Protein AF-0000000070948695 (afdb_homodimer)

pLDDT: mean 96.34, std 3.76, range [70.06, 98.94]

Structure (mmCIF, N/CA/C/O backbone):
data_AF-0000000070948695-model_v1
#
loop_
_entity.id
_entity.type
_entity.pdbx_description
1 polymer 'N-sulfoglucosamine sulfohydrolase'
#
loop_
_atom_site.group_PDB
_atom_site.id
_atom_site.type_symbol
_atom_site.label_atom_id
_atom_site.label_alt_id
_atom_site.label_comp_id
_atom_site.label_asym_id
_atom_site.label_entity_id
_atom_site.label_seq_id
_atom_site.pdbx_PDB_ins_code
_atom_site.Cartn_x
_atom_site.Cartn_y
_atom_site.Cartn_z
_atom_site.occupancy
_atom_site.B_iso_or_equiv
_atom_site.auth_seq_id
_atom_site.auth_comp_id
_atom_site.auth_asym_id
_atom_site.auth_atom_id
_atom_site.pdbx_PDB_model_num
ATOM 1 N N . MET A 1 1 ? -3.969 28.359 19.531 1 86.75 1 MET A N 1
ATOM 2 C CA . MET A 1 1 ? -3.312 29.609 19.875 1 86.75 1 MET A CA 1
ATOM 3 C C . MET A 1 1 ? -4.324 30.75 19.938 1 86.75 1 MET A C 1
ATOM 5 O O . MET A 1 1 ? -5.469 30.594 19.516 1 86.75 1 MET A O 1
ATOM 9 N N . GLY A 1 2 ? -3.822 31.812 20.438 1 82.25 2 GLY A N 1
ATOM 10 C CA . GLY A 1 2 ? -4.691 32.969 20.625 1 82.25 2 GLY A CA 1
ATOM 11 C C . GLY A 1 2 ? -5.262 33.5 19.328 1 82.25 2 GLY A C 1
ATOM 12 O O . GLY A 1 2 ? -6.438 33.875 19.266 1 82.25 2 GLY A O 1
ATOM 13 N N . ALA A 1 3 ? -4.539 33.469 18.328 1 86.62 3 ALA A N 1
ATOM 14 C CA . ALA A 1 3 ? -4.965 33.969 17.031 1 86.62 3 ALA A CA 1
ATOM 15 C C . ALA A 1 3 ? -6.18 33.188 16.516 1 86.62 3 ALA A C 1
ATOM 17 O O . ALA A 1 3 ? -6.938 33.688 15.688 1 86.62 3 ALA A O 1
ATOM 18 N N . TYR A 1 4 ? -6.375 32.031 16.984 1 88.56 4 TYR A N 1
ATOM 19 C CA . TYR A 1 4 ? -7.52 31.203 16.609 1 88.56 4 TYR A CA 1
ATOM 20 C C . TYR A 1 4 ? -8.453 30.984 17.781 1 88.56 4 TYR A C 1
ATOM 22 O O . TYR A 1 4 ? -9.102 29.938 17.906 1 88.56 4 TYR A O 1
ATOM 30 N N . LEU A 1 5 ? -8.352 31.797 18.781 1 81.81 5 LEU A N 1
ATOM 31 C CA . LEU A 1 5 ? -9.336 32 19.844 1 81.81 5 LEU A CA 1
ATOM 32 C C . LEU A 1 5 ? -9.172 30.984 20.953 1 81.81 5 LEU A C 1
ATOM 34 O O . LEU A 1 5 ? -10.109 30.719 21.719 1 81.81 5 LEU A O 1
ATOM 38 N N . ASN A 1 6 ? -8.055 30.328 20.922 1 84.81 6 ASN A N 1
ATOM 39 C CA . ASN A 1 6 ? -7.73 29.562 22.109 1 84.81 6 ASN A CA 1
ATOM 40 C C . ASN A 1 6 ? -7.156 30.453 23.219 1 84.81 6 ASN A C 1
ATOM 42 O O . ASN A 1 6 ? -6.066 31.016 23.062 1 84.81 6 ASN A O 1
ATOM 46 N N . LYS A 1 7 ? -7.801 30.578 24.328 1 86.81 7 LYS A N 1
ATOM 47 C CA . LYS A 1 7 ? -7.426 31.531 25.375 1 86.81 7 LYS A CA 1
ATOM 48 C C . LYS A 1 7 ? -6.625 30.859 26.484 1 86.81 7 LYS A C 1
ATOM 50 O O . LYS A 1 7 ? -6.145 31.531 27.406 1 86.81 7 LYS A O 1
ATOM 55 N N . ILE A 1 8 ? -6.48 29.594 26.312 1 89.75 8 ILE A N 1
ATOM 56 C CA . ILE A 1 8 ? -5.852 28.875 27.406 1 89.75 8 ILE A CA 1
ATOM 57 C C . ILE A 1 8 ? -4.422 28.484 27.031 1 89.75 8 ILE A C 1
ATOM 59 O O . ILE A 1 8 ? -3.479 28.75 27.781 1 89.75 8 ILE A O 1
ATOM 63 N N . CYS A 1 9 ? -4.273 27.906 25.875 1 91.44 9 CYS A N 1
ATOM 64 C CA . CYS A 1 9 ? -2.951 27.484 25.422 1 91.44 9 CYS A CA 1
ATOM 65 C C . CYS A 1 9 ? -2.068 28.703 25.125 1 91.44 9 CYS A C 1
ATOM 67 O O . CYS A 1 9 ? -2.402 29.516 24.281 1 91.44 9 CYS A O 1
ATOM 69 N N . GLN A 1 10 ? -1.029 28.812 25.766 1 92.75 10 GLN A N 1
ATOM 70 C CA . GLN A 1 10 ? -0.133 29.953 25.625 1 92.75 10 GLN A CA 1
ATOM 71 C C . GLN A 1 10 ? 0.842 29.75 24.469 1 92.75 10 GLN A C 1
ATOM 73 O O . GLN A 1 10 ? 1.681 28.844 24.5 1 92.75 10 GLN A O 1
ATOM 78 N N . ALA A 1 11 ? 0.733 30.547 23.5 1 96.12 11 ALA A N 1
ATOM 79 C CA . ALA A 1 11 ? 1.616 30.547 22.344 1 96.12 11 ALA A CA 1
ATOM 80 C C . ALA A 1 11 ? 1.948 31.969 21.906 1 96.12 11 ALA A C 1
ATOM 82 O O . ALA A 1 11 ? 1.645 32.375 20.781 1 96.12 11 ALA A O 1
ATOM 83 N N . PRO A 1 12 ? 2.641 32.719 22.781 1 97.31 12 PRO A N 1
ATOM 84 C CA . PRO A 1 12 ? 2.859 34.125 22.531 1 97.31 12 PRO A CA 1
ATOM 85 C C . PRO A 1 12 ? 3.68 34.406 21.266 1 97.31 12 PRO A C 1
ATOM 87 O O . PRO A 1 12 ? 3.49 35.406 20.594 1 97.31 12 PRO A O 1
ATOM 90 N N . ASN A 1 13 ? 4.625 33.562 20.938 1 98.06 13 ASN A N 1
ATOM 91 C CA . ASN A 1 13 ? 5.449 33.75 19.75 1 98.06 13 ASN A CA 1
ATOM 92 C C . ASN A 1 13 ? 4.645 33.562 18.469 1 98.06 13 ASN A C 1
ATOM 94 O O . ASN A 1 13 ? 4.781 34.344 17.516 1 98.06 13 ASN A O 1
ATOM 98 N N . LEU A 1 14 ? 3.764 32.594 18.438 1 98.06 14 LEU A N 1
ATOM 99 C CA . LEU A 1 14 ? 2.887 32.375 17.297 1 98.06 14 LEU A CA 1
ATOM 100 C C . LEU A 1 14 ? 1.868 33.5 17.172 1 98.06 14 LEU A C 1
ATOM 102 O O . LEU A 1 14 ? 1.521 33.906 16.062 1 98.06 14 LEU A O 1
ATOM 106 N N . ASP A 1 15 ? 1.403 33.938 18.312 1 97.75 15 ASP A N 1
ATOM 107 C CA . ASP A 1 15 ? 0.48 35.062 18.297 1 97.75 15 ASP A CA 1
ATOM 108 C C . ASP A 1 15 ? 1.164 36.344 17.766 1 97.75 15 ASP A C 1
ATOM 110 O O . ASP A 1 15 ? 0.551 37.125 17.047 1 97.75 15 ASP A O 1
ATOM 114 N N . LYS A 1 16 ? 2.381 36.5 18.172 1 97.88 16 LYS A N 1
ATOM 115 C CA . LYS A 1 16 ? 3.162 37.625 17.641 1 97.88 16 LYS A CA 1
ATOM 116 C C . LYS A 1 16 ? 3.359 37.5 16.141 1 97.88 16 LYS A C 1
ATOM 118 O O . LYS A 1 16 ? 3.26 38.469 15.406 1 97.88 16 LYS A O 1
ATOM 123 N N . LEU A 1 17 ? 3.646 36.281 15.688 1 98.31 17 LEU A N 1
ATOM 124 C CA . LEU A 1 17 ? 3.77 36.062 14.258 1 98.31 17 LEU A CA 1
ATOM 125 C C . LEU A 1 17 ? 2.449 36.312 13.539 1 98.31 17 LEU A C 1
ATOM 127 O O . LEU A 1 17 ? 2.438 36.875 12.438 1 98.31 17 LEU A O 1
ATOM 131 N N . ALA A 1 18 ? 1.367 35.906 14.141 1 98.31 18 ALA A N 1
ATOM 132 C CA . ALA A 1 18 ? 0.044 36.125 13.562 1 98.31 18 ALA A CA 1
ATOM 133 C C . ALA A 1 18 ? -0.217 37.594 13.32 1 98.31 18 ALA A C 1
ATOM 135 O O . ALA A 1 18 ? -0.788 37.969 12.297 1 98.31 18 ALA A O 1
ATOM 136 N N . LYS A 1 19 ? 0.255 38.438 14.195 1 97.62 19 LYS A N 1
ATOM 137 C CA . LYS A 1 19 ? 0.06 39.906 14.078 1 97.62 19 LYS A CA 1
ATOM 138 C C . LYS A 1 19 ? 0.799 40.438 12.867 1 97.62 19 LYS A C 1
ATOM 140 O O . LYS A 1 19 ? 0.447 41.5 12.352 1 97.62 19 LYS A O 1
ATOM 145 N N . LYS A 1 20 ? 1.783 39.75 12.414 1 97.94 20 LYS A N 1
ATOM 146 C CA . LYS A 1 20 ? 2.574 40.156 11.266 1 97.94 20 LYS A CA 1
ATOM 147 C C . LYS A 1 20 ? 2.18 39.375 10.016 1 97.94 20 LYS A C 1
ATOM 149 O O . LYS A 1 20 ? 2.898 39.406 9.008 1 97.94 20 LYS A O 1
ATOM 154 N N . SER A 1 21 ? 1.043 38.656 10.102 1 98.69 21 SER A N 1
ATOM 155 C CA . SER A 1 21 ? 0.695 37.75 9.031 1 98.69 21 SER A CA 1
ATOM 156 C C . SER A 1 21 ? -0.713 38 8.508 1 98.69 21 SER A C 1
ATOM 158 O O . SER A 1 21 ? -1.499 38.688 9.156 1 98.69 21 SER A O 1
ATOM 160 N N . LEU A 1 22 ? -0.961 37.562 7.285 1 98.75 22 LEU A N 1
ATOM 161 C CA . LEU A 1 22 ? -2.326 37.219 6.914 1 98.75 22 LEU A CA 1
ATOM 162 C C . LEU A 1 22 ? -2.744 35.906 7.566 1 98.75 22 LEU A C 1
ATOM 164 O O . LEU A 1 22 ? -2.055 34.875 7.43 1 98.75 22 LEU A O 1
ATOM 168 N N . ILE A 1 23 ? -3.822 35.906 8.305 1 98.56 23 ILE A N 1
ATOM 169 C CA . ILE A 1 23 ? -4.301 34.75 9.055 1 98.56 23 ILE A CA 1
ATOM 170 C C . ILE A 1 23 ? -5.387 34.031 8.258 1 98.56 23 ILE A C 1
ATOM 172 O O . ILE A 1 23 ? -6.391 34.656 7.875 1 98.56 23 ILE A O 1
ATOM 176 N N . PHE A 1 24 ? -5.191 32.781 8.031 1 98.31 24 PHE A N 1
ATOM 177 C CA . PHE A 1 24 ? -6.152 32 7.258 1 98.31 24 PHE A CA 1
ATOM 178 C C . PHE A 1 24 ? -7.117 31.266 8.18 1 98.31 24 PHE A C 1
ATOM 180 O O . PHE A 1 24 ? -6.711 30.375 8.922 1 98.31 24 PHE A O 1
ATOM 187 N N . SER A 1 25 ? -8.367 31.531 8.023 1 96.5 25 SER A N 1
ATOM 188 C CA . SER A 1 25 ? -9.383 30.938 8.883 1 96.5 25 SER A CA 1
ATOM 189 C C . SER A 1 25 ? -9.875 29.609 8.305 1 96.5 25 SER A C 1
ATOM 191 O O . SER A 1 25 ? -10.492 28.812 9.008 1 96.5 25 SER A O 1
ATOM 193 N N . ASN A 1 26 ? -9.664 29.453 6.996 1 96.69 26 ASN A N 1
ATOM 194 C CA . ASN A 1 26 ? -10.086 28.25 6.293 1 96.69 26 ASN A CA 1
ATOM 195 C C . ASN A 1 26 ? -8.922 27.594 5.562 1 96.69 26 ASN A C 1
ATOM 197 O O . ASN A 1 26 ? -8.867 27.609 4.332 1 96.69 26 ASN A O 1
ATOM 201 N N . ALA A 1 27 ? -8.031 26.984 6.34 1 98.12 27 ALA A N 1
ATOM 202 C CA . ALA A 1 27 ? -6.922 26.234 5.777 1 98.12 27 ALA A CA 1
ATOM 203 C C . ALA A 1 27 ? -7.031 24.75 6.129 1 98.12 27 ALA A C 1
ATOM 205 O O . ALA A 1 27 ? -7.383 24.406 7.258 1 98.12 27 ALA A O 1
ATOM 206 N N . PHE A 1 28 ? -6.785 23.938 5.086 1 98.56 28 PHE A N 1
ATOM 207 C CA . PHE A 1 28 ? -7.035 22.5 5.273 1 98.56 28 PHE A CA 1
ATOM 208 C C . PHE A 1 28 ? -5.91 21.672 4.664 1 98.56 28 PHE A C 1
ATOM 210 O O . PHE A 1 28 ? -5.383 22.016 3.604 1 98.56 28 PHE A O 1
ATOM 217 N N . THR A 1 29 ? -5.539 20.656 5.375 1 98.56 29 THR A N 1
ATOM 218 C CA . THR A 1 29 ? -4.641 19.672 4.777 1 98.56 29 THR A CA 1
ATOM 219 C C . THR A 1 29 ? -5.383 18.828 3.754 1 98.56 29 THR A C 1
ATOM 221 O O . THR A 1 29 ? -6.59 18.609 3.875 1 98.56 29 THR A O 1
ATOM 224 N N . SER A 1 30 ? -4.664 18.375 2.752 1 98.38 30 SER A N 1
ATOM 225 C CA . SER A 1 30 ? -5.266 17.5 1.75 1 98.38 30 SER A CA 1
ATOM 226 C C . SER A 1 30 ? -5.266 16.047 2.211 1 98.38 30 SER A C 1
ATOM 228 O O . SER A 1 30 ? -5.871 15.18 1.566 1 98.38 30 SER A O 1
ATOM 230 N N . VAL A 1 31 ? -4.598 15.766 3.242 1 98.62 31 VAL A N 1
ATOM 231 C CA . VAL A 1 31 ? -4.551 14.453 3.879 1 98.62 31 VAL A CA 1
ATOM 232 C C . VAL A 1 31 ? -4.039 14.594 5.312 1 98.62 31 VAL A C 1
ATOM 234 O O . VAL A 1 31 ? -3.07 15.305 5.566 1 98.62 31 VAL A O 1
ATOM 237 N N . SER A 1 32 ? -4.711 13.945 6.223 1 97.75 32 SER A N 1
ATOM 238 C CA . SER A 1 32 ? -4.336 14.023 7.633 1 97.75 32 SER A CA 1
ATOM 239 C C . SER A 1 32 ? -3.516 12.805 8.055 1 97.75 32 SER A C 1
ATOM 241 O O . SER A 1 32 ? -3.951 12.023 8.898 1 97.75 32 SER A O 1
ATOM 243 N N . SER A 1 33 ? -2.381 12.703 7.512 1 97.56 33 SER A N 1
ATOM 244 C CA . SER A 1 33 ? -1.414 11.641 7.754 1 97.56 33 SER A CA 1
ATOM 245 C C . SER A 1 33 ? 0.017 12.141 7.586 1 97.56 33 SER A C 1
ATOM 247 O O . SER A 1 33 ? 0.316 12.867 6.637 1 97.56 33 SER A O 1
ATOM 249 N N . CYS A 1 34 ? 0.906 11.766 8.375 1 96.25 34 CYS A N 1
ATOM 250 C CA . CYS A 1 34 ? 2.248 12.32 8.516 1 96.25 34 CYS A CA 1
ATOM 251 C C . CYS A 1 34 ? 2.977 12.328 7.172 1 96.25 34 CYS A C 1
ATOM 253 O O . CYS A 1 34 ? 2.971 13.344 6.469 1 96.25 34 CYS A O 1
ATOM 255 N N . SER A 1 35 ? 3.465 11.141 6.668 1 98.25 35 SER A N 1
ATOM 256 C CA . SER A 1 35 ? 4.238 11.062 5.434 1 98.25 35 SER A CA 1
ATOM 257 C C . SER A 1 35 ? 3.426 11.547 4.238 1 98.25 35 SER A C 1
ATOM 259 O O . SER A 1 35 ? 3.906 12.352 3.439 1 98.25 35 SER A O 1
ATOM 261 N N . PRO A 1 36 ? 2.191 11.18 4.121 1 98.62 36 PRO A N 1
ATOM 262 C CA . PRO A 1 36 ? 1.405 11.648 2.98 1 98.62 36 PRO A CA 1
ATOM 263 C C . PRO A 1 36 ? 1.226 13.164 2.979 1 98.62 36 PRO A C 1
ATOM 265 O O . PRO A 1 36 ? 1.299 13.797 1.921 1 98.62 36 PRO A O 1
ATOM 268 N N . SER A 1 37 ? 0.953 13.727 4.137 1 98.56 37 SER A N 1
ATOM 269 C CA . SER A 1 37 ? 0.758 15.172 4.188 1 98.56 37 SER A CA 1
ATOM 270 C C . SER A 1 37 ? 2.035 15.914 3.811 1 98.56 37 SER A C 1
ATOM 272 O O . SER A 1 37 ? 1.989 16.891 3.064 1 98.56 37 SER A O 1
ATOM 274 N N . ARG A 1 38 ? 3.209 15.508 4.332 1 98.44 38 ARG A N 1
ATOM 275 C CA . ARG A 1 38 ? 4.469 16.172 4.008 1 98.44 38 ARG A CA 1
ATOM 276 C C . ARG A 1 38 ? 4.809 16.016 2.531 1 98.44 38 ARG A C 1
ATOM 278 O O . ARG A 1 38 ? 5.383 16.906 1.921 1 98.44 38 ARG A O 1
ATOM 285 N N . SER A 1 39 ? 4.426 14.82 1.958 1 98.56 39 SER A N 1
ATOM 286 C CA . SER A 1 39 ? 4.598 14.664 0.517 1 98.56 39 SER A CA 1
ATOM 287 C C . SER A 1 39 ? 3.725 15.648 -0.253 1 98.56 39 SER A C 1
ATOM 289 O O . SER A 1 39 ? 4.16 16.219 -1.255 1 98.56 39 SER A O 1
ATOM 291 N N . ALA A 1 40 ? 2.518 15.859 0.203 1 98.38 40 ALA A N 1
ATOM 292 C CA . ALA A 1 40 ? 1.601 16.797 -0.442 1 98.38 40 ALA A CA 1
ATOM 293 C C . ALA A 1 40 ? 2.109 18.234 -0.326 1 98.38 40 ALA A C 1
ATOM 295 O O . ALA A 1 40 ? 2.053 19 -1.292 1 98.38 40 ALA A O 1
ATOM 296 N N . ILE A 1 41 ? 2.633 18.562 0.829 1 98.62 41 ILE A N 1
ATOM 297 C CA . ILE A 1 41 ? 3.148 19.906 1.097 1 98.62 41 ILE A CA 1
ATOM 298 C C . ILE A 1 41 ? 4.344 20.188 0.191 1 98.62 41 ILE A C 1
ATOM 300 O O . ILE A 1 41 ? 4.496 21.297 -0.322 1 98.62 41 ILE A O 1
ATOM 304 N N . LEU A 1 42 ? 5.164 19.188 -0.059 1 98.75 42 LEU A N 1
ATOM 305 C CA . LEU A 1 42 ? 6.441 19.391 -0.737 1 98.75 42 LEU A CA 1
ATOM 306 C C . LEU A 1 42 ? 6.305 19.156 -2.236 1 98.75 42 LEU A C 1
ATOM 308 O O . LEU A 1 42 ? 7.223 19.453 -3.004 1 98.75 42 LEU A O 1
ATOM 312 N N . THR A 1 43 ? 5.145 18.594 -2.664 1 98 43 THR A N 1
ATOM 313 C CA . THR A 1 43 ? 5 18.359 -4.094 1 98 43 THR A CA 1
ATOM 314 C C . THR A 1 43 ? 3.84 19.156 -4.664 1 98 43 THR A C 1
ATOM 316 O O . THR A 1 43 ? 3.744 19.359 -5.879 1 98 43 THR A O 1
ATOM 319 N N . GLY A 1 44 ? 2.883 19.562 -3.764 1 98.06 44 GLY A N 1
ATOM 320 C CA . GLY A 1 44 ? 1.677 20.234 -4.23 1 98.06 44 GLY A CA 1
ATOM 321 C C . GLY A 1 44 ? 0.675 19.281 -4.855 1 98.06 44 GLY A C 1
ATOM 322 O O . GLY A 1 44 ? -0.303 19.719 -5.469 1 98.06 44 GLY A O 1
ATOM 323 N N . LEU A 1 45 ? 0.923 18 -4.766 1 97.94 45 LEU A N 1
ATOM 324 C CA . LEU A 1 45 ? 0.057 16.984 -5.332 1 97.94 45 LEU A CA 1
ATOM 325 C C . LEU A 1 45 ? -0.62 16.172 -4.23 1 97.94 45 LEU A C 1
ATOM 327 O O . LEU A 1 45 ? -0.001 15.867 -3.209 1 97.94 45 LEU A O 1
ATOM 331 N N . PRO A 1 46 ? -1.905 15.844 -4.434 1 97.94 46 PRO A N 1
ATOM 332 C CA . PRO A 1 46 ? -2.535 14.961 -3.447 1 97.94 46 PRO A CA 1
ATOM 333 C C . PRO A 1 46 ? -1.849 13.602 -3.352 1 97.94 46 PRO A C 1
ATOM 335 O O . PRO A 1 46 ? -1.14 13.195 -4.277 1 97.94 46 PRO A O 1
ATOM 338 N N . ALA A 1 47 ? -2.082 12.938 -2.275 1 97.75 47 ALA A N 1
ATOM 339 C CA . ALA A 1 47 ? -1.38 11.695 -1.942 1 97.75 47 ALA A CA 1
ATOM 340 C C . ALA A 1 47 ? -1.547 10.656 -3.045 1 97.75 47 ALA A C 1
ATOM 342 O O . ALA A 1 47 ? -0.583 9.984 -3.426 1 97.75 47 ALA A O 1
ATOM 343 N N . HIS A 1 48 ? -2.732 10.523 -3.621 1 97.88 48 HIS A N 1
ATOM 344 C CA . HIS A 1 48 ? -2.951 9.484 -4.625 1 97.88 48 HIS A CA 1
ATOM 345 C C . HIS A 1 48 ? -2.225 9.812 -5.926 1 97.88 48 HIS A C 1
ATOM 347 O O . HIS A 1 48 ? -1.955 8.922 -6.734 1 97.88 48 HIS A O 1
ATOM 353 N N . GLN A 1 49 ? -1.949 11.07 -6.098 1 97 49 GLN A N 1
ATOM 354 C CA . GLN A 1 49 ? -1.301 11.5 -7.332 1 97 49 GLN A CA 1
ATOM 355 C C . GLN A 1 49 ? 0.218 11.406 -7.219 1 97 49 GLN A C 1
ATOM 357 O O . GLN A 1 49 ? 0.906 11.156 -8.211 1 97 49 GLN A O 1
ATOM 362 N N . ASN A 1 50 ? 0.748 11.625 -6.004 1 97.19 50 ASN A N 1
ATOM 363 C CA . ASN A 1 50 ? 2.201 11.602 -5.887 1 97.19 50 ASN A CA 1
ATOM 364 C C . ASN A 1 50 ? 2.707 10.234 -5.422 1 97.19 50 ASN A C 1
ATOM 366 O O . ASN A 1 50 ? 3.912 9.984 -5.426 1 97.19 50 ASN A O 1
ATOM 370 N N . GLY A 1 51 ? 1.811 9.383 -4.953 1 97.81 51 GLY A N 1
ATOM 371 C CA . GLY A 1 51 ? 2.168 7.996 -4.703 1 97.81 51 GLY A CA 1
ATOM 372 C C . GLY A 1 51 ? 2.414 7.699 -3.236 1 97.81 51 GLY A C 1
ATOM 373 O O . GLY A 1 51 ? 2.594 6.543 -2.854 1 97.81 51 GLY A O 1
ATOM 374 N N . MET A 1 52 ? 2.484 8.703 -2.359 1 98.44 52 MET A N 1
ATOM 375 C CA . MET A 1 52 ? 2.672 8.484 -0.928 1 98.44 52 MET A CA 1
ATOM 376 C C . MET A 1 52 ? 1.37 8.039 -0.27 1 98.44 52 MET A C 1
ATOM 378 O O . MET A 1 52 ? 0.725 8.82 0.43 1 98.44 52 MET A O 1
ATOM 382 N N . TYR A 1 53 ? 1.051 6.801 -0.355 1 98.62 53 TYR A N 1
ATOM 383 C CA . TYR A 1 53 ? -0.26 6.273 0.004 1 98.62 53 TYR A CA 1
ATOM 384 C C . TYR A 1 53 ? -0.377 6.082 1.512 1 98.62 53 TYR A C 1
ATOM 386 O O . TYR A 1 53 ? -1.481 5.941 2.041 1 98.62 53 TYR A O 1
ATOM 394 N N . GLY A 1 54 ? 0.686 6.016 2.232 1 98.25 54 GLY A N 1
ATOM 395 C CA . GLY A 1 54 ? 0.776 5.812 3.67 1 98.25 54 GLY A CA 1
ATOM 396 C C . GLY A 1 54 ? 2.127 6.195 4.242 1 98.25 54 GLY A C 1
ATOM 397 O O . GLY A 1 54 ? 2.877 6.957 3.625 1 98.25 54 GLY A O 1
ATOM 398 N N . LEU A 1 55 ? 2.469 5.719 5.395 1 97.81 55 LEU A N 1
ATOM 399 C CA . LEU A 1 55 ? 3.689 6.094 6.102 1 97.81 55 LEU A CA 1
ATOM 400 C C . LEU A 1 55 ? 4.918 5.527 5.398 1 97.81 55 LEU A C 1
ATOM 402 O O . LEU A 1 55 ? 4.883 4.41 4.879 1 97.81 55 LEU A O 1
ATOM 406 N N . HIS A 1 56 ? 5.977 6.195 5.465 1 95.31 56 HIS A N 1
ATOM 407 C CA . HIS A 1 56 ? 7.215 5.871 4.77 1 95.31 56 HIS A CA 1
ATOM 408 C C . HIS A 1 56 ? 8.078 4.922 5.594 1 95.31 56 HIS A C 1
ATOM 410 O O . HIS A 1 56 ? 8.812 4.102 5.039 1 95.31 56 HIS A O 1
ATOM 416 N N . GLN A 1 57 ? 8.016 4.812 6.816 1 86.5 57 GLN A N 1
ATOM 417 C CA . GLN A 1 57 ? 9.008 4.18 7.672 1 86.5 57 GLN A CA 1
ATOM 418 C C . GLN A 1 57 ? 8.68 2.707 7.906 1 86.5 57 GLN A C 1
ATOM 420 O O . GLN A 1 57 ? 7.516 2.309 7.82 1 86.5 57 GLN A O 1
ATOM 425 N N . GLY A 1 58 ? 9.711 1.984 8.141 1 92.81 58 GLY A N 1
ATOM 426 C CA . GLY A 1 58 ? 9.586 0.629 8.656 1 92.81 58 GLY A CA 1
ATOM 427 C C . GLY A 1 58 ? 8.828 -0.296 7.727 1 92.81 58 GLY A C 1
ATOM 428 O O . GLY A 1 58 ? 9.125 -0.367 6.535 1 92.81 58 GLY A O 1
ATOM 429 N N . VAL A 1 59 ? 7.859 -0.969 8.297 1 95.69 59 VAL A N 1
ATOM 430 C CA . VAL A 1 59 ? 7.156 -2.02 7.57 1 95.69 59 VAL A CA 1
ATOM 431 C C . VAL A 1 59 ? 6.121 -1.396 6.641 1 95.69 59 VAL A C 1
ATOM 433 O O . VAL A 1 59 ? 5.586 -2.07 5.754 1 95.69 59 VAL A O 1
ATOM 436 N N . HIS A 1 60 ? 5.805 -0.147 6.848 1 96.25 60 HIS A N 1
ATOM 437 C CA . HIS A 1 60 ? 4.816 0.48 5.977 1 96.25 60 HIS A CA 1
ATOM 438 C C . HIS A 1 60 ? 5.379 0.703 4.578 1 96.25 60 HIS A C 1
ATOM 440 O O . HIS A 1 60 ? 4.758 0.313 3.586 1 96.25 60 HIS A O 1
ATOM 446 N N . HIS A 1 61 ? 6.57 1.437 4.531 1 96.56 61 HIS A N 1
ATOM 447 C CA . HIS A 1 61 ? 7.477 1.44 3.387 1 96.56 61 HIS A CA 1
ATOM 448 C C . HIS A 1 61 ? 6.809 2.049 2.158 1 96.56 61 HIS A C 1
ATOM 450 O O . HIS A 1 61 ? 7.012 1.573 1.038 1 96.56 61 HIS A O 1
ATOM 456 N N . PHE A 1 62 ? 5.906 2.998 2.307 1 97.62 62 PHE A N 1
ATOM 457 C CA . PHE A 1 62 ? 5.363 3.727 1.165 1 97.62 62 PHE A CA 1
ATOM 458 C C . PHE A 1 62 ? 6.34 4.793 0.689 1 97.62 62 PHE A C 1
ATOM 460 O O . PHE A 1 62 ? 7.078 5.371 1.491 1 97.62 62 PHE A O 1
ATOM 467 N N . ASN A 1 63 ? 6.352 5.105 -0.591 1 97.44 63 ASN A N 1
ATOM 468 C CA . ASN A 1 63 ? 7.137 6.16 -1.229 1 97.44 63 ASN A CA 1
ATOM 469 C C . ASN A 1 63 ? 6.359 6.84 -2.35 1 97.44 63 ASN A C 1
ATOM 471 O O . ASN A 1 63 ? 5.504 6.219 -2.982 1 97.44 63 ASN A O 1
ATOM 475 N N . SER A 1 64 ? 6.672 8.094 -2.508 1 97.94 64 SER A N 1
ATOM 476 C CA . SER A 1 64 ? 6.184 8.75 -3.719 1 97.94 64 SER A CA 1
ATOM 477 C C . SER A 1 64 ? 6.793 8.117 -4.969 1 97.94 64 SER A C 1
ATOM 479 O O . SER A 1 64 ? 7.793 7.406 -4.887 1 97.94 64 SER A O 1
ATOM 481 N N . PHE A 1 65 ? 6.125 8.367 -6.125 1 96.88 65 PHE A N 1
ATOM 482 C CA . PHE A 1 65 ? 6.676 7.898 -7.387 1 96.88 65 PHE A CA 1
ATOM 483 C C . PHE A 1 65 ? 8.039 8.531 -7.648 1 96.88 65 PHE A C 1
ATOM 485 O O . PHE A 1 65 ? 8.297 9.656 -7.234 1 96.88 65 PHE A O 1
ATOM 492 N N . ASP A 1 66 ? 8.836 7.918 -8.414 1 93.81 66 ASP A N 1
ATOM 493 C CA . ASP A 1 66 ? 10.242 8.273 -8.578 1 93.81 66 ASP A CA 1
ATOM 494 C C . ASP A 1 66 ? 10.398 9.523 -9.43 1 93.81 66 ASP A C 1
ATOM 496 O O . ASP A 1 66 ? 11.406 10.227 -9.336 1 93.81 66 ASP A O 1
ATOM 500 N N . LYS A 1 67 ? 9.438 9.867 -10.211 1 91.81 67 LYS A N 1
ATOM 501 C CA . LYS A 1 67 ? 9.602 10.945 -11.18 1 91.81 67 LYS A CA 1
ATOM 502 C C . LYS A 1 67 ? 8.836 12.195 -10.75 1 91.81 67 LYS A C 1
ATOM 504 O O . LYS A 1 67 ? 8.742 13.164 -11.508 1 91.81 67 LYS A O 1
ATOM 509 N N . ILE A 1 68 ? 8.359 12.211 -9.523 1 93.62 68 ILE A N 1
ATOM 510 C CA . ILE A 1 68 ? 7.621 13.359 -9.008 1 93.62 68 ILE A CA 1
ATOM 511 C C . ILE A 1 68 ? 8.57 14.531 -8.805 1 93.62 68 ILE A C 1
ATOM 513 O O . ILE A 1 68 ? 9.703 14.352 -8.344 1 93.62 68 ILE A O 1
ATOM 517 N N . HIS A 1 69 ? 8.102 15.695 -9.211 1 94.31 69 HIS A N 1
ATOM 518 C CA . HIS A 1 69 ? 8.844 16.922 -8.953 1 94.31 69 HIS A CA 1
ATOM 519 C C . HIS A 1 69 ? 8.531 17.469 -7.559 1 94.31 69 HIS A C 1
ATOM 521 O O . HIS A 1 69 ? 7.398 17.859 -7.281 1 94.31 69 HIS A O 1
ATOM 527 N N . SER A 1 70 ? 9.531 17.516 -6.715 1 97.44 70 SER A N 1
ATOM 528 C CA . SER A 1 70 ? 9.336 18.094 -5.383 1 97.44 70 SER A CA 1
ATOM 529 C C . SER A 1 70 ? 9.82 19.531 -5.324 1 97.44 70 SER A C 1
ATOM 531 O O . SER A 1 70 ? 10.641 19.953 -6.141 1 97.44 70 SER A O 1
ATOM 533 N N . LEU A 1 71 ? 9.328 20.266 -4.438 1 98.44 71 LEU A N 1
ATOM 534 C CA . LEU A 1 71 ? 9.617 21.688 -4.289 1 98.44 71 LEU A CA 1
ATOM 535 C C . LEU A 1 71 ? 11.109 21.922 -4.086 1 98.44 71 LEU A C 1
ATOM 537 O O . LEU A 1 71 ? 11.703 22.766 -4.766 1 98.44 71 LEU A O 1
ATOM 541 N N . PRO A 1 72 ? 11.797 21.203 -3.172 1 98.44 72 PRO A N 1
ATOM 542 C CA . PRO A 1 72 ? 13.227 21.469 -2.992 1 98.44 72 PRO A CA 1
ATOM 543 C C . PRO A 1 72 ? 14.039 21.219 -4.258 1 98.44 72 PRO A C 1
ATOM 545 O O . PRO A 1 72 ? 14.953 21.984 -4.578 1 98.44 72 PRO A O 1
ATOM 548 N N . LYS A 1 73 ? 13.68 20.156 -4.988 1 97.25 73 LYS A N 1
ATOM 549 C CA . LYS A 1 73 ? 14.406 19.859 -6.219 1 97.25 73 LYS A CA 1
ATOM 550 C C . LYS A 1 73 ? 14.172 20.938 -7.27 1 97.25 73 LYS A C 1
ATOM 552 O O . LYS A 1 73 ? 15.094 21.312 -8.008 1 97.25 73 LYS A O 1
ATOM 557 N N . LEU A 1 74 ? 12.953 21.375 -7.406 1 97.25 74 LEU A N 1
ATOM 558 C CA . LEU A 1 74 ? 12.617 22.438 -8.344 1 97.25 74 LEU A CA 1
ATOM 559 C C . LEU A 1 74 ? 13.391 23.719 -8.023 1 97.25 74 LEU A C 1
ATOM 561 O O . LEU A 1 74 ? 13.922 24.375 -8.914 1 97.25 74 LEU A O 1
ATOM 565 N N . LEU A 1 75 ? 13.445 24.031 -6.77 1 98.19 75 LEU A N 1
ATOM 566 C CA . LEU A 1 75 ? 14.102 25.266 -6.34 1 98.19 75 LEU A CA 1
ATOM 567 C C . LEU A 1 75 ? 15.617 25.172 -6.527 1 98.19 75 LEU A C 1
ATOM 569 O O . LEU A 1 75 ? 16.25 26.141 -6.938 1 98.19 75 LEU A O 1
ATOM 573 N N . GLN A 1 76 ? 16.172 23.969 -6.254 1 97.12 76 GLN A N 1
ATOM 574 C CA . GLN A 1 76 ? 17.594 23.75 -6.48 1 97.12 76 GLN A CA 1
ATOM 575 C C . GLN A 1 76 ? 17.969 24.016 -7.934 1 97.12 76 GLN A C 1
ATOM 577 O O . GLN A 1 76 ? 19 24.609 -8.219 1 97.12 76 GLN A O 1
ATOM 582 N N . LYS A 1 77 ? 17.156 23.625 -8.805 1 96.31 77 LYS A N 1
ATOM 583 C CA . LYS A 1 77 ? 17.391 23.797 -10.234 1 96.31 77 LYS A CA 1
ATOM 584 C C . LYS A 1 77 ? 17.406 25.281 -10.609 1 96.31 77 LYS A C 1
ATOM 586 O O . LYS A 1 77 ? 17.891 25.641 -11.688 1 96.31 77 LYS A O 1
ATOM 591 N N . HIS A 1 78 ? 16.906 26.141 -9.766 1 96.75 78 HIS A N 1
ATOM 592 C CA . HIS A 1 78 ? 16.844 27.562 -10.039 1 96.75 78 HIS A CA 1
ATOM 593 C C . HIS A 1 78 ? 17.75 28.344 -9.094 1 96.75 78 HIS A C 1
ATOM 595 O O . HIS A 1 78 ? 17.484 29.516 -8.805 1 96.75 78 HIS A O 1
ATOM 601 N N . ASN A 1 79 ? 18.703 27.734 -8.508 1 95.88 79 ASN A N 1
ATOM 602 C CA . ASN A 1 79 ? 19.766 28.328 -7.707 1 95.88 79 ASN A CA 1
ATOM 603 C C . ASN A 1 79 ? 19.234 28.922 -6.41 1 95.88 79 ASN A C 1
ATOM 605 O O . ASN A 1 79 ? 19.703 29.984 -5.973 1 95.88 79 ASN A O 1
ATOM 609 N N . ILE A 1 80 ? 18.219 28.344 -5.918 1 97.56 80 ILE A N 1
ATOM 610 C CA . ILE A 1 80 ? 17.75 28.641 -4.574 1 97.56 80 ILE A CA 1
ATOM 611 C C . ILE A 1 80 ? 18.234 27.562 -3.6 1 97.56 80 ILE A C 1
ATOM 613 O O . ILE A 1 80 ? 17.984 26.375 -3.789 1 97.56 80 ILE A O 1
ATOM 617 N N . ARG A 1 81 ? 18.906 27.953 -2.611 1 97.56 81 ARG A N 1
ATOM 618 C CA . ARG A 1 81 ? 19.438 27 -1.639 1 97.56 81 ARG A CA 1
ATOM 619 C C . ARG A 1 81 ? 18.312 26.438 -0.767 1 97.56 81 ARG A C 1
ATOM 621 O O . ARG A 1 81 ? 17.484 27.188 -0.252 1 97.56 81 ARG A O 1
ATOM 628 N N . THR A 1 82 ? 18.328 25.109 -0.604 1 98.19 82 THR A N 1
ATOM 629 C CA . THR A 1 82 ? 17.234 24.469 0.133 1 98.19 82 THR A CA 1
ATOM 630 C C . THR A 1 82 ? 17.766 23.812 1.403 1 98.19 82 THR A C 1
ATOM 632 O O . THR A 1 82 ? 18.875 23.281 1.418 1 98.19 82 THR A O 1
ATOM 635 N N . GLY A 1 83 ? 17.016 23.922 2.484 1 98.5 83 GLY A N 1
ATOM 636 C CA . GLY A 1 83 ? 17.359 23.266 3.746 1 98.5 83 GLY A CA 1
ATOM 637 C C . GLY A 1 83 ? 16.156 22.672 4.445 1 98.5 83 GLY A C 1
ATOM 638 O O . GLY A 1 83 ? 15.031 23.172 4.301 1 98.5 83 GLY A O 1
ATOM 639 N N . ILE A 1 84 ? 16.422 21.594 5.219 1 98.75 84 ILE A N 1
ATOM 640 C CA . ILE A 1 84 ? 15.406 21 6.078 1 98.75 84 ILE A CA 1
ATOM 641 C C . ILE A 1 84 ? 16 20.688 7.449 1 98.75 84 ILE A C 1
ATOM 643 O O . ILE A 1 84 ? 17.109 20.156 7.543 1 98.75 84 ILE A O 1
ATOM 647 N N . ILE A 1 85 ? 15.344 21.078 8.469 1 98.81 85 ILE A N 1
ATOM 648 C CA . ILE A 1 85 ? 15.688 20.797 9.852 1 98.81 85 ILE A CA 1
ATOM 649 C C . ILE A 1 85 ? 14.492 20.172 10.57 1 98.81 85 ILE A C 1
ATOM 651 O O . ILE A 1 85 ? 13.383 20.703 10.5 1 98.81 85 ILE A O 1
ATOM 655 N N . GLY A 1 86 ? 14.719 19.078 11.227 1 98.31 86 GLY A N 1
ATOM 656 C CA . GLY A 1 86 ? 13.648 18.453 11.984 1 98.31 86 GLY A CA 1
ATOM 657 C C . GLY A 1 86 ? 13.07 17.234 11.297 1 98.31 86 GLY A C 1
ATOM 658 O O . GLY A 1 86 ? 13.812 16.391 10.781 1 98.31 86 GLY A O 1
ATOM 659 N N . LYS A 1 87 ? 11.758 17.078 11.344 1 97.25 87 LYS A N 1
ATOM 660 C CA . LYS A 1 87 ? 11.102 15.875 10.859 1 97.25 87 LYS A CA 1
ATOM 661 C C . LYS A 1 87 ? 10.977 15.891 9.336 1 97.25 87 LYS A C 1
ATOM 663 O O . LYS A 1 87 ? 10.422 16.828 8.766 1 97.25 87 LYS A O 1
ATOM 668 N N . LYS A 1 88 ? 11.555 14.992 8.602 1 96.88 88 LYS A N 1
ATOM 669 C CA . LYS A 1 88 ? 11.438 14.797 7.164 1 96.88 88 LYS A CA 1
ATOM 670 C C . LYS A 1 88 ? 10.367 13.758 6.836 1 96.88 88 LYS A C 1
ATOM 672 O O . LYS A 1 88 ? 9.305 14.094 6.316 1 96.88 88 LYS A O 1
ATOM 677 N N . HIS A 1 89 ? 10.539 12.391 7.242 1 96.88 89 HIS A N 1
ATOM 678 C CA . HIS A 1 89 ? 9.594 11.281 7.23 1 96.88 89 HIS A CA 1
ATOM 679 C C . HIS A 1 89 ? 8.844 11.211 5.902 1 96.88 89 HIS A C 1
ATOM 681 O O . HIS A 1 89 ? 7.613 11.109 5.883 1 96.88 89 HIS A O 1
ATOM 687 N N . VAL A 1 90 ? 9.469 11.422 4.812 1 97.5 90 VAL A N 1
ATOM 688 C CA . VAL A 1 90 ? 8.945 11.312 3.457 1 97.5 90 VAL A CA 1
ATOM 689 C C . VAL A 1 90 ? 10.008 10.727 2.535 1 97.5 90 VAL A C 1
ATOM 691 O O . VAL A 1 90 ? 11.203 10.812 2.82 1 97.5 90 VAL A O 1
ATOM 694 N N . GLY A 1 91 ? 9.617 10.047 1.501 1 96.44 91 GLY A N 1
ATOM 695 C CA . GLY A 1 91 ? 10.531 9.445 0.543 1 96.44 91 GLY A CA 1
ATOM 696 C C . GLY A 1 91 ? 9.906 9.242 -0.827 1 96.44 91 GLY A C 1
ATOM 697 O O . GLY A 1 91 ? 8.719 9.5 -1.021 1 96.44 91 GLY A O 1
ATOM 698 N N . PRO A 1 92 ? 10.766 8.781 -1.777 1 95.88 92 PRO A N 1
ATOM 699 C CA . PRO A 1 92 ? 12.148 8.328 -1.598 1 95.88 92 PRO A CA 1
ATOM 700 C C . PRO A 1 92 ? 13.141 9.484 -1.505 1 95.88 92 PRO A C 1
ATOM 702 O O . PRO A 1 92 ? 12.82 10.617 -1.882 1 95.88 92 PRO A O 1
ATOM 705 N N . LYS A 1 93 ? 14.312 9.188 -1.062 1 94.94 93 LYS A N 1
ATOM 706 C CA . LYS A 1 93 ? 15.336 10.195 -0.799 1 94.94 93 LYS A CA 1
ATOM 707 C C . LYS A 1 93 ? 15.656 10.992 -2.059 1 94.94 93 LYS A C 1
ATOM 709 O O . LYS A 1 93 ? 15.836 12.211 -1.998 1 94.94 93 LYS A O 1
ATOM 714 N N . GLN A 1 94 ? 15.68 10.375 -3.195 1 95.31 94 GLN A N 1
ATOM 715 C CA . GLN A 1 94 ? 16.078 11.031 -4.434 1 95.31 94 GLN A CA 1
ATOM 716 C C . GLN A 1 94 ? 15.062 12.094 -4.848 1 95.31 94 GLN A C 1
ATOM 718 O O . GLN A 1 94 ? 15.414 13.07 -5.516 1 95.31 94 GLN A O 1
ATOM 723 N N . VAL A 1 95 ? 13.836 11.938 -4.422 1 97.19 95 VAL A N 1
ATOM 724 C CA . VAL A 1 95 ? 12.773 12.875 -4.77 1 97.19 95 VAL A CA 1
ATOM 725 C C . VAL A 1 95 ? 12.766 14.039 -3.783 1 97.19 95 VAL A C 1
ATOM 727 O O . VAL A 1 95 ? 12.469 15.18 -4.16 1 97.19 95 VAL A O 1
ATOM 730 N N . TYR A 1 96 ? 13.141 13.773 -2.541 1 98.31 96 TYR A N 1
ATOM 731 C CA . TYR A 1 96 ? 13 14.773 -1.493 1 98.31 96 TYR A CA 1
ATOM 732 C C . TYR A 1 96 ? 14.359 15.156 -0.916 1 98.31 96 TYR A C 1
ATOM 734 O O . TYR A 1 96 ? 14.531 15.219 0.304 1 98.31 96 TYR A O 1
ATOM 742 N N . SER A 1 97 ? 15.25 15.5 -1.793 1 97.62 97 SER A N 1
ATOM 743 C CA . SER A 1 97 ? 16.594 15.883 -1.372 1 97.62 97 SER A CA 1
ATOM 744 C C . SER A 1 97 ? 16.719 17.391 -1.193 1 97.62 97 SER A C 1
ATOM 746 O O . SER A 1 97 ? 16.156 18.156 -1.986 1 97.62 97 SER A O 1
ATOM 748 N N . PHE A 1 98 ? 17.422 17.812 -0.155 1 98.25 98 PHE A N 1
ATOM 749 C CA . PHE A 1 98 ? 17.734 19.219 0.144 1 98.25 98 PHE A CA 1
ATOM 750 C C . PHE A 1 98 ? 19.25 19.438 0.158 1 98.25 98 PHE A C 1
ATOM 752 O O . PHE A 1 98 ? 20.016 18.5 0.337 1 98.25 98 PHE A O 1
ATOM 759 N N . ASP A 1 99 ? 19.688 20.672 -0.032 1 97.44 99 ASP A N 1
ATOM 760 C CA . ASP A 1 99 ? 21.109 21.016 0.009 1 97.44 99 ASP A CA 1
ATOM 761 C C . ASP A 1 99 ? 21.672 20.844 1.419 1 97.44 99 ASP A C 1
ATOM 763 O O . ASP A 1 99 ? 22.859 20.516 1.587 1 97.44 99 ASP A O 1
ATOM 767 N N . PHE A 1 100 ? 20.891 21.172 2.395 1 98.06 100 PHE A N 1
ATOM 768 C CA . PHE A 1 100 ? 21.219 21.062 3.814 1 98.06 100 PHE A CA 1
ATOM 769 C C . PHE A 1 100 ? 20.156 20.25 4.539 1 98.06 100 PHE A C 1
ATOM 771 O O . PHE A 1 100 ? 18.984 20.609 4.551 1 98.06 100 PHE A O 1
ATOM 778 N N . GLU A 1 101 ? 20.594 19.094 5.102 1 98.5 101 GLU A N 1
ATOM 779 C CA . GLU A 1 101 ? 19.625 18.219 5.766 1 98.5 101 GLU A CA 1
ATOM 780 C C . GLU A 1 101 ? 20.078 17.859 7.18 1 98.5 101 GLU A C 1
ATOM 782 O O . GLU A 1 101 ? 21.141 17.25 7.363 1 98.5 101 GLU A O 1
ATOM 787 N N . GLU A 1 102 ? 19.344 18.219 8.148 1 98.75 102 GLU A N 1
ATOM 788 C CA . GLU A 1 102 ? 19.422 17.766 9.531 1 98.75 102 GLU A CA 1
ATOM 789 C C . GLU A 1 102 ? 18.078 17.25 10.031 1 98.75 102 GLU A C 1
ATOM 791 O O . GLU A 1 102 ? 17.266 18.031 10.539 1 98.75 102 GLU A O 1
ATOM 796 N N . THR A 1 103 ? 17.875 15.977 9.906 1 98.38 103 THR A N 1
ATOM 797 C CA . THR A 1 103 ? 16.578 15.352 10.133 1 98.38 103 THR A CA 1
ATOM 798 C C . THR A 1 103 ? 16.719 14.094 10.984 1 98.38 103 THR A C 1
ATOM 800 O O . THR A 1 103 ? 17.797 13.828 11.531 1 98.38 103 THR A O 1
ATOM 803 N N . GLU A 1 104 ? 15.633 13.312 11.133 1 96.94 104 GLU A N 1
ATOM 804 C CA . GLU A 1 104 ? 15.664 12.07 11.891 1 96.94 104 GLU A CA 1
ATOM 805 C C . GLU A 1 104 ? 16.531 11.023 11.203 1 96.94 104 GLU A C 1
ATOM 807 O O . GLU A 1 104 ? 16.875 10 11.797 1 96.94 104 GLU A O 1
ATOM 812 N N . GLU A 1 105 ? 16.953 11.305 9.945 1 95.94 105 GLU A N 1
ATOM 813 C CA . GLU A 1 105 ? 17.797 10.367 9.195 1 95.94 105 GLU A CA 1
ATOM 814 C C . GLU A 1 105 ? 19.219 10.375 9.727 1 95.94 105 GLU A C 1
ATOM 816 O O . GLU A 1 105 ? 19.953 9.391 9.57 1 95.94 105 GLU A O 1
ATOM 821 N N . ASN A 1 106 ? 19.625 11.484 10.328 1 97.5 106 ASN A N 1
ATOM 822 C CA . ASN A 1 106 ? 21 11.57 10.812 1 97.5 106 ASN A CA 1
ATOM 823 C C . ASN A 1 106 ? 21.047 12.094 12.242 1 97.5 106 ASN A C 1
ATOM 825 O O . ASN A 1 106 ? 22.125 12.391 12.758 1 97.5 106 ASN A O 1
ATOM 829 N N . ASN A 1 107 ? 19.859 12.266 12.867 1 97.12 107 ASN A N 1
ATOM 830 C CA . ASN A 1 107 ? 19.734 12.695 14.258 1 97.12 107 ASN A CA 1
ATOM 831 C C . ASN A 1 107 ? 18.656 11.906 14.992 1 97.12 107 ASN A C 1
ATOM 833 O O . ASN A 1 107 ? 17.812 11.258 14.359 1 97.12 107 ASN A O 1
ATOM 837 N N . SER A 1 108 ? 18.734 11.977 16.312 1 95.75 108 SER A N 1
ATOM 838 C CA . SER A 1 108 ? 17.562 11.555 17.078 1 95.75 108 SER A CA 1
ATOM 839 C C . SER A 1 108 ? 16.359 12.461 16.797 1 95.75 108 SER A C 1
ATOM 841 O O . SER A 1 108 ? 16.5 13.688 16.812 1 95.75 108 SER A O 1
ATOM 843 N N . ILE A 1 109 ? 15.203 11.852 16.594 1 93.25 109 ILE A N 1
ATOM 844 C CA . ILE A 1 109 ? 14.008 12.633 16.297 1 93.25 109 ILE A CA 1
ATOM 845 C C . ILE A 1 109 ? 13.641 13.484 17.516 1 93.25 109 ILE A C 1
ATOM 847 O O . ILE A 1 109 ? 13.109 14.586 17.375 1 93.25 109 ILE A O 1
ATOM 851 N N . LEU A 1 110 ? 13.938 13.016 18.75 1 95.81 110 LEU A N 1
ATOM 852 C CA . LEU A 1 110 ? 13.68 13.805 19.953 1 95.81 110 LEU A CA 1
ATOM 853 C C . LEU A 1 110 ? 14.531 15.07 19.969 1 95.81 110 LEU A C 1
ATOM 855 O O . LEU A 1 110 ? 14.07 16.141 20.375 1 95.81 110 LEU A O 1
ATOM 859 N N . GLN A 1 111 ? 15.711 14.961 19.484 1 96.75 111 GLN A N 1
ATOM 860 C CA . GLN A 1 111 ? 16.625 16.094 19.5 1 96.75 111 GLN A CA 1
ATOM 861 C C . GLN A 1 111 ? 16.312 17.062 18.359 1 96.75 111 GLN A C 1
ATOM 863 O O . GLN A 1 111 ? 15.953 18.219 18.609 1 96.75 111 GLN A O 1
ATOM 868 N N . VAL A 1 112 ? 16.281 16.594 17.141 1 97.81 112 VAL A N 1
ATOM 869 C CA . VAL A 1 112 ? 16.203 17.484 15.992 1 97.81 112 VAL A CA 1
ATOM 870 C C . VAL A 1 112 ? 14.758 17.938 15.789 1 97.81 112 VAL A C 1
ATOM 872 O O . VAL A 1 112 ? 14.508 18.969 15.164 1 97.81 112 VAL A O 1
ATOM 875 N N . GLY A 1 113 ? 13.812 17.203 16.469 1 96.38 113 GLY A N 1
ATOM 876 C CA . GLY A 1 113 ? 12.406 17.516 16.25 1 96.38 113 GLY A CA 1
ATOM 877 C C . GLY A 1 113 ? 11.766 18.203 17.453 1 96.38 113 GLY A C 1
ATOM 878 O O . GLY A 1 113 ? 10.695 18.812 17.328 1 96.38 113 GLY A O 1
ATOM 879 N N . ARG A 1 114 ? 12.445 18.125 18.688 1 98.06 114 ARG A N 1
ATOM 880 C CA . ARG A 1 114 ? 11.789 18.641 19.891 1 98.06 114 ARG A CA 1
ATOM 881 C C . ARG A 1 114 ? 12.711 19.578 20.656 1 98.06 114 ARG A C 1
ATOM 883 O O . ARG A 1 114 ? 12.242 20.469 21.359 1 98.06 114 ARG A O 1
ATOM 890 N N . ASN A 1 115 ? 13.984 19.391 20.578 1 98.69 115 ASN A N 1
ATOM 891 C CA . ASN A 1 115 ? 14.945 20.25 21.266 1 98.69 115 ASN A CA 1
ATOM 892 C C . ASN A 1 115 ? 15.117 21.578 20.531 1 98.69 115 ASN A C 1
ATOM 894 O O . ASN A 1 115 ? 15.945 21.703 19.641 1 98.69 115 ASN A O 1
ATOM 898 N N . ILE A 1 116 ? 14.461 22.594 21.062 1 98.75 116 ILE A N 1
ATOM 899 C CA . ILE A 1 116 ? 14.359 23.859 20.359 1 98.75 116 ILE A CA 1
ATOM 900 C C . ILE A 1 116 ? 15.703 24.578 20.391 1 98.75 116 ILE A C 1
ATOM 902 O O . ILE A 1 116 ? 15.977 25.438 19.547 1 98.75 116 ILE A O 1
ATOM 906 N N . THR A 1 117 ? 16.594 24.266 21.375 1 98.81 117 THR A N 1
ATOM 907 C CA . THR A 1 117 ? 17.953 24.781 21.344 1 98.81 117 THR A CA 1
ATOM 908 C C . THR A 1 117 ? 18.719 24.234 20.141 1 98.81 117 THR A C 1
ATOM 910 O O . THR A 1 117 ? 19.406 24.984 19.438 1 98.81 117 THR A O 1
ATOM 913 N N . LYS A 1 118 ? 18.594 22.938 19.969 1 98.75 118 LYS A N 1
ATOM 914 C CA . LYS A 1 118 ? 19.266 22.328 18.828 1 98.75 118 LYS A CA 1
ATOM 915 C C . LYS A 1 118 ? 18.734 22.875 17.516 1 98.75 118 LYS A C 1
ATOM 917 O O . LYS A 1 118 ? 19.5 23.188 16.594 1 98.75 118 LYS A O 1
ATOM 922 N N . ILE A 1 119 ? 17.453 23.031 17.391 1 98.81 119 ILE A N 1
ATOM 923 C CA . ILE A 1 119 ? 16.828 23.562 16.188 1 98.81 119 ILE A CA 1
ATOM 924 C C . ILE A 1 119 ? 17.359 24.969 15.906 1 98.81 119 ILE A C 1
ATOM 926 O O . ILE A 1 119 ? 17.75 25.281 14.781 1 98.81 119 ILE A O 1
ATOM 930 N N . LYS A 1 120 ? 17.391 25.797 16.938 1 98.69 120 LYS A N 1
ATOM 931 C CA . LYS A 1 120 ? 17.922 27.156 16.828 1 98.69 120 LYS A CA 1
ATOM 932 C C . LYS A 1 120 ? 19.344 27.156 16.297 1 98.69 120 LYS A C 1
ATOM 934 O O . LYS A 1 120 ? 19.672 27.938 15.398 1 98.69 120 LYS A O 1
ATOM 939 N N . LEU A 1 121 ? 20.156 26.297 16.812 1 98.75 121 LEU A N 1
ATOM 940 C CA . LEU A 1 121 ? 21.547 26.25 16.422 1 98.75 121 LEU A CA 1
ATOM 941 C C . LEU A 1 121 ? 21.703 25.766 14.984 1 98.75 121 LEU A C 1
ATOM 943 O O . LEU A 1 121 ? 22.578 26.234 14.258 1 98.75 121 LEU A O 1
ATOM 947 N N . LEU A 1 122 ? 20.891 24.844 14.578 1 98.75 122 LEU A N 1
ATOM 948 C CA . LEU A 1 122 ? 20.922 24.328 13.203 1 98.75 122 LEU A CA 1
ATOM 949 C C . LEU A 1 122 ? 20.438 25.391 12.219 1 98.75 122 LEU A C 1
ATOM 951 O O . LEU A 1 122 ? 20.969 25.5 11.109 1 98.75 122 LEU A O 1
ATOM 955 N N . VAL A 1 123 ? 19.406 26.141 12.602 1 98.62 123 VAL A N 1
ATOM 956 C CA . VAL A 1 123 ? 18.953 27.234 11.766 1 98.62 123 VAL A CA 1
ATOM 957 C C . VAL A 1 123 ? 20.062 28.266 11.602 1 98.62 123 VAL A C 1
ATOM 959 O O . VAL A 1 123 ? 20.328 28.75 10.492 1 98.62 123 VAL A O 1
ATOM 962 N N . ARG A 1 124 ? 20.766 28.625 12.68 1 98.19 124 ARG A N 1
ATOM 963 C CA . ARG A 1 124 ? 21.906 29.547 12.633 1 98.19 124 ARG A CA 1
ATOM 964 C C . ARG A 1 124 ? 22.984 29.031 11.68 1 98.19 124 ARG A C 1
ATOM 966 O O . ARG A 1 124 ? 23.5 29.797 10.859 1 98.19 124 ARG A O 1
ATOM 973 N N . LYS A 1 125 ? 23.25 27.75 11.844 1 98.12 125 LYS A N 1
ATOM 974 C CA . LYS A 1 125 ? 24.266 27.141 10.984 1 98.12 125 LYS A CA 1
ATOM 975 C C . LYS A 1 125 ? 23.875 27.266 9.508 1 98.12 125 LYS A C 1
ATOM 977 O O . LYS A 1 125 ? 24.703 27.609 8.664 1 98.12 125 LYS A O 1
ATOM 982 N N . PHE A 1 126 ? 22.672 27.016 9.141 1 98.06 126 PHE A N 1
ATOM 983 C CA . PHE A 1 126 ? 22.172 27.109 7.773 1 98.06 126 PHE A CA 1
ATOM 984 C C . PHE A 1 126 ? 22.312 28.531 7.238 1 98.06 126 PHE A C 1
ATOM 986 O O . PHE A 1 126 ? 22.797 28.734 6.117 1 98.06 126 PHE A O 1
ATOM 993 N N . LEU A 1 127 ? 21.906 29.5 8.062 1 96.81 127 LEU A N 1
ATOM 994 C CA . LEU A 1 127 ? 21.891 30.906 7.637 1 96.81 127 LEU A CA 1
ATOM 995 C C . LEU A 1 127 ? 23.312 31.438 7.496 1 96.81 127 LEU A C 1
ATOM 997 O O . LEU A 1 127 ? 23.547 32.375 6.707 1 96.81 127 LEU A O 1
ATOM 1001 N N . GLN A 1 128 ? 24.297 30.859 8.164 1 95.19 128 GLN A N 1
ATOM 1002 C CA . GLN A 1 128 ? 25.688 31.312 8.141 1 95.19 128 GLN A CA 1
ATOM 1003 C C . GLN A 1 128 ? 26.438 30.75 6.938 1 95.19 128 GLN A C 1
ATOM 1005 O O . GLN A 1 128 ? 27.438 31.328 6.5 1 95.19 128 GLN A O 1
ATOM 1010 N N . GLN A 1 129 ? 26 29.719 6.438 1 90.25 129 GLN A N 1
ATOM 1011 C CA . GLN A 1 129 ? 26.719 29.031 5.371 1 90.25 129 GLN A CA 1
ATOM 1012 C C . GLN A 1 129 ? 26.656 29.812 4.07 1 90.25 129 GLN A C 1
ATOM 1014 O O . GLN A 1 129 ? 27.562 29.734 3.242 1 90.25 129 GLN A O 1
ATOM 1019 N N . ASN A 1 130 ? 25.625 30.453 3.812 1 74.56 130 ASN A N 1
ATOM 1020 C CA . ASN A 1 130 ? 25.484 31.219 2.582 1 74.56 130 ASN A CA 1
ATOM 1021 C C . ASN A 1 130 ? 24.641 32.469 2.799 1 74.56 130 ASN A C 1
ATOM 1023 O O . ASN A 1 130 ? 23.469 32.375 3.123 1 74.56 130 ASN A O 1
ATOM 1027 N N . GLN A 1 131 ? 25.297 33.531 2.463 1 74 131 GLN A N 1
ATOM 1028 C CA . GLN A 1 131 ? 24.609 34.781 2.779 1 74 131 GLN A CA 1
ATOM 1029 C C . GLN A 1 131 ? 24.156 35.469 1.509 1 74 131 GLN A C 1
ATOM 1031 O O . GLN A 1 131 ? 23.406 36.469 1.573 1 74 131 GLN A O 1
ATOM 1036 N N . SER A 1 132 ? 24.375 34.906 0.479 1 77.5 132 SER A N 1
ATOM 1037 C CA . SER A 1 132 ? 24.094 35.656 -0.74 1 77.5 132 SER A CA 1
ATOM 1038 C C . SER A 1 132 ? 22.938 35.031 -1.52 1 77.5 132 SER A C 1
ATOM 1040 O O . SER A 1 132 ? 22.156 35.75 -2.137 1 77.5 132 SER A O 1
ATOM 1042 N N . GLN A 1 133 ? 22.719 33.875 -1.394 1 86.62 133 GLN A N 1
ATOM 1043 C CA . GLN A 1 133 ? 21.688 33.188 -2.186 1 86.62 133 GLN A CA 1
ATOM 1044 C C . GLN A 1 133 ? 20.344 33.219 -1.473 1 86.62 133 GLN A C 1
ATOM 1046 O O . GLN A 1 133 ? 20.281 33.125 -0.245 1 86.62 133 GLN A O 1
ATOM 1051 N N . PRO A 1 134 ? 19.25 33.406 -2.336 1 95.94 134 PRO A N 1
ATOM 1052 C CA . PRO A 1 134 ? 17.938 33.125 -1.738 1 95.94 134 PRO A CA 1
ATOM 1053 C C . PRO A 1 134 ? 17.812 31.703 -1.218 1 95.94 134 PRO A C 1
ATOM 1055 O O . PRO A 1 134 ? 18.562 30.812 -1.639 1 95.94 134 PRO A O 1
ATOM 1058 N N . PHE A 1 135 ? 16.891 31.484 -0.239 1 98 135 PHE A N 1
ATOM 1059 C CA . PHE A 1 135 ? 16.828 30.141 0.334 1 98 135 PHE A CA 1
ATOM 1060 C C . PHE A 1 135 ? 15.383 29.734 0.592 1 98 135 PHE A C 1
ATOM 1062 O O . PHE A 1 135 ? 14.492 30.578 0.622 1 98 135 PHE A O 1
ATOM 1069 N N . PHE A 1 136 ? 15.164 28.5 0.642 1 98.5 136 PHE A N 1
ATOM 1070 C CA . PHE A 1 136 ? 13.977 27.828 1.164 1 98.5 136 PHE A CA 1
ATOM 1071 C C . PHE A 1 136 ? 14.336 26.938 2.346 1 98.5 136 PHE A C 1
ATOM 1073 O O . PHE A 1 136 ? 15.062 25.953 2.188 1 98.5 136 PHE A O 1
ATOM 1080 N N . LEU A 1 137 ? 13.859 27.281 3.504 1 98.62 137 LEU A N 1
ATOM 1081 C CA . LEU A 1 137 ? 14.141 26.516 4.715 1 98.62 137 LEU A CA 1
ATOM 1082 C C . LEU A 1 137 ? 12.859 25.938 5.297 1 98.62 137 LEU A C 1
ATOM 1084 O O . LEU A 1 137 ? 11.914 26.672 5.598 1 98.62 137 LEU A O 1
ATOM 1088 N N . TYR A 1 138 ? 12.836 24.625 5.352 1 98.69 138 TYR A N 1
ATOM 1089 C CA . TYR A 1 138 ? 11.734 23.859 5.934 1 98.69 138 TYR A CA 1
ATOM 1090 C C . TYR A 1 138 ? 12.094 23.375 7.332 1 98.69 138 TYR A C 1
ATOM 1092 O O . TYR A 1 138 ? 13.031 22.578 7.5 1 98.69 138 TYR A O 1
ATOM 1100 N N . VAL A 1 139 ? 11.422 23.875 8.352 1 98.75 139 VAL A N 1
ATOM 1101 C CA . VAL A 1 139 ? 11.625 23.422 9.727 1 98.75 139 VAL A CA 1
ATOM 1102 C C . VAL A 1 139 ? 10.422 22.609 10.188 1 98.75 139 VAL A C 1
ATOM 1104 O O . VAL A 1 139 ? 9.32 23.141 10.344 1 98.75 139 VAL A O 1
ATOM 1107 N N . GLY A 1 140 ? 10.625 21.344 10.383 1 98.12 140 GLY A N 1
ATOM 1108 C CA . GLY A 1 140 ? 9.562 20.438 10.805 1 98.12 140 GLY A CA 1
ATOM 1109 C C . GLY A 1 140 ? 9.648 20.062 12.273 1 98.12 140 GLY A C 1
ATOM 1110 O O . GLY A 1 140 ? 10.375 19.125 12.633 1 98.12 140 GLY A O 1
ATOM 1111 N N . PHE A 1 141 ? 8.891 20.703 13.094 1 98.12 141 PHE A N 1
ATOM 1112 C CA . PHE A 1 141 ? 8.828 20.344 14.5 1 98.12 141 PHE A CA 1
ATOM 1113 C C . PHE A 1 141 ? 8.117 19.016 14.688 1 98.12 141 PHE A C 1
ATOM 1115 O O . PHE A 1 141 ? 7.141 18.719 13.992 1 98.12 141 PHE A O 1
ATOM 1122 N N . HIS A 1 142 ? 8.578 18.219 15.594 1 96.81 142 HIS A N 1
ATOM 1123 C CA . HIS A 1 142 ? 7.914 16.969 15.938 1 96.81 142 HIS A CA 1
ATOM 1124 C C . HIS A 1 142 ? 6.793 17.203 16.938 1 96.81 142 HIS A C 1
ATOM 1126 O O . HIS A 1 142 ? 5.828 16.438 17 1 96.81 142 HIS A O 1
ATOM 1132 N N . ASP A 1 143 ? 6.98 18.203 17.859 1 96.44 143 ASP A N 1
ATOM 1133 C CA . ASP A 1 143 ? 5.879 18.594 18.734 1 96.44 143 ASP A CA 1
ATOM 1134 C C . ASP A 1 143 ? 4.695 19.125 17.922 1 96.44 143 ASP A C 1
ATOM 1136 O O . ASP A 1 143 ? 4.883 19.781 16.906 1 96.44 143 ASP A O 1
ATOM 1140 N N . PRO A 1 144 ? 3.455 18.781 18.219 1 95.94 144 PRO A N 1
ATOM 1141 C CA . PRO A 1 144 ? 3.053 18.078 19.438 1 95.94 144 PRO A CA 1
ATOM 1142 C C . PRO A 1 144 ? 2.662 16.625 19.172 1 95.94 144 PRO A C 1
ATOM 1144 O O . PRO A 1 144 ? 1.668 16.141 19.719 1 95.94 144 PRO A O 1
ATOM 1147 N N . HIS A 1 145 ? 3.377 15.969 18.359 1 94.06 145 HIS A N 1
ATOM 1148 C CA . HIS A 1 145 ? 3.111 14.562 18.062 1 94.06 145 HIS A CA 1
ATOM 1149 C C . HIS A 1 145 ? 3.152 13.719 19.328 1 94.06 145 HIS A C 1
ATOM 1151 O O . HIS A 1 145 ? 3.955 13.977 20.234 1 94.06 145 HIS A O 1
ATOM 1157 N N . ARG A 1 146 ? 2.398 12.688 19.344 1 94.75 146 ARG A N 1
ATOM 1158 C CA . ARG A 1 146 ? 2.375 11.758 20.484 1 94.75 146 ARG A CA 1
ATOM 1159 C C . ARG A 1 146 ? 3.699 11.016 20.594 1 94.75 146 ARG A C 1
ATOM 1161 O O . ARG A 1 146 ? 4.422 10.859 19.609 1 94.75 146 ARG A O 1
ATOM 1168 N N . CYS A 1 147 ? 3.949 10.492 21.781 1 90.56 147 CYS A N 1
ATOM 1169 C CA . CYS A 1 147 ? 5.25 9.922 22.109 1 90.56 147 CYS A CA 1
ATOM 1170 C C . CYS A 1 147 ? 5.098 8.609 22.875 1 90.56 147 CYS A C 1
ATOM 1172 O O . CYS A 1 147 ? 6.047 7.828 22.969 1 90.56 147 CYS A O 1
ATOM 1174 N N . GLY A 1 148 ? 4.074 8.281 23.359 1 84.25 148 GLY A N 1
ATOM 1175 C CA . GLY A 1 148 ? 3.85 7.195 24.297 1 84.25 148 GLY A CA 1
ATOM 1176 C C . GLY A 1 148 ? 4.176 5.832 23.719 1 84.25 148 GLY A C 1
ATOM 1177 O O . GLY A 1 148 ? 4.578 4.922 24.453 1 84.25 148 GLY A O 1
ATOM 1178 N N . HIS A 1 149 ? 4.098 5.727 22.484 1 86.56 149 HIS A N 1
ATOM 1179 C CA . HIS A 1 149 ? 4.301 4.453 21.797 1 86.56 149 HIS A CA 1
ATOM 1180 C C . HIS A 1 149 ? 5.781 4.082 21.766 1 86.56 149 HIS A C 1
ATOM 1182 O O . HIS A 1 149 ? 6.141 2.914 21.922 1 86.56 149 HIS A O 1
ATOM 1188 N N . THR A 1 150 ? 6.594 5.035 21.672 1 87.88 150 THR A N 1
ATOM 1189 C CA . THR A 1 150 ? 8.016 4.77 21.469 1 87.88 150 THR A CA 1
ATOM 1190 C C . THR A 1 150 ? 8.812 5.133 22.719 1 87.88 150 THR A C 1
ATOM 1192 O O . THR A 1 150 ? 9.758 4.43 23.078 1 87.88 150 THR A O 1
ATOM 1195 N N . HIS A 1 151 ? 8.391 6.246 23.344 1 92.38 151 HIS A N 1
ATOM 1196 C CA . HIS A 1 151 ? 9.117 6.762 24.5 1 92.38 151 HIS A CA 1
ATOM 1197 C C . HIS A 1 151 ? 8.172 7.082 25.656 1 92.38 151 HIS A C 1
ATOM 1199 O O . HIS A 1 151 ? 8.062 8.242 26.062 1 92.38 151 HIS A O 1
ATOM 1205 N N . PRO A 1 152 ? 7.594 6.066 26.188 1 91.94 152 PRO A N 1
ATOM 1206 C CA . PRO A 1 152 ? 6.602 6.297 27.25 1 91.94 152 PRO A CA 1
ATOM 1207 C C . PRO A 1 152 ? 7.195 6.996 28.469 1 91.94 152 PRO A C 1
ATOM 1209 O O . PRO A 1 152 ? 6.477 7.656 29.219 1 91.94 152 PRO A O 1
ATOM 1212 N N . GLU A 1 153 ? 8.461 6.934 28.656 1 94.5 153 GLU A N 1
ATOM 1213 C CA . GLU A 1 153 ? 9.109 7.523 29.828 1 94.5 153 GLU A CA 1
ATOM 1214 C C . GLU A 1 153 ? 8.977 9.047 29.812 1 94.5 153 GLU A C 1
ATOM 1216 O O . GLU A 1 153 ? 9.055 9.688 30.859 1 94.5 153 GLU A O 1
ATOM 1221 N N . TYR A 1 154 ? 8.727 9.656 28.688 1 96.56 154 TYR A N 1
ATOM 1222 C CA . TYR A 1 154 ? 8.664 11.109 28.594 1 96.56 154 TYR A CA 1
ATOM 1223 C C . TYR A 1 154 ? 7.223 11.602 28.578 1 96.56 154 TYR A C 1
ATOM 1225 O O . TYR A 1 154 ? 6.961 12.789 28.375 1 96.56 154 TYR A O 1
ATOM 1233 N N . GLY A 1 155 ? 6.305 10.703 28.766 1 94.62 155 GLY A N 1
ATOM 1234 C CA . GLY A 1 155 ? 4.891 11.055 28.75 1 94.62 155 GLY A CA 1
ATOM 1235 C C . GLY A 1 155 ? 4.234 10.82 27.406 1 94.62 155 GLY A C 1
ATOM 1236 O O . GLY A 1 155 ? 4.91 10.484 26.438 1 94.62 155 GLY A O 1
ATOM 1237 N N . ASN A 1 156 ? 2.947 11.062 27.297 1 93.62 156 ASN A N 1
ATOM 1238 C CA . ASN A 1 156 ? 2.139 10.734 26.125 1 93.62 156 ASN A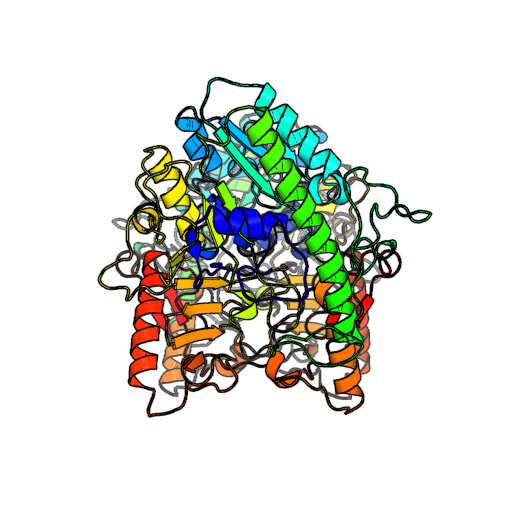 CA 1
ATOM 1239 C C . ASN A 1 156 ? 2.482 11.633 24.938 1 93.62 156 ASN A C 1
ATOM 1241 O O . ASN A 1 156 ? 2.297 11.242 23.797 1 93.62 156 ASN A O 1
ATOM 1245 N N . PHE A 1 157 ? 2.982 12.859 25.234 1 96.5 157 PHE A N 1
ATOM 1246 C CA . PHE A 1 157 ? 3.346 13.797 24.172 1 96.5 157 PHE A CA 1
ATOM 1247 C C . PHE A 1 157 ? 4.805 14.219 24.297 1 96.5 157 PHE A C 1
ATOM 1249 O O . PHE A 1 157 ? 5.207 15.258 23.766 1 96.5 157 PHE A O 1
ATOM 1256 N N . CYS A 1 158 ? 5.586 13.469 25.141 1 96.88 158 CYS A N 1
ATOM 1257 C CA . CYS A 1 158 ? 6.969 13.812 25.438 1 96.88 158 CYS A CA 1
ATOM 1258 C C . CYS A 1 158 ? 7.059 15.18 26.109 1 96.88 158 CYS A C 1
ATOM 1260 O O . CYS A 1 158 ? 7.996 15.938 25.859 1 96.88 158 CYS A O 1
ATOM 1262 N N . GLU A 1 159 ? 6.059 15.43 26.906 1 97.25 159 GLU A N 1
ATOM 1263 C CA . GLU A 1 159 ? 5.996 16.734 27.562 1 97.25 159 GLU A CA 1
ATOM 1264 C C . GLU A 1 159 ? 7.066 16.859 28.641 1 97.25 159 GLU A C 1
ATOM 1266 O O . GLU A 1 159 ? 7.398 17.969 29.062 1 97.25 159 GLU A O 1
ATOM 1271 N N . LYS A 1 160 ? 7.691 15.719 29.031 1 97.62 160 LYS A N 1
ATOM 1272 C CA . LYS A 1 160 ? 8.703 15.75 30.078 1 97.62 160 LYS A CA 1
ATOM 1273 C C . LYS A 1 160 ? 10.109 15.82 29.484 1 97.62 160 LYS A C 1
ATOM 1275 O O . LYS A 1 160 ? 11.07 16.109 30.203 1 97.62 160 LYS A O 1
ATOM 1280 N N . PHE A 1 161 ? 10.234 15.617 28.203 1 98.06 161 PHE A N 1
ATOM 1281 C CA . PHE A 1 161 ? 11.539 15.586 27.562 1 98.06 161 PHE A CA 1
ATOM 1282 C C . PHE A 1 161 ? 12.203 16.953 27.625 1 98.06 161 PHE A C 1
ATOM 1284 O O . PHE A 1 161 ? 11.719 17.922 27.016 1 98.06 161 PHE A O 1
ATOM 1291 N N . GLY A 1 162 ? 13.273 17.047 28.422 1 97.81 162 GLY A N 1
ATOM 1292 C CA . GLY A 1 162 ? 14.07 18.266 28.469 1 97.81 162 GLY A CA 1
ATOM 1293 C C . GLY A 1 162 ? 13.523 19.297 29.438 1 97.81 162 GLY A C 1
ATOM 1294 O O . GLY A 1 162 ? 13.898 20.469 29.375 1 97.81 162 GLY A O 1
ATOM 1295 N N . ASN A 1 163 ? 12.594 18.922 30.328 1 97.19 163 ASN A N 1
ATOM 1296 C CA . ASN A 1 163 ? 11.961 19.891 31.219 1 97.19 163 ASN A CA 1
ATOM 1297 C C . ASN A 1 163 ? 12.812 20.172 32.438 1 97.19 163 ASN A C 1
ATOM 1299 O O . ASN A 1 163 ? 12.438 20.969 33.312 1 97.19 163 ASN A O 1
ATOM 1303 N N . GLY A 1 164 ? 13.922 19.469 32.625 1 96.12 164 GLY A N 1
ATOM 1304 C CA . GLY A 1 164 ? 14.852 19.734 33.719 1 96.12 164 GLY A CA 1
ATOM 1305 C C . GLY A 1 164 ? 14.656 18.812 34.906 1 96.12 164 GLY A C 1
ATOM 1306 O O . GLY A 1 164 ? 15.5 18.766 35.781 1 96.12 164 GLY A O 1
ATOM 1307 N N . GLU A 1 165 ? 13.57 18.078 34.875 1 96.25 165 GLU A N 1
ATOM 1308 C CA . GLU A 1 165 ? 13.383 17.094 35.938 1 96.25 165 GLU A CA 1
ATOM 1309 C C . GLU A 1 165 ? 14.406 15.969 35.844 1 96.25 165 GLU A C 1
ATOM 1311 O O . GLU A 1 165 ? 15.031 15.781 34.812 1 96.25 165 GLU A O 1
ATOM 1316 N N . PRO A 1 166 ? 14.586 15.211 36.969 1 96.5 166 PRO A N 1
ATOM 1317 C CA . PRO A 1 166 ? 15.57 14.125 36.938 1 96.5 166 PRO A CA 1
ATOM 1318 C C . PRO A 1 166 ? 15.273 13.086 35.875 1 96.5 166 PRO A C 1
ATOM 1320 O O . PRO A 1 166 ? 14.156 12.555 35.812 1 96.5 166 PRO A O 1
ATOM 1323 N N . GLY A 1 167 ? 16.25 12.898 35.125 1 95.69 167 GLY A N 1
ATOM 1324 C CA . GLY A 1 167 ? 16.141 11.844 34.125 1 95.69 167 GLY A CA 1
ATOM 1325 C C . GLY A 1 167 ? 15.5 12.305 32.844 1 95.69 167 GLY A C 1
ATOM 1326 O O . GLY A 1 167 ? 15.461 11.562 31.859 1 95.69 167 GLY A O 1
ATOM 1327 N N . MET A 1 168 ? 15.086 13.539 32.719 1 97.44 168 MET A N 1
ATOM 1328 C CA . MET A 1 168 ? 14.328 14 31.547 1 97.44 168 MET A CA 1
ATOM 1329 C C . MET A 1 168 ? 15.195 14.883 30.656 1 97.44 168 MET A C 1
ATOM 1331 O O . MET A 1 168 ? 14.789 15.242 29.547 1 97.44 168 MET A O 1
ATOM 1335 N N . GLY A 1 169 ? 16.375 15.172 31.109 1 96.94 169 GLY A N 1
ATOM 1336 C CA . GLY A 1 169 ? 17.25 16.078 30.391 1 96.94 169 GLY A CA 1
ATOM 1337 C C . GLY A 1 169 ? 16.844 17.531 30.547 1 96.94 169 GLY A C 1
ATOM 1338 O O . GLY A 1 169 ? 15.953 17.859 31.328 1 96.94 169 GLY A O 1
ATOM 1339 N N . LEU A 1 170 ? 17.625 18.422 29.812 1 97.88 170 LEU A N 1
ATOM 1340 C CA . LEU A 1 170 ? 17.375 19.859 29.875 1 97.88 170 LEU A CA 1
ATOM 1341 C C . LEU A 1 170 ? 17.531 20.5 28.5 1 97.88 170 LEU A C 1
ATOM 1343 O O . LEU A 1 170 ? 18.531 20.297 27.812 1 97.88 170 LEU A O 1
ATOM 1347 N N . ILE A 1 171 ? 16.516 21.141 28.094 1 98.44 171 ILE A N 1
ATOM 1348 C CA . ILE A 1 171 ? 16.578 22.016 26.938 1 98.44 171 ILE A CA 1
ATOM 1349 C C . ILE A 1 171 ? 16.766 23.469 27.406 1 98.44 171 ILE A C 1
ATOM 1351 O O . ILE A 1 171 ? 15.836 24.078 27.938 1 98.44 171 ILE A O 1
ATOM 1355 N N . PRO A 1 172 ? 17.859 24.031 27.203 1 98.12 172 PRO A N 1
ATOM 1356 C CA . PRO A 1 172 ? 18.203 25.312 27.812 1 98.12 172 PRO A CA 1
ATOM 1357 C C . PRO A 1 172 ? 17.25 26.438 27.438 1 98.12 172 PRO A C 1
ATOM 1359 O O . PRO A 1 172 ? 16.953 27.312 28.266 1 98.12 172 PRO A O 1
ATOM 1362 N N . ASP A 1 173 ? 16.734 26.422 26.266 1 98.44 173 ASP A N 1
ATOM 1363 C CA . ASP A 1 173 ? 15.953 27.547 25.766 1 98.44 173 ASP A CA 1
ATOM 1364 C C . ASP A 1 173 ? 14.461 27.328 26.031 1 98.44 173 ASP A C 1
ATOM 1366 O O . ASP A 1 173 ? 13.625 28.094 25.562 1 98.44 173 ASP A O 1
ATOM 1370 N N . TRP A 1 174 ? 14.109 26.281 26.797 1 98.06 174 TRP A N 1
ATOM 1371 C CA . TRP A 1 174 ? 12.703 25.984 27.016 1 98.06 174 TRP A CA 1
ATOM 1372 C C . TRP A 1 174 ? 12.312 26.25 28.469 1 98.06 174 TRP A C 1
ATOM 1374 O O . TRP A 1 174 ? 12.961 25.766 29.391 1 98.06 174 TRP A O 1
ATOM 1384 N N . GLU A 1 175 ? 11.352 27.047 28.641 1 97.62 175 GLU A N 1
ATOM 1385 C CA . GLU A 1 175 ? 10.688 27.234 29.922 1 97.62 175 GLU A CA 1
ATOM 1386 C C . GLU A 1 175 ? 9.305 26.578 29.922 1 97.62 175 GLU A C 1
ATOM 1388 O O . GLU A 1 175 ? 8.344 27.156 29.422 1 97.62 175 GLU A O 1
ATOM 1393 N N . PRO A 1 176 ? 9.18 25.469 30.594 1 96.62 176 PRO A N 1
ATOM 1394 C CA . PRO A 1 176 ? 7.918 24.734 30.547 1 96.62 176 PRO A CA 1
ATOM 1395 C C . PRO A 1 176 ? 6.75 25.516 31.141 1 96.62 176 PRO A C 1
ATOM 1397 O O . PRO A 1 176 ? 6.918 26.219 32.156 1 96.62 176 PRO A O 1
ATOM 1400 N N . ILE A 1 177 ? 5.656 25.438 30.469 1 95.44 177 ILE A N 1
ATOM 1401 C CA . ILE A 1 177 ? 4.371 25.922 30.969 1 95.44 177 ILE A CA 1
ATOM 1402 C C . ILE A 1 177 ? 3.451 24.734 31.25 1 95.44 177 ILE A C 1
ATOM 1404 O O . ILE A 1 177 ? 3.234 23.891 30.375 1 95.44 177 ILE A O 1
ATOM 1408 N N . TYR A 1 178 ? 2.947 24.656 32.406 1 93.69 178 TYR A N 1
ATOM 1409 C CA . TYR A 1 178 ? 2.088 23.547 32.781 1 93.69 178 TYR A CA 1
ATOM 1410 C C . TYR A 1 178 ? 0.634 24 32.875 1 93.69 178 TYR A C 1
ATOM 1412 O O . TYR A 1 178 ? 0.35 25.109 33.312 1 93.69 178 TYR A O 1
ATOM 1420 N N . TYR A 1 179 ? -0.227 23.156 32.5 1 95.81 179 TYR A N 1
ATOM 1421 C CA . TYR A 1 179 ? -1.657 23.453 32.469 1 95.81 179 TYR A CA 1
ATOM 1422 C C . TYR A 1 179 ? -2.424 22.531 33.406 1 95.81 179 TYR A C 1
ATOM 1424 O O . TYR A 1 179 ? -2.133 21.328 33.469 1 95.81 179 TYR A O 1
ATOM 1432 N N . GLN A 1 180 ? -3.383 23.094 34.094 1 95.38 180 GLN A N 1
ATOM 1433 C CA . GLN A 1 180 ? -4.246 22.312 34.969 1 95.38 180 GLN A CA 1
ATOM 1434 C C . GLN A 1 180 ? -5.383 21.672 34.156 1 95.38 180 GLN A C 1
ATOM 1436 O O . GLN A 1 180 ? -6.25 22.359 33.625 1 95.38 180 GLN A O 1
ATOM 1441 N N . PRO A 1 181 ? -5.391 20.359 34.219 1 95.44 181 PRO A N 1
ATOM 1442 C CA . PRO A 1 181 ? -6.371 19.672 33.375 1 95.44 181 PRO A CA 1
ATOM 1443 C C . PRO A 1 181 ? -7.801 20.141 33.656 1 95.44 181 PRO A C 1
ATOM 1445 O O . PRO A 1 181 ? -8.594 20.266 32.719 1 95.44 181 PRO A O 1
ATOM 1448 N N . ASP A 1 182 ? -8.148 20.438 34.844 1 93.31 182 ASP A N 1
ATOM 1449 C CA . ASP A 1 182 ? -9.523 20.734 35.219 1 93.31 182 ASP A CA 1
ATOM 1450 C C . ASP A 1 182 ? -9.93 22.125 34.75 1 93.31 182 ASP A C 1
ATOM 1452 O O . ASP A 1 182 ? -11.117 22.469 34.781 1 93.31 182 ASP A O 1
ATOM 1456 N N . GLN A 1 183 ? -9.023 22.891 34.281 1 92.62 183 GLN A N 1
ATOM 1457 C CA . GLN A 1 183 ? -9.305 24.25 33.844 1 92.62 183 GLN A CA 1
ATOM 1458 C C . GLN A 1 183 ? -9.375 24.328 32.312 1 92.62 183 GLN A C 1
ATOM 1460 O O . GLN A 1 183 ? -9.656 25.391 31.766 1 92.62 183 GLN A O 1
ATOM 1465 N N . LEU A 1 184 ? -9.148 23.219 31.766 1 92.94 184 LEU A N 1
ATOM 1466 C CA . LEU A 1 184 ? -9.109 23.219 30.297 1 92.94 184 LEU A CA 1
ATOM 1467 C C . LEU A 1 184 ? -10.508 23.016 29.719 1 92.94 184 LEU A C 1
ATOM 1469 O O . LEU A 1 184 ? -11.391 22.453 30.391 1 92.94 184 LEU A O 1
ATOM 1473 N N . LYS A 1 185 ? -10.688 23.547 28.594 1 89.75 185 LYS A N 1
ATOM 1474 C CA . LYS A 1 185 ? -11.883 23.281 27.797 1 89.75 185 LYS A CA 1
ATOM 1475 C C . LYS A 1 185 ? -11.602 22.25 26.719 1 89.75 185 LYS A C 1
ATOM 1477 O O . LYS A 1 185 ? -10.609 22.359 25.984 1 89.75 185 LYS A O 1
ATOM 1482 N N . VAL A 1 186 ? -12.43 21.266 26.641 1 92.12 186 VAL A N 1
ATOM 1483 C CA . VAL A 1 186 ? -12.242 20.219 25.641 1 92.12 186 VAL A CA 1
ATOM 1484 C C . VAL A 1 186 ? -13 20.594 24.359 1 92.12 186 VAL A C 1
ATOM 1486 O O . VAL A 1 186 ? -14.125 21.109 24.438 1 92.12 186 VAL A O 1
ATOM 1489 N N . PRO A 1 187 ? -12.391 20.484 23.219 1 93.94 187 PRO A N 1
ATOM 1490 C CA . PRO A 1 187 ? -13.141 20.703 21.984 1 93.94 187 PRO A CA 1
ATOM 1491 C C . PRO A 1 187 ? -14.289 19.719 21.797 1 93.94 187 PRO A C 1
ATOM 1493 O O . PRO A 1 187 ? -14.305 18.656 22.422 1 93.94 187 PRO A O 1
ATOM 1496 N N . TYR A 1 188 ? -15.25 20 20.906 1 94 188 TYR A N 1
ATOM 1497 C CA . TYR A 1 188 ? -16.5 19.266 20.781 1 94 188 TYR A CA 1
ATOM 1498 C C . TYR A 1 188 ? -16.25 17.812 20.391 1 94 188 TYR A C 1
ATOM 1500 O O . TYR A 1 188 ? -17.047 16.922 20.703 1 94 188 TYR A O 1
ATOM 1508 N N . PHE A 1 189 ? -15.125 17.531 19.719 1 96.38 189 PHE A N 1
ATOM 1509 C CA . PHE A 1 189 ? -14.898 16.219 19.141 1 96.38 189 PHE A CA 1
ATOM 1510 C C . PHE A 1 189 ? -14.102 15.328 20.078 1 96.38 189 PHE A C 1
ATOM 1512 O O . PHE A 1 189 ? -13.797 14.18 19.766 1 96.38 189 PHE A O 1
ATOM 1519 N N . VAL A 1 190 ? -13.719 15.852 21.234 1 97.25 190 VAL A N 1
ATOM 1520 C CA . VAL A 1 190 ? -13.047 15.102 22.297 1 97.25 190 VAL A CA 1
ATOM 1521 C C . VAL A 1 190 ? -13.984 14.938 23.484 1 97.25 190 VAL A C 1
ATOM 1523 O O . VAL A 1 190 ? -14.734 15.852 23.828 1 97.25 190 VAL A O 1
ATOM 1526 N N . GLN A 1 191 ? -13.938 13.773 24.078 1 97.88 191 GLN A N 1
ATOM 1527 C CA . GLN A 1 191 ? -14.82 13.508 25.219 1 97.88 191 GLN A CA 1
ATOM 1528 C C . GLN A 1 191 ? -14.453 14.383 26.406 1 97.88 191 GLN A C 1
ATOM 1530 O O . GLN A 1 191 ? -13.273 14.641 26.656 1 97.88 191 GLN A O 1
ATOM 1535 N N . ASP A 1 192 ? -15.461 14.773 27.156 1 97.75 192 ASP A N 1
ATOM 1536 C CA . ASP A 1 192 ? -15.273 15.609 28.328 1 97.75 192 ASP A CA 1
ATOM 1537 C C . ASP A 1 192 ? -15.055 14.758 29.578 1 97.75 192 ASP A C 1
ATOM 1539 O O . ASP A 1 192 ? -15.953 14.625 30.406 1 97.75 192 ASP A O 1
ATOM 1543 N N . THR A 1 193 ? -13.922 14.195 29.719 1 97.69 193 THR A N 1
ATOM 1544 C CA . THR A 1 193 ? -13.539 13.328 30.828 1 97.69 193 THR A CA 1
ATOM 1545 C C . THR A 1 193 ? -12.164 13.727 31.375 1 97.69 193 THR A C 1
ATOM 1547 O O . THR A 1 193 ? -11.422 14.461 30.719 1 97.69 193 THR A O 1
ATOM 1550 N N . VAL A 1 194 ? -11.836 13.266 32.562 1 97.25 194 VAL A N 1
ATOM 1551 C CA . VAL A 1 194 ? -10.562 13.555 33.188 1 97.25 194 VAL A CA 1
ATOM 1552 C C . VAL A 1 194 ? -9.414 13.07 32.312 1 97.25 194 VAL A C 1
ATOM 1554 O O . VAL A 1 194 ? -8.422 13.773 32.156 1 97.25 194 VAL A O 1
ATOM 1557 N N . ALA A 1 195 ? -9.578 11.914 31.75 1 97 195 ALA A N 1
ATOM 1558 C CA . ALA A 1 195 ? -8.539 11.336 30.891 1 97 195 ALA A CA 1
ATOM 1559 C C . ALA A 1 195 ? -8.234 12.25 29.703 1 97 195 ALA A C 1
ATOM 1561 O O . ALA A 1 195 ? -7.066 12.453 29.359 1 97 195 ALA A O 1
ATOM 1562 N N . ALA A 1 196 ? -9.227 12.758 29.094 1 97.25 196 ALA A N 1
ATOM 1563 C CA . ALA A 1 196 ? -9.07 13.641 27.938 1 97.25 196 ALA A CA 1
ATOM 1564 C C . ALA A 1 196 ? -8.438 14.961 28.344 1 97.25 196 ALA A C 1
ATOM 1566 O O . ALA A 1 196 ? -7.59 15.508 27.625 1 97.25 196 ALA A O 1
ATOM 1567 N N . HIS A 1 197 ? -8.867 15.484 29.484 1 97.44 197 HIS A N 1
ATOM 1568 C CA . HIS A 1 197 ? -8.297 16.734 29.984 1 97.44 197 HIS A CA 1
ATOM 1569 C C . HIS A 1 197 ? -6.797 16.594 30.219 1 97.44 197 HIS A C 1
ATOM 1571 O O . HIS A 1 197 ? -6.027 17.484 29.859 1 97.44 197 HIS A O 1
ATOM 1577 N N . GLU A 1 198 ? -6.465 15.508 30.797 1 97 198 GLU A N 1
ATOM 1578 C CA . GLU A 1 198 ? -5.051 15.258 31.062 1 97 198 GLU A CA 1
ATOM 1579 C C . GLU A 1 198 ? -4.266 15.141 29.766 1 97 198 GLU A C 1
ATOM 1581 O O . GLU A 1 198 ? -3.141 15.641 29.656 1 97 198 GLU A O 1
ATOM 1586 N N . ASP A 1 199 ? -4.844 14.492 28.844 1 96.12 199 ASP A N 1
ATOM 1587 C CA . ASP A 1 199 ? -4.23 14.328 27.531 1 96.12 199 ASP A CA 1
ATOM 1588 C C . ASP A 1 199 ? -4.016 15.68 26.859 1 96.12 199 ASP A C 1
ATOM 1590 O O . ASP A 1 199 ? -2.947 15.93 26.297 1 96.12 199 ASP A O 1
ATOM 1594 N N . ILE A 1 200 ? -4.969 16.531 26.891 1 96.75 200 ILE A N 1
ATOM 1595 C CA . ILE A 1 200 ? -4.902 17.859 26.281 1 96.75 200 ILE A CA 1
ATOM 1596 C C . ILE A 1 200 ? -3.861 18.703 27 1 96.75 200 ILE A C 1
ATOM 1598 O O . ILE A 1 200 ? -3.092 19.438 26.375 1 96.75 200 ILE A O 1
ATOM 1602 N N . ALA A 1 201 ? -3.836 18.609 28.312 1 97.19 201 ALA A N 1
ATOM 1603 C CA . ALA A 1 201 ? -2.854 19.359 29.094 1 97.19 201 ALA A CA 1
ATOM 1604 C C . ALA A 1 201 ? -1.431 19 28.672 1 97.19 201 ALA A C 1
ATOM 1606 O O . ALA A 1 201 ? -0.574 19.875 28.547 1 97.19 201 ALA A O 1
ATOM 1607 N N . ALA A 1 202 ? -1.219 17.719 28.5 1 96.44 202 ALA A N 1
ATOM 1608 C CA . ALA A 1 202 ? 0.098 17.266 28.047 1 96.44 202 ALA A CA 1
ATOM 1609 C C . ALA A 1 202 ? 0.439 17.844 26.688 1 96.44 202 ALA A C 1
ATOM 1611 O O . ALA A 1 202 ? 1.569 18.266 26.453 1 96.44 202 ALA A O 1
ATOM 1612 N N . GLN A 1 203 ? -0.51 17.828 25.766 1 96.69 203 GLN A N 1
ATOM 1613 C CA . GLN A 1 203 ? -0.287 18.375 24.438 1 96.69 203 GLN A CA 1
ATOM 1614 C C . GLN A 1 203 ? 0.028 19.875 24.516 1 96.69 203 GLN A C 1
ATOM 1616 O O . GLN A 1 203 ? 0.922 20.359 23.812 1 96.69 203 GLN A O 1
ATOM 1621 N N . TYR A 1 204 ? -0.734 20.641 25.328 1 97 204 TYR A N 1
ATOM 1622 C CA . TYR A 1 204 ? -0.529 22.078 25.453 1 97 204 TYR A CA 1
ATOM 1623 C C . TYR A 1 204 ? 0.89 22.375 25.922 1 97 204 TYR A C 1
ATOM 1625 O O . TYR A 1 204 ? 1.5 23.359 25.469 1 97 204 TYR A O 1
ATOM 1633 N N . THR A 1 205 ? 1.363 21.547 26.797 1 97.31 205 THR A N 1
ATOM 1634 C CA . THR A 1 205 ? 2.73 21.734 27.281 1 97.31 205 THR A CA 1
ATOM 1635 C C . THR A 1 205 ? 3.719 21.672 26.109 1 97.31 205 THR A C 1
ATOM 1637 O O . THR A 1 205 ? 4.629 22.5 26.016 1 97.31 205 THR A O 1
ATOM 1640 N N . THR A 1 206 ? 3.539 20.734 25.234 1 97.44 206 THR A N 1
ATOM 1641 C CA . THR A 1 206 ? 4.469 20.578 24.125 1 97.44 206 THR A CA 1
ATOM 1642 C C . THR A 1 206 ? 4.242 21.656 23.062 1 97.44 206 THR A C 1
ATOM 1644 O O . THR A 1 206 ? 5.176 22.047 22.359 1 97.44 206 THR A O 1
ATOM 1647 N N . ILE A 1 207 ? 3.004 22.172 22.953 1 97 207 ILE A N 1
ATOM 1648 C CA . ILE A 1 207 ? 2.73 23.281 22.047 1 97 207 ILE A CA 1
ATOM 1649 C C . ILE A 1 207 ? 3.475 24.516 22.516 1 97 207 ILE A C 1
ATOM 1651 O O . ILE A 1 207 ? 3.973 25.297 21.703 1 97 207 ILE A O 1
ATOM 1655 N N . SER A 1 208 ? 3.564 24.719 23.812 1 96.06 208 SER A N 1
ATOM 1656 C CA . SER A 1 208 ? 4.32 25.844 24.359 1 96.06 208 SER A CA 1
ATOM 1657 C C . SER A 1 208 ? 5.805 25.719 24.016 1 96.06 208 SER A C 1
ATOM 1659 O O . SER A 1 208 ? 6.469 26.734 23.75 1 96.06 208 SER A O 1
ATOM 1661 N N . ARG A 1 209 ? 6.316 24.484 24.078 1 98.06 209 ARG A N 1
ATOM 1662 C CA . ARG A 1 209 ? 7.699 24.25 23.672 1 98.06 209 ARG A CA 1
ATOM 1663 C C . ARG A 1 209 ? 7.898 24.578 22.203 1 98.06 209 ARG A C 1
ATOM 1665 O O . ARG A 1 209 ? 8.859 25.25 21.828 1 98.06 209 ARG A O 1
ATOM 1672 N N . LEU A 1 210 ? 6.984 24.078 21.406 1 98.25 210 LEU A N 1
ATOM 1673 C CA . LEU A 1 210 ? 6.992 24.391 19.984 1 98.25 210 LEU A CA 1
ATOM 1674 C C . LEU A 1 210 ? 6.949 25.891 19.734 1 98.25 210 LEU A C 1
ATOM 1676 O O . LEU A 1 210 ? 7.707 26.406 18.922 1 98.25 210 LEU A O 1
ATOM 1680 N N . ASP A 1 211 ? 6.07 26.594 20.453 1 98.38 211 ASP A N 1
ATOM 1681 C CA . ASP A 1 211 ? 5.918 28.047 20.312 1 98.38 211 ASP A CA 1
ATOM 1682 C C . ASP A 1 211 ? 7.238 28.766 20.594 1 98.38 211 ASP A C 1
ATOM 1684 O O . ASP A 1 211 ? 7.629 29.672 19.859 1 98.38 211 ASP A O 1
ATOM 1688 N N . GLN A 1 212 ? 7.879 28.391 21.703 1 98.69 212 GLN A N 1
ATOM 1689 C CA . GLN A 1 212 ? 9.164 28.984 22.047 1 98.69 212 GLN A CA 1
ATOM 1690 C C . GLN A 1 212 ? 10.211 28.688 20.969 1 98.69 212 GLN A C 1
ATOM 1692 O O . GLN A 1 212 ? 11.062 29.531 20.672 1 98.69 212 GLN A O 1
ATOM 1697 N N . GLY A 1 213 ? 10.125 27.484 20.391 1 98.81 213 GLY A N 1
ATOM 1698 C CA . GLY A 1 213 ? 10.992 27.156 19.281 1 98.81 213 GLY A CA 1
ATOM 1699 C C . GLY A 1 213 ? 10.789 28.047 18.078 1 98.81 213 GLY A C 1
ATOM 1700 O O . GLY A 1 213 ? 11.758 28.484 17.438 1 98.81 213 GLY A O 1
ATOM 1701 N N . VAL A 1 214 ? 9.531 28.328 17.734 1 98.69 214 VAL A N 1
ATOM 1702 C CA . VAL A 1 214 ? 9.211 29.234 16.625 1 98.69 214 VAL A CA 1
ATOM 1703 C C . VAL A 1 214 ? 9.812 30.609 16.906 1 98.69 214 VAL A C 1
ATOM 1705 O O . VAL A 1 214 ? 10.391 31.234 16 1 98.69 214 VAL A O 1
ATOM 1708 N N . GLY A 1 215 ? 9.68 31.078 18.109 1 98.75 215 GLY A N 1
ATOM 1709 C CA . GLY A 1 215 ? 10.297 32.344 18.484 1 98.75 215 GLY A CA 1
ATOM 1710 C C . GLY A 1 215 ? 11.797 32.375 18.25 1 98.75 215 GLY A C 1
ATOM 1711 O O . GLY A 1 215 ? 12.328 33.344 17.734 1 98.75 215 GLY A O 1
ATOM 1712 N N . LEU A 1 216 ? 12.445 31.281 18.625 1 98.81 216 LEU A N 1
ATOM 1713 C CA . LEU A 1 216 ? 13.891 31.188 18.469 1 98.81 216 LEU A CA 1
ATOM 1714 C C . LEU A 1 216 ? 14.281 31.188 16.984 1 98.81 216 LEU A C 1
ATOM 1716 O O . LEU A 1 216 ? 15.258 31.828 16.609 1 98.81 216 LEU A O 1
ATOM 1720 N N . VAL A 1 217 ? 13.539 30.469 16.156 1 98.75 217 VAL A N 1
ATOM 1721 C CA . VAL A 1 217 ? 13.812 30.422 14.719 1 98.75 217 VAL A CA 1
ATOM 1722 C C . VAL A 1 217 ? 13.68 31.812 14.117 1 98.75 217 VAL A C 1
ATOM 1724 O O . VAL A 1 217 ? 14.539 32.25 13.352 1 98.75 217 VAL A O 1
ATOM 1727 N N . LEU A 1 218 ? 12.609 32.562 14.453 1 98.62 218 LEU A N 1
ATOM 1728 C CA . LEU A 1 218 ? 12.383 33.906 13.945 1 98.62 218 LEU A CA 1
ATOM 1729 C C . LEU A 1 218 ? 13.484 34.844 14.406 1 98.62 218 LEU A C 1
ATOM 1731 O O . LEU A 1 218 ? 13.922 35.719 13.648 1 98.62 218 LEU A O 1
ATOM 1735 N N . LYS A 1 219 ? 13.945 34.656 15.633 1 98.56 219 LYS A N 1
ATOM 1736 C CA . LYS A 1 219 ? 15.031 35.5 16.156 1 98.56 219 LYS A CA 1
ATOM 1737 C C . LYS A 1 219 ? 16.328 35.25 15.383 1 98.56 219 LYS A C 1
ATOM 1739 O O . LYS A 1 219 ? 17.094 36.156 15.133 1 98.56 219 LYS A O 1
ATOM 1744 N N . GLU A 1 220 ? 16.562 33.969 15.031 1 98.19 220 GLU A N 1
ATOM 1745 C CA . GLU A 1 220 ? 17.75 33.656 14.234 1 98.19 220 GLU A CA 1
ATOM 1746 C C . GLU A 1 220 ? 17.688 34.344 12.867 1 98.19 220 GLU A C 1
ATOM 1748 O O . GLU A 1 220 ? 18.703 34.781 12.328 1 98.19 220 GLU A O 1
ATOM 1753 N N . LEU A 1 221 ? 16.5 34.406 12.234 1 97.38 221 LEU A N 1
ATOM 1754 C CA . LEU A 1 221 ? 16.344 35.125 10.977 1 97.38 221 LEU A CA 1
ATOM 1755 C C . LEU A 1 221 ? 16.641 36.594 11.156 1 97.38 221 LEU A C 1
ATOM 1757 O O . LEU A 1 221 ? 17.297 37.219 10.297 1 97.38 221 LEU A O 1
ATOM 1761 N N . GLU A 1 222 ? 16.156 37.156 12.258 1 97.56 222 GLU A N 1
ATOM 1762 C CA . GLU A 1 222 ? 16.406 38.562 12.57 1 97.56 222 GLU A CA 1
ATOM 1763 C C . GLU A 1 222 ? 17.906 38.812 12.766 1 97.56 222 GLU A C 1
ATOM 1765 O O . GLU A 1 222 ? 18.453 39.75 12.203 1 97.56 222 GLU A O 1
ATOM 1770 N N . ASN A 1 223 ? 18.516 37.938 13.539 1 97.25 223 ASN A N 1
ATOM 1771 C CA . ASN A 1 223 ? 19.938 38.062 13.828 1 97.25 223 ASN A CA 1
ATOM 1772 C C . ASN A 1 223 ? 20.781 37.969 12.555 1 97.25 223 ASN A C 1
ATOM 1774 O O . ASN A 1 223 ? 21.812 38.625 12.453 1 97.25 223 ASN A O 1
ATOM 1778 N N . ALA A 1 224 ? 20.297 37.219 11.664 1 95.81 224 ALA A N 1
ATOM 1779 C CA . ALA A 1 224 ? 21.016 37.062 10.406 1 95.81 224 ALA A CA 1
ATOM 1780 C C . ALA A 1 224 ? 20.703 38.188 9.43 1 95.81 224 ALA A C 1
ATOM 1782 O O . ALA A 1 224 ? 21.312 38.281 8.359 1 95.81 224 ALA A O 1
ATOM 1783 N N . GLY A 1 225 ? 19.766 39.031 9.711 1 95.12 225 GLY A N 1
ATOM 1784 C CA . GLY A 1 225 ? 19.422 40.188 8.898 1 95.12 225 GLY A CA 1
ATOM 1785 C C . GLY A 1 225 ? 18.578 39.844 7.691 1 95.12 225 GLY A C 1
ATOM 1786 O O . GLY A 1 225 ? 18.562 40.562 6.703 1 95.12 225 GLY A O 1
ATOM 1787 N N . VAL A 1 226 ? 17.875 38.719 7.746 1 95.94 226 VAL A N 1
ATOM 1788 C CA . VAL A 1 226 ? 17.172 38.281 6.543 1 95.94 226 VAL A CA 1
ATOM 1789 C C . VAL A 1 226 ? 15.672 38.281 6.793 1 95.94 226 VAL A C 1
ATOM 1791 O O . VAL A 1 226 ? 14.883 38.062 5.871 1 95.94 226 VAL A O 1
ATOM 1794 N N . LEU A 1 227 ? 15.219 38.531 7.984 1 95.88 227 LEU A N 1
ATOM 1795 C CA . LEU A 1 227 ? 13.805 38.438 8.32 1 95.88 227 LEU A CA 1
ATOM 1796 C C . LEU A 1 227 ? 12.984 39.375 7.438 1 95.88 227 LEU A C 1
ATOM 1798 O O . LEU A 1 227 ? 11.898 39 6.98 1 95.88 227 LEU A O 1
ATOM 1802 N N . GLU A 1 228 ? 13.523 40.562 7.059 1 94.75 228 GLU A N 1
ATOM 1803 C CA . GLU A 1 228 ? 12.789 41.594 6.312 1 94.75 228 GLU A CA 1
ATOM 1804 C C . GLU A 1 228 ? 12.789 41.281 4.816 1 94.75 228 GLU A C 1
ATOM 1806 O O . GLU A 1 228 ? 12.211 42.031 4.027 1 94.75 228 GLU A O 1
ATOM 1811 N N . ASN A 1 229 ? 13.359 40.25 4.512 1 94.81 229 ASN A N 1
ATOM 1812 C CA . ASN A 1 229 ? 13.367 39.781 3.119 1 94.81 229 ASN A CA 1
ATOM 1813 C C . ASN A 1 229 ? 12.891 38.344 2.986 1 94.81 229 ASN A C 1
ATOM 1815 O O . ASN A 1 229 ? 13.211 37.688 2.01 1 94.81 229 ASN A O 1
ATOM 1819 N N . THR A 1 230 ? 12.25 37.844 3.992 1 97.38 230 THR A N 1
ATOM 1820 C CA . THR A 1 230 ? 11.852 36.438 4.008 1 97.38 230 THR A CA 1
ATOM 1821 C C . THR A 1 230 ? 10.336 36.312 4.133 1 97.38 230 THR A C 1
ATOM 1823 O O . THR A 1 230 ? 9.719 36.969 4.973 1 97.38 230 THR A O 1
ATOM 1826 N N . LEU A 1 231 ? 9.688 35.531 3.213 1 98.56 231 LEU A N 1
ATOM 1827 C CA . LEU A 1 231 ? 8.305 35.094 3.385 1 98.56 231 LEU A CA 1
ATOM 1828 C C . LEU A 1 231 ? 8.227 33.938 4.395 1 98.56 231 LEU A C 1
ATOM 1830 O O . LEU A 1 231 ? 8.82 32.875 4.188 1 98.56 231 LEU A O 1
ATOM 1834 N N . VAL A 1 232 ? 7.523 34.156 5.492 1 98.75 232 VAL A N 1
ATOM 1835 C CA . VAL A 1 232 ? 7.41 33.125 6.527 1 98.75 232 VAL A CA 1
ATOM 1836 C C . VAL A 1 232 ? 6.023 32.5 6.477 1 98.75 232 VAL A C 1
ATOM 1838 O O . VAL A 1 232 ? 5.012 33.219 6.457 1 98.75 232 VAL A O 1
ATOM 1841 N N . MET A 1 233 ? 5.988 31.203 6.441 1 98.56 233 MET A N 1
ATOM 1842 C CA . MET A 1 233 ? 4.75 30.438 6.5 1 98.56 233 MET A CA 1
ATOM 1843 C C . MET A 1 233 ? 4.746 29.5 7.707 1 98.56 233 MET A C 1
ATOM 1845 O O . MET A 1 233 ? 5.758 28.859 8.008 1 98.56 233 MET A O 1
ATOM 1849 N N . TYR A 1 234 ? 3.619 29.453 8.406 1 98.5 234 TYR A N 1
ATOM 1850 C CA . TYR A 1 234 ? 3.443 28.516 9.5 1 98.5 234 TYR A CA 1
ATOM 1851 C C . TYR A 1 234 ? 2.18 27.688 9.312 1 98.5 234 TYR A C 1
ATOM 1853 O O . TYR A 1 234 ? 1.12 28.219 8.977 1 98.5 234 TYR A O 1
ATOM 1861 N N . THR A 1 235 ? 2.27 26.391 9.5 1 98.38 235 THR A N 1
ATOM 1862 C CA . THR A 1 235 ? 1.117 25.5 9.445 1 98.38 235 THR A CA 1
ATOM 1863 C C . THR A 1 235 ? 1.409 24.188 10.188 1 98.38 235 THR A C 1
ATOM 1865 O O . THR A 1 235 ? 2.391 24.094 10.93 1 98.38 235 THR A O 1
ATOM 1868 N N . SER A 1 236 ? 0.459 23.297 10.172 1 97.19 236 SER A N 1
ATOM 1869 C CA . SER A 1 236 ? 0.6 21.922 10.633 1 97.19 236 SER A CA 1
ATOM 1870 C C . SER A 1 236 ? 0.324 20.938 9.516 1 97.19 236 SER A C 1
ATOM 1872 O O . SER A 1 236 ? -0.464 21.203 8.609 1 97.19 236 SER A O 1
ATOM 1874 N N . ASP A 1 237 ? 0.977 19.844 9.539 1 95.56 237 ASP A N 1
ATOM 1875 C CA . ASP A 1 237 ? 0.81 18.891 8.445 1 95.56 237 ASP A CA 1
ATOM 1876 C C . ASP A 1 237 ? -0.498 18.125 8.586 1 95.56 237 ASP A C 1
ATOM 1878 O O . ASP A 1 237 ? -1.069 17.672 7.59 1 95.56 237 ASP A O 1
ATOM 1882 N N . ASN A 1 238 ? -0.924 17.891 9.773 1 92.81 238 ASN A N 1
ATOM 1883 C CA . ASN A 1 238 ? -2.197 17.188 9.938 1 92.81 238 ASN A CA 1
ATOM 1884 C C . ASN A 1 238 ? -2.869 17.562 11.258 1 92.81 238 ASN A C 1
ATOM 1886 O O . ASN A 1 238 ? -2.324 18.359 12.031 1 92.81 238 ASN A O 1
ATOM 1890 N N . GLY A 1 239 ? -4.059 17.094 11.438 1 94.19 239 GLY A N 1
ATOM 1891 C CA . GLY A 1 239 ? -4.879 17.406 12.602 1 94.19 239 GLY A CA 1
ATOM 1892 C C . GLY A 1 239 ? -4.344 16.812 13.891 1 94.19 239 GLY A C 1
ATOM 1893 O O . GLY A 1 239 ? -3.367 16.062 13.875 1 94.19 239 GLY A O 1
ATOM 1894 N N . ILE A 1 240 ? -4.938 17.156 14.969 1 94.12 240 ILE A N 1
ATOM 1895 C CA . ILE A 1 240 ? -4.457 16.75 16.297 1 94.12 240 ILE A CA 1
ATOM 1896 C C . ILE A 1 240 ? -4.766 15.281 16.531 1 94.12 240 ILE A C 1
ATOM 1898 O O . ILE A 1 240 ? -5.777 14.766 16.047 1 94.12 240 ILE A O 1
ATOM 1902 N N . PRO A 1 241 ? -3.932 14.57 17.234 1 95.12 241 PRO A N 1
ATOM 1903 C CA . PRO A 1 241 ? -4.098 13.125 17.422 1 95.12 241 PRO A CA 1
ATOM 1904 C C . PRO A 1 241 ? -5.086 12.781 18.531 1 95.12 241 PRO A C 1
ATOM 1906 O O . PRO A 1 241 ? -4.719 12.109 19.5 1 95.12 241 PRO A O 1
ATOM 1909 N N . PHE A 1 242 ? -6.285 13.18 18.406 1 96.88 242 PHE A N 1
ATOM 1910 C CA . PHE A 1 242 ? -7.434 12.914 19.266 1 96.88 242 PHE A CA 1
ATOM 1911 C C . PHE A 1 242 ? -8.578 12.312 18.453 1 96.88 242 PHE A C 1
ATOM 1913 O O . PHE A 1 242 ? -8.492 12.188 17.234 1 96.88 242 PHE A O 1
ATOM 1920 N N . PRO A 1 243 ? -9.625 11.852 19.125 1 95.06 243 PRO A N 1
ATOM 1921 C CA . PRO A 1 243 ? -10.742 11.281 18.359 1 95.06 243 PRO A CA 1
ATOM 1922 C C . PRO A 1 243 ? -11.258 12.219 17.281 1 95.06 243 PRO A C 1
ATOM 1924 O O . PRO A 1 243 ? -11.484 13.406 17.531 1 95.06 243 PRO A O 1
ATOM 1927 N N . SER A 1 244 ? -11.367 11.75 16.031 1 95.38 244 SER A N 1
ATOM 1928 C CA . SER A 1 244 ? -11.891 12.461 14.867 1 95.38 244 SER A CA 1
ATOM 1929 C C . SER A 1 244 ? -10.852 13.422 14.297 1 95.38 244 SER A C 1
ATOM 1931 O O . SER A 1 244 ? -11.141 14.148 13.344 1 95.38 244 SER A O 1
ATOM 1933 N N . GLY A 1 245 ? -9.656 13.422 14.875 1 96.44 245 GLY A N 1
ATOM 1934 C CA . GLY A 1 245 ? -8.57 14.25 14.391 1 96.44 245 GLY A CA 1
ATOM 1935 C C . GLY A 1 245 ? -7.719 13.57 13.336 1 96.44 245 GLY A C 1
ATOM 1936 O O . GLY A 1 245 ? -8.242 13.078 12.336 1 96.44 245 GLY A O 1
ATOM 1937 N N . ARG A 1 246 ? -6.492 13.352 13.617 1 96.12 246 ARG A N 1
ATOM 1938 C CA . ARG A 1 246 ? -5.527 12.766 12.695 1 96.12 246 ARG A CA 1
ATOM 1939 C C . ARG A 1 246 ? -6.078 11.484 12.062 1 96.12 246 ARG A C 1
ATOM 1941 O O . ARG A 1 246 ? -6.734 10.688 12.742 1 96.12 246 ARG A O 1
ATOM 1948 N N . THR A 1 247 ? -5.883 11.281 10.734 1 97.25 247 THR A N 1
ATOM 1949 C CA . THR A 1 247 ? -6.27 10.18 9.859 1 97.25 247 THR A CA 1
ATOM 1950 C C . THR A 1 247 ? -7.711 10.344 9.391 1 97.25 247 THR A C 1
ATOM 1952 O O . THR A 1 247 ? -8.203 9.547 8.602 1 97.25 247 THR A O 1
ATOM 1955 N N . ASN A 1 248 ? -8.422 11.438 9.883 1 97.81 248 ASN A N 1
ATOM 1956 C CA . ASN A 1 248 ? -9.82 11.656 9.516 1 97.81 248 ASN A CA 1
ATOM 1957 C C . ASN A 1 248 ? -9.961 12.859 8.578 1 97.81 248 ASN A C 1
ATOM 1959 O O . ASN A 1 248 ? -9.086 13.719 8.523 1 97.81 248 ASN A O 1
ATOM 1963 N N . PHE A 1 249 ? -11.141 12.906 7.879 1 98.06 249 PHE A N 1
ATOM 1964 C CA . PHE A 1 249 ? -11.461 14.055 7.039 1 98.06 249 PHE A CA 1
ATOM 1965 C C . PHE A 1 249 ? -12.586 14.883 7.652 1 98.06 249 PHE A C 1
ATOM 1967 O O . PHE A 1 249 ? -13.211 15.688 6.969 1 98.06 249 PHE A O 1
ATOM 1974 N N . TYR A 1 250 ? -12.914 14.633 8.93 1 98.25 250 TYR A N 1
ATOM 1975 C CA . TYR A 1 250 ? -13.68 15.648 9.648 1 98.25 250 TYR A CA 1
ATOM 1976 C C . TYR A 1 250 ? -12.844 16.906 9.867 1 98.25 250 TYR A C 1
ATOM 1978 O O . TYR A 1 250 ? -11.617 16.875 9.719 1 98.25 250 TYR A O 1
ATOM 1986 N N . ASP A 1 251 ? -13.43 17.938 10.164 1 97.38 251 ASP A N 1
ATOM 1987 C CA . ASP A 1 251 ? -12.695 19.203 10.266 1 97.38 251 ASP A CA 1
ATOM 1988 C C . ASP A 1 251 ? -11.57 19.094 11.289 1 97.38 251 ASP A C 1
ATOM 1990 O O . ASP A 1 251 ? -10.477 19.625 11.07 1 97.38 251 ASP A O 1
ATOM 1994 N N . PRO A 1 252 ? -11.758 18.406 12.398 1 96.81 252 PRO A N 1
ATOM 1995 C CA . PRO A 1 252 ? -10.633 18.312 13.328 1 96.81 252 PRO A CA 1
ATOM 1996 C C . PRO A 1 252 ? -9.414 17.625 12.719 1 96.81 252 PRO A C 1
ATOM 1998 O O . PRO A 1 252 ? -8.289 17.812 13.18 1 96.81 252 PRO A O 1
ATOM 2001 N N . GLY A 1 253 ? -9.672 16.812 11.703 1 97.44 253 GLY A N 1
ATOM 2002 C CA . GLY A 1 253 ? -8.57 16.156 11.016 1 97.44 253 GLY A CA 1
ATOM 2003 C C . GLY A 1 253 ? -8.023 16.969 9.859 1 97.44 253 GLY A C 1
ATOM 2004 O O . GLY A 1 253 ? -6.848 16.844 9.508 1 97.44 253 GLY A O 1
ATOM 2005 N N . MET A 1 254 ? -8.758 17.875 9.367 1 97.06 254 MET A N 1
ATOM 2006 C CA . MET A 1 254 ? -8.375 18.547 8.125 1 97.06 254 MET A CA 1
ATOM 2007 C C . MET A 1 254 ? -7.93 19.984 8.391 1 97.06 254 MET A C 1
ATOM 2009 O O . MET A 1 254 ? -7.039 20.5 7.707 1 97.06 254 MET A O 1
ATOM 2013 N N . ALA A 1 255 ? -8.578 20.656 9.297 1 97.12 255 ALA A N 1
ATOM 2014 C CA . ALA A 1 255 ? -8.344 22.078 9.508 1 97.12 255 ALA A CA 1
ATOM 2015 C C . ALA A 1 255 ? -6.961 22.328 10.117 1 97.12 255 ALA A C 1
ATOM 2017 O O . ALA A 1 255 ? -6.543 21.609 11.023 1 97.12 255 ALA A O 1
ATOM 2018 N N . GLU A 1 256 ? -6.309 23.281 9.547 1 97.75 256 GLU A N 1
ATOM 2019 C CA . GLU A 1 256 ? -4.957 23.594 9.992 1 97.75 256 GLU A CA 1
ATOM 2020 C C . GLU A 1 256 ? -4.762 25.094 10.195 1 97.75 256 GLU A C 1
ATOM 2022 O O . GLU A 1 256 ? -5.41 25.891 9.523 1 97.75 256 GLU A O 1
ATOM 2027 N N . PRO A 1 257 ? -3.918 25.484 11.211 1 97.56 257 PRO A N 1
ATOM 2028 C CA . PRO A 1 257 ? -3.482 26.891 11.211 1 97.56 257 PRO A CA 1
ATOM 2029 C C . PRO A 1 257 ? -2.658 27.25 9.969 1 97.56 257 PRO A C 1
ATOM 2031 O O . PRO A 1 257 ? -1.977 26.391 9.406 1 97.56 257 PRO A O 1
ATOM 2034 N N . PHE A 1 258 ? -2.799 28.422 9.586 1 98.69 258 PHE A N 1
ATOM 2035 C CA . PHE A 1 258 ? -1.994 28.875 8.461 1 98.69 258 PHE A CA 1
ATOM 2036 C C . PHE A 1 258 ? -1.735 30.375 8.555 1 98.69 258 PHE A C 1
ATOM 2038 O O . PHE A 1 258 ? -2.676 31.172 8.57 1 98.69 258 PHE A O 1
ATOM 2045 N N . LEU A 1 259 ? -0.529 30.75 8.75 1 98.81 259 LEU A N 1
ATOM 2046 C CA . LEU A 1 259 ? -0.065 32.125 8.781 1 98.81 259 LEU A CA 1
ATOM 2047 C C . LEU A 1 259 ? 0.88 32.438 7.621 1 98.81 259 LEU A C 1
ATOM 2049 O O . LEU A 1 259 ? 1.776 31.625 7.336 1 98.81 259 LEU A O 1
ATOM 2053 N N . LEU A 1 260 ? 0.648 33.438 6.918 1 98.81 260 LEU A N 1
ATOM 2054 C CA . LEU A 1 260 ? 1.515 33.906 5.844 1 98.81 260 LEU A CA 1
ATOM 2055 C C . LEU A 1 260 ? 2.021 35.312 6.137 1 98.81 260 LEU A C 1
ATOM 2057 O O . LEU A 1 260 ? 1.268 36.281 6.031 1 98.81 260 LEU A O 1
ATOM 2061 N N . SER A 1 261 ? 3.295 35.406 6.469 1 98.75 261 SER A N 1
ATOM 2062 C CA . SER A 1 261 ? 3.9 36.688 6.859 1 98.75 261 SER A CA 1
ATOM 2063 C C . SER A 1 261 ? 4.809 37.219 5.758 1 98.75 261 SER A C 1
ATOM 2065 O O . SER A 1 261 ? 5.926 36.75 5.574 1 98.75 261 SER A O 1
ATOM 2067 N N . SER A 1 262 ? 4.359 38.25 5.094 1 98.25 262 SER A N 1
ATOM 2068 C CA . SER A 1 262 ? 5.125 38.906 4.039 1 98.25 262 SER A CA 1
ATOM 2069 C C . SER A 1 262 ? 6.039 40 4.609 1 98.25 262 SER A C 1
ATOM 2071 O O . SER A 1 262 ? 5.645 40.75 5.512 1 98.25 262 SER A O 1
ATOM 2073 N N . PRO A 1 263 ? 7.242 40.125 4.09 1 97.44 263 PRO A N 1
ATOM 2074 C CA . PRO A 1 263 ? 8.125 41.219 4.52 1 97.44 263 PRO A CA 1
ATOM 2075 C C . PRO A 1 263 ? 7.773 42.531 3.879 1 97.44 263 PRO A C 1
ATOM 2077 O O . PRO A 1 263 ? 8.305 43.594 4.281 1 97.44 263 PRO A O 1
ATOM 2080 N N . ARG A 1 264 ? 6.914 42.562 2.975 1 97.19 264 ARG A N 1
ATOM 2081 C CA . ARG A 1 264 ? 6.543 43.781 2.27 1 97.19 264 ARG A CA 1
ATOM 2082 C C . ARG A 1 264 ? 5.539 44.594 3.08 1 97.19 264 ARG A C 1
ATOM 2084 O O . ARG A 1 264 ? 4.473 44.094 3.441 1 97.19 264 ARG A O 1
ATOM 2091 N N . LYS A 1 265 ? 5.867 45.781 3.195 1 95.44 265 LYS A N 1
ATOM 2092 C CA . LYS A 1 265 ? 5.109 46.656 4.09 1 95.44 265 LYS A CA 1
ATOM 2093 C C . LYS A 1 265 ? 3.695 46.875 3.559 1 95.44 265 LYS A C 1
ATOM 2095 O O . LYS A 1 265 ? 2.756 47.062 4.336 1 95.44 265 LYS A O 1
ATOM 2100 N N . ASP A 1 266 ? 3.586 46.812 2.246 1 96.81 266 ASP A N 1
ATOM 2101 C CA . ASP A 1 266 ? 2.299 47.156 1.639 1 96.81 266 ASP A CA 1
ATOM 2102 C C . ASP A 1 266 ? 1.377 45.938 1.615 1 96.81 266 ASP A C 1
ATOM 2104 O O . ASP A 1 266 ? 0.196 46.062 1.279 1 96.81 266 ASP A O 1
ATOM 2108 N N . ASP A 1 267 ? 1.813 44.781 2.021 1 98.12 267 ASP A N 1
ATOM 2109 C CA . ASP A 1 267 ? 0.994 43.562 2.082 1 98.12 267 ASP A CA 1
ATOM 2110 C C . ASP A 1 267 ? 0.103 43.562 3.322 1 98.12 267 ASP A C 1
ATOM 2112 O O . ASP A 1 267 ? 0.335 44.344 4.258 1 98.12 267 ASP A O 1
ATOM 2116 N N . ARG A 1 268 ? -0.943 42.75 3.264 1 98 268 ARG A N 1
ATOM 2117 C CA . ARG A 1 268 ? -1.863 42.625 4.391 1 98 268 ARG A CA 1
ATOM 2118 C C . ARG A 1 268 ? -1.194 41.938 5.574 1 98 268 ARG A C 1
ATOM 2120 O O . ARG A 1 268 ? -0.566 40.875 5.41 1 98 268 ARG A O 1
ATOM 2127 N N . HIS A 1 269 ? -1.333 42.594 6.758 1 97.75 269 HIS A N 1
ATOM 2128 C CA . HIS A 1 269 ? -0.865 42.062 8.039 1 97.75 269 HIS A CA 1
ATOM 2129 C C . HIS A 1 269 ? -1.945 42.188 9.109 1 97.75 269 HIS A C 1
ATOM 2131 O O . HIS A 1 269 ? -2.723 43.125 9.109 1 97.75 269 HIS A O 1
ATOM 2137 N N . ASN A 1 270 ? -1.943 41.219 9.961 1 97.44 270 ASN A N 1
ATOM 2138 C CA . ASN A 1 270 ? -2.893 41.219 11.07 1 97.44 270 ASN A CA 1
ATOM 2139 C C . ASN A 1 270 ? -4.336 41.281 10.57 1 97.44 270 ASN A C 1
ATOM 2141 O O . ASN A 1 270 ? -5.16 42 11.125 1 97.44 270 ASN A O 1
ATOM 2145 N N . GLU A 1 271 ? -4.531 40.656 9.484 1 97.88 271 GLU A N 1
ATOM 2146 C CA . GLU A 1 271 ? -5.855 40.531 8.891 1 97.88 271 GLU A CA 1
ATOM 2147 C C . GLU A 1 271 ? -6.199 39.062 8.664 1 97.88 271 GLU A C 1
ATOM 2149 O O . GLU A 1 271 ? -5.309 38.188 8.648 1 97.88 271 GLU A O 1
ATOM 2154 N N . VAL A 1 272 ? -7.48 38.812 8.57 1 97.12 272 VAL A N 1
ATOM 2155 C CA . VAL A 1 272 ? -7.961 37.438 8.406 1 97.12 272 VAL A CA 1
ATOM 2156 C C . VAL A 1 272 ? -8.539 37.25 7.004 1 97.12 272 VAL A C 1
ATOM 2158 O O . VAL A 1 272 ? -9.195 38.156 6.477 1 97.12 272 VAL A O 1
ATOM 2161 N N . THR A 1 273 ? -8.18 36.25 6.391 1 97.31 273 THR A N 1
ATOM 2162 C CA . THR A 1 273 ? -8.844 35.844 5.156 1 97.31 273 THR A CA 1
ATOM 2163 C C . THR A 1 273 ? -9.727 34.625 5.387 1 97.31 273 THR A C 1
ATOM 2165 O O . THR A 1 273 ? -9.367 33.75 6.164 1 97.31 273 THR A O 1
ATOM 2168 N N . TYR A 1 274 ? -10.812 34.531 4.613 1 94.94 274 TYR A N 1
ATOM 2169 C CA . TYR A 1 274 ? -11.734 33.406 4.699 1 94.94 274 TYR A CA 1
ATOM 2170 C C . TYR A 1 274 ? -11.695 32.562 3.432 1 94.94 274 TYR A C 1
ATOM 2172 O O . TYR A 1 274 ? -12.531 31.688 3.232 1 94.94 274 TYR A O 1
ATOM 2180 N N . SER A 1 275 ? -10.719 32.875 2.674 1 96.75 275 SER A N 1
ATOM 2181 C CA . SER A 1 275 ? -10.555 32.125 1.449 1 96.75 275 SER A CA 1
ATOM 2182 C C . SER A 1 275 ? -10.234 30.656 1.757 1 96.75 275 SER A C 1
ATOM 2184 O O . SER A 1 275 ? -9.438 30.359 2.648 1 96.75 275 SER A O 1
ATOM 2186 N N . MET A 1 276 ? -10.977 29.734 0.996 1 97.25 276 MET A N 1
ATOM 2187 C CA . MET A 1 276 ? -10.672 28.312 1.14 1 97.25 276 MET A CA 1
ATOM 2188 C C . MET A 1 276 ? -9.25 28.016 0.667 1 97.25 276 MET A C 1
ATOM 2190 O O . MET A 1 276 ? -8.898 28.297 -0.477 1 97.25 276 MET A O 1
ATOM 2194 N N . THR A 1 277 ? -8.508 27.438 1.543 1 97.88 277 THR A N 1
ATOM 2195 C CA . THR A 1 277 ? -7.09 27.219 1.281 1 97.88 277 THR A CA 1
ATOM 2196 C C . THR A 1 277 ? -6.699 25.781 1.579 1 97.88 277 THR A C 1
ATOM 2198 O O . THR A 1 277 ? -7.156 25.188 2.566 1 97.88 277 THR A O 1
ATOM 2201 N N . SER A 1 278 ? -5.945 25.188 0.664 1 98.5 278 SER A N 1
ATOM 2202 C CA . SER A 1 278 ? -5.387 23.844 0.835 1 98.5 278 SER A CA 1
ATOM 2203 C C . SER A 1 278 ? -3.877 23.891 1.042 1 98.5 278 SER A C 1
ATOM 2205 O O . SER A 1 278 ? -3.197 24.766 0.485 1 98.5 278 SER A O 1
ATOM 2207 N N . LEU A 1 279 ? -3.381 22.984 1.792 1 98.62 279 LEU A N 1
ATOM 2208 C CA . LEU A 1 279 ? -1.93 22.906 1.917 1 98.62 279 LEU A CA 1
ATOM 2209 C C . LEU A 1 279 ? -1.284 22.578 0.576 1 98.62 279 LEU A C 1
ATOM 2211 O O . LEU A 1 279 ? -0.075 22.75 0.405 1 98.62 279 LEU A O 1
ATOM 2215 N N . LEU A 1 280 ? -2.068 22.156 -0.417 1 98.5 280 LEU A N 1
ATOM 2216 C CA . LEU A 1 280 ? -1.576 22 -1.781 1 98.5 280 LEU A CA 1
ATOM 2217 C C . LEU A 1 280 ? -1.214 23.344 -2.396 1 98.5 280 LEU A C 1
ATOM 2219 O O . LEU A 1 280 ? -0.543 23.391 -3.43 1 98.5 280 LEU A O 1
ATOM 2223 N N . ASP A 1 281 ? -1.615 24.406 -1.833 1 98.75 281 ASP A N 1
ATOM 2224 C CA . ASP A 1 281 ? -1.368 25.75 -2.35 1 98.75 281 ASP A CA 1
ATOM 2225 C C . ASP A 1 281 ? 0.043 26.219 -2.004 1 98.75 281 ASP A C 1
ATOM 2227 O O . ASP A 1 281 ? 0.522 27.219 -2.551 1 98.75 281 ASP A O 1
ATOM 2231 N N . ILE A 1 282 ? 0.748 25.516 -1.14 1 98.81 282 ILE A N 1
ATOM 2232 C CA . ILE A 1 282 ? 2.061 25.938 -0.665 1 98.81 282 ILE A CA 1
ATOM 2233 C C . ILE A 1 282 ? 3.055 25.938 -1.822 1 98.81 282 ILE A C 1
ATOM 2235 O O . ILE A 1 282 ? 3.773 26.906 -2.037 1 98.81 282 ILE A O 1
ATOM 2239 N N . VAL A 1 283 ? 3.053 24.891 -2.625 1 98.69 283 VAL A N 1
ATOM 2240 C CA . VAL A 1 283 ? 4.039 24.75 -3.691 1 98.69 283 VAL A CA 1
ATOM 2241 C C . VAL A 1 283 ? 3.846 25.859 -4.719 1 98.69 283 VAL A C 1
ATOM 2243 O O . VAL A 1 283 ? 4.785 26.609 -5.02 1 98.69 283 VAL A O 1
ATOM 2246 N N . PRO A 1 284 ? 2.637 26.031 -5.246 1 98.31 284 PRO A N 1
ATOM 2247 C CA . PRO A 1 284 ? 2.512 27.125 -6.207 1 98.31 284 PRO A CA 1
ATOM 2248 C C . PRO A 1 284 ? 2.777 28.5 -5.582 1 98.31 284 PRO A C 1
ATOM 2250 O O . PRO A 1 284 ? 3.234 29.422 -6.266 1 98.31 284 PRO A O 1
ATOM 2253 N N . THR A 1 285 ? 2.533 28.703 -4.297 1 98.81 285 THR A N 1
ATOM 2254 C CA . THR A 1 285 ? 2.822 29.953 -3.615 1 98.81 285 THR A CA 1
ATOM 2255 C C . THR A 1 285 ? 4.324 30.219 -3.561 1 98.81 285 THR A C 1
ATOM 2257 O O . THR A 1 285 ? 4.789 31.312 -3.891 1 98.81 285 THR A O 1
ATOM 2260 N N . VAL A 1 286 ? 5.098 29.188 -3.152 1 98.81 286 VAL A N 1
ATOM 2261 C CA . VAL A 1 286 ? 6.547 29.328 -3.035 1 98.81 286 VAL A CA 1
ATOM 2262 C C . VAL A 1 286 ? 7.16 29.531 -4.418 1 98.81 286 VAL A C 1
ATOM 2264 O O . VAL A 1 286 ? 8.055 30.359 -4.586 1 98.81 286 VAL A O 1
ATOM 2267 N N . LEU A 1 287 ? 6.684 28.766 -5.387 1 98.31 287 LEU A N 1
ATOM 2268 C CA . LEU A 1 287 ? 7.184 28.953 -6.746 1 98.31 287 LEU A CA 1
ATOM 2269 C C . LEU A 1 287 ? 6.906 30.359 -7.246 1 98.31 287 LEU A C 1
ATOM 2271 O O . LEU A 1 287 ? 7.781 31 -7.832 1 98.31 287 LEU A O 1
ATOM 2275 N N . ASP A 1 288 ? 5.703 30.828 -7.008 1 98.38 288 ASP A N 1
ATOM 2276 C CA . ASP A 1 288 ? 5.328 32.188 -7.383 1 98.38 288 ASP A CA 1
ATOM 2277 C C . ASP A 1 288 ? 6.227 33.219 -6.699 1 98.38 288 ASP A C 1
ATOM 2279 O O . ASP A 1 288 ? 6.676 34.188 -7.332 1 98.38 288 ASP A O 1
ATOM 2283 N N . TRP A 1 289 ? 6.523 33.062 -5.465 1 98.44 289 TRP A N 1
ATOM 2284 C CA . TRP A 1 289 ? 7.367 33.938 -4.684 1 98.44 289 TRP A CA 1
ATOM 2285 C C . TRP A 1 289 ? 8.75 34.094 -5.316 1 98.44 289 TRP A C 1
ATOM 2287 O O . TRP A 1 289 ? 9.328 35.156 -5.344 1 98.44 289 TRP A O 1
ATOM 2297 N N . PHE A 1 290 ? 9.289 32.969 -5.848 1 98.12 290 PHE A N 1
ATOM 2298 C CA . PHE A 1 290 ? 10.633 32.938 -6.418 1 98.12 290 PHE A CA 1
ATOM 2299 C C . PHE A 1 290 ? 10.578 33.156 -7.926 1 98.12 290 PHE A C 1
ATOM 2301 O O . PHE A 1 290 ? 11.617 33.125 -8.602 1 98.12 290 PHE A O 1
ATOM 2308 N N . ASN A 1 291 ? 9.391 33.344 -8.469 1 97.56 291 ASN A N 1
ATOM 2309 C CA . ASN A 1 291 ? 9.203 33.5 -9.906 1 97.56 291 ASN A CA 1
ATOM 2310 C C . ASN A 1 291 ? 9.727 32.312 -10.68 1 97.56 291 ASN A C 1
ATOM 2312 O O . ASN A 1 291 ? 10.484 32.469 -11.641 1 97.56 291 ASN A O 1
ATOM 2316 N N . VAL A 1 292 ? 9.367 31.125 -10.141 1 96.5 292 VAL A N 1
ATOM 2317 C CA . VAL A 1 292 ? 9.719 29.859 -10.781 1 96.5 292 VAL A CA 1
ATOM 2318 C C . VAL A 1 292 ? 8.469 29.219 -11.359 1 96.5 292 VAL A C 1
ATOM 2320 O O . VAL A 1 292 ? 7.426 29.172 -10.703 1 96.5 292 VAL A O 1
ATOM 2323 N N . SER A 1 293 ? 8.523 28.688 -12.57 1 94.44 293 SER A N 1
ATOM 2324 C CA . SER A 1 293 ? 7.398 28 -13.203 1 94.44 293 SER A CA 1
ATOM 2325 C C . SER A 1 293 ? 7.418 26.516 -12.898 1 94.44 293 SER A C 1
ATOM 2327 O O . SER A 1 293 ? 8.484 25.891 -12.844 1 94.44 293 SER A O 1
ATOM 2329 N N . TYR A 1 294 ? 6.281 26.031 -12.68 1 93.69 294 TYR A N 1
ATOM 2330 C CA . TYR A 1 294 ? 6.16 24.594 -12.523 1 93.69 294 TYR A CA 1
ATOM 2331 C C . TYR A 1 294 ? 6.355 23.891 -13.859 1 93.69 294 TYR A C 1
ATOM 2333 O O . TYR A 1 294 ? 5.883 24.359 -14.898 1 93.69 294 TYR A O 1
ATOM 2341 N N . PRO A 1 295 ? 7.016 22.766 -13.859 1 90.56 295 PRO A N 1
ATOM 2342 C CA . PRO A 1 295 ? 7.285 22.062 -15.117 1 90.56 295 PRO A CA 1
ATOM 2343 C C . PRO A 1 295 ? 6.012 21.578 -15.812 1 90.56 295 PRO A C 1
ATOM 2345 O O . PRO A 1 295 ? 4.992 21.359 -15.156 1 90.56 295 PRO A O 1
ATOM 2348 N N . GLU A 1 296 ? 6.121 21.391 -17.125 1 82.75 296 GLU A N 1
ATOM 2349 C CA . GLU A 1 296 ? 5.008 20.891 -17.938 1 82.75 296 GLU A CA 1
ATOM 2350 C C . GLU A 1 296 ? 4.73 19.422 -17.625 1 82.75 296 GLU A C 1
ATOM 2352 O O . GLU A 1 296 ? 5.625 18.688 -17.203 1 82.75 296 GLU A O 1
ATOM 2357 N N . GLY A 1 297 ? 3.477 18.891 -17.766 1 70.06 297 GLY A N 1
ATOM 2358 C CA . GLY A 1 297 ? 3.115 17.484 -17.609 1 70.06 297 GLY A CA 1
ATOM 2359 C C . GLY A 1 297 ? 2.244 17.219 -16.406 1 70.06 297 GLY A C 1
ATOM 2360 O O . GLY A 1 297 ? 1.358 16.375 -16.438 1 70.06 297 GLY A O 1
ATOM 2361 N N . SER A 1 298 ? 2.729 17.781 -15.289 1 72.81 298 SER A N 1
ATOM 2362 C CA . SER A 1 298 ? 1.84 17.641 -14.141 1 72.81 298 SER A CA 1
ATOM 2363 C C . SER A 1 298 ? 1.07 18.922 -13.875 1 72.81 298 SER A C 1
ATOM 2365 O O . SER A 1 298 ? 1.538 20.016 -14.211 1 72.81 298 SER A O 1
ATOM 2367 N N . GLU A 1 299 ? -0.141 18.656 -13.414 1 84.75 299 GLU A N 1
ATOM 2368 C CA . GLU A 1 299 ? -0.973 19.828 -13.117 1 84.75 299 GLU A CA 1
ATOM 2369 C C . GLU A 1 299 ? -1.207 19.969 -11.617 1 84.75 299 GLU A C 1
ATOM 2371 O O . GLU A 1 299 ? -1.646 19.016 -10.961 1 84.75 299 GLU A O 1
ATOM 2376 N N . LEU A 1 300 ? -0.749 21.094 -11.141 1 94.69 300 LEU A N 1
ATOM 2377 C CA . LEU A 1 300 ? -1.089 21.438 -9.766 1 94.69 300 LEU A CA 1
ATOM 2378 C C . LEU A 1 300 ? -2.553 21.844 -9.656 1 94.69 300 LEU A C 1
ATOM 2380 O O . LEU A 1 300 ? -3.076 22.547 -10.523 1 94.69 300 LEU A O 1
ATOM 2384 N N . THR A 1 301 ? -3.178 21.297 -8.68 1 95.5 301 THR A N 1
ATOM 2385 C CA . THR A 1 301 ? -4.547 21.734 -8.438 1 95.5 301 THR A CA 1
ATOM 2386 C C . THR A 1 301 ? -4.578 22.891 -7.434 1 95.5 301 THR A C 1
ATOM 2388 O O . THR A 1 301 ? -5.598 23.578 -7.297 1 95.5 301 THR A O 1
ATOM 2391 N N . GLY A 1 302 ? -3.484 23.141 -6.641 1 97.12 302 GLY A N 1
ATOM 2392 C CA . GLY A 1 302 ? -3.363 24.297 -5.77 1 97.12 302 GLY A CA 1
ATOM 2393 C C . GLY A 1 302 ? -3.107 25.594 -6.523 1 97.12 302 GLY A C 1
ATOM 2394 O O . GLY A 1 302 ? -2.812 25.562 -7.719 1 97.12 302 GLY A O 1
ATOM 2395 N N . ILE A 1 303 ? -3.242 26.703 -5.883 1 96.5 303 ILE A N 1
ATOM 2396 C CA . ILE A 1 303 ? -3.008 28.016 -6.473 1 96.5 303 ILE A CA 1
ATOM 2397 C C . ILE A 1 303 ? -2.098 28.844 -5.559 1 96.5 303 ILE A C 1
ATOM 2399 O O . ILE A 1 303 ? -1.96 28.531 -4.375 1 96.5 303 ILE A O 1
ATOM 2403 N N . SER A 1 304 ? -1.501 29.859 -6.148 1 98.25 304 SER A N 1
ATOM 2404 C CA . SER A 1 304 ? -0.693 30.766 -5.336 1 98.25 304 SER A CA 1
ATOM 2405 C C . SER A 1 304 ? -1.564 31.594 -4.398 1 98.25 304 SER A C 1
ATOM 2407 O O . SER A 1 304 ? -2.607 32.125 -4.801 1 98.25 304 SER A O 1
ATOM 2409 N N . LEU A 1 305 ? -1.092 31.75 -3.141 1 98.56 305 LEU A N 1
ATOM 2410 C CA . LEU A 1 305 ? -1.815 32.5 -2.119 1 98.56 305 LEU A CA 1
ATOM 2411 C C . LEU A 1 305 ? -1.339 33.938 -2.07 1 98.56 305 LEU A C 1
ATOM 2413 O O . LEU A 1 305 ? -1.893 34.75 -1.328 1 98.56 305 LEU A O 1
ATOM 2417 N N . LEU A 1 306 ? -0.332 34.312 -2.855 1 98.56 306 LEU A N 1
ATOM 2418 C CA . LEU A 1 306 ? 0.29 35.625 -2.785 1 98.56 306 LEU A CA 1
ATOM 2419 C C . LEU A 1 306 ? -0.719 36.719 -3.115 1 98.56 306 LEU A C 1
ATOM 2421 O O . LEU A 1 306 ? -0.702 37.812 -2.504 1 98.56 306 LEU A O 1
ATOM 2425 N N . PRO A 1 307 ? -1.653 36.5 -4.059 1 98.06 307 PRO A N 1
ATOM 2426 C CA . PRO A 1 307 ? -2.637 37.562 -4.34 1 98.06 307 PRO A CA 1
ATOM 2427 C C . PRO A 1 307 ? -3.48 37.906 -3.119 1 98.06 307 PRO A C 1
ATOM 2429 O O . PRO A 1 307 ? -3.93 39.062 -2.99 1 98.06 307 PRO A O 1
ATOM 2432 N N . LEU A 1 308 ? -3.68 36.969 -2.176 1 98.31 308 LEU A N 1
ATOM 2433 C CA . LEU A 1 308 ? -4.488 37.219 -0.985 1 98.31 308 LEU A CA 1
ATOM 2434 C C . LEU A 1 308 ? -3.793 38.188 -0.051 1 98.31 308 LEU A C 1
ATOM 2436 O O . LEU A 1 308 ? -4.43 38.781 0.838 1 98.31 308 LEU A O 1
ATOM 2440 N N . LEU A 1 309 ? -2.467 38.375 -0.19 1 98.5 309 LEU A N 1
ATOM 2441 C CA . LEU A 1 309 ? -1.722 39.344 0.602 1 98.5 309 LEU A CA 1
ATOM 2442 C C . LEU A 1 309 ? -2.084 40.781 0.196 1 98.5 309 LEU A C 1
ATOM 2444 O O . LEU A 1 309 ? -1.823 41.719 0.941 1 98.5 309 LEU A O 1
ATOM 2448 N N . LYS A 1 310 ? -2.627 40.875 -0.963 1 97.75 310 LYS A N 1
ATOM 2449 C CA . LYS A 1 310 ? -2.998 42.188 -1.468 1 97.75 310 LYS A CA 1
ATOM 2450 C C . LYS A 1 310 ? -4.477 42.469 -1.22 1 97.75 310 LYS A C 1
ATOM 2452 O O . LYS A 1 310 ? -4.832 43.562 -0.746 1 97.75 310 LYS A O 1
ATOM 2457 N N . GLN A 1 311 ? -5.359 41.531 -1.576 1 96.19 311 GLN A N 1
ATOM 2458 C CA . GLN A 1 311 ? -6.797 41.719 -1.407 1 96.19 311 GLN A CA 1
ATOM 2459 C C . GLN A 1 311 ? -7.535 40.375 -1.446 1 96.19 311 GLN A C 1
ATOM 2461 O O . GLN A 1 311 ? -7.016 39.406 -1.975 1 96.19 311 GLN A O 1
ATOM 2466 N N . GLU A 1 312 ? -8.719 40.406 -0.869 1 94.69 312 GLU A N 1
ATOM 2467 C CA . GLU A 1 312 ? -9.594 39.25 -0.957 1 94.69 312 GLU A CA 1
ATOM 2468 C C . GLU A 1 312 ? -10.117 39.031 -2.377 1 94.69 312 GLU A C 1
ATOM 2470 O O . GLU A 1 312 ? -10.312 40.031 -3.107 1 94.69 312 GLU A O 1
ATOM 2475 N N . PRO A 1 313 ? -10.352 37.812 -2.684 1 91.94 313 PRO A N 1
ATOM 2476 C CA . PRO A 1 313 ? -10.992 37.625 -3.988 1 91.94 313 PRO A CA 1
ATOM 2477 C C . PRO A 1 313 ? -12.438 38.094 -4.016 1 91.94 313 PRO A C 1
ATOM 2479 O O . PRO A 1 313 ? -13.141 38.031 -3.004 1 91.94 313 PRO A O 1
ATOM 2482 N N . LYS A 1 314 ? -12.867 38.594 -5.145 1 86.06 314 LYS A N 1
ATOM 2483 C CA . LYS A 1 314 ? -14.234 39.094 -5.297 1 86.06 314 LYS A CA 1
ATOM 2484 C C . LYS A 1 314 ? -15.258 37.969 -5.109 1 86.06 314 LYS A C 1
ATOM 2486 O O . LYS A 1 314 ? -16.266 38.156 -4.434 1 86.06 314 LYS A O 1
ATOM 2491 N N . GLU A 1 315 ? -15.086 36.969 -5.68 1 82.69 315 GLU A N 1
ATOM 2492 C CA . GLU A 1 315 ? -15.898 35.75 -5.52 1 82.69 315 GLU A CA 1
ATOM 2493 C C . GLU A 1 315 ? -15.031 34.562 -5.188 1 82.69 315 GLU A C 1
ATOM 2495 O O . GLU A 1 315 ? -13.984 34.344 -5.809 1 82.69 315 GLU A O 1
ATOM 2500 N N . ASP A 1 316 ? -15.445 33.938 -3.994 1 81.5 316 ASP A N 1
ATOM 2501 C CA . ASP A 1 316 ? -14.695 32.75 -3.607 1 81.5 316 ASP A CA 1
ATOM 2502 C C . ASP A 1 316 ? -15.602 31.516 -3.539 1 81.5 316 ASP A C 1
ATOM 2504 O O . ASP A 1 316 ? -16.281 31.312 -2.539 1 81.5 316 ASP A O 1
ATOM 2508 N N . LYS A 1 317 ? -15.727 30.766 -4.617 1 88 317 LYS A N 1
ATOM 2509 C CA . LYS A 1 317 ? -16.5 29.531 -4.691 1 88 317 LYS A CA 1
ATOM 2510 C C . LYS A 1 317 ? -15.594 28.297 -4.68 1 88 317 LYS A C 1
ATOM 2512 O O . LYS A 1 317 ? -16 27.219 -5.09 1 88 317 LYS A O 1
ATOM 2517 N N . ARG A 1 318 ? -14.398 28.562 -4.148 1 94.69 318 ARG A N 1
ATOM 2518 C CA . ARG A 1 318 ? -13.391 27.516 -4.215 1 94.69 318 ARG A CA 1
ATOM 2519 C C . ARG A 1 318 ? -13.68 26.422 -3.205 1 94.69 318 ARG A C 1
ATOM 2521 O O . ARG A 1 318 ? -14.078 26.688 -2.072 1 94.69 318 ARG A O 1
ATOM 2528 N N . ALA A 1 319 ? -13.523 25.219 -3.676 1 97.75 319 ALA A N 1
ATOM 2529 C CA . ALA A 1 319 ? -13.57 24.047 -2.799 1 97.75 319 ALA A CA 1
ATOM 2530 C C . ALA A 1 319 ? -12.18 23.484 -2.557 1 97.75 319 ALA A C 1
ATOM 2532 O O . ALA A 1 319 ? -11.266 23.703 -3.359 1 97.75 319 ALA A O 1
ATOM 2533 N N . VAL A 1 320 ? -12 22.844 -1.427 1 98.06 320 VAL A N 1
ATOM 2534 C CA . VAL A 1 320 ? -10.766 22.094 -1.173 1 98.06 320 VAL A CA 1
ATOM 2535 C C . VAL A 1 320 ? -11.062 20.594 -1.19 1 98.06 320 VAL A C 1
ATOM 2537 O O . VAL A 1 320 ? -12.172 20.172 -0.877 1 98.06 320 VAL A O 1
ATOM 2540 N N . PHE A 1 321 ? -10.078 19.859 -1.609 1 98.75 321 PHE A N 1
ATOM 2541 C CA . PHE A 1 321 ? -10.219 18.422 -1.762 1 98.75 321 PHE A CA 1
ATOM 2542 C C . PHE A 1 321 ? -9.18 17.688 -0.921 1 98.75 321 PHE A C 1
ATOM 2544 O O . PHE A 1 321 ? -8.164 18.266 -0.531 1 98.75 321 PHE A O 1
ATOM 2551 N N . GLY A 1 322 ? -9.484 16.453 -0.568 1 98.5 322 GLY A N 1
ATOM 2552 C CA . GLY A 1 322 ? -8.555 15.617 0.172 1 98.5 322 GLY A CA 1
ATOM 2553 C C . GLY A 1 322 ? -8.578 14.164 -0.269 1 98.5 322 GLY A C 1
ATOM 2554 O O . GLY A 1 322 ? -9.562 13.703 -0.843 1 98.5 322 GLY A O 1
ATOM 2555 N N . SER A 1 323 ? -7.492 13.562 -0.023 1 98.12 323 SER A N 1
ATOM 2556 C CA . SER A 1 323 ? -7.285 12.172 -0.401 1 98.12 323 SER A CA 1
ATOM 2557 C C . SER A 1 323 ? -6.523 11.414 0.682 1 98.12 323 SER A C 1
ATOM 2559 O O . SER A 1 323 ? -5.398 11.781 1.031 1 98.12 323 SER A O 1
ATOM 2561 N N . HIS A 1 324 ? -7.121 10.43 1.26 1 98.5 324 HIS A N 1
ATOM 2562 C CA . HIS A 1 324 ? -6.535 9.508 2.229 1 98.5 324 HIS A CA 1
ATOM 2563 C C . HIS A 1 324 ? -6.625 8.062 1.745 1 98.5 324 HIS A C 1
ATOM 2565 O O . HIS A 1 324 ? -7.645 7.656 1.183 1 98.5 324 HIS A O 1
ATOM 2571 N N . ASN A 1 325 ? -5.504 7.262 1.865 1 98.5 325 ASN A N 1
ATOM 2572 C CA . ASN A 1 325 ? -5.523 5.855 1.471 1 98.5 325 ASN A CA 1
ATOM 2573 C C . ASN A 1 325 ? -5.184 4.941 2.643 1 98.5 325 ASN A C 1
ATOM 2575 O O . ASN A 1 325 ? -5.996 4.109 3.045 1 98.5 325 ASN A O 1
ATOM 2579 N N . HIS A 1 326 ? -3.99 5.16 3.141 1 98.06 326 HIS A N 1
ATOM 2580 C CA . HIS A 1 326 ? -3.5 4.465 4.324 1 98.06 326 HIS A CA 1
ATOM 2581 C C . HIS A 1 326 ? -2.926 5.449 5.34 1 98.06 326 HIS A C 1
ATOM 2583 O O . HIS A 1 326 ? -2.744 6.629 5.035 1 98.06 326 HIS A O 1
ATOM 2589 N N . HIS A 1 327 ? -2.615 5.168 6.352 1 97.38 327 HIS A N 1
ATOM 2590 C CA . HIS A 1 327 ? -1.663 5.645 7.348 1 97.38 327 HIS A CA 1
ATOM 2591 C C . HIS A 1 327 ? -0.591 4.598 7.633 1 97.38 327 HIS A C 1
ATOM 2593 O O . HIS A 1 327 ? 0.309 4.387 6.816 1 97.38 327 HIS A O 1
ATOM 2599 N N . GLU A 1 328 ? -0.871 3.645 8.445 1 97.06 328 GLU A N 1
ATOM 2600 C CA . GLU A 1 328 ? -0.089 2.414 8.508 1 97.06 328 GLU A CA 1
ATOM 2601 C C . GLU A 1 328 ? -0.489 1.451 7.395 1 97.06 328 GLU A C 1
ATOM 2603 O O . GLU A 1 328 ? -1.613 1.506 6.891 1 97.06 328 GLU A O 1
ATOM 2608 N N . VAL A 1 329 ? 0.377 0.531 7.004 1 97.81 329 VAL A N 1
ATOM 2609 C CA . VAL A 1 329 ? 0.134 -0.365 5.879 1 97.81 329 VAL A CA 1
ATOM 2610 C C . VAL A 1 329 ? -1.079 -1.245 6.172 1 97.81 329 VAL A C 1
ATOM 2612 O O . VAL A 1 329 ? -1.784 -1.667 5.25 1 97.81 329 VAL A O 1
ATOM 2615 N N . THR A 1 330 ? -1.451 -1.475 7.441 1 97.94 330 THR A N 1
ATOM 2616 C CA . THR A 1 330 ? -2.568 -2.32 7.852 1 97.94 330 THR A CA 1
ATOM 2617 C C . THR A 1 330 ? -3.85 -1.501 7.973 1 97.94 330 THR A C 1
ATOM 2619 O O . THR A 1 330 ? -4.902 -2.035 8.328 1 97.94 330 THR A O 1
ATOM 2622 N N . MET A 1 331 ? -3.762 -0.172 7.73 1 98.06 331 MET A N 1
ATOM 2623 C CA . MET A 1 331 ? -4.895 0.733 7.914 1 98.06 331 MET A CA 1
ATOM 2624 C C . MET A 1 331 ? -5.434 1.21 6.57 1 98.06 331 MET A C 1
ATOM 2626 O O . MET A 1 331 ? -5.422 2.408 6.281 1 98.06 331 MET A O 1
ATOM 2630 N N . TYR A 1 332 ? -5.957 0.287 5.793 1 98.44 332 TYR A N 1
ATOM 2631 C CA . TYR A 1 332 ? -6.559 0.648 4.512 1 98.44 332 TYR A CA 1
ATOM 2632 C C . TYR A 1 332 ? -7.945 1.245 4.711 1 98.44 332 TYR A C 1
ATOM 2634 O O . TYR A 1 332 ? -8.875 0.548 5.129 1 98.44 332 TYR A O 1
ATOM 2642 N N . TYR A 1 333 ? -8.133 2.441 4.406 1 98.69 333 TYR A N 1
ATOM 2643 C CA . TYR A 1 333 ? -9.414 3.129 4.488 1 98.69 333 TYR A CA 1
ATOM 2644 C C . TYR A 1 333 ? -9.445 4.344 3.572 1 98.69 333 TYR A C 1
ATOM 2646 O O . TYR A 1 333 ? -9.516 5.484 4.043 1 98.69 333 TYR A O 1
ATOM 2654 N N . PRO A 1 334 ? -9.445 4.141 2.254 1 98.75 334 PRO A N 1
ATOM 2655 C CA . PRO A 1 334 ? -9.445 5.27 1.322 1 98.75 334 PRO A CA 1
ATOM 2656 C C . PRO A 1 334 ? -10.68 6.164 1.479 1 98.75 334 PRO A C 1
ATOM 2658 O O . PRO A 1 334 ? -11.797 5.664 1.568 1 98.75 334 PRO A O 1
ATOM 2661 N N . MET A 1 335 ? -10.43 7.426 1.574 1 98.88 335 MET A N 1
ATOM 2662 C CA . MET A 1 335 ? -11.453 8.469 1.633 1 98.88 335 MET A CA 1
ATOM 2663 C C . MET A 1 335 ? -11.148 9.578 0.63 1 98.88 335 MET A C 1
ATOM 2665 O O . MET A 1 335 ? -9.984 9.867 0.345 1 98.88 335 MET A O 1
ATOM 2669 N N . ARG A 1 336 ? -12.188 10.133 0.077 1 98.94 336 ARG A N 1
ATOM 2670 C CA . ARG A 1 336 ? -12.133 11.359 -0.703 1 98.94 336 ARG A CA 1
ATOM 2671 C C . ARG A 1 336 ? -13.109 12.398 -0.159 1 98.94 336 ARG A C 1
ATOM 2673 O O . ARG A 1 336 ? -14.211 12.055 0.282 1 98.94 336 ARG A O 1
ATOM 2680 N N . VAL A 1 337 ? -12.656 13.656 -0.2 1 98.88 337 VAL A N 1
ATOM 2681 C CA . VAL A 1 337 ? -13.508 14.68 0.389 1 98.88 337 VAL A CA 1
ATOM 2682 C C . VAL A 1 337 ? -13.5 15.93 -0.495 1 98.88 337 VAL A C 1
ATOM 2684 O O . VAL A 1 337 ? -12.484 16.25 -1.117 1 98.88 337 VAL A O 1
ATOM 2687 N N . ILE A 1 338 ? -14.586 16.547 -0.58 1 98.88 338 ILE A N 1
ATOM 2688 C CA . ILE A 1 338 ? -14.719 17.922 -1.029 1 98.88 338 ILE A CA 1
ATOM 2689 C C . ILE A 1 338 ? -15.328 18.781 0.084 1 98.88 338 ILE A C 1
ATOM 2691 O O . ILE A 1 338 ? -16.312 18.375 0.708 1 98.88 338 ILE A O 1
ATOM 2695 N N . ARG A 1 339 ? -14.711 19.828 0.401 1 98.44 339 ARG A N 1
ATOM 2696 C CA . ARG A 1 339 ? -15.172 20.766 1.428 1 98.44 339 ARG A CA 1
ATOM 2697 C C . ARG A 1 339 ? -15.305 22.172 0.865 1 98.44 339 ARG A C 1
ATOM 2699 O O . ARG A 1 339 ? -14.328 22.766 0.392 1 98.44 339 ARG A O 1
ATOM 2706 N N . THR A 1 340 ? -16.5 22.719 0.891 1 97.75 340 THR A N 1
ATOM 2707 C CA . THR A 1 340 ? -16.766 24.125 0.577 1 97.75 340 THR A CA 1
ATOM 2708 C C . THR A 1 340 ? -16.922 24.938 1.854 1 97.75 340 THR A C 1
ATOM 2710 O O . THR A 1 340 ? -16.688 24.438 2.955 1 97.75 340 THR A O 1
ATOM 2713 N N . LYS A 1 341 ? -17.234 26.172 1.661 1 96.31 341 LYS A N 1
ATOM 2714 C CA . LYS A 1 341 ? -17.469 27.016 2.84 1 96.31 341 LYS A CA 1
ATOM 2715 C C . LYS A 1 341 ? -18.656 26.5 3.646 1 96.31 341 LYS A C 1
ATOM 2717 O O . LYS A 1 341 ? -18.641 26.547 4.879 1 96.31 341 LYS A O 1
ATOM 2722 N N . ARG A 1 342 ? -19.578 25.922 2.955 1 97.19 342 ARG A N 1
ATOM 2723 C CA . ARG A 1 342 ? -20.797 25.531 3.652 1 97.19 342 ARG A CA 1
ATOM 2724 C C . ARG A 1 342 ? -20.922 24.016 3.76 1 97.19 342 ARG A C 1
ATOM 2726 O O . ARG A 1 342 ? -21.391 23.5 4.773 1 97.19 342 ARG A O 1
ATOM 2733 N N . TYR A 1 343 ? -20.547 23.281 2.715 1 98.56 343 TYR A N 1
ATOM 2734 C CA . TYR A 1 343 ? -20.844 21.859 2.678 1 98.56 343 TYR A CA 1
ATOM 2735 C C . TYR A 1 343 ? -19.562 21.031 2.648 1 98.56 343 TYR A C 1
ATOM 2737 O O . TYR A 1 343 ? -18.516 21.5 2.174 1 98.56 343 TYR A O 1
ATOM 2745 N N . LYS A 1 344 ? -19.688 19.812 3.127 1 98.69 344 LYS A N 1
ATOM 2746 C CA . LYS A 1 344 ? -18.625 18.828 3.037 1 98.69 344 LYS A CA 1
ATOM 2747 C C . LYS A 1 344 ? -19.172 17.453 2.65 1 98.69 344 LYS A C 1
ATOM 2749 O O . LYS A 1 344 ? -20.188 17.016 3.191 1 98.69 344 LYS A O 1
ATOM 2754 N N . LEU A 1 345 ? -18.562 16.859 1.721 1 98.94 345 LEU A N 1
ATOM 2755 C CA . LEU A 1 345 ? -18.891 15.508 1.305 1 98.94 345 LEU A CA 1
ATOM 2756 C C . LEU A 1 345 ? -17.688 14.586 1.47 1 98.94 345 LEU A C 1
ATOM 2758 O O . LEU A 1 345 ? -16.594 14.891 0.987 1 98.94 345 LEU A O 1
ATOM 2762 N N . ILE A 1 346 ? -17.891 13.508 2.219 1 98.88 346 ILE A N 1
ATOM 2763 C CA . ILE A 1 346 ? -16.859 12.5 2.416 1 98.88 346 ILE A CA 1
ATOM 2764 C C . ILE A 1 346 ? -17.297 11.18 1.783 1 98.88 346 ILE A C 1
ATOM 2766 O O . ILE A 1 346 ? -18.422 10.727 2.002 1 98.88 346 ILE A O 1
ATOM 2770 N N . HIS A 1 347 ? -16.453 10.633 0.964 1 98.94 347 HIS A N 1
ATOM 2771 C CA . HIS A 1 347 ? -16.625 9.305 0.395 1 98.94 347 HIS A CA 1
ATOM 2772 C C . HIS A 1 347 ? -15.758 8.273 1.103 1 98.94 347 HIS A C 1
ATOM 2774 O O . HIS A 1 347 ? -14.531 8.297 0.961 1 98.94 347 HIS A O 1
ATOM 2780 N N . ASN A 1 348 ? -16.328 7.391 1.91 1 98.81 348 ASN A N 1
ATOM 2781 C CA . ASN A 1 348 ? -15.648 6.277 2.555 1 98.81 348 ASN A CA 1
ATOM 2782 C C . ASN A 1 348 ? -15.695 5.016 1.699 1 98.81 348 ASN A C 1
ATOM 2784 O O . ASN A 1 348 ? -16.75 4.387 1.579 1 98.81 348 ASN A O 1
ATOM 2788 N N . MET A 1 349 ? -14.516 4.547 1.281 1 98.62 349 MET A N 1
ATOM 2789 C CA . MET A 1 349 ? -14.531 3.527 0.237 1 98.62 349 MET A CA 1
ATOM 2790 C C . MET A 1 349 ? -14.375 2.135 0.837 1 98.62 349 MET A C 1
ATOM 2792 O O . MET A 1 349 ? -14.57 1.132 0.148 1 98.62 349 MET A O 1
ATOM 2796 N N . ASN A 1 350 ? -14.016 1.965 2.039 1 98.69 350 ASN A N 1
ATOM 2797 C CA . ASN A 1 350 ? -13.938 0.7 2.76 1 98.69 350 ASN A CA 1
ATOM 2798 C C . ASN A 1 350 ? -14.891 0.668 3.951 1 98.69 350 ASN A C 1
ATOM 2800 O O . ASN A 1 350 ? -14.547 0.148 5.016 1 98.69 350 ASN A O 1
ATOM 2804 N N . TYR A 1 351 ? -16.062 1.162 3.797 1 98.38 351 TYR A N 1
ATOM 2805 C CA . TYR A 1 351 ? -16.969 1.584 4.859 1 98.38 351 TYR A CA 1
ATOM 2806 C C . TYR A 1 351 ? -17.594 0.38 5.562 1 98.38 351 TYR A C 1
ATOM 2808 O O . TYR A 1 351 ? -18.109 0.501 6.672 1 98.38 351 TYR A O 1
ATOM 2816 N N . LYS A 1 352 ? -17.578 -0.808 4.934 1 98.19 352 LYS A N 1
ATOM 2817 C CA . LYS A 1 352 ? -18.172 -1.962 5.605 1 98.19 352 LYS A CA 1
ATOM 2818 C C . LYS A 1 352 ? -17.234 -2.508 6.68 1 98.19 352 LYS A C 1
ATOM 2820 O O . LYS A 1 352 ? -17.656 -3.273 7.551 1 98.19 352 LYS A O 1
ATOM 2825 N N . MET A 1 353 ? -16.016 -2.207 6.609 1 98.56 353 MET A N 1
ATOM 2826 C CA . MET A 1 353 ? -15.055 -2.57 7.648 1 98.56 353 MET A CA 1
ATOM 2827 C C . MET A 1 353 ? -14.906 -1.444 8.664 1 98.56 353 MET A C 1
ATOM 2829 O O . MET A 1 353 ? -15.141 -0.278 8.344 1 98.56 353 MET A O 1
ATOM 2833 N N . PRO A 1 354 ? -14.523 -1.734 9.914 1 98.25 354 PRO A N 1
ATOM 2834 C CA . PRO A 1 354 ? -14.344 -0.678 10.906 1 98.25 354 PRO A CA 1
ATOM 2835 C C . PRO A 1 354 ? -13.18 0.256 10.578 1 98.25 354 PRO A C 1
ATOM 2837 O O . PRO A 1 354 ? -12.141 -0.193 10.078 1 98.25 354 PRO A O 1
ATOM 2840 N N . PHE A 1 355 ? -13.398 1.52 10.812 1 98.25 355 PHE A N 1
ATOM 2841 C CA . PHE A 1 355 ? -12.32 2.494 10.695 1 98.25 355 PHE A CA 1
ATOM 2842 C C . PHE A 1 355 ? -11.125 2.092 11.547 1 98.25 355 PHE A C 1
ATOM 2844 O O . PHE A 1 355 ? -11.281 1.747 12.719 1 98.25 355 PHE A O 1
ATOM 2851 N N . PRO A 1 356 ? -9.938 2.115 11 1 97.5 356 PRO A N 1
ATOM 2852 C CA . PRO A 1 356 ? -8.758 1.616 11.719 1 97.5 356 PRO A CA 1
ATOM 2853 C C . PRO A 1 356 ? -8.203 2.631 12.711 1 97.5 356 PRO A C 1
ATOM 2855 O O . PRO A 1 356 ? -8.422 3.834 12.562 1 97.5 356 PRO A O 1
ATOM 2858 N N . ILE A 1 357 ? -7.492 2.154 13.742 1 97.5 357 ILE A N 1
ATOM 2859 C CA . ILE A 1 357 ? -6.883 2.967 14.789 1 97.5 357 ILE A CA 1
ATOM 2860 C C . ILE A 1 357 ? -5.367 2.764 14.781 1 97.5 357 ILE A C 1
ATOM 2862 O O . ILE A 1 357 ? -4.887 1.629 14.805 1 97.5 357 ILE A O 1
ATOM 2866 N N . ASP A 1 358 ? -4.625 3.803 14.672 1 93.94 358 ASP A N 1
ATOM 2867 C CA . ASP A 1 358 ? -3.172 3.666 14.633 1 93.94 358 ASP A CA 1
ATOM 2868 C C . ASP A 1 358 ? -2.613 3.396 16.031 1 93.94 358 ASP A C 1
ATOM 2870 O O . ASP A 1 358 ? -3.268 3.689 17.031 1 93.94 358 ASP A O 1
ATOM 2874 N N . GLN A 1 359 ? -1.425 2.936 16.125 1 92.38 359 GLN A N 1
ATOM 2875 C CA . GLN A 1 359 ? -0.799 2.416 17.328 1 92.38 359 GLN A CA 1
ATOM 2876 C C . GLN A 1 359 ? -0.671 3.506 18.391 1 92.38 359 GLN A C 1
ATOM 2878 O O . GLN A 1 359 ? -0.968 3.271 19.562 1 92.38 359 GLN A O 1
ATOM 2883 N N . ASP A 1 360 ? -0.262 4.633 18 1 90.06 360 ASP A N 1
ATOM 2884 C CA . ASP A 1 360 ? -0.005 5.695 18.969 1 90.06 360 ASP A CA 1
ATOM 2885 C C . ASP A 1 360 ? -1.31 6.227 19.547 1 90.06 360 ASP A C 1
ATOM 2887 O O . ASP A 1 360 ? -1.385 6.512 20.75 1 90.06 360 ASP A O 1
ATOM 2891 N N . PHE A 1 361 ? -2.291 6.426 18.719 1 94.38 361 PHE A N 1
ATOM 2892 C CA . PHE A 1 361 ? -3.588 6.891 19.203 1 94.38 361 PHE A CA 1
ATOM 2893 C C . PHE A 1 361 ? -4.246 5.844 20.094 1 94.38 361 PHE A C 1
ATOM 2895 O O . PHE A 1 361 ? -4.906 6.188 21.078 1 94.38 361 PHE A O 1
ATOM 2902 N N . TYR A 1 362 ? -4.059 4.594 19.75 1 96.62 362 TYR A N 1
ATOM 2903 C CA . TYR A 1 362 ? -4.66 3.508 20.516 1 96.62 362 TYR A CA 1
ATOM 2904 C C . TYR A 1 362 ? -4.258 3.59 21.984 1 96.62 362 TYR A C 1
ATOM 2906 O O . TYR A 1 362 ? -5.086 3.373 22.875 1 96.62 362 TYR A O 1
ATOM 2914 N N . LEU A 1 363 ? -3.02 3.914 22.234 1 95.44 363 LEU A N 1
ATOM 2915 C CA . LEU A 1 363 ? -2.486 3.875 23.594 1 95.44 363 LEU A CA 1
ATOM 2916 C C . LEU A 1 363 ? -2.799 5.172 24.344 1 95.44 363 LEU A C 1
ATOM 2918 O O . LEU A 1 363 ? -2.549 5.277 25.547 1 95.44 363 LEU A O 1
ATOM 2922 N N . SER A 1 364 ? -3.326 6.168 23.672 1 96 364 SER A N 1
ATOM 2923 C CA . SER A 1 364 ? -3.605 7.453 24.297 1 96 364 SER A CA 1
ATOM 2924 C C . SER A 1 364 ? -4.617 7.301 25.438 1 96 364 SER A C 1
ATOM 2926 O O . SER A 1 364 ? -5.492 6.434 25.375 1 96 364 SER A O 1
ATOM 2928 N N . GLN A 1 365 ? -4.539 8.203 26.391 1 95.44 365 GLN A N 1
ATOM 2929 C CA . GLN A 1 365 ? -5.492 8.195 27.5 1 95.44 365 GLN A CA 1
ATOM 2930 C C . GLN A 1 365 ? -6.914 8.43 27 1 95.44 365 GLN A C 1
ATOM 2932 O O . GLN A 1 365 ? -7.863 7.828 27.5 1 95.44 365 GLN A O 1
ATOM 2937 N N . SER A 1 366 ? -7.016 9.281 26.078 1 96.62 366 SER A N 1
ATOM 2938 C CA . SER A 1 366 ? -8.336 9.625 25.547 1 96.62 366 SER A CA 1
ATOM 2939 C C . SER A 1 366 ? -9 8.43 24.875 1 96.62 366 SER A C 1
ATOM 2941 O O . SER A 1 366 ? -10.156 8.117 25.156 1 96.62 366 SER A O 1
ATOM 2943 N N . PHE A 1 367 ? -8.273 7.719 24.016 1 97.38 367 PHE A N 1
ATOM 2944 C CA . PHE A 1 367 ? -8.898 6.598 23.328 1 97.38 367 PHE A CA 1
ATOM 2945 C C . PHE A 1 367 ? -9.133 5.43 24.266 1 97.38 367 PHE A C 1
ATOM 2947 O O . PHE A 1 367 ? -10.172 4.777 24.219 1 97.38 367 PHE A O 1
ATOM 2954 N N . GLN A 1 368 ? -8.102 5.137 25.109 1 97.25 368 GLN A N 1
ATOM 2955 C CA . GLN A 1 368 ? -8.266 4.078 26.094 1 97.25 368 GLN A CA 1
ATOM 2956 C C . GLN A 1 368 ? -9.484 4.328 26.969 1 97.25 368 GLN A C 1
ATOM 2958 O O . GLN A 1 368 ? -10.203 3.393 27.328 1 97.25 368 GLN A O 1
ATOM 2963 N N . ASP A 1 369 ? -9.688 5.566 27.312 1 98.25 369 ASP A N 1
ATOM 2964 C CA . ASP A 1 369 ? -10.852 5.934 28.125 1 98.25 369 ASP A CA 1
ATOM 2965 C C . ASP A 1 369 ? -12.148 5.621 27.375 1 98.25 369 ASP A C 1
ATOM 2967 O O . ASP A 1 369 ? -13.094 5.082 27.969 1 98.25 369 ASP A O 1
ATOM 2971 N N . LEU A 1 370 ? -12.227 5.945 26.109 1 98.06 370 LEU A N 1
ATOM 2972 C CA . LEU A 1 370 ? -13.406 5.652 25.312 1 98.06 370 LEU A CA 1
ATOM 2973 C C . LEU A 1 370 ? -13.641 4.148 25.219 1 98.06 370 LEU A C 1
ATOM 2975 O O . LEU A 1 370 ? -14.781 3.686 25.297 1 98.06 370 LEU A O 1
ATOM 2979 N N . LEU A 1 371 ? -12.578 3.391 25.031 1 97.94 371 LEU A N 1
ATOM 2980 C CA . LEU A 1 371 ? -12.664 1.936 24.969 1 97.94 371 LEU A CA 1
ATOM 2981 C C . LEU A 1 371 ? -13.211 1.369 26.281 1 97.94 371 LEU A C 1
ATOM 2983 O O . LEU A 1 371 ? -14.141 0.562 26.266 1 97.94 371 LEU A O 1
ATOM 2987 N N . ASN A 1 372 ? -12.594 1.812 27.359 1 97.94 372 ASN A N 1
ATOM 2988 C CA . ASN A 1 372 ? -12.969 1.299 28.672 1 97.94 372 ASN A CA 1
ATOM 2989 C C . ASN A 1 372 ? -14.406 1.661 29.031 1 97.94 372 ASN A C 1
ATOM 2991 O O . ASN A 1 372 ? -15.148 0.826 29.547 1 97.94 372 ASN A O 1
ATOM 2995 N N . ARG A 1 373 ? -14.742 2.906 28.766 1 97.94 373 ARG A N 1
ATOM 2996 C CA . ARG A 1 373 ? -16.109 3.35 29.062 1 97.94 373 ARG A CA 1
ATOM 2997 C C . ARG A 1 373 ? -17.125 2.594 28.219 1 97.94 373 ARG A C 1
ATOM 2999 O O . ARG A 1 373 ? -18.203 2.26 28.703 1 97.94 373 ARG A O 1
ATOM 3006 N N . THR A 1 374 ? -16.781 2.352 26.984 1 97.5 374 THR A N 1
ATOM 3007 C CA . THR A 1 374 ? -17.656 1.585 26.125 1 97.5 374 THR A CA 1
ATOM 3008 C C . THR A 1 374 ? -17.844 0.167 26.656 1 97.5 374 THR A C 1
ATOM 3010 O O . THR A 1 374 ? -18.969 -0.321 26.766 1 97.5 374 THR A O 1
ATOM 3013 N N . GLN A 1 375 ? -16.828 -0.468 27.031 1 96.88 375 GLN A N 1
ATOM 3014 C CA . GLN A 1 375 ? -16.859 -1.838 27.547 1 96.88 375 GLN A CA 1
ATOM 3015 C C . GLN A 1 375 ? -17.656 -1.923 28.844 1 96.88 375 GLN A C 1
ATOM 3017 O O . GLN A 1 375 ? -18.375 -2.902 29.078 1 96.88 375 GLN A O 1
ATOM 3022 N N . SER A 1 376 ? -17.516 -0.916 29.609 1 97.62 376 SER A N 1
ATOM 3023 C CA . SER A 1 376 ? -18.172 -0.923 30.906 1 97.62 376 SER A CA 1
ATOM 3024 C C . SER A 1 376 ? -19.547 -0.277 30.828 1 97.62 376 SER A C 1
ATOM 3026 O O . SER A 1 376 ? -20.203 -0.077 31.859 1 97.62 376 SER A O 1
ATOM 3028 N N . LYS A 1 377 ? -20 0.198 29.734 1 96.94 377 LYS A N 1
ATOM 3029 C CA . LYS A 1 377 ? -21.312 0.782 29.5 1 96.94 377 LYS A CA 1
ATOM 3030 C C . LYS A 1 377 ? -21.5 2.068 30.297 1 96.94 377 LYS A C 1
ATOM 3032 O O . LYS A 1 377 ? -22.547 2.283 30.906 1 96.94 377 LYS A O 1
ATOM 3037 N N . GLN A 1 378 ? -20.438 2.803 30.375 1 97.94 378 GLN A N 1
ATOM 3038 C CA . GLN A 1 378 ? -20.484 4.117 31 1 97.94 378 GLN A CA 1
ATOM 3039 C C . GLN A 1 378 ? -20.703 5.215 29.969 1 97.94 378 GLN A C 1
ATOM 3041 O O . GLN A 1 378 ? -20.422 5.035 28.781 1 97.94 378 GLN A O 1
ATOM 3046 N N . PRO A 1 379 ? -21.25 6.332 30.422 1 97.75 379 PRO A N 1
ATOM 3047 C CA . PRO A 1 379 ? -21.391 7.457 29.484 1 97.75 379 PRO A CA 1
ATOM 3048 C C . PRO A 1 379 ? -20.047 7.91 28.922 1 97.75 379 PRO A C 1
ATOM 3050 O O . PRO A 1 379 ? -19.062 8 29.656 1 97.75 379 PRO A O 1
ATOM 3053 N N . LEU A 1 380 ? -20.016 8.203 27.688 1 97.56 380 LEU A N 1
ATOM 3054 C CA . LEU A 1 380 ? -18.75 8.547 27.016 1 97.56 380 LEU A CA 1
ATOM 3055 C C . LEU A 1 380 ? -18.469 10.039 27.141 1 97.56 380 LEU A C 1
ATOM 3057 O O . LEU A 1 380 ? -17.312 10.453 27.047 1 97.56 380 LEU A O 1
ATOM 3061 N N . PHE A 1 381 ? -19.594 10.914 27.297 1 97.62 381 PHE A N 1
ATOM 3062 C CA . PHE A 1 381 ? -19.453 12.367 27.266 1 97.62 381 PHE A CA 1
ATOM 3063 C C . PHE A 1 381 ? -18.75 12.812 25.984 1 97.62 381 PHE A C 1
ATOM 3065 O O . PHE A 1 381 ? -17.828 13.633 26.031 1 97.62 381 PHE A O 1
ATOM 3072 N N . TRP A 1 382 ? -19.031 12.117 24.875 1 96.88 382 TRP A N 1
ATOM 3073 C CA . TRP A 1 382 ? -18.516 12.312 23.531 1 96.88 382 TRP A CA 1
ATOM 3074 C C . TRP A 1 382 ? -19.641 12.516 22.531 1 96.88 382 TRP A C 1
ATOM 3076 O O . TRP A 1 382 ? -20.781 12.141 22.797 1 96.88 382 TRP A O 1
ATOM 3086 N N . TYR A 1 383 ? -19.391 13.164 21.422 1 95.75 383 TYR A N 1
ATOM 3087 C CA . TYR A 1 383 ? -20.469 13.523 20.5 1 95.75 383 TYR A CA 1
ATOM 3088 C C . TYR A 1 383 ? -20.828 12.336 19.609 1 95.75 383 TYR A C 1
ATOM 3090 O O . TYR A 1 383 ? -21.812 12.391 18.875 1 95.75 383 TYR A O 1
ATOM 3098 N N . LYS A 1 384 ? -20 11.234 19.688 1 94.94 384 LYS A N 1
ATOM 3099 C CA . LYS A 1 384 ? -20.266 9.992 18.969 1 94.94 384 LYS A CA 1
ATOM 3100 C C . LYS A 1 384 ? -20.156 8.781 19.891 1 94.94 384 LYS A C 1
ATOM 3102 O O . LYS A 1 384 ? -19.891 8.922 21.078 1 94.94 384 LYS A O 1
ATOM 3107 N N . THR A 1 385 ? -20.531 7.613 19.344 1 96.19 385 THR A N 1
ATOM 3108 C CA . THR A 1 385 ? -20.203 6.344 19.984 1 96.19 385 THR A CA 1
ATOM 3109 C C . THR A 1 385 ? -19.016 5.672 19.281 1 96.19 385 THR A C 1
ATOM 3111 O O . THR A 1 385 ? -18.672 6.035 18.156 1 96.19 385 THR A O 1
ATOM 3114 N N . LEU A 1 386 ? -18.422 4.766 19.984 1 96.25 386 LEU A N 1
ATOM 3115 C CA . LEU A 1 386 ? -17.328 4.023 19.359 1 96.25 386 LEU A CA 1
ATOM 3116 C C . LEU A 1 386 ? -17.812 3.26 18.141 1 96.25 386 LEU A C 1
ATOM 3118 O O . LEU A 1 386 ? -17.094 3.152 17.141 1 96.25 386 LEU A O 1
ATOM 3122 N N . GLN A 1 387 ? -18.984 2.725 18.172 1 96.44 387 GLN A N 1
ATOM 3123 C CA . GLN A 1 387 ? -19.578 2.023 17.047 1 96.44 387 GLN A CA 1
ATOM 3124 C C . GLN A 1 387 ? -19.719 2.945 15.836 1 96.44 387 GLN A C 1
ATOM 3126 O O . GLN A 1 387 ? -19.359 2.568 14.719 1 96.44 387 GLN A O 1
ATOM 3131 N N . ASP A 1 388 ? -20.203 4.168 16.109 1 96 388 ASP A N 1
ATOM 3132 C CA . ASP A 1 388 ? -20.375 5.133 15.031 1 96 388 ASP A CA 1
ATOM 3133 C C . ASP A 1 388 ? -19.016 5.598 14.492 1 96 388 ASP A C 1
ATOM 3135 O O . ASP A 1 388 ? -18.906 5.996 13.328 1 96 388 ASP A O 1
ATOM 3139 N N . TYR A 1 389 ? -18.062 5.574 15.391 1 96.94 389 TYR A N 1
ATOM 3140 C CA . TYR A 1 389 ? -16.719 5.945 14.977 1 96.94 389 TYR A CA 1
ATOM 3141 C C . TYR A 1 389 ? -16.125 4.887 14.055 1 96.94 389 TYR A C 1
ATOM 3143 O O . TYR A 1 389 ? -15.469 5.219 13.062 1 96.94 389 TYR A O 1
ATOM 3151 N N . TYR A 1 390 ? -16.406 3.604 14.312 1 97.69 390 TYR A N 1
ATOM 3152 C CA . TYR A 1 390 ? -15.859 2.482 13.547 1 97.69 390 TYR A CA 1
ATOM 3153 C C . TYR A 1 390 ? -16.594 2.312 12.227 1 97.69 390 TYR A C 1
ATOM 3155 O O . TYR A 1 390 ? -15.977 2.086 11.188 1 97.69 390 TYR A O 1
ATOM 3163 N N . TYR A 1 391 ? -17.875 2.328 12.289 1 98 391 TYR A N 1
ATOM 3164 C CA . TYR A 1 391 ? -18.703 1.991 11.141 1 98 391 TYR A CA 1
ATOM 3165 C C . TYR A 1 391 ? -19.375 3.234 10.57 1 98 391 TYR A C 1
ATOM 3167 O O . TYR A 1 391 ? -20.297 3.785 11.172 1 98 391 TYR A O 1
ATOM 3175 N N . ARG A 1 392 ? -18.938 3.574 9.414 1 98.12 392 ARG A N 1
ATOM 3176 C CA . ARG A 1 392 ? -19.328 4.824 8.766 1 98.12 392 ARG A CA 1
ATOM 3177 C C . ARG A 1 392 ? -20.109 4.555 7.488 1 98.12 392 ARG A C 1
ATOM 3179 O O . ARG A 1 392 ? -20.016 3.473 6.906 1 98.12 392 ARG A O 1
ATOM 3186 N N . SER A 1 393 ? -20.969 5.543 7.113 1 98.38 393 SER A N 1
ATOM 3187 C CA . SER A 1 393 ? -21.641 5.461 5.828 1 98.38 393 SER A CA 1
ATOM 3188 C C . SER A 1 393 ? -20.672 5.645 4.668 1 98.38 393 SER A C 1
ATOM 3190 O O . SER A 1 393 ? -19.641 6.316 4.812 1 98.38 393 SER A O 1
ATOM 3192 N N . GLU A 1 394 ? -21 5.051 3.59 1 98.62 394 GLU A N 1
ATOM 3193 C CA . GLU A 1 394 ? -20.172 5.258 2.406 1 98.62 394 GLU A CA 1
ATOM 3194 C C . GLU A 1 394 ? -20.016 6.742 2.088 1 98.62 394 GLU A C 1
ATOM 3196 O O . GLU A 1 394 ? -18.922 7.219 1.82 1 98.62 394 GLU A O 1
ATOM 3201 N N . TRP A 1 395 ? -21.25 7.438 2.133 1 98.88 395 TRP A N 1
ATOM 3202 C CA . TRP A 1 395 ? -21.281 8.875 1.871 1 98.88 395 TRP A CA 1
ATOM 3203 C C . TRP A 1 395 ? -21.734 9.648 3.107 1 98.88 395 TRP A C 1
ATOM 3205 O O . TRP A 1 395 ? -22.75 9.312 3.721 1 98.88 395 TRP A O 1
ATOM 3215 N N . GLU A 1 396 ? -20.953 10.633 3.5 1 98.88 396 GLU A N 1
ATOM 3216 C CA . GLU A 1 396 ? -21.312 11.562 4.566 1 98.88 396 GLU A CA 1
ATOM 3217 C C . GLU A 1 396 ? -21.391 13 4.043 1 98.88 396 GLU A C 1
ATOM 3219 O O . GLU A 1 396 ? -20.422 13.523 3.5 1 98.88 396 GLU A O 1
ATOM 3224 N N . LEU A 1 397 ? -22.578 13.586 4.133 1 98.94 397 LEU A N 1
ATOM 3225 C CA . LEU A 1 397 ? -22.812 14.969 3.74 1 98.94 397 LEU A CA 1
ATOM 3226 C C . LEU A 1 397 ? -23.141 15.828 4.957 1 98.94 397 LEU A C 1
ATOM 3228 O O . LEU A 1 397 ? -24.031 15.492 5.738 1 98.94 397 LEU A O 1
ATOM 3232 N N . TYR A 1 398 ? -22.422 16.922 5.117 1 98.81 398 TYR A N 1
ATOM 3233 C CA . TYR A 1 398 ? -22.656 17.828 6.246 1 98.81 398 TYR A CA 1
ATOM 3234 C C . TYR A 1 398 ? -22.938 19.234 5.766 1 98.81 398 TYR A C 1
ATOM 3236 O O . TYR A 1 398 ? -22.297 19.719 4.832 1 98.81 398 TYR A O 1
ATOM 3244 N N . ASP A 1 399 ? -23.922 19.875 6.297 1 98.75 399 ASP A N 1
ATOM 3245 C CA . ASP A 1 399 ? -24.172 21.312 6.191 1 98.75 399 ASP A CA 1
ATOM 3246 C C . ASP A 1 399 ? -23.531 22.062 7.359 1 98.75 399 ASP A C 1
ATOM 3248 O O . ASP A 1 399 ? -24.141 22.172 8.43 1 98.75 399 ASP A O 1
ATOM 3252 N N . LEU A 1 400 ? -22.453 22.625 7.133 1 97.88 400 LEU A N 1
ATOM 3253 C CA . LEU A 1 400 ? -21.594 23.141 8.195 1 97.88 400 LEU A CA 1
ATOM 3254 C C . LEU A 1 400 ? -22.125 24.469 8.719 1 97.88 400 LEU A C 1
ATOM 3256 O O . LEU A 1 400 ? -21.734 24.922 9.797 1 97.88 400 LEU A O 1
ATOM 3260 N N . LYS A 1 401 ? -22.953 25.109 7.965 1 97.38 401 LYS A N 1
ATOM 3261 C CA . LYS A 1 401 ? -23.625 26.297 8.469 1 97.38 401 LYS A CA 1
ATOM 3262 C C . LYS A 1 401 ? -24.516 25.969 9.664 1 97.38 401 LYS A C 1
ATOM 3264 O O . LYS A 1 401 ? -24.531 26.719 10.648 1 97.38 401 LYS A O 1
ATOM 3269 N N . TYR A 1 402 ? -25.203 24.891 9.602 1 97.56 402 TYR A N 1
ATOM 3270 C CA . TYR A 1 402 ? -26.156 24.516 10.633 1 97.56 402 TYR A CA 1
ATOM 3271 C C . TYR A 1 402 ? -25.578 23.5 11.586 1 97.56 402 TYR A C 1
ATOM 3273 O O . TYR A 1 402 ? -26.047 23.344 12.711 1 97.56 402 TYR A O 1
ATOM 3281 N N . ASP A 1 403 ? -24.609 22.766 11.172 1 97.56 403 ASP A N 1
ATOM 3282 C CA . ASP A 1 403 ? -23.969 21.719 11.953 1 97.56 403 ASP A CA 1
ATOM 3283 C C . ASP A 1 403 ? -22.453 21.75 11.805 1 97.56 403 ASP A C 1
ATOM 3285 O O . ASP A 1 403 ? -21.859 20.844 11.227 1 97.56 403 ASP A O 1
ATOM 3289 N N . PRO A 1 404 ? -21.828 22.75 12.422 1 96.38 404 PRO A N 1
ATOM 3290 C CA . PRO A 1 404 ? -20.375 22.875 12.297 1 96.38 404 PRO A CA 1
ATOM 3291 C C . PRO A 1 404 ? -19.625 21.719 12.938 1 96.38 404 PRO A C 1
ATOM 3293 O O . PRO A 1 404 ? -18.422 21.531 12.688 1 96.38 404 PRO A O 1
ATOM 3296 N N . ASN A 1 405 ? -20.344 20.891 13.75 1 96.56 405 ASN A N 1
ATOM 3297 C CA . ASN A 1 405 ? -19.688 19.781 14.445 1 96.56 405 ASN A CA 1
ATOM 3298 C C . ASN A 1 405 ? -19.766 18.484 13.633 1 96.56 405 ASN A C 1
ATOM 3300 O O . ASN A 1 405 ? -19.25 17.453 14.055 1 96.56 405 ASN A O 1
ATOM 3304 N N . GLU A 1 406 ? -20.359 18.5 12.508 1 97.31 406 GLU A N 1
ATOM 3305 C CA . GLU A 1 406 ? -20.484 17.344 11.625 1 97.31 406 GLU A CA 1
ATOM 3306 C C . GLU A 1 406 ? -21.109 16.156 12.352 1 97.31 406 GLU A C 1
ATOM 3308 O O . GLU A 1 406 ? -20.562 15.039 12.305 1 97.31 406 GLU A O 1
ATOM 3313 N N . SER A 1 407 ? -22.219 16.422 12.977 1 96 407 SER A N 1
ATOM 3314 C CA . SER A 1 407 ? -22.859 15.414 13.82 1 96 407 SER A CA 1
ATOM 3315 C C . SER A 1 407 ? -24.016 14.727 13.094 1 96 407 SER A C 1
ATOM 3317 O O . SER A 1 407 ? -24.469 13.664 13.516 1 96 407 SER A O 1
ATOM 3319 N N . ARG A 1 408 ? -24.594 15.328 12.062 1 96.06 408 ARG A N 1
ATOM 3320 C CA . ARG A 1 408 ? -25.75 14.781 11.352 1 96.06 408 ARG A CA 1
ATOM 3321 C C . ARG A 1 408 ? -25.422 14.555 9.875 1 96.06 408 ARG A C 1
ATOM 3323 O O . ARG A 1 408 ? -25.281 15.516 9.117 1 96.06 408 ARG A O 1
ATOM 3330 N N . ASN A 1 409 ? -25.344 13.352 9.453 1 98.5 409 ASN A N 1
ATOM 3331 C CA . ASN A 1 409 ? -25.156 13 8.047 1 98.5 409 ASN A CA 1
ATOM 3332 C C . ASN A 1 409 ? -26.422 13.234 7.238 1 98.5 409 ASN A C 1
ATOM 3334 O O . ASN A 1 409 ? -27.469 12.641 7.523 1 98.5 409 ASN A O 1
ATOM 3338 N N . LEU A 1 410 ? -26.328 14.016 6.199 1 98.75 410 LEU A N 1
ATOM 3339 C CA . LEU A 1 410 ? -27.5 14.438 5.441 1 98.75 410 LEU A CA 1
ATOM 3340 C C . LEU A 1 410 ? -27.547 13.758 4.078 1 98.75 410 LEU A C 1
ATOM 3342 O O . LEU A 1 410 ? -28.375 14.102 3.236 1 98.75 410 LEU A O 1
ATOM 3346 N N . ALA A 1 411 ? -26.703 12.789 3.814 1 98.69 411 ALA A N 1
ATOM 3347 C CA . ALA A 1 411 ? -26.531 12.211 2.486 1 98.69 411 ALA A CA 1
ATOM 3348 C C . ALA A 1 411 ? -27.828 11.562 2.006 1 98.69 411 ALA A C 1
ATOM 3350 O O . ALA A 1 411 ? -28.109 11.531 0.805 1 98.69 411 ALA A O 1
ATOM 3351 N N . GLU A 1 412 ? -28.625 11.109 2.92 1 98.06 412 GLU A N 1
ATOM 3352 C CA . GLU A 1 412 ? -29.828 10.391 2.533 1 98.06 412 GLU A CA 1
ATOM 3353 C C . GLU A 1 412 ? -31.062 11.289 2.611 1 98.06 412 GLU A C 1
ATOM 3355 O O . GLU A 1 412 ? -32.188 10.836 2.352 1 98.06 412 GLU A O 1
ATOM 3360 N N . LYS A 1 413 ? -30.859 12.492 2.98 1 98.12 413 LYS A N 1
ATOM 3361 C CA . LYS A 1 413 ? -31.984 13.422 3.068 1 98.12 413 LYS A CA 1
ATOM 3362 C C . LYS A 1 413 ? -32.375 13.953 1.69 1 98.12 413 LYS A C 1
ATOM 3364 O O . LYS A 1 413 ? -31.531 14.539 0.991 1 98.12 413 LYS A O 1
ATOM 3369 N N . SER A 1 414 ? -33.625 13.891 1.346 1 98 414 SER A N 1
ATOM 3370 C CA . SER A 1 414 ? -34.125 14.25 0.022 1 98 414 SER A CA 1
ATOM 3371 C C . SER A 1 414 ? -33.875 15.727 -0.272 1 98 414 SER A C 1
ATOM 3373 O O . SER A 1 414 ? -33.625 16.109 -1.417 1 98 414 SER A O 1
ATOM 3375 N N . SER A 1 415 ? -33.969 16.531 0.739 1 98.12 415 SER A N 1
ATOM 3376 C CA . SER A 1 415 ? -33.844 17.969 0.559 1 98.12 415 SER A CA 1
ATOM 3377 C C . SER A 1 415 ? -32.406 18.344 0.163 1 98.12 415 SER A C 1
ATOM 3379 O O . SER A 1 415 ? -32.156 19.453 -0.306 1 98.12 415 SER A O 1
ATOM 3381 N N . TYR A 1 416 ? -31.469 17.406 0.312 1 98.44 416 TYR A N 1
ATOM 3382 C CA . TYR A 1 416 ? -30.062 17.703 0.007 1 98.44 416 TYR A CA 1
ATOM 3383 C C . TYR A 1 416 ? -29.609 16.938 -1.229 1 98.44 416 TYR A C 1
ATOM 3385 O O . TYR A 1 416 ? -28.422 16.891 -1.532 1 98.44 416 TYR A O 1
ATOM 3393 N N . LYS A 1 417 ? -30.5 16.391 -1.972 1 98.31 417 LYS A N 1
ATOM 3394 C CA . LYS A 1 417 ? -30.156 15.555 -3.121 1 98.31 417 LYS A CA 1
ATOM 3395 C C . LYS A 1 417 ? -29.391 16.344 -4.172 1 98.31 417 LYS A C 1
ATOM 3397 O O . LYS A 1 417 ? -28.422 15.852 -4.746 1 98.31 417 LYS A O 1
ATOM 3402 N N . ALA A 1 418 ? -29.844 17.531 -4.434 1 98.5 418 ALA A N 1
ATOM 3403 C CA . ALA A 1 418 ? -29.188 18.359 -5.441 1 98.5 418 ALA A CA 1
ATOM 3404 C C . ALA A 1 418 ? -27.766 18.719 -5.016 1 98.5 418 ALA A C 1
ATOM 3406 O O . ALA A 1 418 ? -26.844 18.703 -5.832 1 98.5 418 ALA A O 1
ATOM 3407 N N . VAL A 1 419 ? -27.578 19.094 -3.748 1 98.62 419 VAL A N 1
ATOM 3408 C CA . VAL A 1 419 ? -26.266 19.422 -3.199 1 98.62 419 VAL A CA 1
ATOM 3409 C C . VAL A 1 419 ? -25.344 18.219 -3.291 1 98.62 419 VAL A C 1
ATOM 3411 O O . VAL A 1 419 ? -24.188 18.328 -3.715 1 98.62 419 VAL A O 1
ATOM 3414 N N . LEU A 1 420 ? -25.859 17.062 -2.928 1 98.81 420 LEU A N 1
ATOM 3415 C CA . LEU A 1 420 ? -25.094 15.82 -2.975 1 98.81 420 LEU A CA 1
ATOM 3416 C C . LEU A 1 420 ? -24.609 15.531 -4.395 1 98.81 420 LEU A C 1
ATOM 3418 O O . LEU A 1 420 ? -23.438 15.219 -4.602 1 98.81 420 LEU A O 1
ATOM 3422 N N . THR A 1 421 ? -25.484 15.656 -5.32 1 98.69 421 THR A N 1
ATOM 3423 C CA . THR A 1 421 ? -25.172 15.375 -6.715 1 98.69 421 THR A CA 1
ATOM 3424 C C . THR A 1 421 ? -24.094 16.328 -7.227 1 98.69 421 THR A C 1
ATOM 3426 O O . THR A 1 421 ? -23.141 15.914 -7.895 1 98.69 421 THR A O 1
ATOM 3429 N N . ASP A 1 422 ? -24.281 17.562 -6.91 1 98.69 422 ASP A N 1
ATOM 3430 C CA . ASP A 1 422 ? -23.328 18.578 -7.344 1 98.69 422 ASP A CA 1
ATOM 3431 C C . ASP A 1 422 ? -21.953 18.312 -6.758 1 98.69 422 ASP A C 1
ATOM 3433 O O . ASP A 1 422 ? -20.938 18.375 -7.473 1 98.69 422 ASP A O 1
ATOM 3437 N N . LEU A 1 423 ? -21.844 18.031 -5.469 1 98.88 423 LEU A N 1
ATOM 3438 C CA . LEU A 1 423 ? -20.562 17.797 -4.809 1 98.88 423 LEU A CA 1
ATOM 3439 C C . LEU A 1 423 ? -19.906 16.516 -5.324 1 98.88 423 LEU A C 1
ATOM 3441 O O . LEU A 1 423 ? -18.688 16.453 -5.5 1 98.88 423 LEU A O 1
ATOM 3445 N N . LYS A 1 424 ? -20.734 15.508 -5.586 1 98.81 424 LYS A N 1
ATOM 3446 C CA . LYS A 1 424 ? -20.203 14.273 -6.172 1 98.81 424 LYS A CA 1
ATOM 3447 C C . LYS A 1 424 ? -19.562 14.547 -7.531 1 98.81 424 LYS A C 1
ATOM 3449 O O . LYS A 1 424 ? -18.5 14.008 -7.84 1 98.81 424 LYS A O 1
ATOM 3454 N N . GLN A 1 425 ? -20.234 15.289 -8.312 1 98.69 425 GLN A N 1
ATOM 3455 C CA . GLN A 1 425 ? -19.734 15.617 -9.641 1 98.69 425 GLN A CA 1
ATOM 3456 C C . GLN A 1 425 ? -18.406 16.359 -9.555 1 98.69 425 GLN A C 1
ATOM 3458 O O . GLN A 1 425 ? -17.453 16.047 -10.281 1 98.69 425 GLN A O 1
ATOM 3463 N N . GLN A 1 426 ? -18.312 17.344 -8.664 1 98.62 426 GLN A N 1
ATOM 3464 C CA . GLN A 1 426 ? -17.094 18.109 -8.484 1 98.62 426 GLN A CA 1
ATOM 3465 C C . GLN A 1 426 ? -15.961 17.219 -7.98 1 98.62 426 GLN A C 1
ATOM 3467 O O . GLN A 1 426 ? -14.82 17.328 -8.438 1 98.62 426 GLN A O 1
ATOM 3472 N N . LEU A 1 427 ? -16.281 16.391 -7.062 1 98.81 427 LEU A N 1
ATOM 3473 C CA . LEU A 1 427 ? -15.289 15.469 -6.527 1 98.81 427 LEU A CA 1
ATOM 3474 C C . LEU A 1 427 ? -14.766 14.539 -7.617 1 98.81 427 LEU A C 1
ATOM 3476 O O . LEU A 1 427 ? -13.555 14.312 -7.719 1 98.81 427 LEU A O 1
ATOM 3480 N N . THR A 1 428 ? -15.648 14.008 -8.438 1 98.31 428 THR A N 1
ATOM 3481 C CA . THR A 1 428 ? -15.273 13.125 -9.531 1 98.31 428 THR A CA 1
ATOM 3482 C C . THR A 1 428 ? -14.383 13.852 -10.539 1 98.31 428 THR A C 1
ATOM 3484 O O . THR A 1 428 ? -13.406 13.289 -11.031 1 98.31 428 THR A O 1
ATOM 3487 N N . GLN A 1 429 ? -14.727 15.039 -10.852 1 98 429 GLN A N 1
ATOM 3488 C CA . GLN A 1 429 ? -13.914 15.836 -11.766 1 98 429 GLN A CA 1
ATOM 3489 C C . GLN A 1 429 ? -12.492 16.016 -11.234 1 98 429 GLN A C 1
ATOM 3491 O O . GLN A 1 429 ? -11.523 15.93 -11.992 1 98 429 GLN A O 1
ATOM 3496 N N . TRP A 1 430 ? -12.391 16.281 -9.93 1 98.19 430 TRP A N 1
ATOM 3497 C CA . TRP A 1 430 ? -11.078 16.406 -9.305 1 98.19 430 TRP A CA 1
ATOM 3498 C C . TRP A 1 430 ? -10.312 15.094 -9.367 1 98.19 430 TRP A C 1
ATOM 3500 O O . TRP A 1 430 ? -9.102 15.086 -9.633 1 98.19 430 TRP A O 1
ATOM 3510 N N . GLN A 1 431 ? -10.984 14.016 -9.148 1 98.06 431 GLN A N 1
ATOM 3511 C CA . GLN A 1 431 ? -10.359 12.703 -9.211 1 98.06 431 GLN A CA 1
ATOM 3512 C C . GLN A 1 431 ? -9.852 12.406 -10.617 1 98.06 431 GLN A C 1
ATOM 3514 O O . GLN A 1 431 ? -8.781 11.812 -10.781 1 98.06 431 GLN A O 1
ATOM 3519 N N . VAL A 1 432 ? -10.609 12.758 -11.602 1 96.62 432 VAL A N 1
ATOM 3520 C CA . VAL A 1 432 ? -10.188 12.578 -12.992 1 96.62 432 VAL A CA 1
ATOM 3521 C C . VAL A 1 432 ? -8.945 13.414 -13.266 1 96.62 432 VAL A C 1
ATOM 3523 O O . VAL A 1 432 ? -7.957 12.914 -13.805 1 96.62 432 VAL A O 1
ATOM 3526 N N . LYS A 1 433 ? -9 14.664 -12.844 1 95.62 433 LYS A N 1
ATOM 3527 C CA . LYS A 1 433 ? -7.914 15.609 -13.094 1 95.62 433 LYS A CA 1
ATOM 3528 C C . LYS A 1 433 ? -6.621 15.141 -12.43 1 95.62 433 LYS A C 1
ATOM 3530 O O . LYS A 1 433 ? -5.531 15.359 -12.961 1 95.62 433 LYS A O 1
ATOM 3535 N N . THR A 1 434 ? -6.758 14.508 -11.289 1 96.88 434 THR A N 1
ATOM 3536 C CA . THR A 1 434 ? -5.586 14.133 -10.508 1 96.88 434 THR A CA 1
ATOM 3537 C C . THR A 1 434 ? -5.25 12.656 -10.727 1 96.88 434 THR A C 1
ATOM 3539 O O . THR A 1 434 ? -4.43 12.086 -10 1 96.88 434 THR A O 1
ATOM 3542 N N . LEU A 1 435 ? -5.949 11.969 -11.664 1 94.69 435 LEU A N 1
ATOM 3543 C CA . LEU A 1 435 ? -5.672 10.594 -12.07 1 94.69 435 LEU A CA 1
ATOM 3544 C C . LEU A 1 435 ? -5.758 9.648 -10.875 1 94.69 435 LEU A C 1
ATOM 3546 O O . LEU A 1 435 ? -4.828 8.883 -10.617 1 94.69 435 LEU A O 1
ATOM 3550 N N . ASP A 1 436 ? -6.832 9.68 -10.211 1 97.69 436 ASP A N 1
ATOM 3551 C CA . ASP A 1 436 ? -7.07 8.898 -9 1 97.69 436 ASP A CA 1
ATOM 3552 C C . ASP A 1 436 ? -7.293 7.422 -9.336 1 97.69 436 ASP A C 1
ATOM 3554 O O . ASP A 1 436 ? -8.297 7.07 -9.953 1 97.69 436 ASP A O 1
ATOM 3558 N N . PRO A 1 437 ? -6.469 6.531 -8.82 1 97.75 437 PRO A N 1
ATOM 3559 C CA . PRO A 1 437 ? -6.656 5.109 -9.125 1 97.75 437 PRO A CA 1
ATOM 3560 C C . PRO A 1 437 ? -7.91 4.527 -8.477 1 97.75 437 PRO A C 1
ATOM 3562 O O . PRO A 1 437 ? -8.375 3.459 -8.883 1 97.75 437 PRO A O 1
ATOM 3565 N N . TRP A 1 438 ? -8.484 5.152 -7.477 1 98.56 438 TRP A N 1
ATOM 3566 C CA . TRP A 1 438 ? -9.633 4.633 -6.738 1 98.56 438 TRP A CA 1
ATOM 3567 C C . TRP A 1 438 ? -10.938 5.195 -7.289 1 98.56 438 TRP A C 1
ATOM 3569 O O . TRP A 1 438 ? -12 5.004 -6.699 1 98.56 438 TRP A O 1
ATOM 3579 N N . ILE A 1 439 ? -10.922 5.848 -8.391 1 98.25 439 ILE A N 1
ATOM 3580 C CA . ILE A 1 439 ? -12.055 6.629 -8.883 1 98.25 439 ILE A CA 1
ATOM 3581 C C . ILE A 1 439 ? -13.273 5.727 -9.031 1 98.25 439 ILE A C 1
ATOM 3583 O O . ILE A 1 439 ? -14.414 6.18 -8.891 1 98.25 439 ILE A O 1
ATOM 3587 N N . CYS A 1 440 ? -13.094 4.398 -9.281 1 98.38 440 CYS A N 1
ATOM 3588 C CA . CYS A 1 440 ? -14.211 3.5 -9.539 1 98.38 440 CYS A CA 1
ATOM 3589 C C . CYS A 1 440 ? -14.555 2.689 -8.289 1 98.38 440 CYS A C 1
ATOM 3591 O O . CYS A 1 440 ? -15.484 1.882 -8.305 1 98.38 440 CYS A O 1
ATOM 3593 N N . SER A 1 441 ? -13.758 2.748 -7.195 1 97.56 441 SER A N 1
ATOM 3594 C CA . SER A 1 441 ? -13.977 2.016 -5.953 1 97.56 441 SER A CA 1
ATOM 3595 C C . SER A 1 441 ? -15.188 2.562 -5.195 1 97.56 441 SER A C 1
ATOM 3597 O O . SER A 1 441 ? -15.445 3.768 -5.219 1 97.56 441 SER A O 1
ATOM 3599 N N . PRO A 1 442 ? -15.93 1.826 -4.555 1 97.62 442 PRO A N 1
ATOM 3600 C CA . PRO A 1 442 ? -15.758 0.372 -4.488 1 97.62 442 PRO A CA 1
ATOM 3601 C C . PRO A 1 442 ? -16.688 -0.373 -5.449 1 97.62 442 PRO A C 1
ATOM 3603 O O . PRO A 1 442 ? -16.828 -1.596 -5.355 1 97.62 442 PRO A O 1
ATOM 3606 N N . HIS A 1 443 ? -17.312 0.291 -6.406 1 97.88 443 HIS A N 1
ATOM 3607 C CA . HIS A 1 443 ? -18.453 -0.265 -7.141 1 97.88 443 HIS A CA 1
ATOM 3608 C C . HIS A 1 443 ? -18.016 -0.816 -8.492 1 97.88 443 HIS A C 1
ATOM 3610 O O . HIS A 1 443 ? -18.766 -1.53 -9.148 1 97.88 443 HIS A O 1
ATOM 3616 N N . GLY A 1 444 ? -16.797 -0.506 -8.875 1 97.81 444 GLY A N 1
ATOM 3617 C CA . GLY A 1 444 ? -16.406 -0.879 -10.219 1 97.81 444 GLY A CA 1
ATOM 3618 C C . GLY A 1 444 ? -14.898 -1.015 -10.375 1 97.81 444 GLY A C 1
ATOM 3619 O O . GLY A 1 444 ? -14.148 -0.894 -9.398 1 97.81 444 GLY A O 1
ATOM 3620 N N . VAL A 1 445 ? -14.461 -1.322 -11.594 1 97.56 445 VAL A N 1
ATOM 3621 C CA . VAL A 1 445 ? -13.07 -1.467 -11.984 1 97.56 445 VAL A CA 1
ATOM 3622 C C . VAL A 1 445 ? -12.711 -0.414 -13.031 1 97.56 445 VAL A C 1
ATOM 3624 O O . VAL A 1 445 ? -13.438 -0.239 -14.016 1 97.56 445 VAL A O 1
ATOM 3627 N N . LEU A 1 446 ? -11.656 0.31 -12.789 1 97 446 LEU A N 1
ATOM 3628 C CA . LEU A 1 446 ? -11.18 1.297 -13.75 1 97 446 LEU A CA 1
ATOM 3629 C C . LEU A 1 446 ? -10.453 0.622 -14.906 1 97 446 LEU A C 1
ATOM 3631 O O . LEU A 1 446 ? -9.438 -0.045 -14.703 1 97 446 LEU A O 1
ATOM 3635 N N . GLU A 1 447 ? -10.961 0.677 -16.109 1 95.38 447 GLU A N 1
ATOM 3636 C CA . GLU A 1 447 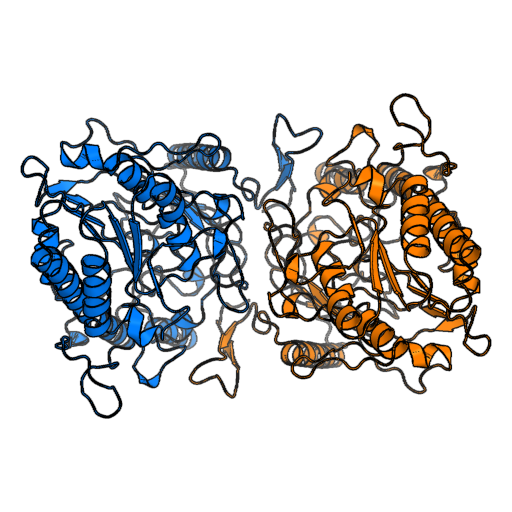? -10.266 0.273 -17.328 1 95.38 447 GLU A CA 1
ATOM 3637 C C . GLU A 1 447 ? -9.758 1.487 -18.109 1 95.38 447 GLU A C 1
ATOM 3639 O O . GLU A 1 447 ? -10.547 2.363 -18.484 1 95.38 447 GLU A O 1
ATOM 3644 N N . ASN A 1 448 ? -8.484 1.58 -18.234 1 94.12 448 ASN A N 1
ATOM 3645 C CA . ASN A 1 448 ? -7.898 2.783 -18.812 1 94.12 448 ASN A CA 1
ATOM 3646 C C . ASN A 1 448 ? -6.773 2.443 -19.781 1 94.12 448 ASN A C 1
ATOM 3648 O O . ASN A 1 448 ? -5.914 3.283 -20.062 1 94.12 448 ASN A O 1
ATOM 3652 N N . GLN A 1 449 ? -6.676 1.262 -20.281 1 91.75 449 GLN A N 1
ATOM 3653 C CA . GLN A 1 449 ? -5.684 0.819 -21.25 1 91.75 449 GLN A CA 1
ATOM 3654 C C . GLN A 1 449 ? -6.344 0.082 -22.422 1 91.75 449 GLN A C 1
ATOM 3656 O O . GLN A 1 449 ? -7.523 -0.267 -22.344 1 91.75 449 GLN A O 1
ATOM 3661 N N . GLY A 1 450 ? -5.562 -0.19 -23.422 1 90.62 450 GLY A N 1
ATOM 3662 C CA . GLY A 1 450 ? -6.105 -0.905 -24.562 1 90.62 450 GLY A CA 1
ATOM 3663 C C . GLY A 1 450 ? -7.305 -0.213 -25.188 1 90.62 450 GLY A C 1
ATOM 3664 O O . GLY A 1 450 ? -7.234 0.967 -25.531 1 90.62 450 GLY A O 1
ATOM 3665 N N . LEU A 1 451 ? -8.414 -0.955 -25.109 1 90.88 451 LEU A N 1
ATOM 3666 C CA . LEU A 1 451 ? -9.641 -0.448 -25.719 1 90.88 451 LEU A CA 1
ATOM 3667 C C . LEU A 1 451 ? -10.148 0.783 -24.984 1 90.88 451 LEU A C 1
ATOM 3669 O O . LEU A 1 451 ? -10.953 1.55 -25.516 1 90.88 451 LEU A O 1
ATOM 3673 N N . PHE A 1 452 ? -9.625 0.98 -23.766 1 93.69 452 PHE A N 1
ATOM 3674 C CA . PHE A 1 452 ? -10.156 2.035 -22.906 1 93.69 452 PHE A CA 1
ATOM 3675 C C . PHE A 1 452 ? -9.148 3.162 -22.75 1 93.69 452 PHE A C 1
ATOM 3677 O O . PHE A 1 452 ? -9.336 4.055 -21.922 1 93.69 452 PHE A O 1
ATOM 3684 N N . LYS A 1 453 ? -8.07 3.148 -23.5 1 90.44 453 LYS A N 1
ATOM 3685 C CA . LYS A 1 453 ? -6.973 4.102 -23.359 1 90.44 453 LYS A CA 1
ATOM 3686 C C . LYS A 1 453 ? -7.461 5.535 -23.562 1 90.44 453 LYS A C 1
ATOM 3688 O O . LYS A 1 453 ? -7.074 6.441 -22.828 1 90.44 453 LYS A O 1
ATOM 3693 N N . ASP A 1 454 ? -8.344 5.711 -24.562 1 92.62 454 ASP A N 1
ATOM 3694 C CA . ASP A 1 454 ? -8.773 7.055 -24.922 1 92.62 454 ASP A CA 1
ATOM 3695 C C . ASP A 1 454 ? -9.969 7.496 -24.078 1 92.62 454 ASP A C 1
ATOM 3697 O O . ASP A 1 454 ? -10.227 8.695 -23.938 1 92.62 454 ASP A O 1
ATOM 3701 N N . HIS A 1 455 ? -10.68 6.504 -23.578 1 93.94 455 HIS A N 1
ATOM 3702 C CA . HIS A 1 455 ? -11.852 6.793 -22.766 1 93.94 455 HIS A CA 1
ATOM 3703 C C . HIS A 1 455 ? -11.898 5.895 -21.531 1 93.94 455 HIS A C 1
ATOM 3705 O O . HIS A 1 455 ? -12.742 4.992 -21.453 1 93.94 455 HIS A O 1
ATOM 3711 N N . PRO A 1 456 ? -11.086 6.258 -20.578 1 95.5 456 PRO A N 1
ATOM 3712 C CA . PRO A 1 456 ? -11.133 5.453 -19.359 1 95.5 456 PRO A CA 1
ATOM 3713 C C . PRO A 1 456 ? -12.539 5.344 -18.766 1 95.5 456 PRO A C 1
ATOM 3715 O O . PRO A 1 456 ? -13.305 6.316 -18.797 1 95.5 456 PRO A O 1
ATOM 3718 N N . SER A 1 457 ? -12.859 4.137 -18.297 1 96.44 457 SER A N 1
ATOM 3719 C CA . SER A 1 457 ? -14.227 3.879 -17.859 1 96.44 457 SER A CA 1
ATOM 3720 C C . SER A 1 457 ? -14.25 3.059 -16.578 1 96.44 457 SER A C 1
ATOM 3722 O O . SER A 1 457 ? -13.375 2.221 -16.344 1 96.44 457 SER A O 1
ATOM 3724 N N . CYS A 1 458 ? -15.203 3.426 -15.766 1 97.56 458 CYS A N 1
ATOM 3725 C CA . CYS A 1 458 ? -15.508 2.578 -14.617 1 97.56 458 CYS A CA 1
ATOM 3726 C C . CYS A 1 458 ? -16.531 1.509 -14.992 1 97.56 458 CYS A C 1
ATOM 3728 O O . CYS A 1 458 ? -17.703 1.81 -15.188 1 97.56 458 CYS A O 1
ATOM 3730 N N . LEU A 1 459 ? -16.078 0.273 -15.07 1 97.44 459 LEU A N 1
ATOM 3731 C CA . LEU A 1 459 ? -16.969 -0.832 -15.391 1 97.44 459 LEU A CA 1
ATOM 3732 C C . LEU A 1 459 ? -17.547 -1.453 -14.117 1 97.44 459 LEU A C 1
ATOM 3734 O O . LEU A 1 459 ? -16.812 -1.743 -13.172 1 97.44 459 LEU A O 1
ATOM 3738 N N . PRO A 1 460 ? -18.859 -1.712 -14.062 1 97.19 460 PRO A N 1
ATOM 3739 C CA . PRO A 1 460 ? -19.516 -2.07 -12.805 1 97.19 460 PRO A CA 1
ATOM 3740 C C . PRO A 1 460 ? -19.25 -3.514 -12.391 1 97.19 460 PRO A C 1
ATOM 3742 O O . PRO A 1 460 ? -19.188 -4.406 -13.234 1 97.19 460 PRO A O 1
ATOM 3745 N N . LEU A 1 461 ? -19.125 -3.723 -11.094 1 97.56 461 LEU A N 1
ATOM 3746 C CA . LEU A 1 461 ? -18.938 -5.047 -10.516 1 97.56 461 LEU A CA 1
ATOM 3747 C C . LEU A 1 461 ? -20.281 -5.691 -10.18 1 97.56 461 LEU A C 1
ATOM 3749 O O . LEU A 1 461 ? -20.359 -6.898 -9.953 1 97.56 461 LEU A O 1
ATOM 3753 N N . HIS A 1 462 ? -21.328 -4.871 -10.086 1 96.06 462 HIS A N 1
ATOM 3754 C CA . HIS A 1 462 ? -22.625 -5.328 -9.633 1 96.06 462 HIS A CA 1
ATOM 3755 C C . HIS A 1 462 ? -22.531 -6.07 -8.305 1 96.06 462 HIS A C 1
ATOM 3757 O O . HIS A 1 462 ? -23.094 -7.156 -8.148 1 96.06 462 HIS A O 1
ATOM 3763 N N . ASN A 1 463 ? -21.703 -5.559 -7.375 1 95.38 463 ASN A N 1
ATOM 3764 C CA . ASN A 1 463 ? -21.453 -6.215 -6.098 1 95.38 463 ASN A CA 1
ATOM 3765 C C . ASN A 1 463 ? -22.484 -5.824 -5.047 1 95.38 463 ASN A C 1
ATOM 3767 O O . ASN A 1 463 ? -22.344 -6.18 -3.873 1 95.38 463 ASN A O 1
ATOM 3771 N N . GLU A 1 464 ? -23.484 -5.078 -5.363 1 91.12 464 GLU A N 1
ATOM 3772 C CA . GLU A 1 464 ? -24.656 -4.762 -4.566 1 91.12 464 GLU A CA 1
ATOM 3773 C C . GLU A 1 464 ? -24.281 -3.975 -3.312 1 91.12 464 GLU A C 1
ATOM 3775 O O . GLU A 1 464 ? -24.953 -4.086 -2.283 1 91.12 464 GLU A O 1
ATOM 3780 N N . LEU A 1 465 ? -23.172 -3.352 -3.426 1 91.31 465 LEU A N 1
ATOM 3781 C CA . LEU A 1 465 ? -22.875 -2.41 -2.352 1 91.31 465 LEU A CA 1
ATOM 3782 C C . LEU A 1 465 ? -23.844 -1.229 -2.385 1 91.31 465 LEU A C 1
ATOM 3784 O O . LEU A 1 465 ? -24.344 -0.861 -3.451 1 91.31 465 LEU A O 1
ATOM 3788 N N . MET B 1 1 ? -0.623 -29.984 -18.047 1 87.44 1 MET B N 1
ATOM 3789 C CA . MET B 1 1 ? 0.237 -30.859 -18.844 1 87.44 1 MET B CA 1
ATOM 3790 C C . MET B 1 1 ? -0.048 -32.312 -18.531 1 87.44 1 MET B C 1
ATOM 3792 O O . MET B 1 1 ? -0.742 -32.625 -17.547 1 87.44 1 MET B O 1
ATOM 3796 N N . GLY B 1 2 ? 0.531 -33.125 -19.344 1 82.19 2 GLY B N 1
ATOM 3797 C CA . GLY B 1 2 ? 0.293 -34.531 -19.203 1 82.19 2 GLY B CA 1
ATOM 3798 C C . GLY B 1 2 ? 0.786 -35.094 -17.875 1 82.19 2 GLY B C 1
ATOM 3799 O O . GLY B 1 2 ? 0.114 -35.938 -17.25 1 82.19 2 GLY B O 1
ATOM 3800 N N . ALA B 1 3 ? 1.812 -34.594 -17.406 1 86.88 3 ALA B N 1
ATOM 3801 C CA . ALA B 1 3 ? 2.395 -35.062 -16.141 1 86.88 3 ALA B CA 1
ATOM 3802 C C . ALA B 1 3 ? 1.434 -34.844 -14.977 1 86.88 3 ALA B C 1
ATOM 3804 O O . ALA B 1 3 ? 1.529 -35.5 -13.945 1 86.88 3 ALA B O 1
ATOM 3805 N N . TYR B 1 4 ? 0.531 -33.938 -15.117 1 89.19 4 TYR B N 1
ATOM 3806 C CA . TYR B 1 4 ? -0.472 -33.656 -14.094 1 89.19 4 TYR B CA 1
ATOM 3807 C C . TYR B 1 4 ? -1.867 -34.031 -14.586 1 89.19 4 TYR B C 1
ATOM 3809 O O . TYR B 1 4 ? -2.852 -33.375 -14.211 1 89.19 4 TYR B O 1
ATOM 3817 N N . LEU B 1 5 ? -1.959 -34.844 -15.586 1 82.06 5 LEU B N 1
ATOM 3818 C CA . LEU B 1 5 ? -3.141 -35.594 -15.992 1 82.06 5 LEU B CA 1
ATOM 3819 C C . LEU B 1 5 ? -4.047 -34.75 -16.875 1 82.06 5 LEU B C 1
ATOM 3821 O O . LEU B 1 5 ? -5.242 -35.031 -17 1 82.06 5 LEU B O 1
ATOM 3825 N N . ASN B 1 6 ? -3.488 -33.688 -17.359 1 85.38 6 ASN B N 1
ATOM 3826 C CA . ASN B 1 6 ? -4.211 -33.031 -18.438 1 85.38 6 ASN B CA 1
ATOM 3827 C C . ASN B 1 6 ? -3.973 -33.719 -19.781 1 85.38 6 ASN B C 1
ATOM 3829 O O . ASN B 1 6 ? -2.85 -33.75 -20.281 1 85.38 6 ASN B O 1
ATOM 3833 N N . LYS B 1 7 ? -4.98 -34.25 -20.406 1 87 7 LYS B N 1
ATOM 3834 C CA . LYS B 1 7 ? -4.828 -35.062 -21.594 1 87 7 LYS B CA 1
ATOM 3835 C C . LYS B 1 7 ? -5.109 -34.281 -22.859 1 87 7 LYS B C 1
ATOM 3837 O O . LYS B 1 7 ? -4.961 -34.781 -23.969 1 87 7 LYS B O 1
ATOM 3842 N N . ILE B 1 8 ? -5.449 -33.062 -22.641 1 90 8 ILE B N 1
ATOM 3843 C CA . ILE B 1 8 ? -5.871 -32.281 -23.797 1 90 8 ILE B CA 1
ATOM 3844 C C . ILE B 1 8 ? -4.785 -31.266 -24.172 1 90 8 ILE B C 1
ATOM 3846 O O . ILE B 1 8 ? -4.363 -31.203 -25.328 1 90 8 ILE B O 1
ATOM 3850 N N . CYS B 1 9 ? -4.32 -30.531 -23.203 1 91.56 9 CYS B N 1
ATOM 3851 C CA . CYS B 1 9 ? -3.299 -29.531 -23.453 1 91.56 9 CYS B CA 1
ATOM 3852 C C . CYS B 1 9 ? -1.973 -30.188 -23.828 1 91.56 9 CYS B C 1
ATOM 3854 O O . CYS B 1 9 ? -1.417 -30.953 -23.047 1 91.56 9 CYS B O 1
ATOM 3856 N N . GLN B 1 10 ? -1.485 -29.922 -24.906 1 93 10 GLN B N 1
ATOM 3857 C CA . GLN B 1 10 ? -0.255 -30.531 -25.406 1 93 10 GLN B CA 1
ATOM 3858 C C . GLN B 1 10 ? 0.972 -29.766 -24.906 1 93 10 GLN B C 1
ATOM 3860 O O . GLN B 1 10 ? 1.174 -28.609 -25.25 1 93 10 GLN B O 1
ATOM 3865 N N . ALA B 1 11 ? 1.731 -30.391 -24.141 1 96.19 11 ALA B N 1
ATOM 3866 C CA . ALA B 1 11 ? 2.986 -29.859 -23.609 1 96.19 11 ALA B CA 1
ATOM 3867 C C . ALA B 1 11 ? 4.074 -30.922 -23.609 1 96.19 11 ALA B C 1
ATOM 3869 O O . ALA B 1 11 ? 4.609 -31.266 -22.547 1 96.19 11 ALA B O 1
ATOM 3870 N N . PRO B 1 12 ? 4.453 -31.406 -24.797 1 97.31 12 PRO B N 1
ATOM 3871 C CA . PRO B 1 12 ? 5.367 -32.531 -24.875 1 97.31 12 PRO B CA 1
ATOM 3872 C C . PRO B 1 12 ? 6.734 -32.25 -24.266 1 97.31 12 PRO B C 1
ATOM 3874 O O . PRO B 1 12 ? 7.387 -33.156 -23.734 1 97.31 12 PRO B O 1
ATOM 3877 N N . ASN B 1 13 ? 7.238 -31.047 -24.375 1 98.06 13 ASN B N 1
ATOM 3878 C CA . ASN B 1 13 ? 8.547 -30.719 -23.828 1 98.06 13 ASN B CA 1
ATOM 3879 C C . ASN B 1 13 ? 8.539 -30.734 -22.312 1 98.06 13 ASN B C 1
ATOM 3881 O O . ASN B 1 13 ? 9.469 -31.25 -21.672 1 98.06 13 ASN B O 1
ATOM 3885 N N . LEU B 1 14 ? 7.48 -30.219 -21.703 1 98.06 14 LEU B N 1
ATOM 3886 C CA . LEU B 1 14 ? 7.34 -30.266 -20.25 1 98.06 14 LEU B CA 1
ATOM 3887 C C . LEU B 1 14 ? 7.145 -31.703 -19.766 1 98.06 14 LEU B C 1
ATOM 3889 O O . LEU B 1 14 ? 7.648 -32.062 -18.703 1 98.06 14 LEU B O 1
ATOM 3893 N N . ASP B 1 15 ? 6.398 -32.438 -20.531 1 97.75 15 ASP B N 1
ATOM 3894 C CA . ASP B 1 15 ? 6.223 -33.844 -20.188 1 97.75 15 ASP B CA 1
ATOM 3895 C C . ASP B 1 15 ? 7.547 -34.625 -20.266 1 97.75 15 ASP B C 1
ATOM 3897 O O . ASP B 1 15 ? 7.816 -35.5 -19.438 1 97.75 15 ASP B O 1
ATOM 3901 N N . LYS B 1 16 ? 8.305 -34.312 -21.266 1 97.94 16 LYS B N 1
ATOM 3902 C CA . LYS B 1 16 ? 9.641 -34.875 -21.375 1 97.94 16 LYS B CA 1
ATOM 3903 C C . LYS B 1 16 ? 10.516 -34.469 -20.188 1 97.94 16 LYS B C 1
ATOM 3905 O O . LYS B 1 16 ? 11.25 -35.312 -19.641 1 97.94 16 LYS B O 1
ATOM 3910 N N . LEU B 1 17 ? 10.438 -33.219 -19.797 1 98.38 17 LEU B N 1
ATOM 3911 C CA . LEU B 1 17 ? 11.172 -32.781 -18.625 1 98.38 17 LEU B CA 1
ATOM 3912 C C . LEU B 1 17 ? 10.695 -33.5 -17.375 1 98.38 17 LEU B C 1
ATOM 3914 O O . LEU B 1 17 ? 11.5 -33.875 -16.516 1 98.38 17 LEU B O 1
ATOM 3918 N N . ALA B 1 18 ? 9.398 -33.656 -17.25 1 98.31 18 ALA B N 1
ATOM 3919 C CA . ALA B 1 18 ? 8.82 -34.344 -16.109 1 98.31 18 ALA B CA 1
ATOM 3920 C C . ALA B 1 18 ? 9.398 -35.75 -15.961 1 98.31 18 ALA B C 1
ATOM 3922 O O . ALA B 1 18 ? 9.672 -36.219 -14.844 1 98.31 18 ALA B O 1
ATOM 3923 N N . LYS B 1 19 ? 9.672 -36.438 -17.047 1 97.69 19 LYS B N 1
ATOM 3924 C CA . LYS B 1 19 ? 10.219 -37.781 -17.031 1 97.69 19 LYS B CA 1
ATOM 3925 C C . LYS B 1 19 ? 11.633 -37.812 -16.469 1 97.69 19 LYS B C 1
ATOM 3927 O O . LYS B 1 19 ? 12.102 -38.844 -15.992 1 97.69 19 LYS B O 1
ATOM 3932 N N . LYS B 1 20 ? 12.266 -36.688 -16.516 1 97.94 20 LYS B N 1
ATOM 3933 C CA . LYS B 1 20 ? 13.633 -36.562 -16 1 97.94 20 LYS B CA 1
ATOM 3934 C C . LYS B 1 20 ? 13.648 -35.875 -14.641 1 97.94 20 LYS B C 1
ATOM 3936 O O . LYS B 1 20 ? 14.703 -35.438 -14.18 1 97.94 20 LYS B O 1
ATOM 3941 N N . SER B 1 21 ? 12.461 -35.75 -14.031 1 98.69 21 SER B N 1
ATOM 3942 C CA . SER B 1 21 ? 12.359 -34.938 -12.82 1 98.69 21 SER B CA 1
ATOM 3943 C C . SER B 1 21 ? 11.703 -35.719 -11.68 1 98.69 21 SER B C 1
ATOM 3945 O O . SER B 1 21 ? 11.094 -36.75 -11.914 1 98.69 21 SER B O 1
ATOM 3947 N N . LEU B 1 22 ? 11.969 -35.281 -10.461 1 98.75 22 LEU B N 1
ATOM 3948 C CA . LEU B 1 22 ? 11 -35.5 -9.391 1 98.75 22 LEU B CA 1
ATOM 3949 C C . LEU B 1 22 ? 9.789 -34.594 -9.555 1 98.75 22 LEU B C 1
ATOM 3951 O O . LEU B 1 22 ? 9.93 -33.375 -9.656 1 98.75 22 LEU B O 1
ATOM 3955 N N . ILE B 1 23 ? 8.617 -35.188 -9.625 1 98.56 23 ILE B N 1
ATOM 3956 C CA . ILE B 1 23 ? 7.379 -34.438 -9.859 1 98.56 23 ILE B CA 1
ATOM 3957 C C . ILE B 1 23 ? 6.684 -34.188 -8.523 1 98.56 23 ILE B C 1
ATOM 3959 O O . ILE B 1 23 ? 6.414 -35.125 -7.758 1 98.56 23 ILE B O 1
ATOM 3963 N N . PHE B 1 24 ? 6.402 -32.969 -8.266 1 98.31 24 PHE B N 1
ATOM 3964 C CA . PHE B 1 24 ? 5.758 -32.594 -7.016 1 98.31 24 PHE B CA 1
ATOM 3965 C C . PHE B 1 24 ? 4.25 -32.469 -7.195 1 98.31 24 PHE B C 1
ATOM 3967 O O . PHE B 1 24 ? 3.773 -31.594 -7.922 1 98.31 24 PHE B O 1
ATOM 3974 N N . SER B 1 25 ? 3.527 -33.219 -6.449 1 96.5 25 SER B N 1
ATOM 3975 C CA . SER B 1 25 ? 2.072 -33.219 -6.566 1 96.5 25 SER B CA 1
ATOM 3976 C C . SER B 1 25 ? 1.435 -32.188 -5.652 1 96.5 25 SER B C 1
ATOM 3978 O O . SER B 1 25 ? 0.266 -31.828 -5.824 1 96.5 25 SER B O 1
ATOM 3980 N N . ASN B 1 26 ? 2.203 -31.781 -4.641 1 96.75 26 ASN B N 1
ATOM 3981 C CA . ASN B 1 26 ? 1.729 -30.797 -3.67 1 96.75 26 ASN B CA 1
ATOM 3982 C C . ASN B 1 26 ? 2.678 -29.609 -3.57 1 96.75 26 ASN B C 1
ATOM 3984 O O . ASN B 1 26 ? 3.355 -29.438 -2.557 1 96.75 26 ASN B O 1
ATOM 3988 N N . ALA B 1 27 ? 2.676 -28.797 -4.621 1 98.12 27 ALA B N 1
ATOM 3989 C CA . ALA B 1 27 ? 3.455 -27.562 -4.621 1 98.12 27 ALA B CA 1
ATOM 3990 C C . ALA B 1 27 ? 2.545 -26.344 -4.672 1 98.12 27 ALA B C 1
ATOM 3992 O O . ALA B 1 27 ? 1.545 -26.328 -5.391 1 98.12 27 ALA B O 1
ATOM 3993 N N . PHE B 1 28 ? 2.908 -25.359 -3.811 1 98.56 28 PHE B N 1
ATOM 3994 C CA . PHE B 1 28 ? 2.008 -24.234 -3.652 1 98.56 28 PHE B CA 1
ATOM 3995 C C . PHE B 1 28 ? 2.787 -22.922 -3.615 1 98.56 28 PHE B C 1
ATOM 3997 O O . PHE B 1 28 ? 3.871 -22.859 -3.033 1 98.56 28 PHE B O 1
ATOM 4004 N N . THR B 1 29 ? 2.25 -21.953 -4.277 1 98.56 29 THR B N 1
ATOM 4005 C CA . THR B 1 29 ? 2.793 -20.609 -4.113 1 98.56 29 THR B CA 1
ATOM 4006 C C . THR B 1 29 ? 2.408 -20.031 -2.752 1 98.56 29 THR B C 1
ATOM 4008 O O . THR B 1 29 ? 1.36 -20.375 -2.201 1 98.56 29 THR B O 1
ATOM 4011 N N . SER B 1 30 ? 3.256 -19.188 -2.215 1 98.38 30 SER B N 1
ATOM 4012 C CA . SER B 1 30 ? 2.955 -18.531 -0.941 1 98.38 30 SER B CA 1
ATOM 4013 C C . SER B 1 30 ? 2.086 -17.297 -1.14 1 98.38 30 SER B C 1
ATOM 4015 O O . SER B 1 30 ? 1.606 -16.719 -0.169 1 98.38 30 SER B O 1
ATOM 4017 N N . VAL B 1 31 ? 1.928 -16.891 -2.326 1 98.62 31 VAL B N 1
ATOM 4018 C CA . VAL B 1 31 ? 1.059 -15.789 -2.719 1 98.62 31 VAL B CA 1
ATOM 4019 C C . VAL B 1 31 ? 0.753 -15.883 -4.211 1 98.62 31 VAL B C 1
ATOM 4021 O O . VAL B 1 31 ? 1.65 -16.125 -5.023 1 98.62 31 VAL B O 1
ATOM 4024 N N . SER B 1 32 ? -0.491 -15.719 -4.555 1 97.75 32 SER B N 1
ATOM 4025 C CA . SER B 1 32 ? -0.908 -15.812 -5.949 1 97.75 32 SER B CA 1
ATOM 4026 C C . SER B 1 32 ? -1.06 -14.43 -6.574 1 97.75 32 SER B C 1
ATOM 4028 O O . SER B 1 32 ? -2.162 -14.031 -6.957 1 97.75 32 SER B O 1
ATOM 4030 N N . SER B 1 33 ? 0.01 -13.758 -6.691 1 97.5 33 SER B N 1
ATOM 4031 C CA . SER B 1 33 ? 0.127 -12.422 -7.262 1 97.5 33 SER B CA 1
ATOM 4032 C C . SER B 1 33 ? 1.485 -12.227 -7.926 1 97.5 33 SER B C 1
ATOM 4034 O O . SER B 1 33 ? 2.516 -12.609 -7.371 1 97.5 33 SER B O 1
ATOM 4036 N N . CYS B 1 34 ? 1.561 -11.617 -8.992 1 96.19 34 CYS B N 1
ATOM 4037 C CA . CYS B 1 34 ? 2.717 -11.547 -9.883 1 96.19 34 CYS B CA 1
ATOM 4038 C C . CYS B 1 34 ? 3.951 -11.062 -9.133 1 96.19 34 CYS B C 1
ATOM 4040 O O . CYS B 1 34 ? 4.754 -11.875 -8.664 1 96.19 34 CYS B O 1
ATOM 4042 N N . SER B 1 35 ? 4.059 -9.719 -8.812 1 98.25 35 SER B N 1
ATOM 4043 C CA . SER B 1 35 ? 5.234 -9.156 -8.156 1 98.25 35 SER B CA 1
ATOM 4044 C C . SER B 1 35 ? 5.469 -9.789 -6.793 1 98.25 35 SER B C 1
ATOM 4046 O O . SER B 1 35 ? 6.586 -10.195 -6.473 1 98.25 35 SER B O 1
ATOM 4048 N N . PRO B 1 36 ? 4.457 -9.977 -6.008 1 98.62 36 PRO B N 1
ATOM 4049 C CA . PRO B 1 36 ? 4.676 -10.594 -4.695 1 98.62 36 PRO B CA 1
ATOM 4050 C C . PRO B 1 36 ? 5.207 -12.023 -4.801 1 98.62 36 PRO B C 1
ATOM 4052 O O . PRO B 1 36 ? 6.082 -12.414 -4.027 1 98.62 36 PRO B O 1
ATOM 4055 N N . SER B 1 37 ? 4.645 -12.797 -5.707 1 98.56 37 SER B N 1
ATOM 4056 C CA . SER B 1 37 ? 5.105 -14.172 -5.836 1 98.56 37 SER B CA 1
ATOM 4057 C C . SER B 1 37 ? 6.562 -14.234 -6.273 1 98.56 37 SER B C 1
ATOM 4059 O O . SER B 1 37 ? 7.344 -15.031 -5.746 1 98.56 37 SER B O 1
ATOM 4061 N N . ARG B 1 38 ? 6.98 -13.422 -7.266 1 98.44 38 ARG B N 1
ATOM 4062 C CA . ARG B 1 38 ? 8.367 -13.422 -7.734 1 98.44 38 ARG B CA 1
ATOM 4063 C C . ARG B 1 38 ? 9.312 -12.938 -6.641 1 98.44 38 ARG B C 1
ATOM 4065 O O . ARG B 1 38 ? 10.445 -13.406 -6.539 1 98.44 38 ARG B O 1
ATOM 4072 N N . SER B 1 39 ? 8.805 -11.977 -5.809 1 98.56 39 SER B N 1
ATOM 4073 C CA . SER B 1 39 ? 9.609 -11.57 -4.66 1 98.56 39 SER B CA 1
ATOM 4074 C C . SER B 1 39 ? 9.797 -12.727 -3.682 1 98.56 39 SER B C 1
ATOM 4076 O O . SER B 1 39 ? 10.883 -12.922 -3.135 1 98.56 39 SER B O 1
ATOM 4078 N N . ALA B 1 40 ? 8.766 -13.5 -3.471 1 98.44 40 ALA B N 1
ATOM 4079 C CA . ALA B 1 40 ? 8.828 -14.648 -2.568 1 98.44 40 ALA B CA 1
ATOM 4080 C C . ALA B 1 40 ? 9.773 -15.719 -3.117 1 98.44 40 ALA B C 1
ATOM 4082 O O . ALA B 1 40 ? 10.562 -16.297 -2.371 1 98.44 40 ALA B O 1
ATOM 4083 N N . ILE B 1 41 ? 9.703 -15.945 -4.41 1 98.62 41 ILE B N 1
ATOM 4084 C CA . ILE B 1 41 ? 10.523 -16.953 -5.078 1 98.62 41 ILE B CA 1
ATOM 4085 C C . ILE B 1 41 ? 12 -16.562 -4.973 1 98.62 41 ILE B C 1
ATOM 4087 O O . ILE B 1 41 ? 12.852 -17.422 -4.754 1 98.62 41 ILE B O 1
ATOM 4091 N N . LEU B 1 42 ? 12.289 -15.273 -5.051 1 98.75 42 LEU B N 1
ATOM 4092 C CA . LEU B 1 42 ? 13.672 -14.82 -5.168 1 98.75 42 LEU B CA 1
ATOM 4093 C C . LEU B 1 42 ? 14.25 -14.477 -3.799 1 98.75 42 LEU B C 1
ATOM 4095 O O . LEU B 1 42 ? 15.453 -14.242 -3.668 1 98.75 42 LEU B O 1
ATOM 4099 N N . THR B 1 43 ? 13.383 -14.422 -2.762 1 98.06 43 THR B N 1
ATOM 4100 C CA . THR B 1 43 ? 13.906 -14.086 -1.444 1 98.06 43 THR B CA 1
ATOM 4101 C C . THR B 1 43 ? 13.703 -15.242 -0.467 1 98.06 43 THR B C 1
ATOM 4103 O O . THR B 1 43 ? 14.352 -15.297 0.583 1 98.06 43 THR B O 1
ATOM 4106 N N . GLY B 1 44 ? 12.711 -16.141 -0.79 1 98.12 44 GLY B N 1
ATOM 4107 C CA . GLY B 1 44 ? 12.352 -17.188 0.144 1 98.12 44 GLY B CA 1
ATOM 4108 C C . GLY B 1 44 ? 11.523 -16.703 1.316 1 98.12 44 GLY B C 1
ATOM 4109 O O . GLY B 1 44 ? 11.312 -17.438 2.285 1 98.12 44 GLY B O 1
ATOM 4110 N N . LEU B 1 45 ? 11.109 -15.469 1.278 1 97.94 45 LEU B N 1
ATOM 4111 C CA . LEU B 1 45 ? 10.32 -14.859 2.34 1 97.94 45 LEU B CA 1
ATOM 4112 C C . LEU B 1 45 ? 8.898 -14.57 1.864 1 97.94 45 LEU B C 1
ATOM 4114 O O . LEU B 1 45 ? 8.688 -14.164 0.72 1 97.94 45 LEU B O 1
ATOM 4118 N N . PRO B 1 46 ? 7.914 -14.82 2.742 1 98 46 PRO B N 1
ATOM 4119 C CA . PRO B 1 46 ? 6.555 -14.438 2.352 1 98 46 PRO B CA 1
ATOM 4120 C C . PRO B 1 46 ? 6.418 -12.938 2.096 1 98 46 PRO B C 1
ATOM 4122 O O . PRO B 1 46 ? 7.246 -12.148 2.559 1 98 46 PRO B O 1
ATOM 4125 N N . ALA B 1 47 ? 5.398 -12.57 1.397 1 97.75 47 ALA B N 1
ATOM 4126 C CA . ALA B 1 47 ? 5.207 -11.211 0.913 1 97.75 47 ALA B CA 1
ATOM 4127 C C . ALA B 1 47 ? 5.203 -10.211 2.068 1 97.75 47 ALA B C 1
ATOM 4129 O O . ALA B 1 47 ? 5.824 -9.148 1.979 1 97.75 47 ALA B O 1
ATOM 4130 N N . HIS B 1 48 ? 4.566 -10.531 3.188 1 97.94 48 HIS B N 1
ATOM 4131 C CA . HIS B 1 48 ? 4.477 -9.57 4.285 1 97.94 48 HIS B CA 1
ATOM 4132 C C . HIS B 1 48 ? 5.828 -9.383 4.961 1 97.94 48 HIS B C 1
ATOM 4134 O O . HIS B 1 48 ? 6.062 -8.359 5.617 1 97.94 48 HIS B O 1
ATOM 4140 N N . GLN B 1 49 ? 6.672 -10.359 4.801 1 97.06 49 GLN B N 1
ATOM 4141 C CA . GLN B 1 49 ? 7.98 -10.305 5.449 1 97.06 49 GLN B CA 1
ATOM 4142 C C . GLN B 1 49 ? 8.992 -9.57 4.574 1 97.06 49 GLN B C 1
ATOM 4144 O O . GLN B 1 49 ? 9.906 -8.922 5.09 1 97.06 49 GLN B O 1
ATOM 4149 N N . ASN B 1 50 ? 8.844 -9.695 3.254 1 97.25 50 ASN B N 1
ATOM 4150 C CA . ASN B 1 50 ? 9.844 -9.062 2.404 1 97.25 50 ASN B CA 1
ATOM 4151 C C . ASN B 1 50 ? 9.383 -7.688 1.928 1 97.25 50 ASN B C 1
ATOM 4153 O O . ASN B 1 50 ? 10.164 -6.934 1.342 1 97.25 50 ASN B O 1
ATOM 4157 N N . GLY B 1 51 ? 8.109 -7.379 2.1 1 97.88 51 GLY B N 1
ATOM 4158 C CA . GLY B 1 51 ? 7.641 -6.02 1.886 1 97.88 51 GLY B CA 1
ATOM 4159 C C . GLY B 1 51 ? 6.934 -5.836 0.557 1 97.88 51 GLY B C 1
ATOM 4160 O O . GLY B 1 51 ? 6.367 -4.773 0.291 1 97.88 51 GLY B O 1
ATOM 4161 N N . MET B 1 52 ? 6.965 -6.812 -0.355 1 98.44 52 MET B N 1
ATOM 4162 C CA . MET B 1 52 ? 6.266 -6.715 -1.634 1 98.44 52 MET B CA 1
ATOM 4163 C C . MET B 1 52 ? 4.773 -6.969 -1.458 1 98.44 52 MET B C 1
ATOM 4165 O O . MET B 1 52 ? 4.273 -8.031 -1.817 1 98.44 52 MET B O 1
ATOM 4169 N N . TYR B 1 53 ? 4.047 -5.988 -1.051 1 98.62 53 TYR B N 1
ATOM 4170 C CA . TYR B 1 53 ? 2.666 -6.133 -0.603 1 98.62 53 TYR B CA 1
ATOM 4171 C C . TYR B 1 53 ? 1.713 -6.207 -1.79 1 98.62 53 TYR B C 1
ATOM 4173 O O . TYR B 1 53 ? 0.56 -6.617 -1.644 1 98.62 53 TYR B O 1
ATOM 4181 N N . GLY B 1 54 ? 2.092 -5.777 -2.945 1 98.25 54 GLY B N 1
ATOM 4182 C CA . GLY B 1 54 ? 1.321 -5.746 -4.18 1 98.25 54 GLY B CA 1
ATOM 4183 C C . GLY B 1 54 ? 2.184 -5.578 -5.418 1 98.25 54 GLY B C 1
ATOM 4184 O O . GLY B 1 54 ? 3.387 -5.84 -5.383 1 98.25 54 GLY B O 1
ATOM 4185 N N . LEU B 1 55 ? 1.634 -5.164 -6.512 1 97.75 55 LEU B N 1
ATOM 4186 C CA . LEU B 1 55 ? 2.326 -5.059 -7.789 1 97.75 55 LEU B CA 1
ATOM 4187 C C . LEU B 1 55 ? 3.346 -3.926 -7.766 1 97.75 55 LEU B C 1
ATOM 4189 O O . LEU B 1 55 ? 3.1 -2.877 -7.164 1 97.75 55 LEU B O 1
ATOM 4193 N N . HIS B 1 56 ? 4.383 -4.059 -8.453 1 95.19 56 HIS B N 1
ATOM 4194 C CA . HIS B 1 56 ? 5.508 -3.133 -8.469 1 95.19 56 HIS B CA 1
ATOM 4195 C C . HIS B 1 56 ? 5.297 -2.031 -9.5 1 95.19 56 HIS B C 1
ATOM 4197 O O . HIS B 1 56 ? 5.773 -0.907 -9.32 1 95.19 56 HIS B O 1
ATOM 4203 N N . GLN B 1 57 ? 4.555 -2.107 -10.469 1 86.56 57 GLN B N 1
ATOM 4204 C CA . GLN B 1 57 ? 4.559 -1.228 -11.633 1 86.56 57 GLN B CA 1
ATOM 4205 C C . GLN B 1 57 ? 3.553 -0.091 -11.469 1 86.56 57 GLN B C 1
ATOM 4207 O O . GLN B 1 57 ? 2.586 -0.216 -10.711 1 86.56 57 GLN B O 1
ATOM 4212 N N . GLY B 1 58 ? 3.871 0.966 -12.125 1 92.69 58 GLY B N 1
ATOM 4213 C CA . GLY B 1 58 ? 2.924 2.053 -12.312 1 92.69 58 GLY B CA 1
ATOM 4214 C C . GLY B 1 58 ? 2.453 2.67 -11.008 1 92.69 58 GLY B C 1
ATOM 4215 O O . GLY B 1 58 ? 3.268 3.018 -10.148 1 92.69 58 GLY B O 1
ATOM 4216 N N . VAL B 1 59 ? 1.16 2.771 -10.891 1 95.56 59 VAL B N 1
ATOM 4217 C CA . VAL B 1 59 ? 0.571 3.498 -9.773 1 95.56 59 VAL B CA 1
ATOM 4218 C C . VAL B 1 59 ? 0.569 2.615 -8.531 1 95.56 59 VAL B C 1
ATOM 4220 O O . VAL B 1 59 ? 0.348 3.1 -7.418 1 95.56 59 VAL B O 1
ATOM 4223 N N . HIS B 1 60 ? 0.769 1.344 -8.695 1 96.12 60 HIS B N 1
ATOM 4224 C CA . HIS B 1 60 ? 0.773 0.469 -7.527 1 96.12 60 HIS B CA 1
ATOM 4225 C C . HIS B 1 60 ? 2.018 0.695 -6.676 1 96.12 60 HIS B C 1
ATOM 4227 O O . HIS B 1 60 ? 1.916 0.893 -5.461 1 96.12 60 HIS B O 1
ATOM 4233 N N . HIS B 1 61 ? 3.234 0.562 -7.359 1 96.5 61 HIS B N 1
ATOM 4234 C CA . HIS B 1 61 ? 4.496 1.1 -6.867 1 96.5 61 HIS B CA 1
ATOM 4235 C C . HIS B 1 61 ? 4.914 0.425 -5.566 1 96.5 61 HIS B C 1
ATOM 4237 O O . HIS B 1 61 ? 5.453 1.077 -4.668 1 96.5 61 HIS B O 1
ATOM 4243 N N . PHE B 1 62 ? 4.57 -0.837 -5.344 1 97.56 62 PHE B N 1
ATOM 4244 C CA . PHE B 1 62 ? 5.078 -1.573 -4.191 1 97.56 62 PHE B CA 1
ATOM 4245 C C . PHE B 1 62 ? 6.508 -2.039 -4.434 1 97.56 62 PHE B C 1
ATOM 4247 O O . PHE B 1 62 ? 6.887 -2.332 -5.57 1 97.56 62 PHE B O 1
ATOM 4254 N N . ASN B 1 63 ? 7.312 -2.158 -3.395 1 97.5 63 ASN B N 1
ATOM 4255 C CA . ASN B 1 63 ? 8.68 -2.676 -3.398 1 97.5 63 ASN B CA 1
ATOM 4256 C C . ASN B 1 63 ? 8.977 -3.479 -2.137 1 97.5 63 ASN B C 1
ATOM 4258 O O . ASN B 1 63 ? 8.398 -3.219 -1.079 1 97.5 63 ASN B O 1
ATOM 4262 N N . SER B 1 64 ? 9.844 -4.441 -2.328 1 98 64 SER B N 1
ATOM 4263 C CA . SER B 1 64 ? 10.391 -5.074 -1.135 1 98 64 SER B CA 1
ATOM 4264 C C . SER B 1 64 ? 11.219 -4.086 -0.315 1 98 64 SER B C 1
ATOM 4266 O O . SER B 1 64 ? 11.594 -3.021 -0.811 1 98 64 SER B O 1
ATOM 4268 N N . PHE B 1 65 ? 11.438 -4.445 0.976 1 96.94 65 PHE B N 1
ATOM 4269 C CA . PHE B 1 65 ? 12.289 -3.615 1.815 1 96.94 65 PHE B CA 1
ATOM 4270 C C . PHE B 1 65 ? 13.703 -3.547 1.245 1 96.94 65 PHE B C 1
ATOM 4272 O O . PHE B 1 65 ? 14.172 -4.492 0.609 1 96.94 65 PHE B O 1
ATOM 4279 N N . ASP B 1 66 ? 14.43 -2.555 1.553 1 94 66 ASP B N 1
ATOM 4280 C CA . ASP B 1 66 ? 15.695 -2.236 0.91 1 94 66 ASP B CA 1
ATOM 4281 C C . ASP B 1 66 ? 16.797 -3.176 1.383 1 94 66 ASP B C 1
ATOM 4283 O O . ASP B 1 66 ? 17.797 -3.371 0.685 1 94 66 ASP B O 1
ATOM 4287 N N . LYS B 1 67 ? 16.641 -3.791 2.504 1 92 67 LYS B N 1
ATOM 4288 C CA . LYS B 1 67 ? 17.75 -4.555 3.094 1 92 67 LYS B CA 1
ATOM 4289 C C . LYS B 1 67 ? 17.5 -6.055 2.967 1 92 67 LYS B C 1
ATOM 4291 O O . LYS B 1 67 ? 18.234 -6.859 3.537 1 92 67 LYS B O 1
ATOM 4296 N N . ILE B 1 68 ? 16.531 -6.449 2.182 1 93.81 68 ILE B N 1
ATOM 4297 C CA . ILE B 1 68 ? 16.219 -7.859 1.983 1 93.81 68 ILE B CA 1
ATOM 4298 C C . ILE B 1 68 ? 17.312 -8.523 1.166 1 93.81 68 ILE B C 1
ATOM 4300 O O . ILE B 1 68 ? 17.828 -7.938 0.213 1 93.81 68 ILE B O 1
ATOM 4304 N N . HIS B 1 69 ? 17.688 -9.703 1.609 1 94.38 69 HIS B N 1
ATOM 4305 C CA . HIS B 1 69 ? 18.625 -10.516 0.846 1 94.38 69 HIS B CA 1
ATOM 4306 C C . HIS B 1 69 ? 17.922 -11.312 -0.239 1 94.38 69 HIS B C 1
ATOM 4308 O O . HIS B 1 69 ? 17.109 -12.195 0.064 1 94.38 69 HIS B O 1
ATOM 4314 N N . SER B 1 70 ? 18.234 -11.039 -1.479 1 97.44 70 SER B N 1
ATOM 4315 C CA . SER B 1 70 ? 17.656 -11.805 -2.578 1 97.44 70 SER B CA 1
ATOM 4316 C C . SER B 1 70 ? 18.609 -12.891 -3.064 1 97.44 70 SER B C 1
ATOM 4318 O O . SER B 1 70 ? 19.812 -12.805 -2.855 1 97.44 70 SER B O 1
ATOM 4320 N N . LEU B 1 71 ? 18.109 -13.859 -3.662 1 98.44 71 LEU B N 1
ATOM 4321 C CA . LEU B 1 71 ? 18.859 -15.023 -4.121 1 98.44 71 LEU B CA 1
ATOM 4322 C C . LEU B 1 71 ? 19.953 -14.609 -5.098 1 98.44 71 LEU B C 1
ATOM 4324 O O . LEU B 1 71 ? 21.109 -15.008 -4.941 1 98.44 71 LEU B O 1
ATOM 4328 N N . PRO B 1 72 ? 19.672 -13.781 -6.129 1 98.44 72 PRO B N 1
ATOM 4329 C CA . PRO B 1 72 ? 20.734 -13.422 -7.055 1 98.44 72 PRO B CA 1
ATOM 4330 C C . PRO B 1 72 ? 21.875 -12.672 -6.375 1 98.44 72 PRO B C 1
ATOM 4332 O O . PRO B 1 72 ? 23.047 -12.914 -6.676 1 98.44 72 PRO B O 1
ATOM 4335 N N . LYS B 1 73 ? 21.531 -11.797 -5.434 1 97.25 73 LYS B N 1
ATOM 4336 C CA . LYS B 1 73 ? 22.578 -11.055 -4.73 1 97.25 73 LYS B CA 1
ATOM 4337 C C . LYS B 1 73 ? 23.422 -11.984 -3.863 1 97.25 73 LYS B C 1
ATOM 4339 O O . LYS B 1 73 ? 24.641 -11.82 -3.771 1 97.25 73 LYS B O 1
ATOM 4344 N N . LEU B 1 74 ? 22.781 -12.891 -3.172 1 97.25 74 LEU B N 1
ATOM 4345 C CA . LEU B 1 74 ? 23.484 -13.859 -2.344 1 97.25 74 LEU B CA 1
ATOM 4346 C C . LEU B 1 74 ? 24.438 -14.703 -3.188 1 97.25 74 LEU B C 1
ATOM 4348 O O . LEU B 1 74 ? 25.594 -14.938 -2.789 1 97.25 74 LEU B O 1
ATOM 4352 N N . LEU B 1 75 ? 23.969 -15.125 -4.316 1 98.12 75 LEU B N 1
ATOM 4353 C CA . LEU B 1 75 ? 24.766 -15.984 -5.18 1 98.12 75 LEU B CA 1
ATOM 4354 C C . LEU B 1 75 ? 25.938 -15.219 -5.789 1 98.12 75 LEU B C 1
ATOM 4356 O O . LEU B 1 75 ? 27.047 -15.742 -5.898 1 98.12 75 LEU B O 1
ATOM 4360 N N . GLN B 1 76 ? 25.688 -13.953 -6.152 1 97.06 76 GLN B N 1
ATOM 4361 C CA . GLN B 1 76 ? 26.75 -13.102 -6.668 1 97.06 76 GLN B CA 1
ATOM 4362 C C . GLN B 1 76 ? 27.891 -12.984 -5.664 1 97.06 76 GLN B C 1
ATOM 4364 O O . GLN B 1 76 ? 29.062 -13.031 -6.047 1 97.06 76 GLN B O 1
ATOM 4369 N N . LYS B 1 77 ? 27.578 -12.883 -4.461 1 96.31 77 LYS B N 1
ATOM 4370 C CA . LYS B 1 77 ? 28.562 -12.742 -3.4 1 96.31 77 LYS B CA 1
ATOM 4371 C C . LYS B 1 77 ? 29.422 -14.008 -3.279 1 96.31 77 LYS B C 1
ATOM 4373 O O . LYS B 1 77 ? 30.484 -13.977 -2.672 1 96.31 77 LYS B O 1
ATOM 4378 N N . HIS B 1 78 ? 28.984 -15.094 -3.857 1 96.75 78 HIS B N 1
ATOM 4379 C CA . HIS B 1 78 ? 29.703 -16.359 -3.775 1 96.75 78 HIS B CA 1
ATOM 4380 C C . HIS B 1 78 ? 30.219 -16.797 -5.145 1 96.75 78 HIS B C 1
ATOM 4382 O O . HIS B 1 78 ? 30.375 -17.984 -5.406 1 96.75 78 HIS B O 1
ATOM 4388 N N . ASN B 1 79 ? 30.344 -15.914 -6.047 1 95.88 79 ASN B N 1
ATOM 4389 C CA . ASN B 1 79 ? 30.984 -16.062 -7.352 1 95.88 79 ASN B CA 1
ATOM 4390 C C . ASN B 1 79 ? 30.172 -17 -8.258 1 95.88 79 ASN B C 1
ATOM 4392 O O . ASN B 1 79 ? 30.75 -17.797 -9 1 95.88 79 ASN B O 1
ATOM 4396 N N . ILE B 1 80 ? 28.922 -16.984 -8.078 1 97.56 80 ILE B N 1
ATOM 4397 C CA . ILE B 1 80 ? 28 -17.641 -9.008 1 97.56 80 ILE B CA 1
ATOM 4398 C C . ILE B 1 80 ? 27.391 -16.594 -9.945 1 97.56 80 ILE B C 1
ATOM 4400 O O . ILE B 1 80 ? 26.781 -15.625 -9.492 1 97.56 80 ILE B O 1
ATOM 4404 N N . ARG B 1 81 ? 27.547 -16.766 -11.18 1 97.62 81 ARG B N 1
ATOM 4405 C CA . ARG B 1 81 ? 27.016 -15.82 -12.148 1 97.62 81 ARG B CA 1
ATOM 4406 C C . ARG B 1 81 ? 25.5 -15.914 -12.234 1 97.62 81 ARG B C 1
ATOM 4408 O O . ARG B 1 81 ? 24.938 -17.016 -12.328 1 97.62 81 ARG B O 1
ATOM 4415 N N . THR B 1 82 ? 24.844 -14.75 -12.195 1 98.19 82 THR B N 1
ATOM 4416 C CA . THR B 1 82 ? 23.375 -14.75 -12.172 1 98.19 82 THR B CA 1
ATOM 4417 C C . THR B 1 82 ? 22.828 -14.102 -13.43 1 98.19 82 THR B C 1
ATOM 4419 O O . THR B 1 82 ? 23.406 -13.141 -13.953 1 98.19 82 THR B O 1
ATOM 4422 N N . GLY B 1 83 ? 21.766 -14.664 -13.969 1 98.5 83 GLY B N 1
ATOM 4423 C CA . GLY B 1 83 ? 21.078 -14.109 -15.125 1 98.5 83 GLY B CA 1
ATOM 4424 C C . GLY B 1 83 ? 19.562 -14.188 -15.016 1 98.5 83 GLY B C 1
ATOM 4425 O O . GLY B 1 83 ? 19.031 -15.094 -14.375 1 98.5 83 GLY B O 1
ATOM 4426 N N . ILE B 1 84 ? 18.906 -13.211 -15.672 1 98.75 84 ILE B N 1
ATOM 4427 C CA . ILE B 1 84 ? 17.453 -13.234 -15.789 1 98.75 84 ILE B CA 1
ATOM 4428 C C . ILE B 1 84 ? 17.047 -12.875 -17.219 1 98.75 84 ILE B C 1
ATOM 4430 O O . ILE B 1 84 ? 17.578 -11.93 -17.797 1 98.75 84 ILE B O 1
ATOM 4434 N N . ILE B 1 85 ? 16.188 -13.633 -17.781 1 98.81 85 ILE B N 1
ATOM 4435 C CA . ILE B 1 85 ? 15.594 -13.406 -19.094 1 98.81 85 ILE B CA 1
ATOM 4436 C C . ILE B 1 85 ? 14.07 -13.469 -19 1 98.81 85 ILE B C 1
ATOM 4438 O O . ILE B 1 85 ? 13.516 -14.414 -18.422 1 98.81 85 ILE B O 1
ATOM 4442 N N . GLY B 1 86 ? 13.422 -12.477 -19.516 1 98.31 86 GLY B N 1
ATOM 4443 C CA . GLY B 1 86 ? 11.969 -12.484 -19.531 1 98.31 86 GLY B CA 1
ATOM 4444 C C . GLY B 1 86 ? 11.367 -11.555 -18.484 1 98.31 86 GLY B C 1
ATOM 4445 O O . GLY B 1 86 ? 11.812 -10.414 -18.328 1 98.31 86 GLY B O 1
ATOM 4446 N N . LYS B 1 87 ? 10.32 -12.008 -17.828 1 97.19 87 LYS B N 1
ATOM 4447 C CA . LYS B 1 87 ? 9.555 -11.156 -16.922 1 97.19 87 LYS B CA 1
ATOM 4448 C C . LYS B 1 87 ? 10.258 -11.031 -15.57 1 97.19 87 LYS B C 1
ATOM 4450 O O . LYS B 1 87 ? 10.547 -12.039 -14.914 1 97.19 87 LYS B O 1
ATOM 4455 N N . LYS B 1 88 ? 10.672 -9.883 -15.133 1 96.75 88 LYS B N 1
ATOM 4456 C CA . LYS B 1 88 ? 11.25 -9.57 -13.82 1 96.75 88 LYS B CA 1
ATOM 4457 C C . LYS B 1 88 ? 10.18 -9.062 -12.859 1 96.75 88 LYS B C 1
ATOM 4459 O O . LYS B 1 88 ? 9.805 -9.758 -11.914 1 96.75 88 LYS B O 1
ATOM 4464 N N . HIS B 1 89 ? 9.5 -7.824 -13.125 1 96.75 89 HIS B N 1
ATOM 4465 C CA . HIS B 1 89 ? 8.336 -7.242 -12.477 1 96.75 89 HIS B CA 1
ATOM 4466 C C . HIS B 1 89 ? 8.438 -7.34 -10.961 1 96.75 89 HIS B C 1
ATOM 4468 O O . HIS B 1 89 ? 7.5 -7.785 -10.297 1 96.75 89 HIS B O 1
ATOM 4474 N N . VAL B 1 90 ? 9.555 -7.125 -10.391 1 97.5 90 VAL B N 1
ATOM 4475 C CA . VAL B 1 90 ? 9.82 -7.086 -8.953 1 97.5 90 VAL B CA 1
ATOM 4476 C C . VAL B 1 90 ? 10.828 -5.977 -8.648 1 97.5 90 VAL B C 1
ATOM 4478 O O . VAL B 1 90 ? 11.602 -5.57 -9.516 1 97.5 90 VAL B O 1
ATOM 4481 N N . GLY B 1 91 ? 10.773 -5.402 -7.484 1 96.44 91 GLY B N 1
ATOM 4482 C CA . GLY B 1 91 ? 11.68 -4.348 -7.066 1 96.44 91 GLY B CA 1
ATOM 4483 C C . GLY B 1 91 ? 11.852 -4.266 -5.562 1 96.44 91 GLY B C 1
ATOM 4484 O O . GLY B 1 91 ? 11.195 -4.996 -4.816 1 96.44 91 GLY B O 1
ATOM 4485 N N . PRO B 1 92 ? 12.781 -3.357 -5.152 1 95.88 92 PRO B N 1
ATOM 4486 C CA . PRO B 1 92 ? 13.5 -2.375 -5.961 1 95.88 92 PRO B CA 1
ATOM 4487 C C . PRO B 1 92 ? 14.688 -2.982 -6.707 1 95.88 92 PRO B C 1
ATOM 4489 O O . PRO B 1 92 ? 15.141 -4.078 -6.363 1 95.88 92 PRO B O 1
ATOM 4492 N N . LYS B 1 93 ? 15.18 -2.27 -7.648 1 94.88 93 LYS B N 1
ATOM 4493 C CA . LYS B 1 93 ? 16.234 -2.756 -8.531 1 94.88 93 LYS B CA 1
ATOM 4494 C C . LYS B 1 93 ? 17.484 -3.162 -7.738 1 94.88 93 LYS B C 1
ATOM 4496 O O . LYS B 1 93 ? 18.109 -4.176 -8.039 1 94.88 93 LYS B O 1
ATOM 4501 N N . GLN B 1 94 ? 17.812 -2.443 -6.703 1 95.31 94 GLN B N 1
ATOM 4502 C CA . GLN B 1 94 ? 19.031 -2.693 -5.953 1 95.31 94 GLN B CA 1
ATOM 4503 C C . GLN B 1 94 ? 18.969 -4.027 -5.215 1 95.31 94 GLN B C 1
ATOM 4505 O O . GLN B 1 94 ? 20 -4.656 -4.961 1 95.31 94 GLN B O 1
ATOM 4510 N N . VAL B 1 95 ? 17.781 -4.492 -4.926 1 97.19 95 VAL B N 1
ATOM 4511 C CA . VAL B 1 95 ? 17.578 -5.742 -4.203 1 97.19 95 VAL B CA 1
ATOM 4512 C C . VAL B 1 95 ? 17.578 -6.91 -5.188 1 97.19 95 VAL B C 1
ATOM 4514 O O . VAL B 1 95 ? 18.047 -8.008 -4.867 1 97.19 95 VAL B O 1
ATOM 4517 N N . TYR B 1 96 ? 17.094 -6.66 -6.395 1 98.31 96 TYR B N 1
ATOM 4518 C CA . TYR B 1 96 ? 16.891 -7.75 -7.34 1 98.31 96 TYR B CA 1
ATOM 4519 C C . TYR B 1 96 ? 17.75 -7.57 -8.586 1 98.31 96 TYR B C 1
ATOM 4521 O O . TYR B 1 96 ? 17.266 -7.715 -9.711 1 98.31 96 TYR B O 1
ATOM 4529 N N . SER B 1 97 ? 19.016 -7.375 -8.352 1 97.62 97 SER B N 1
ATOM 4530 C CA . SER B 1 97 ? 19.938 -7.188 -9.453 1 97.62 97 SER B CA 1
ATOM 4531 C C . SER B 1 97 ? 20.594 -8.508 -9.867 1 97.62 97 SER B C 1
ATOM 4533 O O . SER B 1 97 ? 20.938 -9.328 -9.008 1 97.62 97 SER B O 1
ATOM 4535 N N . PHE B 1 98 ? 20.766 -8.703 -11.172 1 98.25 98 PHE B N 1
ATOM 4536 C CA . PHE B 1 98 ? 21.453 -9.852 -11.766 1 98.25 98 PHE B CA 1
ATOM 4537 C C . PHE B 1 98 ? 22.641 -9.398 -12.594 1 98.25 98 PHE B C 1
ATOM 4539 O O . PHE B 1 98 ? 22.703 -8.242 -13.031 1 98.25 98 PHE B O 1
ATOM 4546 N N . ASP B 1 99 ? 23.625 -10.273 -12.812 1 97.44 99 ASP B N 1
ATOM 4547 C CA . ASP B 1 99 ? 24.781 -9.961 -13.633 1 97.44 99 ASP B CA 1
ATOM 4548 C C . ASP B 1 99 ? 24.391 -9.758 -15.094 1 97.44 99 ASP B C 1
ATOM 4550 O O . ASP B 1 99 ? 25.031 -8.977 -15.805 1 97.44 99 ASP B O 1
ATOM 4554 N N . PHE B 1 100 ? 23.469 -10.523 -15.562 1 98.06 100 PHE B N 1
ATOM 4555 C CA . PHE B 1 100 ? 22.906 -10.477 -16.906 1 98.06 100 PHE B CA 1
ATOM 4556 C C . PHE B 1 100 ? 21.391 -10.297 -16.859 1 98.06 100 PHE B C 1
ATOM 4558 O O . PHE B 1 100 ? 20.688 -11.125 -16.312 1 98.06 100 PHE B O 1
ATOM 4565 N N . GLU B 1 101 ? 20.922 -9.148 -17.406 1 98.5 101 GLU B N 1
ATOM 4566 C CA . GLU B 1 101 ? 19.484 -8.875 -17.359 1 98.5 101 GLU B CA 1
ATOM 4567 C C . GLU B 1 101 ? 18.938 -8.555 -18.75 1 98.5 101 GLU B C 1
ATOM 4569 O O . GLU B 1 101 ? 19.359 -7.574 -19.375 1 98.5 101 GLU B O 1
ATOM 4574 N N . GLU B 1 102 ? 18.047 -9.312 -19.219 1 98.75 102 GLU B N 1
ATOM 4575 C CA . GLU B 1 102 ? 17.203 -9.055 -20.375 1 98.75 102 GLU B CA 1
ATOM 4576 C C . GLU B 1 102 ? 15.727 -9.25 -20.031 1 98.75 102 GLU B C 1
ATOM 4578 O O . GLU B 1 102 ? 15.203 -10.359 -20.141 1 98.75 102 GLU B O 1
ATOM 4583 N N . THR B 1 103 ? 15.078 -8.172 -19.656 1 98.38 103 THR B N 1
ATOM 4584 C CA . THR B 1 103 ? 13.734 -8.211 -19.094 1 98.38 103 THR B CA 1
ATOM 4585 C C . THR B 1 103 ? 12.852 -7.141 -19.734 1 98.38 103 THR B C 1
ATOM 4587 O O . THR B 1 103 ? 13.242 -6.508 -20.703 1 98.38 103 THR B O 1
ATOM 4590 N N . GLU B 1 104 ? 11.641 -6.93 -19.188 1 96.88 104 GLU B N 1
ATOM 4591 C CA . GLU B 1 104 ? 10.727 -5.91 -19.688 1 96.88 104 GLU B CA 1
ATOM 4592 C C . GLU B 1 104 ? 11.258 -4.508 -19.406 1 96.88 104 GLU B C 1
ATOM 4594 O O . GLU B 1 104 ? 10.758 -3.525 -19.953 1 96.88 104 GLU B O 1
ATOM 4599 N N . GLU B 1 105 ? 12.359 -4.414 -18.594 1 95.88 105 GLU B N 1
ATOM 4600 C CA . GLU B 1 105 ? 12.953 -3.121 -18.281 1 95.88 105 GLU B CA 1
ATOM 4601 C C . GLU B 1 105 ? 13.734 -2.57 -19.484 1 95.88 105 GLU B C 1
ATOM 4603 O O . GLU B 1 105 ? 13.93 -1.358 -19.594 1 95.88 105 GLU B O 1
ATOM 4608 N N . ASN B 1 106 ? 14.195 -3.467 -20.328 1 97.5 106 ASN B N 1
ATOM 4609 C CA . ASN B 1 106 ? 14.992 -3.008 -21.469 1 97.5 106 ASN B CA 1
ATOM 4610 C C . ASN B 1 106 ? 14.516 -3.639 -22.781 1 97.5 106 ASN B C 1
ATOM 4612 O O . ASN B 1 106 ? 15.18 -3.506 -23.812 1 97.5 106 ASN B O 1
ATOM 4616 N N . ASN B 1 107 ? 13.391 -4.387 -22.703 1 97.12 107 ASN B N 1
ATOM 4617 C CA . ASN B 1 107 ? 12.766 -5.008 -23.859 1 97.12 107 ASN B CA 1
ATOM 4618 C C . ASN B 1 107 ? 11.25 -4.875 -23.828 1 97.12 107 ASN B C 1
ATOM 4620 O O . ASN B 1 107 ? 10.672 -4.566 -22.781 1 97.12 107 ASN B O 1
ATOM 4624 N N . SER B 1 108 ? 10.641 -5.078 -24.984 1 95.69 108 SER B N 1
ATOM 4625 C CA . SER B 1 108 ? 9.203 -5.316 -24.969 1 95.69 108 SER B CA 1
ATOM 4626 C C . SER B 1 108 ? 8.859 -6.605 -24.234 1 95.69 108 SER B C 1
ATOM 4628 O O . SER B 1 108 ? 9.484 -7.645 -24.453 1 95.69 108 SER B O 1
ATOM 4630 N N . ILE B 1 109 ? 7.844 -6.531 -23.391 1 93.31 109 ILE B N 1
ATOM 4631 C CA . ILE B 1 109 ? 7.457 -7.711 -22.609 1 93.31 109 ILE B CA 1
ATOM 4632 C C . ILE B 1 109 ? 6.926 -8.789 -23.562 1 93.31 109 ILE B C 1
ATOM 4634 O O . ILE B 1 109 ? 7.09 -9.984 -23.297 1 93.31 109 ILE B O 1
ATOM 4638 N N . LEU B 1 110 ? 6.309 -8.414 -24.688 1 95.75 110 LEU B N 1
ATOM 4639 C CA . LEU B 1 110 ? 5.836 -9.383 -25.672 1 95.75 110 LEU B CA 1
ATOM 4640 C C . LEU B 1 110 ? 7.004 -10.141 -26.297 1 95.75 110 LEU B C 1
ATOM 4642 O O . LEU B 1 110 ? 6.914 -11.344 -26.531 1 95.75 110 LEU B O 1
ATOM 4646 N N . GLN B 1 111 ? 8.07 -9.461 -26.484 1 96.75 111 GLN B N 1
ATOM 4647 C CA . GLN B 1 111 ? 9.227 -10.07 -27.109 1 96.75 111 GLN B CA 1
ATOM 4648 C C . GLN B 1 111 ? 10.016 -10.922 -26.125 1 96.75 111 GLN B C 1
ATOM 4650 O O . GLN B 1 111 ? 10.094 -12.148 -26.266 1 96.75 111 GLN B O 1
ATOM 4655 N N . VAL B 1 112 ? 10.43 -10.367 -25.016 1 97.75 112 VAL B N 1
ATOM 4656 C CA . VAL B 1 112 ? 11.352 -11.039 -24.109 1 97.75 112 VAL B CA 1
ATOM 4657 C C . VAL B 1 112 ? 10.594 -12.047 -23.25 1 97.75 112 VAL B C 1
ATOM 4659 O O . VAL B 1 112 ? 11.18 -12.992 -22.719 1 97.75 112 VAL B O 1
ATOM 4662 N N . GLY B 1 113 ? 9.219 -11.891 -23.234 1 96.38 113 GLY B N 1
ATOM 4663 C CA . GLY B 1 113 ? 8.43 -12.758 -22.375 1 96.38 113 GLY B CA 1
ATOM 4664 C C . GLY B 1 113 ? 7.629 -13.789 -23.141 1 96.38 113 GLY B C 1
ATOM 4665 O O . GLY B 1 113 ? 7.172 -14.781 -22.562 1 96.38 113 GLY B O 1
ATOM 4666 N N . ARG B 1 114 ? 7.457 -13.594 -24.516 1 98.06 114 ARG B N 1
ATOM 4667 C CA . ARG B 1 114 ? 6.574 -14.492 -25.266 1 98.06 114 ARG B CA 1
ATOM 4668 C C . ARG B 1 114 ? 7.262 -15.031 -26.5 1 98.06 114 ARG B C 1
ATOM 4670 O O . ARG B 1 114 ? 6.938 -16.125 -26.969 1 98.06 114 ARG B O 1
ATOM 4677 N N . ASN B 1 115 ? 8.156 -14.297 -27.094 1 98.69 115 ASN B N 1
ATOM 4678 C CA . ASN B 1 115 ? 8.883 -14.727 -28.281 1 98.69 115 ASN B CA 1
ATOM 4679 C C . ASN B 1 115 ? 9.961 -15.75 -27.938 1 98.69 115 ASN B C 1
ATOM 4681 O O . ASN B 1 115 ? 11.094 -15.375 -27.609 1 98.69 115 ASN B O 1
ATOM 4685 N N . ILE B 1 116 ? 9.648 -17 -28.172 1 98.75 116 ILE B N 1
ATOM 4686 C CA . ILE B 1 116 ? 10.492 -18.094 -27.688 1 98.75 116 ILE B CA 1
ATOM 4687 C C . ILE B 1 116 ? 11.781 -18.141 -28.5 1 98.75 116 ILE B C 1
ATOM 4689 O O . ILE B 1 116 ? 12.789 -18.688 -28.047 1 98.75 116 ILE B O 1
ATOM 4693 N N . THR B 1 117 ? 11.789 -17.609 -29.75 1 98.81 117 THR B N 1
ATOM 4694 C CA . THR B 1 117 ? 13.031 -17.484 -30.5 1 98.81 117 THR B CA 1
ATOM 4695 C C . THR B 1 117 ? 13.984 -16.5 -29.812 1 98.81 117 THR B C 1
ATOM 4697 O O . THR B 1 117 ? 15.172 -16.781 -29.672 1 98.81 117 THR B O 1
ATOM 4700 N N . LYS B 1 118 ? 13.406 -15.367 -29.438 1 98.75 118 LYS B N 1
ATOM 4701 C CA . LYS B 1 118 ? 14.227 -14.383 -28.75 1 98.75 118 LYS B CA 1
ATOM 4702 C C . LYS B 1 118 ? 14.75 -14.938 -27.422 1 98.75 118 LYS B C 1
ATOM 4704 O O . LYS B 1 118 ? 15.922 -14.758 -27.094 1 98.75 118 LYS B O 1
ATOM 4709 N N . ILE B 1 119 ? 13.953 -15.609 -26.672 1 98.81 119 ILE B N 1
ATO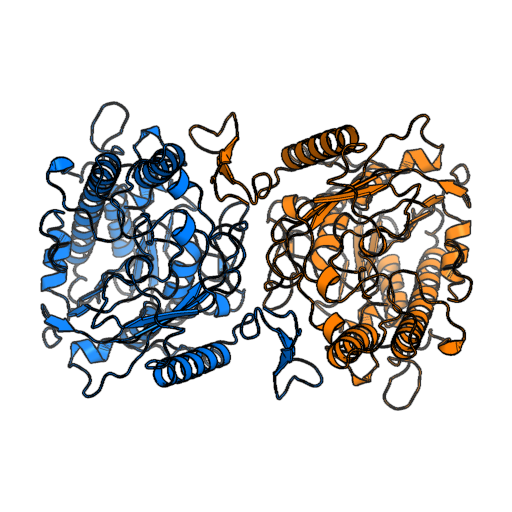M 4710 C CA . ILE B 1 119 ? 14.344 -16.203 -25.406 1 98.81 119 ILE B CA 1
ATOM 4711 C C . ILE B 1 119 ? 15.492 -17.188 -25.625 1 98.81 119 ILE B C 1
ATOM 4713 O O . ILE B 1 119 ? 16.5 -17.141 -24.922 1 98.81 119 ILE B O 1
ATOM 4717 N N . LYS B 1 120 ? 15.336 -18.047 -26.625 1 98.69 120 LYS B N 1
ATOM 4718 C CA . LYS B 1 120 ? 16.359 -19.016 -26.984 1 98.69 120 LYS B CA 1
ATOM 4719 C C . LYS B 1 120 ? 17.688 -18.328 -27.266 1 98.69 120 LYS B C 1
ATOM 4721 O O . LYS B 1 120 ? 18.734 -18.766 -26.781 1 98.69 120 LYS B O 1
ATOM 4726 N N . LEU B 1 121 ? 17.641 -17.281 -28.016 1 98.75 121 LEU B N 1
ATOM 4727 C CA . LEU B 1 121 ? 18.859 -16.578 -28.406 1 98.75 121 LEU B CA 1
ATOM 4728 C C . LEU B 1 121 ? 19.5 -15.898 -27.219 1 98.75 121 LEU B C 1
ATOM 4730 O O . LEU B 1 121 ? 20.734 -15.836 -27.109 1 98.75 121 LEU B O 1
ATOM 4734 N N . LEU B 1 122 ? 18.719 -15.375 -26.312 1 98.75 122 LEU B N 1
ATOM 4735 C CA . LEU B 1 122 ? 19.234 -14.727 -25.109 1 98.75 122 LEU B CA 1
ATOM 4736 C C . LEU B 1 122 ? 19.859 -15.758 -24.172 1 98.75 122 LEU B C 1
ATOM 4738 O O . LEU B 1 122 ? 20.875 -15.477 -23.531 1 98.75 122 LEU B O 1
ATOM 4742 N N . VAL B 1 123 ? 19.234 -16.906 -24.047 1 98.62 123 VAL B N 1
ATOM 4743 C CA . VAL B 1 123 ? 19.797 -17.984 -23.25 1 98.62 123 VAL B CA 1
ATOM 4744 C C . VAL B 1 123 ? 21.156 -18.391 -23.828 1 98.62 123 VAL B C 1
ATOM 4746 O O . VAL B 1 123 ? 22.125 -18.562 -23.094 1 98.62 123 VAL B O 1
ATOM 4749 N N . ARG B 1 124 ? 21.266 -18.547 -25.156 1 98.19 124 ARG B N 1
ATOM 4750 C CA . ARG B 1 124 ? 22.531 -18.859 -25.828 1 98.19 124 ARG B CA 1
ATOM 4751 C C . ARG B 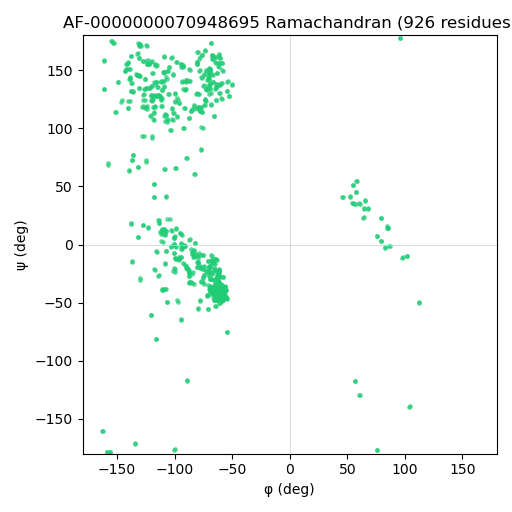1 124 ? 23.594 -17.828 -25.516 1 98.19 124 ARG B C 1
ATOM 4753 O O . ARG B 1 124 ? 24.734 -18.172 -25.188 1 98.19 124 ARG B O 1
ATOM 4760 N N . LYS B 1 125 ? 23.156 -16.578 -25.625 1 98.12 125 LYS B N 1
ATOM 4761 C CA . LYS B 1 125 ? 24.078 -15.492 -25.344 1 98.12 125 LYS B CA 1
ATOM 4762 C C . LYS B 1 125 ? 24.609 -15.57 -23.906 1 98.12 125 LYS B C 1
ATOM 4764 O O . LYS B 1 125 ? 25.812 -15.406 -23.688 1 98.12 125 LYS B O 1
ATOM 4769 N N . PHE B 1 126 ? 23.797 -15.836 -22.938 1 98.06 126 PHE B N 1
ATOM 4770 C CA . PHE B 1 126 ? 24.188 -15.953 -21.531 1 98.06 126 PHE B CA 1
ATOM 4771 C C . PHE B 1 126 ? 25.188 -17.078 -21.344 1 98.06 126 PHE B C 1
ATOM 4773 O O . PHE B 1 126 ? 26.219 -16.906 -20.688 1 98.06 126 PHE B O 1
ATOM 4780 N N . LEU B 1 127 ? 24.891 -18.234 -21.953 1 96.81 127 LEU B N 1
ATOM 4781 C CA . LEU B 1 127 ? 25.703 -19.438 -21.781 1 96.81 127 LEU B CA 1
ATOM 4782 C C . LEU B 1 127 ? 27.047 -19.281 -22.469 1 96.81 127 LEU B C 1
ATOM 4784 O O . LEU B 1 127 ? 28.047 -19.875 -22.047 1 96.81 127 LEU B O 1
ATOM 4788 N N . GLN B 1 128 ? 27.188 -18.406 -23.469 1 95.19 128 GLN B N 1
ATOM 4789 C CA . GLN B 1 128 ? 28.406 -18.203 -24.234 1 95.19 128 GLN B CA 1
ATOM 4790 C C . GLN B 1 128 ? 29.344 -17.234 -23.531 1 95.19 128 GLN B C 1
ATOM 4792 O O . GLN B 1 128 ? 30.547 -17.234 -23.766 1 95.19 128 GLN B O 1
ATOM 4797 N N . GLN B 1 129 ? 28.828 -16.422 -22.75 1 90.25 129 GLN B N 1
ATOM 4798 C CA . GLN B 1 129 ? 29.609 -15.367 -22.125 1 90.25 129 GLN B CA 1
ATOM 4799 C C . GLN B 1 129 ? 30.594 -15.93 -21.109 1 90.25 129 GLN B C 1
ATOM 4801 O O . GLN B 1 129 ? 31.641 -15.344 -20.859 1 90.25 129 GLN B O 1
ATOM 4806 N N . ASN B 1 130 ? 30.219 -16.906 -20.453 1 74.81 130 ASN B N 1
ATOM 4807 C CA . ASN B 1 130 ? 31.094 -17.5 -19.438 1 74.81 130 ASN B CA 1
ATOM 4808 C C . ASN B 1 130 ? 30.906 -19.016 -19.359 1 74.81 130 ASN B C 1
ATOM 4810 O O . ASN B 1 130 ? 29.828 -19.5 -19.031 1 74.81 130 ASN B O 1
ATOM 4814 N N . GLN B 1 131 ? 32.031 -19.609 -19.531 1 73.94 131 GLN B N 1
ATOM 4815 C CA . GLN B 1 131 ? 31.906 -21.062 -19.625 1 73.94 131 GLN B CA 1
ATOM 4816 C C . GLN B 1 131 ? 32.531 -21.734 -18.406 1 73.94 131 GLN B C 1
ATOM 4818 O O . GLN B 1 131 ? 32.406 -22.953 -18.234 1 73.94 131 GLN B O 1
ATOM 4823 N N . SER B 1 132 ? 32.969 -21 -17.562 1 77.5 132 SER B N 1
ATOM 4824 C CA . SER B 1 132 ? 33.719 -21.641 -16.5 1 77.5 132 SER B CA 1
ATOM 4825 C C . SER B 1 132 ? 33 -21.5 -15.148 1 77.5 132 SER B C 1
ATOM 4827 O O . SER B 1 132 ? 33.031 -22.406 -14.32 1 77.5 132 SER B O 1
ATOM 4829 N N . GLN B 1 133 ? 32.281 -20.562 -14.984 1 86.44 133 GLN B N 1
ATOM 4830 C CA . GLN B 1 133 ? 31.641 -20.297 -13.688 1 86.44 133 GLN B CA 1
ATOM 4831 C C . GLN B 1 133 ? 30.297 -21 -13.586 1 86.44 133 GLN B C 1
ATOM 4833 O O . GLN B 1 133 ? 29.562 -21.094 -14.578 1 86.44 133 GLN B O 1
ATOM 4838 N N . PRO B 1 134 ? 30.031 -21.531 -12.312 1 95.94 134 PRO B N 1
ATOM 4839 C CA . PRO B 1 134 ? 28.641 -21.922 -12.102 1 95.94 134 PRO B CA 1
ATOM 4840 C C . PRO B 1 134 ? 27.656 -20.766 -12.281 1 95.94 134 PRO B C 1
ATOM 4842 O O . PRO B 1 134 ? 28.047 -19.609 -12.203 1 95.94 134 PRO B O 1
ATOM 4845 N N . PHE B 1 135 ? 26.375 -21.094 -12.602 1 97.94 135 PHE B N 1
ATOM 4846 C CA . PHE B 1 135 ? 25.453 -20.016 -12.875 1 97.94 135 PHE B CA 1
ATOM 4847 C C . PHE B 1 135 ? 24.062 -20.312 -12.289 1 97.94 135 PHE B C 1
ATOM 4849 O O . PHE B 1 135 ? 23.766 -21.469 -11.969 1 97.94 135 PHE B O 1
ATOM 4856 N N . PHE B 1 136 ? 23.344 -19.312 -12.047 1 98.5 136 PHE B N 1
ATOM 4857 C CA . PHE B 1 136 ? 21.906 -19.297 -11.789 1 98.5 136 PHE B CA 1
ATOM 4858 C C . PHE B 1 136 ? 21.172 -18.5 -12.852 1 98.5 136 PHE B C 1
ATOM 4860 O O . PHE B 1 136 ? 21.359 -17.297 -12.969 1 98.5 136 PHE B O 1
ATOM 4867 N N . LEU B 1 137 ? 20.375 -19.172 -13.633 1 98.56 137 LEU B N 1
ATOM 4868 C CA . LEU B 1 137 ? 19.625 -18.516 -14.703 1 98.56 137 LEU B CA 1
ATOM 4869 C C . LEU B 1 137 ? 18.125 -18.641 -14.453 1 98.56 137 LEU B C 1
ATOM 4871 O O . LEU B 1 137 ? 17.594 -19.75 -14.312 1 98.56 137 LEU B O 1
ATOM 4875 N N . TYR B 1 138 ? 17.5 -17.5 -14.312 1 98.62 138 TYR B N 1
ATOM 4876 C CA . TYR B 1 138 ? 16.062 -17.359 -14.141 1 98.62 138 TYR B CA 1
ATOM 4877 C C . TYR B 1 138 ? 15.383 -16.953 -15.445 1 98.62 138 TYR B C 1
ATOM 4879 O O . TYR B 1 138 ? 15.641 -15.867 -15.961 1 98.62 138 TYR B O 1
ATOM 4887 N N . VAL B 1 139 ? 14.57 -17.812 -16.016 1 98.75 139 VAL B N 1
ATOM 4888 C CA . VAL B 1 139 ? 13.812 -17.5 -17.234 1 98.75 139 VAL B CA 1
ATOM 4889 C C . VAL B 1 139 ? 12.336 -17.359 -16.891 1 98.75 139 VAL B C 1
ATOM 4891 O O . VAL B 1 139 ? 11.672 -18.344 -16.531 1 98.75 139 VAL B O 1
ATOM 4894 N N . GLY B 1 140 ? 11.828 -16.172 -16.969 1 98.12 140 GLY B N 1
ATOM 4895 C CA . GLY B 1 140 ? 10.438 -15.883 -16.656 1 98.12 140 GLY B CA 1
ATOM 4896 C C . GLY B 1 140 ? 9.578 -15.695 -17.891 1 98.12 140 GLY B C 1
ATOM 4897 O O . GLY B 1 140 ? 9.508 -14.602 -18.453 1 98.12 140 GLY B O 1
ATOM 4898 N N . PHE B 1 141 ? 8.875 -16.719 -18.281 1 98.06 141 PHE B N 1
ATOM 4899 C CA . PHE B 1 141 ? 7.938 -16.594 -19.406 1 98.06 141 PHE B CA 1
ATOM 4900 C C . PHE B 1 141 ? 6.738 -15.742 -19.016 1 98.06 141 PHE B C 1
ATOM 4902 O O . PHE B 1 141 ? 6.254 -15.82 -17.875 1 98.06 141 PHE B O 1
ATOM 4909 N N . HIS B 1 142 ? 6.266 -14.953 -19.922 1 96.75 142 HIS B N 1
ATOM 4910 C CA . HIS B 1 142 ? 5.051 -14.18 -19.688 1 96.75 142 HIS B CA 1
ATOM 4911 C C . HIS B 1 142 ? 3.805 -15 -20 1 96.75 142 HIS B C 1
ATOM 4913 O O . HIS B 1 142 ? 2.734 -14.742 -19.453 1 96.75 142 HIS B O 1
ATOM 4919 N N . ASP B 1 143 ? 3.91 -15.922 -21.016 1 96.38 143 ASP B N 1
ATOM 4920 C CA . ASP B 1 143 ? 2.82 -16.875 -21.234 1 96.38 143 ASP B CA 1
ATOM 4921 C C . ASP B 1 143 ? 2.605 -17.75 -20 1 96.38 143 ASP B C 1
ATOM 4923 O O . ASP B 1 143 ? 3.564 -18.125 -19.328 1 96.38 143 ASP B O 1
ATOM 4927 N N . PRO B 1 144 ? 1.382 -18.031 -19.562 1 95.88 144 PRO B N 1
ATOM 4928 C CA . PRO B 1 144 ? 0.14 -17.734 -20.281 1 95.88 144 PRO B CA 1
ATOM 4929 C C . PRO B 1 144 ? -0.639 -16.578 -19.656 1 95.88 144 PRO B C 1
ATOM 4931 O O . PRO B 1 144 ? -1.865 -16.641 -19.531 1 95.88 144 PRO B O 1
ATOM 4934 N N . HIS B 1 145 ? 0.024 -15.57 -19.266 1 94 145 HIS B N 1
ATOM 4935 C CA . HIS B 1 145 ? -0.63 -14.398 -18.688 1 94 145 HIS B CA 1
ATOM 4936 C C . HIS B 1 145 ? -1.627 -13.789 -19.672 1 94 145 HIS B C 1
ATOM 4938 O O . HIS B 1 145 ? -1.39 -13.781 -20.875 1 94 145 HIS B O 1
ATOM 4944 N N . ARG B 1 146 ? -2.641 -13.195 -19.156 1 94.69 146 ARG B N 1
ATOM 4945 C CA . ARG B 1 146 ? -3.645 -12.531 -19.969 1 94.69 146 ARG B CA 1
ATOM 4946 C C . ARG B 1 146 ? -3.061 -11.305 -20.672 1 94.69 146 ARG B C 1
ATOM 4948 O O . ARG B 1 146 ? -2.084 -10.719 -20.188 1 94.69 146 ARG B O 1
ATOM 4955 N N . CYS B 1 147 ? -3.709 -10.883 -21.719 1 90.44 147 CYS B N 1
ATOM 4956 C CA . CYS B 1 147 ? -3.174 -9.852 -22.609 1 90.44 147 CYS B CA 1
ATOM 4957 C C . CYS B 1 147 ? -4.254 -8.852 -23 1 90.44 147 CYS B C 1
ATOM 4959 O O . CYS B 1 147 ? -3.947 -7.754 -23.469 1 90.44 147 CYS B O 1
ATOM 4961 N N . GLY B 1 148 ? -5.402 -9.07 -22.828 1 83.94 148 GLY B N 1
ATOM 4962 C CA . GLY B 1 148 ? -6.531 -8.32 -23.359 1 83.94 148 GLY B CA 1
ATOM 4963 C C . GLY B 1 148 ? -6.582 -6.887 -22.875 1 83.94 148 GLY B C 1
ATOM 4964 O O . GLY B 1 148 ? -7.062 -6 -23.578 1 83.94 148 GLY B O 1
ATOM 4965 N N . HIS B 1 149 ? -6.043 -6.66 -21.766 1 86.38 149 HIS B N 1
ATOM 4966 C CA . HIS B 1 149 ? -6.098 -5.344 -21.141 1 86.38 149 HIS B CA 1
ATOM 4967 C C . HIS B 1 149 ? -5.145 -4.371 -21.828 1 86.38 149 HIS B C 1
ATOM 4969 O O . HIS B 1 149 ? -5.473 -3.193 -22.016 1 86.38 149 HIS B O 1
ATOM 4975 N N . THR B 1 150 ? -4.094 -4.859 -22.297 1 87.75 150 THR B N 1
ATOM 4976 C CA . THR B 1 150 ? -3.057 -3.982 -22.844 1 87.75 150 THR B CA 1
ATOM 4977 C C . THR B 1 150 ? -2.957 -4.125 -24.359 1 87.75 150 THR B C 1
ATOM 4979 O O . THR B 1 150 ? -2.766 -3.133 -25.062 1 87.75 150 THR B O 1
ATOM 4982 N N . HIS B 1 151 ? -3.109 -5.391 -24.797 1 92.19 151 HIS B N 1
ATOM 4983 C CA . HIS B 1 151 ? -2.949 -5.684 -26.219 1 92.19 151 HIS B CA 1
ATOM 4984 C C . HIS B 1 151 ? -4.102 -6.531 -26.75 1 92.19 151 HIS B C 1
ATOM 4986 O O . HIS B 1 151 ? -3.896 -7.664 -27.188 1 92.19 151 HIS B O 1
ATOM 4992 N N . PRO B 1 152 ? -5.258 -5.945 -26.766 1 91.81 152 PRO B N 1
ATOM 4993 C CA . PRO B 1 152 ? -6.434 -6.723 -27.172 1 91.81 152 PRO B CA 1
ATOM 4994 C C . PRO B 1 152 ? -6.324 -7.246 -28.609 1 91.81 152 PRO B C 1
ATOM 4996 O O . PRO B 1 152 ? -6.957 -8.25 -28.953 1 91.81 152 PRO B O 1
ATOM 4999 N N . GLU B 1 153 ? -5.516 -6.656 -29.422 1 94.31 153 GLU B N 1
ATOM 5000 C CA . GLU B 1 153 ? -5.387 -7.055 -30.812 1 94.31 153 GLU B CA 1
ATOM 5001 C C . GLU B 1 153 ? -4.824 -8.469 -30.938 1 94.31 153 GLU B C 1
ATOM 5003 O O . GLU B 1 153 ? -5.035 -9.141 -31.938 1 94.31 153 GLU B O 1
ATOM 5008 N N . TYR B 1 154 ? -4.152 -8.977 -29.938 1 96.44 154 TYR B N 1
ATOM 5009 C CA . TYR B 1 154 ? -3.518 -10.289 -30.016 1 96.44 154 TYR B CA 1
ATOM 5010 C C . TYR B 1 154 ? -4.367 -11.344 -29.312 1 96.44 154 TYR B C 1
ATOM 5012 O O . TYR B 1 154 ? -3.938 -12.492 -29.172 1 96.44 154 TYR B O 1
ATOM 5020 N N . GLY B 1 155 ? -5.527 -10.969 -28.875 1 94.5 155 GLY B N 1
ATOM 5021 C CA . GLY B 1 155 ? -6.406 -11.891 -28.172 1 94.5 155 GLY B CA 1
ATOM 5022 C C . GLY B 1 155 ? -6.285 -11.789 -26.672 1 94.5 155 GLY B C 1
ATOM 5023 O O . GLY B 1 155 ? -5.426 -11.078 -26.156 1 94.5 155 GLY B O 1
ATOM 5024 N N . ASN B 1 156 ? -7.07 -12.555 -25.938 1 93.44 156 ASN B N 1
ATOM 5025 C CA . ASN B 1 156 ? -7.195 -12.461 -24.484 1 93.44 156 ASN B CA 1
ATOM 5026 C C . ASN B 1 156 ? -5.938 -12.953 -23.766 1 93.44 156 ASN B C 1
ATOM 5028 O O . ASN B 1 156 ? -5.648 -12.539 -22.656 1 93.44 156 ASN B O 1
ATOM 5032 N N . PHE B 1 157 ? -5.188 -13.883 -24.438 1 96.38 157 PHE B N 1
ATOM 5033 C CA . PHE B 1 157 ? -3.963 -14.414 -23.859 1 96.38 157 PHE B CA 1
ATOM 5034 C C . PHE B 1 157 ? -2.773 -14.18 -24.781 1 96.38 157 PHE B C 1
ATOM 5036 O O . PHE B 1 157 ? -1.753 -14.859 -24.672 1 96.38 157 PHE B O 1
ATOM 5043 N N . CYS B 1 158 ? -2.965 -13.273 -25.797 1 96.75 158 CYS B N 1
ATOM 5044 C CA . CYS B 1 158 ? -1.954 -13.016 -26.828 1 96.75 158 CYS B CA 1
ATOM 5045 C C . CYS B 1 158 ? -1.648 -14.281 -27.609 1 96.75 158 CYS B C 1
ATOM 5047 O O . CYS B 1 158 ? -0.5 -14.523 -28 1 96.75 158 CYS B O 1
ATOM 5049 N N . GLU B 1 159 ? -2.689 -15.047 -27.797 1 97.19 159 GLU B N 1
ATOM 5050 C CA . GLU B 1 159 ? -2.512 -16.328 -28.484 1 97.19 159 GLU B CA 1
ATOM 5051 C C . GLU B 1 159 ? -2.225 -16.109 -29.969 1 97.19 159 GLU B C 1
ATOM 5053 O O . GLU B 1 159 ? -1.714 -17.016 -30.641 1 97.19 159 GLU B O 1
ATOM 5058 N N . LYS B 1 160 ? -2.473 -14.867 -30.484 1 97.56 160 LYS B N 1
ATOM 5059 C CA . LYS B 1 160 ? -2.258 -14.594 -31.891 1 97.56 160 LYS B CA 1
ATOM 5060 C C . LYS B 1 160 ? -0.886 -13.969 -32.125 1 97.56 160 LYS B C 1
ATOM 5062 O O . LYS B 1 160 ? -0.417 -13.898 -33.281 1 97.56 160 LYS B O 1
ATOM 5067 N N . PHE B 1 161 ? -0.213 -13.57 -31.094 1 98 161 PHE B N 1
ATOM 5068 C CA . PHE B 1 161 ? 1.069 -12.891 -31.219 1 98 161 PHE B CA 1
ATOM 5069 C C . PHE B 1 161 ? 2.125 -13.828 -31.797 1 98 161 PHE B C 1
ATOM 5071 O O . PHE B 1 161 ? 2.488 -14.82 -31.156 1 98 161 PHE B O 1
ATOM 5078 N N . GLY B 1 162 ? 2.541 -13.539 -33.031 1 97.81 162 GLY B N 1
ATOM 5079 C CA . GLY B 1 162 ? 3.633 -14.289 -33.656 1 97.81 162 GLY B CA 1
ATOM 5080 C C . GLY B 1 162 ? 3.176 -15.57 -34.312 1 97.81 162 GLY B C 1
ATOM 5081 O O . GLY B 1 162 ? 3.992 -16.438 -34.625 1 97.81 162 GLY B O 1
ATOM 5082 N N . ASN B 1 163 ? 1.865 -15.758 -34.531 1 97.12 163 ASN B N 1
ATOM 5083 C CA . ASN B 1 163 ? 1.363 -17.016 -35.094 1 97.12 163 ASN B CA 1
ATOM 5084 C C . ASN B 1 163 ? 1.461 -17.031 -36.625 1 97.12 163 ASN B C 1
ATOM 5086 O O . ASN B 1 163 ? 1.085 -18.031 -37.25 1 97.12 163 ASN B O 1
ATOM 5090 N N . GLY B 1 164 ? 1.881 -15.93 -37.25 1 96.06 164 GLY B N 1
ATOM 5091 C CA . GLY B 1 164 ? 2.115 -15.898 -38.688 1 96.06 164 GLY B CA 1
ATOM 5092 C C . GLY B 1 164 ? 0.953 -15.32 -39.469 1 96.06 164 GLY B C 1
ATOM 5093 O O . GLY B 1 164 ? 1.085 -15.023 -40.656 1 96.06 164 GLY B O 1
ATOM 5094 N N . GLU B 1 165 ? -0.162 -15.156 -38.781 1 96.19 165 GLU B N 1
ATOM 5095 C CA . GLU B 1 165 ? -1.279 -14.492 -39.469 1 96.19 165 GLU B CA 1
ATOM 5096 C C . GLU B 1 165 ? -0.958 -13.039 -39.781 1 96.19 165 GLU B C 1
ATOM 5098 O O . GLU B 1 165 ? -0.039 -12.461 -39.188 1 96.19 165 GLU B O 1
ATOM 5103 N N . PRO B 1 166 ? -1.733 -12.43 -40.719 1 96.5 166 PRO B N 1
ATOM 5104 C CA . PRO B 1 166 ? -1.478 -11.031 -41.062 1 96.5 166 PRO B CA 1
ATOM 5105 C C . PRO B 1 166 ? -1.588 -10.094 -39.875 1 96.5 166 PRO B C 1
ATOM 5107 O O . PRO B 1 166 ? -2.6 -10.102 -39.156 1 96.5 166 PRO B O 1
ATOM 5110 N N . GLY B 1 167 ? -0.566 -9.414 -39.719 1 95.62 167 GLY B N 1
ATOM 5111 C CA . GLY B 1 167 ? -0.585 -8.391 -38.688 1 95.62 167 GLY B CA 1
ATOM 5112 C C . GLY B 1 167 ? -0.184 -8.914 -37.312 1 95.62 167 GLY B C 1
ATOM 5113 O O . GLY B 1 167 ? -0.03 -8.133 -36.375 1 95.62 167 GLY B O 1
ATOM 5114 N N . MET B 1 168 ? 0.111 -10.164 -37.125 1 97.44 168 MET B N 1
ATOM 5115 C CA . MET B 1 168 ? 0.359 -10.758 -35.812 1 97.44 168 MET B CA 1
ATOM 5116 C C . MET B 1 168 ? 1.842 -11.055 -35.625 1 97.44 168 MET B C 1
ATOM 5118 O O . MET B 1 168 ? 2.271 -11.414 -34.531 1 97.44 168 MET B O 1
ATOM 5122 N N . GLY B 1 169 ? 2.602 -10.852 -36.656 1 96.88 169 GLY B N 1
ATOM 5123 C CA . GLY B 1 169 ? 4.016 -11.188 -36.625 1 96.88 169 GLY B CA 1
ATOM 5124 C C . GLY B 1 169 ? 4.273 -12.68 -36.75 1 96.88 169 GLY B C 1
ATOM 5125 O O . GLY B 1 169 ? 3.348 -13.461 -36.969 1 96.88 169 GLY B O 1
ATOM 5126 N N . LEU B 1 170 ? 5.609 -13.047 -36.656 1 97.88 170 LEU B N 1
ATOM 5127 C CA . LEU B 1 170 ? 6.02 -14.438 -36.781 1 97.88 170 LEU B CA 1
ATOM 5128 C C . LEU B 1 170 ? 7.117 -14.766 -35.75 1 97.88 170 LEU B C 1
ATOM 5130 O O . LEU B 1 170 ? 8.133 -14.07 -35.688 1 97.88 170 LEU B O 1
ATOM 5134 N N . ILE B 1 171 ? 6.855 -15.734 -34.969 1 98.44 171 ILE B N 1
ATOM 5135 C CA . ILE B 1 171 ? 7.891 -16.344 -34.156 1 98.44 171 ILE B CA 1
ATOM 5136 C C . ILE B 1 171 ? 8.414 -17.609 -34.844 1 98.44 171 ILE B C 1
ATOM 5138 O O . ILE B 1 171 ? 7.719 -18.625 -34.875 1 98.44 171 ILE B O 1
ATOM 5142 N N . PRO B 1 172 ? 9.578 -17.609 -35.312 1 98.12 172 PRO B N 1
ATOM 5143 C CA . PRO B 1 172 ? 10.07 -18.672 -36.188 1 98.12 172 PRO B CA 1
ATOM 5144 C C . PRO B 1 172 ? 10.062 -20.047 -35.5 1 98.12 172 PRO B C 1
ATOM 5146 O O . PRO B 1 172 ? 9.789 -21.062 -36.156 1 98.12 172 PRO B O 1
ATOM 5149 N N . ASP B 1 173 ? 10.281 -20.094 -34.25 1 98.44 173 ASP B N 1
ATOM 5150 C CA . ASP B 1 173 ? 10.453 -21.375 -33.562 1 98.44 173 ASP B CA 1
ATOM 5151 C C . ASP B 1 173 ? 9.125 -21.859 -32.969 1 98.44 173 ASP B C 1
ATOM 5153 O O . ASP B 1 173 ? 9.094 -22.844 -32.25 1 98.44 173 ASP B O 1
ATOM 5157 N N . TRP B 1 174 ? 8.023 -21.188 -33.312 1 98.06 174 TRP B N 1
ATOM 5158 C CA . TRP B 1 174 ? 6.734 -21.562 -32.719 1 98.06 174 TRP B CA 1
ATOM 5159 C C . TRP B 1 174 ? 5.812 -22.172 -33.781 1 98.06 174 TRP B C 1
ATOM 5161 O O . TRP B 1 174 ? 5.594 -21.562 -34.844 1 98.06 174 TRP B O 1
ATOM 5171 N N . GLU B 1 175 ? 5.355 -23.297 -33.531 1 97.56 175 GLU B N 1
ATOM 5172 C CA . GLU B 1 175 ? 4.277 -23.922 -34.312 1 97.56 175 GLU B CA 1
ATOM 5173 C C . GLU B 1 175 ? 2.98 -23.953 -33.5 1 97.56 175 GLU B C 1
ATOM 5175 O O . GLU B 1 175 ? 2.791 -24.812 -32.656 1 97.56 175 GLU B O 1
ATOM 5180 N N . PRO B 1 176 ? 2.047 -23.109 -33.844 1 96.56 176 PRO B N 1
ATOM 5181 C CA . PRO B 1 176 ? 0.823 -23 -33.062 1 96.56 176 PRO B CA 1
ATOM 5182 C C . PRO B 1 176 ? 0.003 -24.281 -33.062 1 96.56 176 PRO B C 1
ATOM 5184 O O . PRO B 1 176 ? -0.091 -24.969 -34.094 1 96.56 176 PRO B O 1
ATOM 5187 N N . ILE B 1 177 ? -0.491 -24.594 -31.906 1 95.31 177 ILE B N 1
ATOM 5188 C CA . ILE B 1 177 ? -1.486 -25.656 -31.734 1 95.31 177 ILE B CA 1
ATOM 5189 C C . ILE B 1 177 ? -2.824 -25.031 -31.328 1 95.31 177 ILE B C 1
ATOM 5191 O O . ILE B 1 177 ? -2.896 -24.25 -30.375 1 95.31 177 ILE B O 1
ATOM 5195 N N . TYR B 1 178 ? -3.82 -25.328 -32.031 1 93.62 178 TYR B N 1
ATOM 5196 C CA . TYR B 1 178 ? -5.137 -24.766 -31.766 1 93.62 178 TYR B CA 1
ATOM 5197 C C . TYR B 1 178 ? -6.062 -25.812 -31.156 1 93.62 178 TYR B C 1
ATOM 5199 O O . TYR B 1 178 ? -6.008 -27 -31.516 1 93.62 178 TYR B O 1
ATOM 5207 N N . TYR B 1 179 ? -6.852 -25.406 -30.266 1 95.81 179 TYR B N 1
ATOM 5208 C CA . TYR B 1 179 ? -7.754 -26.266 -29.531 1 95.81 179 TYR B CA 1
ATOM 5209 C C . TYR B 1 179 ? -9.211 -25.906 -29.797 1 95.81 179 TYR B C 1
ATOM 5211 O O . TYR B 1 179 ? -9.562 -24.734 -29.859 1 95.81 179 TYR B O 1
ATOM 5219 N N . GLN B 1 180 ? -10.023 -26.922 -29.953 1 95.31 180 GLN B N 1
ATOM 5220 C CA . GLN B 1 180 ? -11.453 -26.719 -30.141 1 95.31 180 GLN B CA 1
ATOM 5221 C C . GLN B 1 180 ? -12.156 -26.531 -28.812 1 95.31 180 GLN B C 1
ATOM 5223 O O . GLN B 1 180 ? -12.219 -27.469 -28 1 95.31 180 GLN B O 1
ATOM 5228 N N . PRO B 1 181 ? -12.766 -25.391 -28.672 1 95.31 181 PRO B N 1
ATOM 5229 C CA . PRO B 1 181 ? -13.352 -25.094 -27.359 1 95.31 181 PRO B CA 1
ATOM 5230 C C . PRO B 1 181 ? -14.344 -26.172 -26.906 1 95.31 181 PRO B C 1
ATOM 5232 O O . PRO B 1 181 ? -14.391 -26.5 -25.719 1 95.31 181 PRO B O 1
ATOM 5235 N N . ASP B 1 182 ? -15.086 -26.734 -27.781 1 93.25 182 ASP B N 1
ATOM 5236 C CA . ASP B 1 182 ? -16.156 -27.641 -27.422 1 93.25 182 ASP B CA 1
ATOM 5237 C C . ASP B 1 182 ? -15.609 -29 -27 1 93.25 182 ASP B C 1
ATOM 5239 O O . ASP B 1 182 ? -16.344 -29.828 -26.438 1 93.25 182 ASP B O 1
ATOM 5243 N N . GLN B 1 183 ? -14.367 -29.219 -27.172 1 92.56 183 GLN B N 1
ATOM 5244 C CA . GLN B 1 183 ? -13.758 -30.5 -26.828 1 92.56 183 GLN B CA 1
ATOM 5245 C C . GLN B 1 183 ? -12.992 -30.406 -25.516 1 92.56 183 GLN B C 1
ATOM 5247 O O . GLN B 1 183 ? -12.445 -31.406 -25.031 1 92.56 183 GLN B O 1
ATOM 5252 N N . LEU B 1 184 ? -13.008 -29.25 -25.016 1 92.94 184 LEU B N 1
ATOM 5253 C CA . LEU B 1 184 ? -12.234 -29.031 -23.797 1 92.94 184 LEU B CA 1
ATOM 5254 C C . LEU B 1 184 ? -13.047 -29.391 -22.562 1 92.94 184 LEU B C 1
ATOM 5256 O O . LEU B 1 184 ? -14.281 -29.391 -22.609 1 92.94 184 LEU B O 1
ATOM 5260 N N . LYS B 1 185 ? -12.359 -29.797 -21.594 1 89.75 185 LYS B N 1
ATOM 5261 C CA . LYS B 1 185 ? -12.938 -29.984 -20.266 1 89.75 185 LYS B CA 1
ATOM 5262 C C . LYS B 1 185 ? -12.617 -28.797 -19.359 1 89.75 185 LYS B C 1
ATOM 5264 O O . LYS B 1 185 ? -11.461 -28.375 -19.266 1 89.75 185 LYS B O 1
ATOM 5269 N N . VAL B 1 186 ? -13.617 -28.266 -18.75 1 92.31 186 VAL B N 1
ATOM 5270 C CA . VAL B 1 186 ? -13.398 -27.125 -17.859 1 92.31 186 VAL B CA 1
ATOM 5271 C C . VAL B 1 186 ? -13.133 -27.625 -16.438 1 92.31 186 VAL B C 1
ATOM 5273 O O . VAL B 1 186 ? -13.766 -28.578 -15.977 1 92.31 186 VAL B O 1
ATOM 5276 N N . PRO B 1 187 ? -12.133 -27.109 -15.766 1 94 187 PRO B N 1
ATOM 5277 C CA . PRO B 1 187 ? -11.945 -27.469 -14.367 1 94 187 PRO B CA 1
ATOM 5278 C C . PRO B 1 187 ? -13.125 -27.078 -13.484 1 94 187 PRO B C 1
ATOM 5280 O O . PRO B 1 187 ? -13.922 -26.219 -13.867 1 94 187 PRO B O 1
ATOM 5283 N N . TYR B 1 188 ? -13.25 -27.609 -12.258 1 94.06 188 TYR B N 1
ATOM 5284 C CA . TYR B 1 188 ? -14.422 -27.484 -11.406 1 94.06 188 TYR B CA 1
ATOM 5285 C C . TYR B 1 188 ? -14.672 -26.031 -11.031 1 94.06 188 TYR B C 1
ATOM 5287 O O . TYR B 1 188 ? -15.805 -25.625 -10.773 1 94.06 188 TYR B O 1
ATOM 5295 N N . PHE B 1 189 ? -13.617 -25.219 -11.008 1 96.44 189 PHE B N 1
ATOM 5296 C CA . PHE B 1 189 ? -13.711 -23.859 -10.461 1 96.44 189 PHE B CA 1
ATOM 5297 C C . PHE B 1 189 ? -14.008 -22.859 -11.562 1 96.44 189 PHE B C 1
ATOM 5299 O O . PHE B 1 189 ? -14.125 -21.656 -11.305 1 96.44 189 PHE B O 1
ATOM 5306 N N . VAL B 1 190 ? -14.094 -23.297 -12.805 1 97.31 190 VAL B N 1
ATOM 5307 C CA . VAL B 1 190 ? -14.477 -22.484 -13.945 1 97.31 190 VAL B CA 1
ATOM 5308 C C . VAL B 1 190 ? -15.859 -22.891 -14.445 1 97.31 190 VAL B C 1
ATOM 5310 O O . VAL B 1 190 ? -16.188 -24.094 -14.469 1 97.31 190 VAL B O 1
ATOM 5313 N N . GLN B 1 191 ? -16.641 -21.906 -14.82 1 97.88 191 GLN B N 1
ATOM 5314 C CA . GLN B 1 191 ? -18 -22.219 -15.281 1 97.88 191 GLN B CA 1
ATOM 5315 C C . GLN B 1 191 ? -17.969 -22.984 -16.594 1 97.88 191 GLN B C 1
ATOM 5317 O O . GLN B 1 191 ? -17.109 -22.734 -17.453 1 97.88 191 GLN B O 1
ATOM 5322 N N . ASP B 1 192 ? -18.938 -23.875 -16.75 1 97.75 192 ASP B N 1
ATOM 5323 C CA . ASP B 1 192 ? -19.047 -24.688 -17.953 1 97.75 192 ASP B CA 1
ATOM 5324 C C . ASP B 1 192 ? -19.906 -23.984 -19.016 1 97.75 192 ASP B C 1
ATOM 5326 O O . ASP B 1 192 ? -21.047 -24.375 -19.234 1 97.75 192 ASP B O 1
ATOM 5330 N N . THR B 1 193 ? -19.391 -23 -19.641 1 97.75 193 THR B N 1
ATOM 5331 C CA . THR B 1 193 ? -20.047 -22.219 -20.656 1 97.75 193 THR B CA 1
ATOM 5332 C C . THR B 1 193 ? -19.156 -22.047 -21.891 1 97.75 193 THR B C 1
ATOM 5334 O O . THR B 1 193 ? -17.953 -22.281 -21.812 1 97.75 193 THR B O 1
ATOM 5337 N N . VAL B 1 194 ? -19.719 -21.641 -22.984 1 97.31 194 VAL B N 1
ATOM 5338 C CA . VAL B 1 194 ? -19 -21.438 -24.234 1 97.31 194 VAL B CA 1
ATOM 5339 C C . VAL B 1 194 ? -17.906 -20.391 -24.016 1 97.31 194 VAL B C 1
ATOM 5341 O O . VAL B 1 194 ? -16.766 -20.562 -24.484 1 97.31 194 VAL B O 1
ATOM 5344 N N . ALA B 1 195 ? -18.219 -19.344 -23.297 1 97 195 ALA B N 1
ATOM 5345 C CA . ALA B 1 195 ? -17.266 -18.281 -23.047 1 97 195 ALA B CA 1
ATOM 5346 C C . ALA B 1 195 ? -16.031 -18.812 -22.328 1 97 195 ALA B C 1
ATOM 5348 O O . ALA B 1 195 ? -14.898 -18.438 -22.656 1 97 195 ALA B O 1
ATOM 5349 N N . ALA B 1 196 ? -16.219 -19.609 -21.359 1 97.25 196 ALA B N 1
ATOM 5350 C CA . ALA B 1 196 ? -15.117 -20.188 -20.578 1 97.25 196 ALA B CA 1
ATOM 5351 C C . ALA B 1 196 ? -14.289 -21.141 -21.438 1 97.25 196 ALA B C 1
ATOM 5353 O O . ALA B 1 196 ? -13.062 -21.156 -21.328 1 97.25 196 ALA B O 1
ATOM 5354 N N . HIS B 1 197 ? -14.977 -21.938 -22.219 1 97.5 197 HIS B N 1
ATOM 5355 C CA . HIS B 1 197 ? -14.281 -22.859 -23.109 1 97.5 197 HIS B CA 1
ATOM 5356 C C . HIS B 1 197 ? -13.359 -22.109 -24.062 1 97.5 197 HIS B C 1
ATOM 5358 O O . HIS B 1 197 ? -12.211 -22.531 -24.281 1 97.5 197 HIS B O 1
ATOM 5364 N N . GLU B 1 198 ? -13.883 -21.078 -24.594 1 97 198 GLU B N 1
ATOM 5365 C CA . GLU B 1 198 ? -13.094 -20.266 -25.516 1 97 198 GLU B CA 1
ATOM 5366 C C . GLU B 1 198 ? -11.883 -19.656 -24.797 1 97 198 GLU B C 1
ATOM 5368 O O . GLU B 1 198 ? -10.789 -19.594 -25.375 1 97 198 GLU B O 1
ATOM 5373 N N . ASP B 1 199 ? -12.125 -19.219 -23.656 1 96.06 199 ASP B N 1
ATOM 5374 C CA . ASP B 1 199 ? -11.062 -18.625 -22.844 1 96.06 199 ASP B CA 1
ATOM 5375 C C . ASP B 1 199 ? -9.961 -19.656 -22.562 1 96.06 199 ASP B C 1
ATOM 5377 O O . ASP B 1 199 ? -8.773 -19.344 -22.672 1 96.06 199 ASP B O 1
ATOM 5381 N N . ILE B 1 200 ? -10.312 -20.844 -22.203 1 96.75 200 ILE B N 1
ATOM 5382 C CA . ILE B 1 200 ? -9.367 -21.906 -21.891 1 96.75 200 ILE B CA 1
ATOM 5383 C C . ILE B 1 200 ? -8.609 -22.312 -23.156 1 96.75 200 ILE B C 1
ATOM 5385 O O . ILE B 1 200 ? -7.398 -22.531 -23.109 1 96.75 200 ILE B O 1
ATOM 5389 N N . ALA B 1 201 ? -9.312 -22.375 -24.266 1 97.19 201 ALA B N 1
ATOM 5390 C CA . ALA B 1 201 ? -8.672 -22.719 -25.516 1 97.19 201 ALA B CA 1
ATOM 5391 C C . ALA B 1 201 ? -7.559 -21.719 -25.859 1 97.19 201 ALA B C 1
ATOM 5393 O O . ALA B 1 201 ? -6.484 -22.125 -26.312 1 97.19 201 ALA B O 1
ATOM 5394 N N . ALA B 1 202 ? -7.875 -20.469 -25.656 1 96.38 202 ALA B N 1
ATOM 5395 C CA . ALA B 1 202 ? -6.875 -19.438 -25.906 1 96.38 202 ALA B CA 1
ATOM 5396 C C . ALA B 1 202 ? -5.66 -19.609 -25 1 96.38 202 ALA B C 1
ATOM 5398 O O . ALA B 1 202 ? -4.52 -19.484 -25.453 1 96.38 202 ALA B O 1
ATOM 5399 N N . GLN B 1 203 ? -5.891 -19.891 -23.734 1 96.62 203 GLN B N 1
ATOM 5400 C CA . GLN B 1 203 ? -4.789 -20.125 -22.797 1 96.62 203 GLN B CA 1
ATOM 5401 C C . GLN B 1 203 ? -3.949 -21.328 -23.219 1 96.62 203 GLN B C 1
ATOM 5403 O O . GLN B 1 203 ? -2.719 -21.281 -23.156 1 96.62 203 GLN B O 1
ATOM 5408 N N . TYR B 1 204 ? -4.598 -22.438 -23.609 1 97 204 TYR B N 1
ATOM 5409 C CA . TYR B 1 204 ? -3.889 -23.656 -24.016 1 97 204 TYR B CA 1
ATOM 5410 C C . TYR B 1 204 ? -2.953 -23.359 -25.188 1 97 204 TYR B C 1
ATOM 5412 O O . TYR B 1 204 ? -1.847 -23.906 -25.25 1 97 204 TYR B O 1
ATOM 5420 N N . THR B 1 205 ? -3.43 -22.531 -26.078 1 97.25 205 THR B N 1
ATOM 5421 C CA . THR B 1 205 ? -2.592 -22.172 -27.203 1 97.25 205 THR B CA 1
ATOM 5422 C C . THR B 1 205 ? -1.293 -21.516 -26.734 1 97.25 205 THR B C 1
ATOM 5424 O O . THR B 1 205 ? -0.212 -21.844 -27.234 1 97.25 205 THR B O 1
ATOM 5427 N N . THR B 1 206 ? -1.363 -20.656 -25.781 1 97.38 206 THR B N 1
ATOM 5428 C CA . THR B 1 206 ? -0.173 -19.953 -25.297 1 97.38 206 THR B CA 1
ATOM 5429 C C . THR B 1 206 ? 0.678 -20.875 -24.438 1 97.38 206 THR B C 1
ATOM 5431 O O . THR B 1 206 ? 1.902 -20.734 -24.391 1 97.38 206 THR B O 1
ATOM 5434 N N . ILE B 1 207 ? 0.046 -21.859 -23.766 1 96.94 207 ILE B N 1
ATOM 5435 C CA . ILE B 1 207 ? 0.799 -22.844 -23 1 96.94 207 ILE B CA 1
ATOM 5436 C C . ILE B 1 207 ? 1.645 -23.688 -23.938 1 96.94 207 ILE B C 1
ATOM 5438 O O . ILE B 1 207 ? 2.775 -24.062 -23.609 1 96.94 207 ILE B O 1
ATOM 5442 N N . SER B 1 208 ? 1.123 -24 -25.094 1 96 208 SER B N 1
ATOM 5443 C CA . SER B 1 208 ? 1.889 -24.75 -26.094 1 96 208 SER B CA 1
ATOM 5444 C C . SER B 1 208 ? 3.102 -23.953 -26.562 1 96 208 SER B C 1
ATOM 5446 O O . SER B 1 208 ? 4.164 -24.531 -26.828 1 96 208 SER B O 1
ATOM 5448 N N . ARG B 1 209 ? 2.906 -22.641 -26.734 1 98.06 209 ARG B N 1
ATOM 5449 C CA . ARG B 1 209 ? 4.031 -21.781 -27.078 1 98.06 209 ARG B CA 1
ATOM 5450 C C . ARG B 1 209 ? 5.086 -21.781 -25.969 1 98.06 209 ARG B C 1
ATOM 5452 O O . ARG B 1 209 ? 6.281 -21.922 -26.25 1 98.06 209 ARG B O 1
ATOM 5459 N N . LEU B 1 210 ? 4.617 -21.641 -24.766 1 98.25 210 LEU B N 1
ATOM 5460 C CA . LEU B 1 210 ? 5.496 -21.719 -23.609 1 98.25 210 LEU B CA 1
ATOM 5461 C C . LEU B 1 210 ? 6.242 -23.047 -23.578 1 98.25 210 LEU B C 1
ATOM 5463 O O . LEU B 1 210 ? 7.453 -23.078 -23.344 1 98.25 210 LEU B O 1
ATOM 5467 N N . ASP B 1 211 ? 5.531 -24.156 -23.812 1 98.31 211 ASP B N 1
ATOM 5468 C CA . ASP B 1 211 ? 6.121 -25.484 -23.812 1 98.31 211 ASP B CA 1
ATOM 5469 C C . ASP B 1 211 ? 7.25 -25.594 -24.828 1 98.31 211 ASP B C 1
ATOM 5471 O O . ASP B 1 211 ? 8.32 -26.141 -24.531 1 98.31 211 ASP B O 1
ATOM 5475 N N . GLN B 1 212 ? 6.988 -25.125 -26.031 1 98.69 212 GLN B N 1
ATOM 5476 C CA . GLN B 1 212 ? 8.023 -25.141 -27.062 1 98.69 212 GLN B CA 1
ATOM 5477 C C . GLN B 1 212 ? 9.211 -24.281 -26.672 1 98.69 212 GLN B C 1
ATOM 5479 O O . GLN B 1 212 ? 10.359 -24.625 -26.969 1 98.69 212 GLN B O 1
ATOM 5484 N N . GLY B 1 213 ? 8.93 -23.172 -25.984 1 98.81 213 GLY B N 1
ATOM 5485 C CA . GLY B 1 213 ? 10 -22.344 -25.453 1 98.81 213 GLY B CA 1
ATOM 5486 C C . GLY B 1 213 ? 10.867 -23.078 -24.438 1 98.81 213 GLY B C 1
ATOM 5487 O O . GLY B 1 213 ? 12.094 -22.953 -24.469 1 98.81 213 GLY B O 1
ATOM 5488 N N . VAL B 1 214 ? 10.242 -23.828 -23.531 1 98.69 214 VAL B N 1
ATOM 5489 C CA . VAL B 1 214 ? 10.977 -24.625 -22.562 1 98.69 214 VAL B CA 1
ATOM 5490 C C . VAL B 1 214 ? 11.875 -25.625 -23.281 1 98.69 214 VAL B C 1
ATOM 5492 O O . VAL B 1 214 ? 13.031 -25.812 -22.906 1 98.69 214 VAL B O 1
ATOM 5495 N N . GLY B 1 215 ? 11.344 -26.25 -24.297 1 98.75 215 GLY B N 1
ATOM 5496 C CA . GLY B 1 215 ? 12.156 -27.156 -25.094 1 98.75 215 GLY B CA 1
ATOM 5497 C C . GLY B 1 215 ? 13.391 -26.5 -25.672 1 98.75 215 GLY B C 1
ATOM 5498 O O . GLY B 1 215 ? 14.477 -27.094 -25.641 1 98.75 215 GLY B O 1
ATOM 5499 N N . LEU B 1 216 ? 13.211 -25.312 -26.188 1 98.81 216 LEU B N 1
ATOM 5500 C CA . LEU B 1 216 ? 14.312 -24.578 -26.797 1 98.81 216 LEU B CA 1
ATOM 5501 C C . LEU B 1 216 ? 15.367 -24.219 -25.75 1 98.81 216 LEU B C 1
ATOM 5503 O O . LEU B 1 216 ? 16.562 -24.312 -26.016 1 98.81 216 LEU B O 1
ATOM 5507 N N . VAL B 1 217 ? 14.945 -23.781 -24.562 1 98.75 217 VAL B N 1
ATOM 5508 C CA . VAL B 1 217 ? 15.867 -23.438 -23.484 1 98.75 217 VAL B CA 1
ATOM 5509 C C . VAL B 1 217 ? 16.688 -24.656 -23.094 1 98.75 217 VAL B C 1
ATOM 5511 O O . VAL B 1 217 ? 17.906 -24.578 -22.953 1 98.75 217 VAL B O 1
ATOM 5514 N N . LEU B 1 218 ? 16.047 -25.828 -22.922 1 98.62 218 LEU B N 1
ATOM 5515 C CA . LEU B 1 218 ? 16.734 -27.062 -22.547 1 98.62 218 LEU B CA 1
ATOM 5516 C C . LEU B 1 218 ? 17.719 -27.484 -23.625 1 98.62 218 LEU B C 1
ATOM 5518 O O . LEU B 1 218 ? 18.797 -27.969 -23.328 1 98.62 218 LEU B O 1
ATOM 5522 N N . LYS B 1 219 ? 17.328 -27.281 -24.875 1 98.56 219 LYS B N 1
ATOM 5523 C CA . LYS B 1 219 ? 18.219 -27.609 -25.984 1 98.56 219 LYS B CA 1
ATOM 5524 C C . LYS B 1 219 ? 19.469 -26.719 -25.984 1 98.56 219 LYS B C 1
ATOM 5526 O O . LYS B 1 219 ? 20.562 -27.188 -26.297 1 98.56 219 LYS B O 1
ATOM 5531 N N . GLU B 1 220 ? 19.266 -25.438 -25.641 1 98.19 220 GLU B N 1
ATOM 5532 C CA . GLU B 1 220 ? 20.422 -24.547 -25.547 1 98.19 220 GLU B CA 1
ATOM 5533 C C . GLU B 1 220 ? 21.375 -25 -24.453 1 98.19 220 GLU B C 1
ATOM 5535 O O . GLU B 1 220 ? 22.594 -24.875 -24.594 1 98.19 220 GLU B O 1
ATOM 5540 N N . LEU B 1 221 ? 20.859 -25.484 -23.312 1 97.38 221 LEU B N 1
ATOM 5541 C CA . LEU B 1 221 ? 21.719 -26.031 -22.25 1 97.38 221 LEU B CA 1
ATOM 5542 C C . LEU B 1 221 ? 22.484 -27.25 -22.75 1 97.38 221 LEU B C 1
ATOM 5544 O O . LEU B 1 221 ? 23.672 -27.391 -22.453 1 97.38 221 LEU B O 1
ATOM 5548 N N . GLU B 1 222 ? 21.797 -28.094 -23.5 1 97.56 222 GLU B N 1
ATOM 5549 C CA . GLU B 1 222 ? 22.422 -29.266 -24.078 1 97.56 222 GLU B CA 1
ATOM 5550 C C . GLU B 1 222 ? 23.531 -28.875 -25.047 1 97.56 222 GLU B C 1
ATOM 5552 O O . GLU B 1 222 ? 24.641 -29.406 -24.984 1 97.56 222 GLU B O 1
ATOM 5557 N N . ASN B 1 223 ? 23.203 -27.938 -25.906 1 97.25 223 ASN B N 1
ATOM 5558 C CA . ASN B 1 223 ? 24.156 -27.484 -26.922 1 97.25 223 ASN B CA 1
ATOM 5559 C C . ASN B 1 223 ? 25.391 -26.859 -26.266 1 97.25 223 ASN B C 1
ATOM 5561 O O . ASN B 1 223 ? 26.5 -26.969 -26.812 1 97.25 223 ASN B O 1
ATOM 5565 N N . ALA B 1 224 ? 25.188 -26.281 -25.172 1 95.81 224 ALA B N 1
ATOM 5566 C CA . ALA B 1 224 ? 26.281 -25.641 -24.453 1 95.81 224 ALA B CA 1
ATOM 5567 C C . ALA B 1 224 ? 27.062 -26.656 -23.625 1 95.81 224 ALA B C 1
ATOM 5569 O O . ALA B 1 224 ? 28.094 -26.328 -23.047 1 95.81 224 ALA B O 1
ATOM 5570 N N . GLY B 1 225 ? 26.594 -27.859 -23.484 1 95.19 225 GLY B N 1
ATOM 5571 C CA . GLY B 1 225 ? 27.266 -28.938 -22.766 1 95.19 225 GLY B CA 1
ATOM 5572 C C . GLY B 1 225 ? 27.125 -28.844 -21.266 1 95.19 225 GLY B C 1
ATOM 5573 O O . GLY B 1 225 ? 27.938 -29.375 -20.516 1 95.19 225 GLY B O 1
ATOM 5574 N N . VAL B 1 226 ? 26.094 -28.141 -20.797 1 96 226 VAL B N 1
ATOM 5575 C CA . VAL B 1 226 ? 26.016 -27.906 -19.359 1 96 226 VAL B CA 1
ATOM 5576 C C . VAL B 1 226 ? 24.781 -28.594 -18.781 1 96 226 VAL B C 1
ATOM 5578 O O . VAL B 1 226 ? 24.578 -28.625 -17.562 1 96 226 VAL B O 1
ATOM 5581 N N 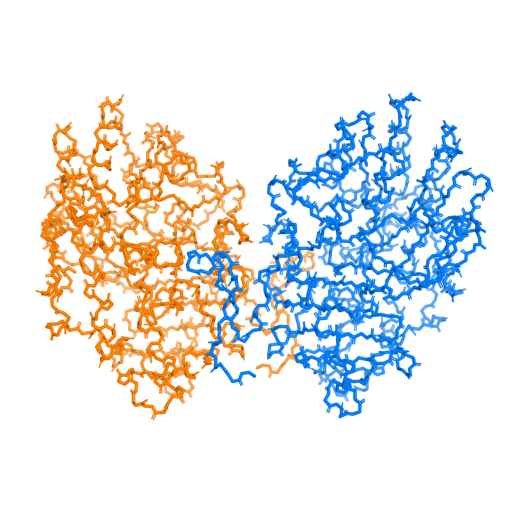. LEU B 1 227 ? 23.938 -29.156 -19.578 1 95.94 227 LEU B N 1
ATOM 5582 C CA . LEU B 1 227 ? 22.672 -29.75 -19.125 1 95.94 227 LEU B CA 1
ATOM 5583 C C . LEU B 1 227 ? 22.938 -30.828 -18.062 1 95.94 227 LEU B C 1
ATOM 5585 O O . LEU B 1 227 ? 22.219 -30.906 -17.062 1 95.94 227 LEU B O 1
ATOM 5589 N N . GLU B 1 228 ? 24.047 -31.609 -18.188 1 94.81 228 GLU B N 1
ATOM 5590 C CA . GLU B 1 228 ? 24.328 -32.75 -17.312 1 94.81 228 GLU B CA 1
ATOM 5591 C C . GLU B 1 228 ? 24.969 -32.281 -16 1 94.81 228 GLU B C 1
ATOM 5593 O O . GLU B 1 228 ? 25.281 -33.094 -15.141 1 94.81 228 GLU B O 1
ATOM 5598 N N . ASN B 1 229 ? 25.109 -31.047 -15.906 1 94.88 229 ASN B N 1
ATOM 5599 C CA . ASN B 1 229 ? 25.641 -30.469 -14.68 1 94.88 229 ASN B CA 1
ATOM 5600 C C . ASN B 1 229 ? 24.734 -29.375 -14.133 1 94.88 229 ASN B C 1
ATOM 5602 O O . ASN B 1 229 ? 25.172 -28.516 -13.383 1 94.88 229 ASN B O 1
ATOM 5606 N N . THR B 1 230 ? 23.516 -29.328 -14.586 1 97.44 230 THR B N 1
ATOM 5607 C CA . THR B 1 230 ? 22.609 -28.266 -14.203 1 97.44 230 THR B CA 1
ATOM 5608 C C . THR B 1 230 ? 21.375 -28.828 -13.508 1 97.44 230 THR B C 1
ATOM 5610 O O . THR B 1 230 ? 20.766 -29.781 -13.984 1 97.44 230 THR B O 1
ATOM 5613 N N . LEU B 1 231 ? 21.031 -28.281 -12.289 1 98.56 231 LEU B N 1
ATOM 5614 C CA . LEU B 1 231 ? 19.734 -28.516 -11.656 1 98.56 231 LEU B CA 1
ATOM 5615 C C . LEU B 1 231 ? 18.656 -27.672 -12.312 1 98.56 231 LEU B C 1
ATOM 5617 O O . LEU B 1 231 ? 18.734 -26.438 -12.305 1 98.56 231 LEU B O 1
ATOM 5621 N N . VAL B 1 232 ? 17.672 -28.312 -12.914 1 98.75 232 VAL B N 1
ATOM 5622 C CA . VAL B 1 232 ? 16.609 -27.578 -13.594 1 98.75 232 VAL B CA 1
ATOM 5623 C C . VAL B 1 232 ? 15.336 -27.625 -12.742 1 98.75 232 VAL B C 1
ATOM 5625 O O . VAL B 1 232 ? 14.906 -28.688 -12.289 1 98.75 232 VAL B O 1
ATOM 5628 N N . MET B 1 233 ? 14.766 -26.469 -12.516 1 98.56 233 MET B N 1
ATOM 5629 C CA . MET B 1 233 ? 13.484 -26.328 -11.828 1 98.56 233 MET B CA 1
ATOM 5630 C C . MET B 1 233 ? 12.453 -25.656 -12.727 1 98.56 233 MET B C 1
ATOM 5632 O O . MET B 1 233 ? 12.766 -24.688 -13.422 1 98.56 233 MET B O 1
ATOM 5636 N N . TYR B 1 234 ? 11.234 -26.203 -12.727 1 98.5 234 TYR B N 1
ATOM 5637 C CA . TYR B 1 234 ? 10.125 -25.578 -13.445 1 98.5 234 TYR B CA 1
ATOM 5638 C C . TYR B 1 234 ? 8.938 -25.359 -12.516 1 98.5 234 TYR B C 1
ATOM 5640 O O . TYR B 1 234 ? 8.562 -26.266 -11.758 1 98.5 234 TYR B O 1
ATOM 5648 N N . THR B 1 235 ? 8.344 -24.203 -12.555 1 98.38 235 THR B N 1
ATOM 5649 C CA . THR B 1 235 ? 7.129 -23.891 -11.797 1 98.38 235 THR B CA 1
ATOM 5650 C C . THR B 1 235 ? 6.395 -22.703 -12.406 1 98.38 235 THR B C 1
ATOM 5652 O O . THR B 1 235 ? 6.695 -22.281 -13.523 1 98.38 235 THR B O 1
ATOM 5655 N N . SER B 1 236 ? 5.316 -22.328 -11.789 1 97.19 236 SER B N 1
ATOM 5656 C CA . SER B 1 236 ? 4.578 -21.109 -12.078 1 97.19 236 SER B CA 1
ATOM 5657 C C . SER B 1 236 ? 4.527 -20.188 -10.859 1 97.19 236 SER B C 1
ATOM 5659 O O . SER B 1 236 ? 4.543 -20.656 -9.719 1 97.19 236 SER B O 1
ATOM 5661 N N . ASP B 1 237 ? 4.52 -18.953 -11.078 1 95.5 237 ASP B N 1
ATOM 5662 C CA . ASP B 1 237 ? 4.547 -18.031 -9.945 1 95.5 237 ASP B CA 1
ATOM 5663 C C . ASP B 1 237 ? 3.176 -17.922 -9.281 1 95.5 237 ASP B C 1
ATOM 5665 O O . ASP B 1 237 ? 3.074 -17.641 -8.086 1 95.5 237 ASP B O 1
ATOM 5669 N N . ASN B 1 238 ? 2.146 -18.062 -10.023 1 92.88 238 ASN B N 1
ATOM 5670 C CA . ASN B 1 238 ? 0.82 -18.016 -9.422 1 92.88 238 ASN B CA 1
ATOM 5671 C C . ASN B 1 238 ? -0.193 -18.812 -10.234 1 92.88 238 ASN B C 1
ATOM 5673 O O . ASN B 1 238 ? 0.153 -19.406 -11.258 1 92.88 238 ASN B O 1
ATOM 5677 N N . GLY B 1 239 ? -1.375 -18.938 -9.703 1 94.25 239 GLY B N 1
ATOM 5678 C CA . GLY B 1 239 ? -2.439 -19.719 -10.305 1 94.25 239 GLY B CA 1
ATOM 5679 C C . GLY B 1 239 ? -2.971 -19.125 -11.594 1 94.25 239 GLY B C 1
ATOM 5680 O O . GLY B 1 239 ? -2.578 -18.031 -11.984 1 94.25 239 GLY B O 1
ATOM 5681 N N . ILE B 1 240 ? -3.822 -19.828 -12.25 1 94.12 240 ILE B N 1
ATOM 5682 C CA . ILE B 1 240 ? -4.328 -19.422 -13.555 1 94.12 240 ILE B CA 1
ATOM 5683 C C . ILE B 1 240 ? -5.32 -18.281 -13.398 1 94.12 240 ILE B C 1
ATOM 5685 O O . ILE B 1 240 ? -6.031 -18.203 -12.391 1 94.12 240 ILE B O 1
ATOM 5689 N N . PRO B 1 241 ? -5.395 -17.375 -14.336 1 95.12 241 PRO B N 1
ATOM 5690 C CA . PRO B 1 241 ? -6.238 -16.188 -14.203 1 95.12 241 PRO B CA 1
ATOM 5691 C C . PRO B 1 241 ? -7.695 -16.453 -14.586 1 95.12 241 PRO B C 1
ATOM 5693 O O . PRO B 1 241 ? -8.219 -15.812 -15.5 1 95.12 241 PRO B O 1
ATOM 5696 N N . PHE B 1 242 ? -8.336 -17.328 -13.914 1 96.88 242 PHE B N 1
ATOM 5697 C CA . PHE B 1 242 ? -9.742 -17.703 -14.008 1 96.88 242 PHE B CA 1
ATOM 5698 C C . PHE B 1 242 ? -10.422 -17.562 -12.648 1 96.88 242 PHE B C 1
ATOM 5700 O O . PHE B 1 242 ? -9.773 -17.25 -11.648 1 96.88 242 PHE B O 1
ATOM 5707 N N . PRO B 1 243 ? -11.734 -17.688 -12.602 1 95.12 243 PRO B N 1
ATOM 5708 C CA . PRO B 1 243 ? -12.414 -17.562 -11.312 1 95.12 243 PRO B CA 1
ATOM 5709 C C . PRO B 1 243 ? -11.812 -18.484 -10.242 1 95.12 243 PRO B C 1
ATOM 5711 O O . PRO B 1 243 ? -11.602 -19.672 -10.5 1 95.12 243 PRO B O 1
ATOM 5714 N N . SER B 1 244 ? -11.445 -17.953 -9.078 1 95.44 244 SER B N 1
ATOM 5715 C CA . SER B 1 244 ? -10.914 -18.656 -7.918 1 95.44 244 SER B CA 1
ATOM 5716 C C . SER B 1 244 ? -9.438 -18.984 -8.102 1 95.44 244 SER B C 1
ATOM 5718 O O . SER B 1 244 ? -8.836 -19.641 -7.246 1 95.44 244 SER B O 1
ATOM 5720 N N . GLY B 1 245 ? -8.859 -18.547 -9.211 1 96.44 245 GLY B N 1
ATOM 5721 C CA . GLY B 1 245 ? -7.441 -18.75 -9.484 1 96.44 245 GLY B CA 1
ATOM 5722 C C . GLY B 1 245 ? -6.566 -17.625 -8.953 1 96.44 245 GLY B C 1
ATOM 5723 O O . GLY B 1 245 ? -6.645 -17.281 -7.77 1 96.44 245 GLY B O 1
ATOM 5724 N N . ARG B 1 246 ? -5.906 -16.938 -9.781 1 96.12 246 ARG B N 1
ATOM 5725 C CA . ARG B 1 246 ? -4.969 -15.883 -9.43 1 96.12 246 ARG B CA 1
ATOM 5726 C C . ARG B 1 246 ? -5.605 -14.898 -8.445 1 96.12 246 ARG B C 1
ATOM 5728 O O . ARG B 1 246 ? -6.781 -14.562 -8.578 1 96.12 246 ARG B O 1
ATOM 5735 N N . THR B 1 247 ? -4.855 -14.461 -7.41 1 97.25 247 THR B N 1
ATOM 5736 C CA . THR B 1 247 ? -5.168 -13.531 -6.328 1 97.25 247 THR B CA 1
ATOM 5737 C C . THR B 1 247 ? -5.91 -14.242 -5.199 1 97.25 247 THR B C 1
ATOM 5739 O O . THR B 1 247 ? -6.195 -13.641 -4.164 1 97.25 247 THR B O 1
ATOM 5742 N N . ASN B 1 248 ? -6.219 -15.578 -5.387 1 97.81 248 ASN B N 1
ATOM 5743 C CA . ASN B 1 248 ? -6.953 -16.328 -4.375 1 97.81 248 ASN B CA 1
ATOM 5744 C C . ASN B 1 248 ? -6.051 -17.344 -3.666 1 97.81 248 ASN B C 1
ATOM 5746 O O . ASN B 1 248 ? -4.996 -17.719 -4.188 1 97.81 248 ASN B O 1
ATOM 5750 N N . PHE B 1 249 ? -6.531 -17.812 -2.477 1 98.06 249 PHE B N 1
ATOM 5751 C CA . PHE B 1 249 ? -5.832 -18.859 -1.75 1 98.06 249 PHE B CA 1
ATOM 5752 C C . PHE B 1 249 ? -6.621 -20.172 -1.791 1 98.06 249 PHE B C 1
ATOM 5754 O O . PHE B 1 249 ? -6.375 -21.078 -0.994 1 98.06 249 PHE B O 1
ATOM 5761 N N . TYR B 1 250 ? -7.641 -20.266 -2.664 1 98.25 250 TYR B N 1
ATOM 5762 C CA . TYR B 1 250 ? -8.133 -21.594 -3.004 1 98.25 250 TYR B CA 1
ATOM 5763 C C . TYR B 1 250 ? -7.086 -22.375 -3.787 1 98.25 250 TYR B C 1
ATOM 5765 O O . TYR B 1 250 ? -6.117 -21.797 -4.289 1 98.25 250 TYR B O 1
ATOM 5773 N N . ASP B 1 251 ? -7.227 -23.594 -3.871 1 97.38 251 ASP B N 1
ATOM 5774 C CA . ASP B 1 251 ? -6.191 -24.406 -4.5 1 97.38 251 ASP B CA 1
ATOM 5775 C C . ASP B 1 251 ? -5.938 -23.969 -5.938 1 97.38 251 ASP B C 1
ATOM 5777 O O . ASP B 1 251 ? -4.789 -23.938 -6.387 1 97.38 251 ASP B O 1
ATOM 5781 N N . PRO B 1 252 ? -6.953 -23.578 -6.684 1 96.81 252 PRO B N 1
ATOM 5782 C CA . PRO B 1 252 ? -6.652 -23.125 -8.039 1 96.81 252 PRO B CA 1
ATOM 5783 C C . PRO B 1 252 ? -5.738 -21.906 -8.062 1 96.81 252 PRO B C 1
ATOM 5785 O O . PRO B 1 252 ? -5.062 -21.641 -9.07 1 96.81 252 PRO B O 1
ATOM 5788 N N . GLY B 1 253 ? -5.758 -21.156 -6.973 1 97.44 253 GLY B N 1
ATOM 5789 C CA . GLY B 1 253 ? -4.871 -20 -6.875 1 97.44 253 GLY B CA 1
ATOM 5790 C C . GLY B 1 253 ? -3.512 -20.344 -6.297 1 97.44 253 GLY B C 1
ATOM 5791 O O . GLY B 1 253 ? -2.52 -19.672 -6.602 1 97.44 253 GLY B O 1
ATOM 5792 N N . MET B 1 254 ? -3.404 -21.406 -5.605 1 97.06 254 MET B N 1
ATOM 5793 C CA . MET B 1 254 ? -2.186 -21.672 -4.844 1 97.06 254 MET B CA 1
ATOM 5794 C C . MET B 1 254 ? -1.37 -22.781 -5.488 1 97.06 254 MET B C 1
ATOM 5796 O O . MET B 1 254 ? -0.14 -22.766 -5.434 1 97.06 254 MET B O 1
ATOM 5800 N N . ALA B 1 255 ? -2.023 -23.781 -6.004 1 97.12 255 ALA B N 1
ATOM 5801 C CA . ALA B 1 255 ? -1.34 -24.969 -6.492 1 97.12 255 ALA B CA 1
ATOM 5802 C C . ALA B 1 255 ? -0.536 -24.672 -7.754 1 97.12 255 ALA B C 1
ATOM 5804 O O . ALA B 1 255 ? -1.014 -23.969 -8.648 1 97.12 255 ALA B O 1
ATOM 5805 N N . GLU B 1 256 ? 0.656 -25.172 -7.734 1 97.75 256 GLU B N 1
ATOM 5806 C CA . GLU B 1 256 ? 1.549 -24.906 -8.859 1 97.75 256 GLU B CA 1
ATOM 5807 C C . GLU B 1 256 ? 2.24 -26.188 -9.32 1 97.75 256 GLU B C 1
ATOM 5809 O O . GLU B 1 256 ? 2.463 -27.109 -8.523 1 97.75 256 GLU B O 1
ATOM 5814 N N . PRO B 1 257 ? 2.516 -26.312 -10.664 1 97.56 257 PRO B N 1
ATOM 5815 C CA . PRO B 1 257 ? 3.447 -27.359 -11.07 1 97.56 257 PRO B CA 1
ATOM 5816 C C . PRO B 1 257 ? 4.852 -27.156 -10.5 1 97.56 257 PRO B C 1
ATOM 5818 O O . PRO B 1 257 ? 5.27 -26.031 -10.266 1 97.56 257 PRO B O 1
ATOM 5821 N N . PHE B 1 258 ? 5.461 -28.219 -10.258 1 98.69 258 PHE B N 1
ATOM 5822 C CA . PHE B 1 258 ? 6.84 -28.125 -9.789 1 98.69 258 PHE B CA 1
ATOM 5823 C C . PHE B 1 258 ? 7.629 -29.375 -10.203 1 98.69 258 PHE B C 1
ATOM 5825 O O . PHE B 1 258 ? 7.277 -30.484 -9.836 1 98.69 258 PHE B O 1
ATOM 5832 N N . LEU B 1 259 ? 8.578 -29.203 -11.047 1 98.81 259 LEU B N 1
ATOM 5833 C CA . LEU B 1 259 ? 9.5 -30.25 -11.5 1 98.81 259 LEU B CA 1
ATOM 5834 C C . LEU B 1 259 ? 10.922 -29.938 -11.047 1 98.81 259 LEU B C 1
ATOM 5836 O O . LEU B 1 259 ? 11.391 -28.797 -11.172 1 98.81 259 LEU B O 1
ATOM 5840 N N . LEU B 1 260 ? 11.555 -30.844 -10.445 1 98.81 260 LEU B N 1
ATOM 5841 C CA . LEU B 1 260 ? 12.953 -30.75 -10.055 1 98.81 260 LEU B CA 1
ATOM 5842 C C . LEU B 1 260 ? 13.789 -31.812 -10.75 1 98.81 260 LEU B C 1
ATOM 5844 O O . LEU B 1 260 ? 13.711 -33 -10.391 1 98.81 260 LEU B O 1
ATOM 5848 N N . SER B 1 261 ? 14.594 -31.406 -11.719 1 98.75 261 SER B N 1
ATOM 5849 C CA . SER B 1 261 ? 15.391 -32.312 -12.523 1 98.75 261 SER B CA 1
ATOM 5850 C C . SER B 1 261 ? 16.859 -32.25 -12.133 1 98.75 261 SER B C 1
ATOM 5852 O O . SER B 1 261 ? 17.562 -31.312 -12.484 1 98.75 261 SER B O 1
ATOM 5854 N N . SER B 1 262 ? 17.328 -33.281 -11.469 1 98.25 262 SER B N 1
ATOM 5855 C CA . SER B 1 262 ? 18.734 -33.406 -11.062 1 98.25 262 SER B CA 1
ATOM 5856 C C . SER B 1 262 ? 19.578 -34.031 -12.164 1 98.25 262 SER B C 1
ATOM 5858 O O . SER B 1 262 ? 19.141 -35 -12.812 1 98.25 262 SER B O 1
ATOM 5860 N N . PRO B 1 263 ? 20.766 -33.562 -12.367 1 97.5 263 PRO B N 1
ATOM 5861 C CA . PRO B 1 263 ? 21.672 -34.188 -13.336 1 97.5 263 PRO B CA 1
ATOM 5862 C C . PRO B 1 263 ? 22.328 -35.469 -12.781 1 97.5 263 PRO B C 1
ATOM 5864 O O . PRO B 1 263 ? 22.969 -36.188 -13.531 1 97.5 263 PRO B O 1
ATOM 5867 N N . ARG B 1 264 ? 22.172 -35.719 -11.578 1 97.19 264 ARG B N 1
ATOM 5868 C CA . ARG B 1 264 ? 22.797 -36.875 -10.945 1 97.19 264 ARG B CA 1
ATOM 5869 C C . ARG B 1 264 ? 22 -38.156 -11.211 1 97.19 264 ARG B C 1
ATOM 5871 O O . ARG B 1 264 ? 20.812 -38.219 -10.898 1 97.19 264 ARG B O 1
ATOM 5878 N N . LYS B 1 265 ? 22.688 -39.094 -11.625 1 95.5 265 LYS B N 1
ATOM 5879 C CA . LYS B 1 265 ? 22.047 -40.312 -12.109 1 95.5 265 LYS B CA 1
ATOM 5880 C C . LYS B 1 265 ? 21.375 -41.062 -10.961 1 95.5 265 LYS B C 1
ATOM 5882 O O . LYS B 1 265 ? 20.359 -41.75 -11.156 1 95.5 265 LYS B O 1
ATOM 5887 N N . ASP B 1 266 ? 21.953 -40.906 -9.789 1 96.81 266 ASP B N 1
ATOM 5888 C CA . ASP B 1 266 ? 21.469 -41.688 -8.656 1 96.81 266 ASP B CA 1
ATOM 5889 C C . ASP B 1 266 ? 20.266 -41 -7.996 1 96.81 266 ASP B C 1
ATOM 5891 O O . ASP B 1 266 ? 19.625 -41.594 -7.117 1 96.81 266 ASP B O 1
ATOM 5895 N N . ASP B 1 267 ? 19.891 -39.812 -8.414 1 98.12 267 ASP B N 1
ATOM 5896 C CA . ASP B 1 267 ? 18.734 -39.094 -7.875 1 98.12 267 ASP B CA 1
ATOM 5897 C C . ASP B 1 267 ? 17.422 -39.656 -8.453 1 98.12 267 ASP B C 1
ATOM 5899 O O . ASP B 1 267 ? 17.438 -40.344 -9.469 1 98.12 267 ASP B O 1
ATOM 5903 N N . ARG B 1 268 ? 16.328 -39.344 -7.754 1 98 268 ARG B N 1
ATOM 5904 C CA . ARG B 1 268 ? 15.016 -39.781 -8.211 1 98 268 ARG B CA 1
ATOM 5905 C C . ARG B 1 268 ? 14.594 -39.031 -9.461 1 98 268 ARG B C 1
ATOM 5907 O O . ARG B 1 268 ? 14.68 -37.812 -9.516 1 98 268 ARG B O 1
ATOM 5914 N N . HIS B 1 269 ? 14.172 -39.844 -10.477 1 97.75 269 HIS B N 1
ATOM 5915 C CA . HIS B 1 269 ? 13.617 -39.344 -11.734 1 97.75 269 HIS B CA 1
ATOM 5916 C C . HIS B 1 269 ? 12.32 -40.031 -12.094 1 97.75 269 HIS B C 1
ATOM 5918 O O . HIS B 1 269 ? 12.164 -41.219 -11.82 1 97.75 269 HIS B O 1
ATOM 5924 N N . ASN B 1 270 ? 11.461 -39.312 -12.695 1 97.44 270 ASN B N 1
ATOM 5925 C CA . ASN B 1 270 ? 10.18 -39.844 -13.141 1 97.44 270 ASN B CA 1
ATOM 5926 C C . ASN B 1 270 ? 9.406 -40.469 -11.984 1 97.44 270 ASN B C 1
ATOM 5928 O O . ASN B 1 270 ? 8.828 -41.562 -12.125 1 97.44 270 ASN B O 1
ATOM 5932 N N . GLU B 1 271 ? 9.562 -39.875 -10.867 1 97.88 271 GLU B N 1
ATOM 5933 C CA . GLU B 1 271 ? 8.828 -40.25 -9.664 1 97.88 271 GLU B CA 1
ATOM 5934 C C . GLU B 1 271 ? 8.047 -39.062 -9.109 1 97.88 271 GLU B C 1
ATOM 5936 O O . GLU B 1 271 ? 8.336 -37.906 -9.445 1 97.88 271 GLU B O 1
ATOM 5941 N N . VAL B 1 272 ? 7.051 -39.375 -8.336 1 97.06 272 VAL B N 1
ATOM 5942 C CA . VAL B 1 272 ? 6.188 -38.344 -7.766 1 97.06 272 VAL B CA 1
ATOM 5943 C C . VAL B 1 272 ? 6.414 -38.25 -6.258 1 97.06 272 VAL B C 1
ATOM 5945 O O . VAL B 1 272 ? 6.586 -39.281 -5.59 1 97.06 272 VAL B O 1
ATOM 5948 N N . THR B 1 273 ? 6.566 -37.125 -5.785 1 97.38 273 THR B N 1
ATOM 5949 C CA . THR B 1 273 ? 6.543 -36.906 -4.344 1 97.38 273 THR B CA 1
ATOM 5950 C C . THR B 1 273 ? 5.242 -36.219 -3.926 1 97.38 273 THR B C 1
ATOM 5952 O O . THR B 1 273 ? 4.719 -35.375 -4.648 1 97.38 273 THR B O 1
ATOM 5955 N N . TYR B 1 274 ? 4.801 -36.531 -2.697 1 94.94 274 TYR B N 1
ATOM 5956 C CA . TYR B 1 274 ? 3.584 -35.938 -2.146 1 94.94 274 TYR B CA 1
ATOM 5957 C C . TYR B 1 274 ? 3.908 -35 -0.988 1 94.94 274 TYR B C 1
ATOM 5959 O O . TYR B 1 274 ? 3.01 -34.562 -0.268 1 94.94 274 TYR B O 1
ATOM 5967 N N . SER B 1 275 ? 5.156 -34.75 -0.898 1 96.75 275 SER B N 1
ATOM 5968 C CA . SER B 1 275 ? 5.574 -33.812 0.155 1 96.75 275 SER B CA 1
ATOM 5969 C C . SER B 1 275 ? 5.012 -32.438 -0.077 1 96.75 275 SER B C 1
ATOM 5971 O O . SER B 1 275 ? 5.012 -31.922 -1.206 1 96.75 275 SER B O 1
ATOM 5973 N N . MET B 1 276 ? 4.461 -31.828 1.068 1 97.25 276 MET B N 1
ATOM 5974 C CA . MET B 1 276 ? 3.996 -30.453 0.976 1 97.25 276 MET B CA 1
ATOM 5975 C C . MET B 1 276 ? 5.156 -29.516 0.68 1 97.25 276 MET B C 1
ATOM 5977 O O . MET B 1 276 ? 6.137 -29.469 1.421 1 97.25 276 MET B O 1
ATOM 5981 N N . THR B 1 277 ? 4.996 -28.797 -0.371 1 97.94 277 THR B N 1
ATOM 5982 C CA . THR B 1 277 ? 6.082 -27.953 -0.858 1 97.94 277 THR B CA 1
ATOM 5983 C C . THR B 1 277 ? 5.586 -26.531 -1.124 1 97.94 277 THR B C 1
ATOM 5985 O O . THR B 1 277 ? 4.488 -26.328 -1.648 1 97.94 277 THR B O 1
ATOM 5988 N N . SER B 1 278 ? 6.359 -25.547 -0.667 1 98.5 278 SER B N 1
ATOM 5989 C CA . SER B 1 278 ? 6.102 -24.141 -0.926 1 98.5 278 SER B CA 1
ATOM 5990 C C . SER B 1 278 ? 7.125 -23.562 -1.894 1 98.5 278 SER B C 1
ATOM 5992 O O . SER B 1 278 ? 8.289 -23.953 -1.89 1 98.5 278 SER B O 1
ATOM 5994 N N . LEU B 1 279 ? 6.703 -22.625 -2.67 1 98.62 279 LEU B N 1
ATOM 5995 C CA . LEU B 1 279 ? 7.676 -21.938 -3.523 1 98.62 279 LEU B CA 1
ATOM 5996 C C . LEU B 1 279 ? 8.703 -21.188 -2.684 1 98.62 279 LEU B C 1
ATOM 5998 O O . LEU B 1 279 ? 9.758 -20.797 -3.193 1 98.62 279 LEU B O 1
ATOM 6002 N N . LEU B 1 280 ? 8.461 -21.031 -1.385 1 98.5 280 LEU B N 1
ATOM 6003 C CA . LEU B 1 280 ? 9.461 -20.484 -0.469 1 98.5 280 LEU B CA 1
ATOM 6004 C C . LEU B 1 280 ? 10.633 -21.453 -0.312 1 98.5 280 LEU B C 1
ATOM 6006 O O . LEU B 1 280 ? 11.688 -21.078 0.204 1 98.5 280 LEU B O 1
ATOM 6010 N N . ASP B 1 281 ? 10.508 -22.656 -0.717 1 98.75 281 ASP B N 1
ATOM 6011 C CA . ASP B 1 281 ? 11.539 -23.672 -0.584 1 98.75 281 ASP B CA 1
ATOM 6012 C C . ASP B 1 281 ? 12.602 -23.531 -1.671 1 98.75 281 ASP B C 1
ATOM 6014 O O . ASP B 1 281 ? 13.672 -24.141 -1.589 1 98.75 281 ASP B O 1
ATOM 6018 N N . ILE B 1 282 ? 12.367 -22.688 -2.668 1 98.81 282 ILE B N 1
ATOM 6019 C CA . ILE B 1 282 ? 13.266 -22.562 -3.807 1 98.81 282 ILE B CA 1
ATOM 6020 C C . ILE B 1 282 ? 14.602 -21.969 -3.342 1 98.81 282 ILE B C 1
ATOM 6022 O O . ILE B 1 282 ? 15.664 -22.5 -3.66 1 98.81 282 ILE B O 1
ATOM 6026 N N . VAL B 1 283 ? 14.555 -20.938 -2.525 1 98.69 283 VAL B N 1
ATOM 6027 C CA . VAL B 1 283 ? 15.773 -20.25 -2.117 1 98.69 283 VAL B CA 1
ATOM 6028 C C . VAL B 1 283 ? 16.656 -21.203 -1.296 1 98.69 283 VAL B C 1
ATOM 6030 O O . VAL B 1 283 ? 17.812 -21.406 -1.627 1 98.69 283 VAL B O 1
ATOM 6033 N N . PRO B 1 284 ? 16.109 -21.812 -0.25 1 98.38 284 PRO B N 1
ATOM 6034 C CA . PRO B 1 284 ? 17 -22.719 0.483 1 98.38 284 PRO B CA 1
ATOM 6035 C C . PRO B 1 284 ? 17.453 -23.891 -0.363 1 98.38 284 PRO B C 1
ATOM 6037 O O . PRO B 1 284 ? 18.547 -24.422 -0.144 1 98.38 284 PRO B O 1
ATOM 6040 N N . THR B 1 285 ? 16.703 -24.359 -1.346 1 98.81 285 THR B N 1
ATOM 6041 C CA . THR B 1 285 ? 17.109 -25.438 -2.234 1 98.81 285 THR B CA 1
ATOM 6042 C C . THR B 1 285 ? 18.297 -25.016 -3.098 1 98.81 285 THR B C 1
ATOM 6044 O O . THR B 1 285 ? 19.281 -25.75 -3.201 1 98.81 285 THR B O 1
ATOM 6047 N N . VAL B 1 286 ? 18.203 -23.812 -3.709 1 98.81 286 VAL B N 1
ATOM 6048 C CA . VAL B 1 286 ? 19.266 -23.312 -4.578 1 98.81 286 VAL B CA 1
ATOM 6049 C C . VAL B 1 286 ? 20.531 -23.062 -3.76 1 98.81 286 VAL B C 1
ATOM 6051 O O . VAL B 1 286 ? 21.641 -23.391 -4.191 1 98.81 286 VAL B O 1
ATOM 6054 N N . LEU B 1 287 ? 20.344 -22.453 -2.596 1 98.31 287 LEU B N 1
ATOM 6055 C CA . LEU B 1 287 ? 21.5 -22.219 -1.731 1 98.31 287 LEU B CA 1
ATOM 6056 C C . LEU B 1 287 ? 22.172 -23.531 -1.352 1 98.31 287 LEU B C 1
ATOM 6058 O O . LEU B 1 287 ? 23.391 -23.641 -1.397 1 98.31 287 LEU B O 1
ATOM 6062 N N . ASP B 1 288 ? 21.375 -24.5 -0.982 1 98.38 288 ASP B N 1
ATOM 6063 C CA . ASP B 1 288 ? 21.875 -25.828 -0.646 1 98.38 288 ASP B CA 1
ATOM 6064 C C . ASP B 1 288 ? 22.625 -26.438 -1.825 1 98.38 288 ASP B C 1
ATOM 6066 O O . ASP B 1 288 ? 23.703 -27.016 -1.651 1 98.38 288 ASP B O 1
ATOM 6070 N N . TRP B 1 289 ? 22.141 -26.328 -3.004 1 98.44 289 TRP B N 1
ATOM 6071 C CA . TRP B 1 289 ? 22.75 -26.859 -4.219 1 98.44 289 TRP B CA 1
ATOM 6072 C C . TRP B 1 289 ? 24.141 -26.297 -4.418 1 98.44 289 TRP B C 1
ATOM 6074 O O . TRP B 1 289 ? 25.062 -27.016 -4.832 1 98.44 289 TRP B O 1
ATOM 6084 N N . PHE B 1 290 ? 24.328 -25 -4.102 1 98.12 290 PHE B N 1
ATOM 6085 C CA . PHE B 1 290 ? 25.609 -24.312 -4.312 1 98.12 290 PHE B CA 1
ATOM 6086 C C . PHE B 1 290 ? 26.438 -24.344 -3.043 1 98.12 290 PHE B C 1
ATOM 6088 O O . PHE B 1 290 ? 27.531 -23.766 -3.006 1 98.12 290 PHE B O 1
ATOM 6095 N N . ASN B 1 291 ? 25.938 -24.969 -1.996 1 97.56 291 ASN B N 1
ATOM 6096 C CA . ASN B 1 291 ? 26.609 -25 -0.704 1 97.56 291 ASN B CA 1
ATOM 6097 C C . ASN B 1 291 ? 26.875 -23.609 -0.164 1 97.56 291 ASN B C 1
ATOM 6099 O O . ASN B 1 291 ? 28 -23.281 0.224 1 97.56 291 ASN B O 1
ATOM 6103 N N . VAL B 1 292 ? 25.828 -22.781 -0.277 1 96.56 292 VAL B N 1
ATOM 6104 C CA . VAL B 1 292 ? 25.859 -21.422 0.244 1 96.56 292 VAL B CA 1
ATOM 6105 C C . VAL B 1 292 ? 24.953 -21.312 1.469 1 96.56 292 VAL B C 1
ATOM 6107 O O . VAL B 1 292 ? 23.828 -21.812 1.466 1 96.56 292 VAL B O 1
ATOM 6110 N N . SER B 1 293 ? 25.391 -20.656 2.541 1 94.5 293 SER B N 1
ATOM 6111 C CA . SER B 1 293 ? 24.594 -20.453 3.746 1 94.5 293 SER B CA 1
ATOM 6112 C C . SER B 1 293 ? 23.797 -19.156 3.672 1 94.5 293 SER B C 1
ATOM 6114 O O . SER B 1 293 ? 24.281 -18.156 3.15 1 94.5 293 SER B O 1
ATOM 6116 N N . TYR B 1 294 ? 22.641 -19.266 4.137 1 93.81 294 TYR B N 1
ATOM 6117 C CA . TYR B 1 294 ? 21.844 -18.047 4.258 1 93.81 294 TYR B CA 1
ATOM 6118 C C . TYR B 1 294 ? 22.375 -17.156 5.379 1 93.81 294 TYR B C 1
ATOM 6120 O O . TYR B 1 294 ? 22.75 -17.641 6.441 1 93.81 294 TYR B O 1
ATOM 6128 N N . PRO B 1 295 ? 22.359 -15.859 5.184 1 90.69 295 PRO B N 1
ATOM 6129 C CA . PRO B 1 295 ? 22.906 -14.961 6.203 1 90.69 295 PRO B CA 1
ATOM 6130 C C . PRO B 1 295 ? 22.109 -14.992 7.508 1 90.69 295 PRO B C 1
ATOM 6132 O O . PRO B 1 295 ? 20.922 -15.328 7.504 1 90.69 295 PRO B O 1
ATOM 6135 N N . GLU B 1 296 ? 22.781 -14.602 8.594 1 83 296 GLU B N 1
ATOM 6136 C CA . GLU B 1 296 ? 22.156 -14.523 9.906 1 83 296 GLU 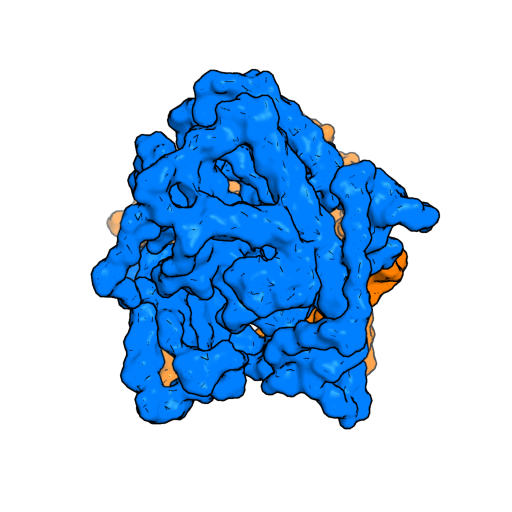B CA 1
ATOM 6137 C C . GLU B 1 296 ? 21.156 -13.375 9.969 1 83 296 GLU B C 1
ATOM 6139 O O . GLU B 1 296 ? 21.281 -12.391 9.242 1 83 296 GLU B O 1
ATOM 6144 N N . GLY B 1 297 ? 20.078 -13.414 10.812 1 70.56 297 GLY B N 1
ATOM 6145 C CA . GLY B 1 297 ? 19.141 -12.336 11.039 1 70.56 297 GLY B CA 1
ATOM 6146 C C . GLY B 1 297 ? 17.75 -12.641 10.516 1 70.56 297 GLY B C 1
ATOM 6147 O O . GLY B 1 297 ? 16.75 -12.258 11.125 1 70.56 297 GLY B O 1
ATOM 6148 N N . SER B 1 298 ? 17.75 -13.07 9.25 1 73.25 298 SER B N 1
ATOM 6149 C CA . SER B 1 298 ? 16.438 -13.484 8.766 1 73.25 298 SER B CA 1
ATOM 6150 C C . SER B 1 298 ? 16.312 -15.008 8.773 1 73.25 298 SER B C 1
ATOM 6152 O O . SER B 1 298 ? 17.312 -15.719 8.656 1 73.25 298 SER B O 1
ATOM 6154 N N . GLU B 1 299 ? 15.055 -15.367 9.047 1 85.06 299 GLU B N 1
ATOM 6155 C CA . GLU B 1 299 ? 14.805 -16.797 9.078 1 85.06 299 GLU B CA 1
ATOM 6156 C C . GLU B 1 299 ? 13.922 -17.234 7.91 1 85.06 299 GLU B C 1
ATOM 6158 O O . GLU B 1 299 ? 12.844 -16.672 7.707 1 85.06 299 GLU B O 1
ATOM 6163 N N . LEU B 1 300 ? 14.508 -18.094 7.125 1 94.88 300 LEU B N 1
ATOM 6164 C CA . LEU B 1 300 ? 13.695 -18.734 6.094 1 94.88 300 LEU B CA 1
ATOM 6165 C C . LEU B 1 300 ? 12.742 -19.75 6.711 1 94.88 300 LEU B C 1
ATOM 6167 O O . LEU B 1 300 ? 13.109 -20.484 7.633 1 94.88 300 LEU B O 1
ATOM 6171 N N . THR B 1 301 ? 11.547 -19.672 6.273 1 95.62 301 THR B N 1
ATOM 6172 C CA . THR B 1 301 ? 10.602 -20.703 6.723 1 95.62 301 THR B CA 1
ATOM 6173 C C . THR B 1 301 ? 10.555 -21.859 5.742 1 95.62 301 THR B C 1
ATOM 6175 O O . THR B 1 301 ? 10.039 -22.938 6.066 1 95.62 301 THR B O 1
ATOM 6178 N N . GLY B 1 302 ? 11.062 -21.719 4.477 1 97.19 302 GLY B N 1
ATOM 6179 C CA . GLY B 1 302 ? 11.203 -22.812 3.527 1 97.19 302 GLY B CA 1
ATOM 6180 C C . GLY B 1 302 ? 12.344 -23.75 3.865 1 97.19 302 GLY B C 1
ATOM 6181 O O . GLY B 1 302 ? 13.172 -23.438 4.723 1 97.19 302 GLY B O 1
ATOM 6182 N N . ILE B 1 303 ? 12.398 -24.875 3.25 1 96.5 303 ILE B N 1
ATOM 6183 C CA . ILE B 1 303 ? 13.453 -25.875 3.455 1 96.5 303 ILE B CA 1
ATOM 6184 C C . ILE B 1 303 ? 14 -26.328 2.105 1 96.5 303 ILE B C 1
ATOM 6186 O O . ILE B 1 303 ? 13.352 -26.156 1.071 1 96.5 303 ILE B O 1
ATOM 6190 N N . SER B 1 304 ? 15.203 -26.906 2.162 1 98.25 304 SER B N 1
ATOM 6191 C CA . SER B 1 304 ? 15.766 -27.469 0.94 1 98.25 304 SER B CA 1
ATOM 6192 C C . SER B 1 304 ? 15 -28.703 0.49 1 98.25 304 SER B C 1
ATOM 6194 O O . SER B 1 304 ? 14.664 -29.562 1.307 1 98.25 304 SER B O 1
ATOM 6196 N N . LEU B 1 305 ? 14.758 -28.797 -0.83 1 98.56 305 LEU B N 1
ATOM 6197 C CA . LEU B 1 305 ? 14.023 -29.906 -1.413 1 98.56 305 LEU B CA 1
ATOM 6198 C C . LEU B 1 305 ? 14.977 -31 -1.89 1 98.56 305 LEU B C 1
ATOM 6200 O O . LEU B 1 305 ? 14.539 -32.062 -2.342 1 98.56 305 LEU B O 1
ATOM 6204 N N . LEU B 1 306 ? 16.297 -30.797 -1.798 1 98.56 306 LEU B N 1
ATOM 6205 C CA . LEU B 1 306 ? 17.297 -31.719 -2.352 1 98.56 306 LEU B CA 1
ATOM 6206 C C . LEU B 1 306 ? 17.203 -33.094 -1.694 1 98.56 306 LEU B C 1
ATOM 6208 O O . LEU B 1 306 ? 17.359 -34.094 -2.361 1 98.56 306 LEU B O 1
ATOM 6212 N N . PRO B 1 307 ? 16.891 -33.156 -0.386 1 98 307 PRO B N 1
ATOM 6213 C CA . PRO B 1 307 ? 16.766 -34.469 0.225 1 98 307 PRO B CA 1
ATOM 6214 C C . PRO B 1 307 ? 15.672 -35.344 -0.415 1 98 307 PRO B C 1
ATOM 6216 O O . PRO B 1 307 ? 15.773 -36.562 -0.436 1 98 307 PRO B O 1
ATOM 6219 N N . LEU B 1 308 ? 14.617 -34.719 -0.99 1 98.25 308 LEU B N 1
ATOM 6220 C CA . LEU B 1 308 ? 13.516 -35.438 -1.61 1 98.25 308 LEU B CA 1
ATOM 6221 C C . LEU B 1 308 ? 13.969 -36.125 -2.887 1 98.25 308 LEU B C 1
ATOM 6223 O O . LEU B 1 308 ? 13.289 -37.031 -3.383 1 98.25 308 LEU B O 1
ATOM 6227 N N . LEU B 1 309 ? 15.102 -35.688 -3.477 1 98.5 309 LEU B N 1
ATOM 6228 C CA . LEU B 1 309 ? 15.664 -36.312 -4.66 1 98.5 309 LEU B CA 1
ATOM 6229 C C . LEU B 1 309 ? 16.219 -37.688 -4.312 1 98.5 309 LEU B C 1
ATOM 6231 O O . LEU B 1 309 ? 16.453 -38.531 -5.199 1 98.5 309 LEU B O 1
ATOM 6235 N N . LYS B 1 310 ? 16.453 -37.875 -3.059 1 97.69 310 LYS B N 1
ATOM 6236 C CA . LYS B 1 310 ? 17.016 -39.156 -2.613 1 97.69 310 LYS B CA 1
ATOM 6237 C C . LYS B 1 310 ? 15.93 -40.094 -2.088 1 97.69 310 LYS B C 1
ATOM 6239 O O . LYS B 1 310 ? 15.891 -41.25 -2.439 1 97.69 310 LYS B O 1
ATOM 6244 N N . GLN B 1 311 ? 15.062 -39.562 -1.213 1 96.06 311 GLN B N 1
ATOM 6245 C CA . GLN B 1 311 ? 14 -40.375 -0.63 1 96.06 311 GLN B CA 1
ATOM 6246 C C . GLN B 1 311 ? 12.898 -39.5 -0.043 1 96.06 311 GLN B C 1
ATOM 6248 O O . GLN B 1 311 ? 13.125 -38.344 0.258 1 96.06 311 GLN B O 1
ATOM 6253 N N . GLU B 1 312 ? 11.734 -40.094 0.08 1 94.62 312 GLU B N 1
ATOM 6254 C CA . GLU B 1 312 ? 10.633 -39.438 0.757 1 94.62 312 GLU B CA 1
ATOM 6255 C C . GLU B 1 312 ? 10.898 -39.312 2.254 1 94.62 312 GLU B C 1
ATOM 6257 O O . GLU B 1 312 ? 11.562 -40.156 2.85 1 94.62 312 GLU B O 1
ATOM 6262 N N . PRO B 1 313 ? 10.344 -38.281 2.807 1 91.75 313 PRO B N 1
ATOM 6263 C CA . PRO B 1 313 ? 10.477 -38.188 4.262 1 91.75 313 PRO B CA 1
ATOM 6264 C C . PRO B 1 313 ? 9.641 -39.25 4.984 1 91.75 313 PRO B C 1
ATOM 6266 O O . PRO B 1 313 ? 8.57 -39.625 4.508 1 91.75 313 PRO B O 1
ATOM 6269 N N . LYS B 1 314 ? 10.141 -39.75 6.098 1 86.38 314 LYS B N 1
ATOM 6270 C CA . LYS B 1 314 ? 9.445 -40.781 6.871 1 86.38 314 LYS B CA 1
ATOM 6271 C C . LYS B 1 314 ? 8.109 -40.281 7.391 1 86.38 314 LYS B C 1
ATOM 6273 O O . LYS B 1 314 ? 7.094 -40.969 7.316 1 86.38 314 LYS B O 1
ATOM 6278 N N . GLU B 1 315 ? 8.078 -39.156 7.914 1 82.06 315 GLU B N 1
ATOM 6279 C CA . GLU B 1 315 ? 6.875 -38.469 8.359 1 82.06 315 GLU B CA 1
ATOM 6280 C C . GLU B 1 315 ? 6.805 -37.062 7.77 1 82.06 315 GLU B C 1
ATOM 6282 O O . GLU B 1 315 ? 7.801 -36.344 7.77 1 82.06 315 GLU B O 1
ATOM 6287 N N . ASP B 1 316 ? 5.605 -36.875 7.074 1 81.06 316 ASP B N 1
ATOM 6288 C CA . ASP B 1 316 ? 5.438 -35.531 6.504 1 81.06 316 ASP B CA 1
ATOM 6289 C C . ASP B 1 316 ? 4.203 -34.844 7.074 1 81.06 316 ASP B C 1
ATOM 6291 O O . ASP B 1 316 ? 3.082 -35.094 6.617 1 81.06 316 ASP B O 1
ATOM 6295 N N . LYS B 1 317 ? 4.344 -34.062 8.141 1 87.94 317 LYS B N 1
ATOM 6296 C CA . LYS B 1 317 ? 3.271 -33.312 8.766 1 87.94 317 LYS B CA 1
ATOM 6297 C C . LYS B 1 317 ? 3.404 -31.812 8.445 1 87.94 317 LYS B C 1
ATOM 6299 O O . LYS B 1 317 ? 2.838 -30.969 9.141 1 87.94 317 LYS B O 1
ATOM 6304 N N . ARG B 1 318 ? 4.129 -31.625 7.34 1 94.69 318 ARG B N 1
ATOM 6305 C CA . ARG B 1 318 ? 4.449 -30.234 7.008 1 94.69 318 ARG B CA 1
ATOM 6306 C C . ARG B 1 318 ? 3.23 -29.516 6.445 1 94.69 318 ARG B C 1
ATOM 6308 O O . ARG B 1 318 ? 2.473 -30.078 5.656 1 94.69 318 ARG B O 1
ATOM 6315 N N . ALA B 1 319 ? 3.068 -28.312 6.914 1 97.75 319 ALA B N 1
ATOM 6316 C CA . ALA B 1 319 ? 2.068 -27.406 6.352 1 97.75 319 ALA B CA 1
ATOM 6317 C C . ALA B 1 319 ? 2.725 -26.328 5.492 1 97.75 319 ALA B C 1
ATOM 6319 O O . ALA B 1 319 ? 3.908 -26.031 5.664 1 97.75 319 ALA B O 1
ATOM 6320 N N . VAL B 1 320 ? 1.986 -25.828 4.535 1 98.12 320 VAL B N 1
ATOM 6321 C CA . VAL B 1 320 ? 2.434 -24.656 3.781 1 98.12 320 VAL B CA 1
ATOM 6322 C C . VAL B 1 320 ? 1.575 -23.453 4.145 1 98.12 320 VAL B C 1
ATOM 6324 O O . VAL B 1 320 ? 0.408 -23.594 4.516 1 98.12 320 VAL B O 1
ATOM 6327 N N . PHE B 1 321 ? 2.186 -22.312 4.086 1 98.75 321 PHE B N 1
ATOM 6328 C CA . PHE B 1 321 ? 1.536 -21.062 4.477 1 98.75 321 PHE B CA 1
ATOM 6329 C C . PHE B 1 321 ? 1.541 -20.062 3.326 1 98.75 321 PHE B C 1
ATOM 6331 O O . PHE B 1 321 ? 2.334 -20.188 2.393 1 98.75 321 PHE B O 1
ATOM 6338 N N . GLY B 1 322 ? 0.609 -19.141 3.338 1 98.5 322 GLY B N 1
ATOM 6339 C CA . GLY B 1 322 ? 0.545 -18.094 2.34 1 98.5 322 GLY B CA 1
ATOM 6340 C C . GLY B 1 322 ? 0.123 -16.75 2.914 1 98.5 322 GLY B C 1
ATOM 6341 O O . GLY B 1 322 ? -0.508 -16.688 3.973 1 98.5 322 GLY B O 1
ATOM 6342 N N . SER B 1 323 ? 0.53 -15.781 2.229 1 98.12 323 SER B N 1
ATOM 6343 C CA . SER B 1 323 ? 0.269 -14.398 2.621 1 98.12 323 SER B CA 1
ATOM 6344 C C . SER B 1 323 ? -0.06 -13.531 1.409 1 98.12 323 SER B C 1
ATOM 6346 O O . SER B 1 323 ? 0.75 -13.414 0.488 1 98.12 323 SER B O 1
ATOM 6348 N N . HIS B 1 324 ? -1.228 -12.984 1.352 1 98.5 324 HIS B N 1
ATOM 6349 C CA . HIS B 1 324 ? -1.697 -12.039 0.347 1 98.5 324 HIS B CA 1
ATOM 6350 C C . HIS B 1 324 ? -2.145 -10.734 0.99 1 98.5 324 HIS B C 1
ATOM 6352 O O . HIS B 1 324 ? -2.781 -10.742 2.047 1 98.5 324 HIS B O 1
ATOM 6358 N N . ASN B 1 325 ? -1.732 -9.547 0.413 1 98.56 325 ASN B N 1
ATOM 6359 C CA . ASN B 1 325 ? -2.154 -8.25 0.939 1 98.56 325 ASN B CA 1
ATOM 6360 C C . ASN B 1 325 ? -2.906 -7.438 -0.11 1 98.56 325 ASN B C 1
ATOM 6362 O O . ASN B 1 325 ? -4.078 -7.105 0.079 1 98.56 325 ASN B O 1
ATOM 6366 N N . HIS B 1 326 ? -2.189 -7.176 -1.173 1 98 326 HIS B N 1
ATOM 6367 C CA . HIS B 1 326 ? -2.746 -6.496 -2.338 1 98 326 HIS B CA 1
ATOM 6368 C C . HIS B 1 326 ? -2.422 -7.25 -3.623 1 98 326 HIS B C 1
ATOM 6370 O O . HIS B 1 326 ? -1.614 -8.18 -3.615 1 98 326 HIS B O 1
ATOM 6376 N N . HIS B 1 327 ? -2.84 -7.004 -4.594 1 97.31 327 HIS B N 1
ATOM 6377 C CA . HIS B 1 327 ? -2.455 -7.145 -5.992 1 97.31 327 HIS B CA 1
ATOM 6378 C C . HIS B 1 327 ? -2.273 -5.781 -6.656 1 97.31 327 HIS B C 1
ATOM 6380 O O . HIS B 1 327 ? -1.276 -5.098 -6.41 1 97.31 327 HIS B O 1
ATOM 6386 N N . GLU B 1 328 ? -3.318 -5.16 -7.074 1 96.94 328 GLU B N 1
ATOM 6387 C CA . GLU B 1 328 ? -3.312 -3.729 -7.367 1 96.94 328 GLU B CA 1
ATOM 6388 C C . GLU B 1 328 ? -3.443 -2.902 -6.094 1 96.94 328 GLU B C 1
ATOM 6390 O O . GLU B 1 328 ? -3.982 -3.377 -5.09 1 96.94 328 GLU B O 1
ATOM 6395 N N . VAL B 1 329 ? -3.004 -1.659 -6.094 1 97.75 329 VAL B N 1
ATOM 6396 C CA . VAL B 1 329 ? -2.99 -0.822 -4.898 1 97.75 329 VAL B CA 1
ATOM 6397 C C . VAL B 1 329 ? -4.418 -0.604 -4.406 1 97.75 329 VAL B C 1
ATOM 6399 O O . VAL B 1 329 ? -4.648 -0.417 -3.207 1 97.75 329 VAL B O 1
ATOM 6402 N N . THR B 1 330 ? -5.449 -0.725 -5.262 1 97.88 330 THR B N 1
ATOM 6403 C CA . THR B 1 330 ? -6.852 -0.513 -4.922 1 97.88 330 THR B CA 1
ATOM 6404 C C . THR B 1 330 ? -7.5 -1.817 -4.473 1 97.88 330 THR B C 1
ATOM 6406 O O . THR B 1 330 ? -8.695 -1.849 -4.168 1 97.88 330 THR B O 1
ATOM 6409 N N . MET B 1 331 ? -6.734 -2.928 -4.48 1 98.06 331 MET B N 1
ATOM 6410 C CA . MET B 1 331 ? -7.27 -4.25 -4.168 1 98.06 331 MET B CA 1
ATOM 6411 C C . MET B 1 331 ? -6.758 -4.738 -2.816 1 98.06 331 MET B C 1
ATOM 6413 O O . MET B 1 331 ? -6.07 -5.758 -2.738 1 98.06 331 MET B O 1
ATOM 6417 N N . TYR B 1 332 ? -7.137 -4.047 -1.764 1 98.44 332 TYR B N 1
ATOM 6418 C CA . TYR B 1 332 ? -6.754 -4.461 -0.419 1 98.44 332 TYR B CA 1
ATOM 6419 C C . TYR B 1 332 ? -7.621 -5.621 0.059 1 98.44 332 TYR B C 1
ATOM 6421 O O . TYR B 1 332 ? -8.82 -5.461 0.276 1 98.44 332 TYR B O 1
ATOM 6429 N N . TYR B 1 333 ? -7.078 -6.727 0.26 1 98.69 333 TYR B N 1
ATOM 6430 C CA . TYR B 1 333 ? -7.766 -7.906 0.771 1 98.69 333 TYR B CA 1
ATOM 6431 C C . TYR B 1 333 ? -6.777 -8.883 1.401 1 98.69 333 TYR B C 1
ATOM 6433 O O . TYR B 1 333 ? -6.578 -9.984 0.893 1 98.69 333 TYR B O 1
ATOM 6441 N N . PRO B 1 334 ? -6.195 -8.531 2.547 1 98.75 334 PRO B N 1
ATOM 6442 C CA . PRO B 1 334 ? -5.219 -9.414 3.186 1 98.75 334 PRO B CA 1
ATOM 6443 C C . PRO B 1 334 ? -5.809 -10.766 3.572 1 98.75 334 PRO B C 1
ATOM 6445 O O . PRO B 1 334 ? -6.898 -10.828 4.148 1 98.75 334 PRO B O 1
ATOM 6448 N N . MET B 1 335 ? -5.129 -11.789 3.199 1 98.88 335 MET B N 1
ATOM 6449 C CA . MET B 1 335 ? -5.453 -13.172 3.543 1 98.88 335 MET B CA 1
ATOM 6450 C C . MET B 1 335 ? -4.23 -13.898 4.09 1 98.88 335 MET B C 1
ATOM 6452 O O . MET B 1 335 ? -3.102 -13.617 3.688 1 98.88 335 MET B O 1
ATOM 6456 N N . ARG B 1 336 ? -4.465 -14.773 5.02 1 98.94 336 ARG B N 1
ATOM 6457 C CA . ARG B 1 336 ? -3.48 -15.742 5.492 1 98.94 336 ARG B CA 1
ATOM 6458 C C . ARG B 1 336 ? -4.031 -17.156 5.41 1 98.94 336 ARG B C 1
ATOM 6460 O O . ARG B 1 336 ? -5.219 -17.391 5.652 1 98.94 336 ARG B O 1
ATOM 6467 N N . VAL B 1 337 ? -3.129 -18.078 5.043 1 98.88 337 VAL B N 1
ATOM 6468 C CA . VAL B 1 337 ? -3.615 -19.453 4.855 1 98.88 337 VAL B CA 1
ATOM 6469 C C . VAL B 1 337 ? -2.609 -20.438 5.438 1 98.88 337 VAL B C 1
ATOM 6471 O O . VAL B 1 337 ? -1.4 -20.203 5.395 1 98.88 337 VAL B O 1
ATOM 6474 N N . ILE B 1 338 ? -3.09 -21.453 5.984 1 98.88 338 ILE B N 1
ATOM 6475 C CA . ILE B 1 338 ? -2.355 -22.688 6.258 1 98.88 338 ILE B CA 1
ATOM 6476 C C . ILE B 1 338 ? -3.018 -23.844 5.523 1 98.88 338 ILE B C 1
ATOM 6478 O O . ILE B 1 338 ? -4.242 -24 5.562 1 98.88 338 ILE B O 1
ATOM 6482 N N . ARG B 1 339 ? -2.27 -24.578 4.801 1 98.38 339 ARG B N 1
ATOM 6483 C CA . ARG B 1 339 ? -2.734 -25.734 4.051 1 98.38 339 ARG B CA 1
ATOM 6484 C C . ARG B 1 339 ? -1.93 -26.984 4.414 1 98.38 339 ARG B C 1
ATOM 6486 O O . ARG B 1 339 ? -0.71 -27 4.234 1 98.38 339 ARG B O 1
ATOM 6493 N N . THR B 1 340 ? -2.574 -27.984 4.934 1 97.75 340 THR B N 1
ATOM 6494 C CA . THR B 1 340 ? -2 -29.312 5.152 1 97.75 340 THR B CA 1
ATOM 6495 C C . THR B 1 340 ? -2.434 -30.266 4.055 1 97.75 340 THR B C 1
ATOM 6497 O O . THR B 1 340 ? -3.059 -29.859 3.072 1 97.75 340 THR B O 1
ATOM 6500 N N . LYS B 1 341 ? -2.023 -31.484 4.211 1 96.25 341 LYS B N 1
ATOM 6501 C CA . LYS B 1 341 ? -2.451 -32.469 3.23 1 96.25 341 LYS B CA 1
ATOM 6502 C C . LYS B 1 341 ? -3.969 -32.625 3.24 1 96.25 341 LYS B C 1
ATOM 6504 O O . LYS B 1 341 ? -4.586 -32.812 2.188 1 96.25 341 LYS B O 1
ATOM 6509 N N . ARG B 1 342 ? -4.531 -32.438 4.383 1 97.19 342 ARG B N 1
ATOM 6510 C CA . ARG B 1 342 ? -5.961 -32.719 4.48 1 97.19 342 ARG B CA 1
ATOM 6511 C C . ARG B 1 342 ? -6.762 -31.422 4.652 1 97.19 342 ARG B C 1
ATOM 6513 O O . ARG B 1 342 ? -7.863 -31.297 4.113 1 97.19 342 ARG B O 1
ATOM 6520 N N . TYR B 1 343 ? -6.273 -30.469 5.426 1 98.56 343 TYR B N 1
ATOM 6521 C CA . TYR B 1 343 ? -7.094 -29.312 5.797 1 98.56 343 TYR B CA 1
ATOM 6522 C C . TYR B 1 343 ? -6.492 -28.031 5.262 1 98.56 343 TYR B C 1
ATOM 6524 O O . TYR B 1 343 ? -5.277 -27.938 5.066 1 98.56 343 TYR B O 1
ATOM 6532 N N . LYS B 1 344 ? -7.359 -27.062 5.086 1 98.69 344 LYS B N 1
ATOM 6533 C CA . LYS B 1 344 ? -6.957 -25.703 4.738 1 98.69 344 LYS B CA 1
ATOM 6534 C C . LYS B 1 344 ? -7.758 -24.672 5.527 1 98.69 344 LYS B C 1
ATOM 6536 O O . LYS B 1 344 ? -8.977 -24.797 5.66 1 98.69 344 LYS B O 1
ATOM 6541 N N . LEU B 1 345 ? -7.074 -23.766 6.066 1 98.94 345 LEU B N 1
ATOM 6542 C CA . LEU B 1 345 ? -7.691 -22.641 6.766 1 98.94 345 LEU B CA 1
ATOM 6543 C C . LEU B 1 345 ? -7.297 -21.312 6.121 1 98.94 345 LEU B C 1
ATOM 6545 O O . LEU B 1 345 ? -6.109 -21.047 5.922 1 98.94 345 LEU B O 1
ATOM 6549 N N . ILE B 1 346 ? -8.297 -20.547 5.73 1 98.88 346 ILE B N 1
ATOM 6550 C CA . ILE B 1 346 ? -8.078 -19.219 5.156 1 98.88 346 ILE B CA 1
ATOM 6551 C C . ILE B 1 346 ? -8.641 -18.156 6.094 1 98.88 346 ILE B C 1
ATOM 6553 O O . ILE B 1 346 ? -9.781 -18.266 6.555 1 98.88 346 ILE B O 1
ATOM 6557 N N . HIS B 1 347 ? -7.84 -17.188 6.418 1 98.94 347 HIS B N 1
ATOM 6558 C CA . HIS B 1 347 ? -8.258 -16 7.168 1 98.94 347 HIS B CA 1
ATOM 6559 C C . HIS B 1 347 ? -8.43 -14.805 6.25 1 98.94 347 HIS B C 1
ATOM 6561 O O . HIS B 1 347 ? -7.441 -14.266 5.734 1 98.94 347 HIS B O 1
ATOM 6567 N N . ASN B 1 348 ? -9.664 -14.367 5.988 1 98.81 348 ASN B N 1
ATOM 6568 C CA . ASN B 1 348 ? -9.969 -13.164 5.227 1 98.81 348 ASN B CA 1
ATOM 6569 C C . ASN B 1 348 ? -10.117 -11.953 6.141 1 98.81 348 ASN B C 1
ATOM 6571 O O . ASN B 1 348 ? -11.109 -11.828 6.863 1 98.81 348 ASN B O 1
ATOM 6575 N N . MET B 1 349 ? -9.234 -10.961 5.945 1 98.62 349 MET B N 1
ATOM 6576 C CA . MET B 1 349 ? -9.156 -9.922 6.969 1 98.62 349 MET B CA 1
ATOM 6577 C C . MET B 1 349 ? -9.961 -8.695 6.562 1 98.62 349 MET B C 1
ATOM 6579 O O . MET B 1 349 ? -10.18 -7.797 7.379 1 98.62 349 MET B O 1
ATOM 6583 N N . ASN B 1 350 ? -10.391 -8.547 5.383 1 98.69 350 ASN B N 1
ATOM 6584 C CA . ASN B 1 350 ? -11.258 -7.48 4.895 1 98.69 350 ASN B CA 1
ATOM 6585 C C . ASN B 1 350 ? -12.586 -8.023 4.391 1 98.69 350 ASN B C 1
ATOM 6587 O O . ASN B 1 350 ? -13.117 -7.551 3.385 1 98.69 350 ASN B O 1
ATOM 6591 N N . TYR B 1 351 ? -13.164 -8.961 5.07 1 98.38 351 TYR B N 1
ATOM 6592 C CA . TYR B 1 351 ? -14.195 -9.867 4.59 1 98.38 351 TYR B CA 1
ATOM 6593 C C . TYR B 1 351 ? -15.539 -9.156 4.477 1 98.38 351 TYR B C 1
ATOM 6595 O O . TYR B 1 351 ? -16.453 -9.633 3.795 1 98.38 351 TYR B O 1
ATOM 6603 N N . LYS B 1 352 ? -15.727 -8.008 5.156 1 98.19 352 LYS B N 1
ATOM 6604 C CA . LYS B 1 352 ? -17.016 -7.324 5.043 1 98.19 352 LYS B CA 1
ATOM 6605 C C . LYS B 1 352 ? -17.125 -6.57 3.719 1 98.19 352 LYS B C 1
ATOM 6607 O O . LYS B 1 352 ? -18.219 -6.191 3.303 1 98.19 352 LYS B O 1
ATOM 6612 N N . MET B 1 353 ? -16.047 -6.289 3.111 1 98.56 353 MET B N 1
ATOM 6613 C CA . MET B 1 353 ? -16.047 -5.688 1.779 1 98.56 353 MET B CA 1
ATOM 6614 C C . MET B 1 353 ? -15.977 -6.762 0.698 1 98.56 353 MET B C 1
ATOM 6616 O O . MET B 1 353 ? -15.477 -7.863 0.939 1 98.56 353 MET B O 1
ATOM 6620 N N . PRO B 1 354 ? -16.469 -6.5 -0.515 1 98.25 354 PRO B N 1
ATOM 6621 C CA . PRO B 1 354 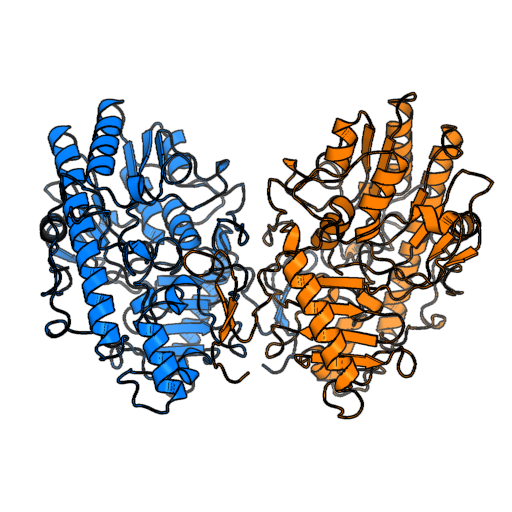? -16.391 -7.496 -1.59 1 98.25 354 PRO B CA 1
ATOM 6622 C C . PRO B 1 354 ? -14.961 -7.777 -2.035 1 98.25 354 PRO B C 1
ATOM 6624 O O . PRO B 1 354 ? -14.141 -6.863 -2.094 1 98.25 354 PRO B O 1
ATOM 6627 N N . PHE B 1 355 ? -14.695 -9.031 -2.293 1 98.25 355 PHE B N 1
ATOM 6628 C CA . PHE B 1 355 ? -13.422 -9.414 -2.877 1 98.25 355 PHE B CA 1
ATOM 6629 C C . PHE B 1 355 ? -13.156 -8.648 -4.168 1 98.25 355 PHE B C 1
ATOM 6631 O O . PHE B 1 355 ? -14.039 -8.555 -5.027 1 98.25 355 PHE B O 1
ATOM 6638 N N . PRO B 1 356 ? -11.984 -8.086 -4.328 1 97.44 356 PRO B N 1
ATOM 6639 C CA . PRO B 1 356 ? -11.703 -7.223 -5.48 1 97.44 356 PRO B CA 1
ATOM 6640 C C . PRO B 1 356 ? -11.375 -8.016 -6.742 1 97.44 356 PRO B C 1
ATOM 6642 O O . PRO B 1 356 ? -10.938 -9.164 -6.66 1 97.44 356 PRO B O 1
ATOM 6645 N N . ILE B 1 357 ? -11.594 -7.414 -7.914 1 97.44 357 ILE B N 1
ATOM 6646 C CA . ILE B 1 357 ? -11.344 -8.008 -9.219 1 97.44 357 ILE B CA 1
ATOM 6647 C C . ILE B 1 357 ? -10.312 -7.168 -9.977 1 97.44 357 ILE B C 1
ATOM 6649 O O . ILE B 1 357 ? -10.469 -5.949 -10.102 1 97.44 357 ILE B O 1
ATOM 6653 N N . ASP B 1 358 ? -9.25 -7.75 -10.406 1 93.62 358 ASP B N 1
ATOM 6654 C CA . ASP B 1 358 ? -8.227 -6.992 -11.109 1 93.62 358 ASP B CA 1
ATOM 6655 C C . ASP B 1 358 ? -8.656 -6.688 -12.547 1 93.62 358 ASP B C 1
ATOM 6657 O O . ASP B 1 358 ? -9.531 -7.363 -13.094 1 93.62 358 ASP B O 1
ATOM 6661 N N . GLN B 1 359 ? -8.023 -5.77 -13.172 1 92 359 GLN B N 1
ATOM 6662 C CA . GLN B 1 359 ? -8.414 -5.195 -14.461 1 92 359 GLN B CA 1
ATOM 6663 C C . GLN B 1 359 ? -8.398 -6.25 -15.562 1 92 359 GLN B C 1
ATOM 6665 O O . GLN B 1 359 ? -9.328 -6.332 -16.359 1 92 359 GLN B O 1
ATOM 6670 N N . ASP B 1 360 ? -7.402 -7.023 -15.586 1 89.56 360 ASP B N 1
ATOM 6671 C CA . ASP B 1 360 ? -7.254 -7.984 -16.672 1 89.56 360 ASP B CA 1
ATOM 6672 C C . ASP B 1 360 ? -8.289 -9.102 -16.562 1 89.56 360 ASP B C 1
ATOM 6674 O O . ASP B 1 360 ? -8.844 -9.547 -17.578 1 89.56 360 ASP B O 1
ATOM 6678 N N . PHE B 1 361 ? -8.492 -9.602 -15.375 1 94.19 361 PHE B N 1
ATOM 6679 C CA . PHE B 1 361 ? -9.492 -10.641 -15.164 1 94.19 361 PHE B CA 1
ATOM 6680 C C . PHE B 1 361 ? -10.898 -10.109 -15.438 1 94.19 361 PHE B C 1
ATOM 6682 O O . PHE B 1 361 ? -11.742 -10.836 -15.977 1 94.19 361 PHE B O 1
ATOM 6689 N N . TYR B 1 362 ? -11.125 -8.867 -15.086 1 96.5 362 TYR B N 1
ATOM 6690 C CA . TYR B 1 362 ? -12.438 -8.266 -15.281 1 96.5 362 TYR B CA 1
ATOM 6691 C C . TYR B 1 362 ? -12.867 -8.352 -16.734 1 96.5 362 TYR B C 1
ATOM 6693 O O . TYR B 1 362 ? -14.031 -8.633 -17.031 1 96.5 362 TYR B O 1
ATOM 6701 N N . LEU B 1 363 ? -11.945 -8.133 -17.641 1 95.31 363 LEU B N 1
ATOM 6702 C CA . LEU B 1 363 ? -12.273 -8.039 -19.062 1 95.31 363 LEU B CA 1
ATOM 6703 C C . LEU B 1 363 ? -12.32 -9.422 -19.703 1 95.31 363 LEU B C 1
ATOM 6705 O O . LEU B 1 363 ? -12.711 -9.562 -20.859 1 95.31 363 LEU B O 1
ATOM 6709 N N . SER B 1 364 ? -11.938 -10.461 -18.984 1 95.88 364 SER B N 1
ATOM 6710 C CA . SER B 1 364 ? -11.914 -11.805 -19.547 1 95.88 364 SER B CA 1
ATOM 6711 C C . SER B 1 364 ? -13.312 -12.258 -19.953 1 95.88 364 SER B C 1
ATOM 6713 O O . SER B 1 364 ? -14.305 -11.859 -19.344 1 95.88 364 SER B O 1
ATOM 6715 N N . GLN B 1 365 ? -13.359 -13.156 -20.922 1 95.38 365 GLN B N 1
ATOM 6716 C CA . GLN B 1 365 ? -14.641 -13.711 -21.344 1 95.38 365 GLN B CA 1
ATOM 6717 C C . GLN B 1 365 ? -15.32 -14.469 -20.219 1 95.38 365 GLN B C 1
ATOM 6719 O O . GLN B 1 365 ? -16.547 -14.406 -20.062 1 95.38 365 GLN B O 1
ATOM 6724 N N . SER B 1 366 ? -14.547 -15.156 -19.5 1 96.62 366 SER B N 1
ATOM 6725 C CA . SER B 1 366 ? -15.094 -15.977 -18.422 1 96.62 366 SER B CA 1
ATOM 6726 C C . SER B 1 366 ? -15.75 -15.109 -17.359 1 96.62 366 SER B C 1
ATOM 6728 O O . SER B 1 366 ? -16.891 -15.367 -16.953 1 96.62 366 SER B O 1
ATOM 6730 N N . PHE B 1 367 ? -15.086 -14.039 -16.906 1 97.38 367 PHE B N 1
ATOM 6731 C CA . PHE B 1 367 ? -15.664 -13.227 -15.852 1 97.38 367 PHE B CA 1
ATOM 6732 C C . PHE B 1 367 ? -16.844 -12.406 -16.375 1 97.38 367 PHE B C 1
ATOM 6734 O O . PHE B 1 367 ? -17.859 -12.273 -15.703 1 97.38 367 PHE B O 1
ATOM 6741 N N . GLN B 1 368 ? -16.641 -11.805 -17.578 1 97.31 368 GLN B N 1
ATOM 6742 C CA . GLN B 1 368 ? -17.734 -11.055 -18.188 1 97.31 368 GLN B CA 1
ATOM 6743 C C . GLN B 1 368 ? -18.984 -11.93 -18.328 1 97.31 368 GLN B C 1
ATOM 6745 O O . GLN B 1 368 ? -20.109 -11.453 -18.141 1 97.31 368 GLN B O 1
ATOM 6750 N N . ASP B 1 369 ? -18.781 -13.172 -18.672 1 98.31 369 ASP B N 1
ATOM 6751 C CA . ASP B 1 369 ? -19.891 -14.109 -18.797 1 98.31 369 ASP B CA 1
ATOM 6752 C C . ASP B 1 369 ? -20.594 -14.305 -17.453 1 98.31 369 ASP B C 1
ATOM 6754 O O . ASP B 1 369 ? -21.828 -14.312 -17.391 1 98.31 369 ASP B O 1
ATOM 6758 N N . LEU B 1 370 ? -19.844 -14.453 -16.391 1 98.06 370 LEU B N 1
ATOM 6759 C CA . LEU B 1 370 ? -20.422 -14.602 -15.055 1 98.06 370 LEU B CA 1
ATOM 6760 C C . LEU B 1 370 ? -21.203 -13.352 -14.656 1 98.06 370 LEU B C 1
ATOM 6762 O O . LEU B 1 370 ? -22.281 -13.453 -14.078 1 98.06 370 LEU B O 1
ATOM 6766 N N . LEU B 1 371 ? -20.641 -12.195 -14.961 1 98 371 LEU B N 1
ATOM 6767 C CA . LEU B 1 371 ? -21.312 -10.93 -14.664 1 98 371 LEU B CA 1
ATOM 6768 C C . LEU B 1 371 ? -22.641 -10.836 -15.414 1 98 371 LEU B C 1
ATOM 6770 O O . LEU B 1 371 ? -23.672 -10.523 -14.812 1 98 371 LEU B O 1
ATOM 6774 N N . ASN B 1 372 ? -22.547 -11.094 -16.703 1 98 372 ASN B N 1
ATOM 6775 C CA . ASN B 1 372 ? -23.734 -10.969 -17.547 1 98 372 ASN B CA 1
ATOM 6776 C C . ASN B 1 372 ? -24.812 -11.969 -17.156 1 98 372 ASN B C 1
ATOM 6778 O O . ASN B 1 372 ? -26 -11.617 -17.094 1 98 372 ASN B O 1
ATOM 6782 N N . ARG B 1 373 ? -24.391 -13.195 -16.922 1 98 373 ARG B N 1
ATOM 6783 C CA . ARG B 1 373 ? -25.344 -14.219 -16.531 1 98 373 ARG B CA 1
ATOM 6784 C C . ARG B 1 373 ? -26 -13.883 -15.188 1 98 373 ARG B C 1
ATOM 6786 O O . ARG B 1 373 ? -27.188 -14.117 -14.992 1 98 373 ARG B O 1
ATOM 6793 N N . THR B 1 374 ? -25.203 -13.352 -14.297 1 97.5 374 THR B N 1
ATOM 6794 C CA . THR B 1 374 ? -25.734 -12.945 -13 1 97.5 374 THR B CA 1
ATOM 6795 C C . THR B 1 374 ? -26.766 -11.828 -13.172 1 97.5 374 THR B C 1
ATOM 6797 O O . THR B 1 374 ? -27.859 -11.898 -12.609 1 97.5 374 THR B O 1
ATOM 6800 N N . GLN B 1 375 ? -26.484 -10.875 -13.945 1 96.94 375 GLN B N 1
ATOM 6801 C CA . GLN B 1 375 ? -27.375 -9.734 -14.172 1 96.94 375 GLN B CA 1
ATOM 6802 C C . GLN B 1 375 ? -28.672 -10.172 -14.852 1 96.94 375 GLN B C 1
ATOM 6804 O O . GLN B 1 375 ? -29.75 -9.641 -14.562 1 96.94 375 GLN B O 1
ATOM 6809 N N . SER B 1 376 ? -28.516 -11.117 -15.703 1 97.69 376 SER B N 1
ATOM 6810 C CA . SER B 1 376 ? -29.672 -11.57 -16.469 1 97.69 376 SER B CA 1
ATOM 6811 C C . SER B 1 376 ? -30.375 -12.734 -15.766 1 97.69 376 SER B C 1
ATOM 6813 O O . SER B 1 376 ? -31.297 -13.328 -16.312 1 97.69 376 SER B O 1
ATOM 6815 N N . LYS B 1 377 ? -29.953 -13.219 -14.672 1 96.81 377 LYS B N 1
ATOM 6816 C CA . LYS B 1 377 ? -30.547 -14.281 -13.867 1 96.81 377 LYS B CA 1
ATOM 6817 C C . LYS B 1 377 ? -30.531 -15.609 -14.617 1 96.81 377 LYS B C 1
ATOM 6819 O O . LYS B 1 377 ? -31.531 -16.344 -14.609 1 96.81 377 LYS B O 1
ATOM 6824 N N . GLN B 1 378 ? -29.453 -15.797 -15.312 1 97.94 378 GLN B N 1
ATOM 6825 C CA . GLN B 1 378 ? -29.234 -17.062 -16 1 97.94 378 GLN B CA 1
ATOM 6826 C C . GLN B 1 378 ? -28.391 -18.016 -15.148 1 97.94 378 GLN B C 1
ATOM 6828 O O . GLN B 1 378 ? -27.641 -17.578 -14.273 1 97.94 378 GLN B O 1
ATOM 6833 N N . PRO B 1 379 ? -28.547 -19.312 -15.398 1 97.81 379 PRO B N 1
ATOM 6834 C CA . PRO B 1 379 ? -27.672 -20.234 -14.688 1 97.81 379 PRO B CA 1
ATOM 6835 C C . PRO B 1 379 ? -26.188 -19.984 -14.953 1 97.81 379 PRO B C 1
ATOM 6837 O O . PRO B 1 379 ? -25.797 -19.719 -16.094 1 97.81 379 PRO B O 1
ATOM 6840 N N . LEU B 1 380 ? -25.391 -20.062 -13.969 1 97.56 380 LEU B N 1
ATOM 6841 C CA . LEU B 1 380 ? -23.969 -19.734 -14.102 1 97.56 380 LEU B CA 1
ATOM 6842 C C . LEU B 1 380 ? -23.172 -20.953 -14.555 1 97.56 380 LEU B C 1
ATOM 6844 O O . LEU B 1 380 ? -22.078 -20.797 -15.125 1 97.56 380 LEU B O 1
ATOM 6848 N N . PHE B 1 381 ? -23.703 -22.25 -14.211 1 97.69 381 PHE B N 1
ATOM 6849 C CA . PHE B 1 381 ? -22.953 -23.469 -14.445 1 97.69 381 PHE B CA 1
ATOM 6850 C C . PHE B 1 381 ? -21.578 -23.406 -13.797 1 97.69 381 PHE B C 1
ATOM 6852 O O . PHE B 1 381 ? -20.562 -23.734 -14.422 1 97.69 381 PHE B O 1
ATOM 6859 N N . TRP B 1 382 ? -21.516 -22.766 -12.625 1 96.88 382 TRP B N 1
ATOM 6860 C CA . TRP B 1 382 ? -20.359 -22.531 -11.781 1 96.88 382 TRP B CA 1
ATOM 6861 C C . TRP B 1 382 ? -20.578 -23.078 -10.375 1 96.88 382 TRP B C 1
ATOM 6863 O O . TRP B 1 382 ? -21.719 -23.281 -9.953 1 96.88 382 TRP B O 1
ATOM 6873 N N . TYR B 1 383 ? -19.531 -23.391 -9.656 1 95.81 383 TYR B N 1
ATOM 6874 C CA . TYR B 1 383 ? -19.672 -24.062 -8.359 1 95.81 383 TYR B CA 1
ATOM 6875 C C . TYR B 1 383 ? -20 -23.047 -7.266 1 95.81 383 TYR B C 1
ATOM 6877 O O . TYR B 1 383 ? -20.328 -23.438 -6.137 1 95.81 383 TYR B O 1
ATOM 6885 N N . LYS B 1 384 ? -19.922 -21.719 -7.629 1 94.94 384 LYS B N 1
ATOM 6886 C CA . LYS B 1 384 ? -20.266 -20.641 -6.715 1 94.94 384 LYS B CA 1
ATOM 6887 C C . LYS B 1 384 ? -21.203 -19.625 -7.383 1 94.94 384 LYS B C 1
ATOM 6889 O O . LYS B 1 384 ? -21.562 -19.797 -8.555 1 94.94 384 LYS B O 1
ATOM 6894 N N . THR B 1 385 ? -21.688 -18.672 -6.578 1 96.19 385 THR B N 1
ATOM 6895 C CA . THR B 1 385 ? -22.344 -17.484 -7.121 1 96.19 385 THR B CA 1
ATOM 6896 C C . THR B 1 385 ? -21.406 -16.281 -7.059 1 96.19 385 THR B C 1
ATOM 6898 O O . THR B 1 385 ? -20.406 -16.312 -6.34 1 96.19 385 THR B O 1
ATOM 6901 N N . LEU B 1 386 ? -21.719 -15.305 -7.852 1 96.31 386 LEU B N 1
ATOM 6902 C CA . LEU B 1 386 ? -20.922 -14.086 -7.801 1 96.31 386 LEU B CA 1
ATOM 6903 C C . LEU B 1 386 ? -20.984 -13.461 -6.414 1 96.31 386 LEU B C 1
ATOM 6905 O O . LEU B 1 386 ? -19.984 -12.922 -5.93 1 96.31 386 LEU B O 1
ATOM 6909 N N . GLN B 1 387 ? -22.078 -13.492 -5.758 1 96.38 387 GLN B N 1
ATOM 6910 C CA . GLN B 1 387 ? -22.25 -12.984 -4.402 1 96.38 387 GLN B CA 1
ATOM 6911 C C . GLN B 1 387 ? -21.312 -13.703 -3.428 1 96.38 387 GLN B C 1
ATOM 6913 O O . GLN B 1 387 ? -20.641 -13.062 -2.625 1 96.38 387 GLN B O 1
ATOM 6918 N N . ASP B 1 388 ? -21.281 -15.031 -3.572 1 96 388 ASP B N 1
ATOM 6919 C CA . ASP B 1 388 ? -20.422 -15.82 -2.691 1 96 388 ASP B CA 1
ATOM 6920 C C . ASP B 1 388 ? -18.953 -15.578 -3.002 1 96 388 ASP B C 1
ATOM 6922 O O . ASP B 1 388 ? -18.094 -15.742 -2.131 1 96 388 ASP B O 1
ATOM 6926 N N . TYR B 1 389 ? -18.734 -15.266 -4.258 1 96.94 389 TYR B N 1
ATOM 6927 C CA . TYR B 1 389 ? -17.359 -14.953 -4.652 1 96.94 389 TYR B CA 1
ATOM 6928 C C . TYR B 1 389 ? -16.906 -13.633 -4.051 1 96.94 389 TYR B C 1
ATOM 6930 O O . TYR B 1 389 ? -15.758 -13.508 -3.605 1 96.94 389 TYR B O 1
ATOM 6938 N N . TYR B 1 390 ? -17.797 -12.648 -3.955 1 97.69 390 TYR B N 1
ATOM 6939 C CA . TYR B 1 390 ? -17.5 -11.312 -3.447 1 97.69 390 TYR B CA 1
ATOM 6940 C C . TYR B 1 390 ? -17.422 -11.312 -1.926 1 97.69 390 TYR B C 1
ATOM 6942 O O . TYR B 1 390 ? -16.531 -10.703 -1.341 1 97.69 390 TYR B O 1
ATOM 6950 N N . TYR B 1 391 ? -18.391 -11.891 -1.321 1 98 391 TYR B N 1
ATOM 6951 C CA . TYR B 1 391 ? -18.547 -11.805 0.126 1 98 391 TYR B CA 1
ATOM 6952 C C . TYR B 1 391 ? -18.203 -13.125 0.796 1 98 391 TYR B C 1
ATOM 6954 O O . TYR B 1 391 ? -18.953 -14.094 0.698 1 98 391 TYR B O 1
ATOM 6962 N N . ARG B 1 392 ? -17.125 -13.086 1.5 1 98.12 392 ARG B N 1
ATOM 6963 C CA . ARG B 1 392 ? -16.531 -14.281 2.086 1 98.12 392 ARG B CA 1
ATOM 6964 C C . ARG B 1 392 ? -16.562 -14.219 3.609 1 98.12 392 ARG B C 1
ATOM 6966 O O . ARG B 1 392 ? -16.672 -13.133 4.191 1 98.12 392 ARG B O 1
ATOM 6973 N N . SER B 1 393 ? -16.562 -15.422 4.242 1 98.38 393 SER B N 1
ATOM 6974 C CA . SER B 1 393 ? -16.438 -15.477 5.695 1 98.38 393 SER B CA 1
ATOM 6975 C C . SER B 1 393 ? -15.039 -15.062 6.145 1 98.38 393 SER B C 1
ATOM 6977 O O . SER B 1 393 ? -14.07 -15.227 5.402 1 98.38 393 SER B O 1
ATOM 6979 N N . GLU B 1 394 ? -14.977 -14.531 7.297 1 98.62 394 GLU B N 1
ATOM 6980 C CA . GLU B 1 394 ? -13.664 -14.195 7.84 1 98.62 394 GLU B CA 1
ATOM 6981 C C . GLU B 1 394 ? -12.742 -15.414 7.84 1 98.62 394 GLU B C 1
ATOM 6983 O O . GLU B 1 394 ? -11.586 -15.328 7.43 1 98.62 394 GLU B O 1
ATOM 6988 N N . TRP B 1 395 ? -13.359 -16.578 8.344 1 98.88 395 TRP B N 1
ATOM 6989 C CA . TRP B 1 395 ? -12.617 -17.828 8.391 1 98.88 395 TRP B CA 1
ATOM 6990 C C . TRP B 1 395 ? -13.258 -18.875 7.48 1 98.88 395 TRP B C 1
ATOM 6992 O O . TRP B 1 395 ? -14.469 -19.094 7.535 1 98.88 395 TRP B O 1
ATOM 7002 N N . GLU B 1 396 ? -12.461 -19.469 6.617 1 98.88 396 GLU B N 1
ATOM 7003 C CA . GLU B 1 396 ? -12.875 -20.594 5.785 1 98.88 396 GLU B CA 1
ATOM 7004 C C . GLU B 1 396 ? -12.047 -21.844 6.086 1 98.88 396 GLU B C 1
ATOM 7006 O O . GLU B 1 396 ? -10.812 -21.828 5.973 1 98.88 396 GLU B O 1
ATOM 7011 N N . LEU B 1 397 ? -12.711 -22.891 6.539 1 98.94 397 LEU B N 1
ATOM 7012 C CA . LEU B 1 397 ? -12.07 -24.172 6.809 1 98.94 397 LEU B CA 1
ATOM 7013 C C . LEU B 1 397 ? -12.57 -25.25 5.84 1 98.94 397 LEU B C 1
ATOM 7015 O O . LEU B 1 397 ? -13.781 -25.438 5.684 1 98.94 397 LEU B O 1
ATOM 7019 N N . TYR B 1 398 ? -11.648 -25.938 5.195 1 98.81 398 TYR B N 1
ATOM 7020 C CA . TYR B 1 398 ? -12.023 -26.984 4.25 1 98.81 398 TYR B CA 1
ATOM 7021 C C . TYR B 1 398 ? -11.359 -28.312 4.613 1 98.81 398 TYR B C 1
ATOM 7023 O O . TYR B 1 398 ? -10.195 -28.344 5.004 1 98.81 398 TYR B O 1
ATOM 7031 N N . ASP B 1 399 ? -12.086 -29.375 4.598 1 98.75 399 ASP B N 1
ATOM 7032 C CA . ASP B 1 399 ? -11.586 -30.75 4.629 1 98.75 399 ASP B CA 1
ATOM 7033 C C . ASP B 1 399 ? -11.406 -31.297 3.217 1 98.75 399 ASP B C 1
ATOM 7035 O O . ASP B 1 399 ? -12.352 -31.797 2.611 1 98.75 399 ASP B O 1
ATOM 7039 N N . LEU B 1 400 ? -10.25 -31.297 2.766 1 97.88 400 LEU B N 1
ATOM 7040 C CA . LEU B 1 400 ? -9.945 -31.531 1.358 1 97.88 400 LEU B CA 1
ATOM 7041 C C . LEU B 1 400 ? -10.039 -33 1.021 1 97.88 400 LEU B C 1
ATOM 7043 O O . LEU B 1 400 ? -10.102 -33.375 -0.153 1 97.88 400 LEU B O 1
ATOM 7047 N N . LYS B 1 401 ? -9.977 -33.844 2 1 97.44 401 LYS B N 1
ATOM 7048 C CA . LYS B 1 401 ? -10.211 -35.25 1.763 1 97.44 401 LYS B CA 1
ATOM 7049 C C . LYS B 1 401 ? -11.625 -35.5 1.26 1 97.44 401 LYS B C 1
ATOM 7051 O O . LYS B 1 401 ? -11.836 -36.312 0.339 1 97.44 401 LYS B O 1
ATOM 7056 N N . TYR B 1 402 ? -12.57 -34.812 1.828 1 97.56 402 TYR B N 1
ATOM 7057 C CA . TYR B 1 402 ? -13.977 -35.062 1.508 1 97.56 402 TYR B CA 1
ATOM 7058 C C . TYR B 1 402 ? -14.484 -34 0.528 1 97.56 402 TYR B C 1
ATOM 7060 O O . TYR B 1 402 ? -15.492 -34.219 -0.156 1 97.56 402 TYR B O 1
ATOM 7068 N N . ASP B 1 403 ? -13.875 -32.875 0.471 1 97.56 403 ASP B N 1
ATOM 7069 C CA . ASP B 1 403 ? -14.273 -31.766 -0.384 1 97.56 403 ASP B CA 1
ATOM 7070 C C . ASP B 1 403 ? -13.062 -31.125 -1.051 1 97.56 403 ASP B C 1
ATOM 7072 O O . ASP B 1 403 ? -12.711 -29.984 -0.753 1 97.56 403 ASP B O 1
ATOM 7076 N N . PRO B 1 404 ? -12.477 -31.812 -2.027 1 96.38 404 PRO B N 1
ATOM 7077 C CA . PRO B 1 404 ? -11.289 -31.281 -2.695 1 96.38 404 PRO B CA 1
ATOM 7078 C C . PRO B 1 404 ? -11.578 -30.016 -3.48 1 96.38 404 PRO B C 1
ATOM 7080 O O . PRO B 1 404 ? -10.648 -29.297 -3.865 1 96.38 404 PRO B O 1
ATOM 7083 N N . ASN B 1 405 ? -12.891 -29.688 -3.686 1 96.5 405 ASN B N 1
ATOM 7084 C CA . ASN B 1 405 ? -13.258 -28.5 -4.465 1 96.5 405 ASN B CA 1
ATOM 7085 C C . ASN B 1 405 ? -13.453 -27.281 -3.572 1 96.5 405 ASN B C 1
ATOM 7087 O O . ASN B 1 405 ? -13.742 -26.188 -4.066 1 96.5 405 ASN B O 1
ATOM 7091 N N . GLU B 1 406 ? -13.305 -27.406 -2.307 1 97.31 406 GLU B N 1
ATOM 7092 C CA . GLU B 1 406 ? -13.43 -26.312 -1.344 1 97.31 406 GLU B CA 1
ATOM 7093 C C . GLU B 1 406 ? -14.781 -25.609 -1.481 1 97.31 406 GLU B C 1
ATOM 7095 O O . GLU B 1 406 ? -14.844 -24.391 -1.583 1 97.31 406 GLU B O 1
ATOM 7100 N N . SER B 1 407 ? -15.812 -26.422 -1.465 1 96.06 407 SER B N 1
ATOM 7101 C CA . SER B 1 407 ? -17.156 -25.906 -1.722 1 96.06 407 SER B CA 1
ATOM 7102 C C . SER B 1 407 ? -17.922 -25.703 -0.422 1 96.06 407 SER B C 1
ATOM 7104 O O . SER B 1 407 ? -18.938 -25 -0.402 1 96.06 407 SER B O 1
ATOM 7106 N N . ARG B 1 408 ? -17.547 -26.344 0.679 1 96.12 408 ARG B N 1
ATOM 7107 C CA . ARG B 1 408 ? -18.266 -26.266 1.948 1 96.12 408 ARG B CA 1
ATOM 7108 C C . ARG B 1 408 ? -17.359 -25.734 3.055 1 96.12 408 ARG B C 1
ATOM 7110 O O . ARG B 1 408 ? -16.438 -26.422 3.496 1 96.12 408 ARG B O 1
ATOM 7117 N N . ASN B 1 409 ? -17.609 -24.562 3.521 1 98.5 409 ASN B N 1
ATOM 7118 C CA . ASN B 1 409 ? -16.891 -24 4.656 1 98.5 409 ASN B CA 1
ATOM 7119 C C . ASN B 1 409 ? -17.312 -24.656 5.969 1 98.5 409 ASN B C 1
ATOM 7121 O O . ASN B 1 409 ? -18.484 -24.609 6.348 1 98.5 409 ASN B O 1
ATOM 7125 N N . LEU B 1 410 ? -16.359 -25.172 6.691 1 98.75 410 LEU B N 1
ATOM 7126 C CA . LEU B 1 410 ? -16.641 -25.953 7.883 1 98.75 410 LEU B CA 1
ATOM 7127 C C . LEU B 1 410 ? -16.266 -25.188 9.148 1 98.75 410 LEU B C 1
ATOM 7129 O O . LEU B 1 410 ? -16.297 -25.75 10.25 1 98.75 410 LEU B O 1
ATOM 7133 N N . ALA B 1 411 ? -15.922 -23.938 9.062 1 98.69 411 ALA B N 1
ATOM 7134 C CA . ALA B 1 411 ? -15.359 -23.172 10.172 1 98.69 411 ALA B CA 1
ATOM 7135 C C . ALA B 1 411 ? -16.344 -23.094 11.336 1 98.69 411 ALA B C 1
ATOM 7137 O O . ALA B 1 411 ? -15.93 -23.031 12.5 1 98.69 411 ALA B O 1
ATOM 7138 N N . GLU B 1 412 ? -17.594 -23.156 11.039 1 98.12 412 GLU B N 1
ATOM 7139 C CA . GLU B 1 412 ? -18.594 -22.969 12.094 1 98.12 412 GLU B CA 1
ATOM 7140 C C . GLU B 1 412 ? -19.156 -24.328 12.555 1 98.12 412 GLU B C 1
ATOM 7142 O O . GLU B 1 412 ? -20.031 -24.375 13.414 1 98.12 412 GLU B O 1
ATOM 7147 N N . LYS B 1 413 ? -18.672 -25.359 11.977 1 98.12 413 LYS B N 1
ATOM 7148 C CA . LYS B 1 413 ? -19.141 -26.688 12.367 1 98.12 413 LYS B CA 1
ATOM 7149 C C . LYS B 1 413 ? -18.469 -27.156 13.656 1 98.12 413 LYS B C 1
ATOM 7151 O O . LYS B 1 413 ? -17.25 -27.219 13.734 1 98.12 413 LYS B O 1
ATOM 7156 N N . SER B 1 414 ? -19.234 -27.594 14.609 1 98 414 SER B N 1
ATOM 7157 C CA . SER B 1 414 ? -18.75 -27.953 15.938 1 98 414 SER B CA 1
ATOM 7158 C C . SER B 1 414 ? -17.781 -29.141 15.867 1 98 414 SER B C 1
ATOM 7160 O O . SER B 1 414 ? -16.828 -29.219 16.641 1 98 414 SER B O 1
ATOM 7162 N N . SER B 1 415 ? -18.047 -30.016 14.961 1 98.06 415 SER B N 1
ATOM 7163 C CA . SER B 1 415 ? -17.234 -31.219 14.852 1 98.06 415 SER B CA 1
ATOM 7164 C C . SER B 1 415 ? -15.812 -30.891 14.391 1 98.06 415 SER B C 1
ATOM 7166 O O . SER B 1 415 ? -14.906 -31.719 14.508 1 98.06 415 SER B O 1
ATOM 7168 N N . TYR B 1 416 ? -15.609 -29.672 13.898 1 98.44 416 TYR B N 1
ATOM 7169 C CA . TYR B 1 416 ? -14.297 -29.281 13.391 1 98.44 416 TYR B CA 1
ATOM 7170 C C . TYR B 1 416 ? -13.641 -28.25 14.289 1 98.44 416 TYR B C 1
ATOM 7172 O O . TYR B 1 416 ? -12.625 -27.656 13.93 1 98.44 416 TYR B O 1
ATOM 7180 N N . LYS B 1 417 ? -14.141 -28.031 15.453 1 98.31 417 LYS B N 1
ATOM 7181 C CA . LYS B 1 417 ? -13.656 -26.984 16.359 1 98.31 417 LYS B CA 1
ATOM 7182 C C . LYS B 1 417 ? -12.203 -27.234 16.734 1 98.31 417 LYS B C 1
ATOM 7184 O O . LYS B 1 417 ? -11.406 -26.297 16.781 1 98.31 417 LYS B O 1
ATOM 7189 N N . ALA B 1 418 ? -11.875 -28.438 17.047 1 98.5 418 ALA B N 1
ATOM 7190 C CA . ALA B 1 418 ? -10.516 -28.781 17.438 1 98.5 418 ALA B CA 1
ATOM 7191 C C . ALA B 1 418 ? -9.531 -28.531 16.297 1 98.5 418 ALA B C 1
ATOM 7193 O O . ALA B 1 418 ? -8.438 -28 16.5 1 98.5 418 ALA B O 1
ATOM 7194 N N . VAL B 1 419 ? -9.906 -28.938 15.086 1 98.62 419 VAL B N 1
ATOM 7195 C CA . VAL B 1 419 ? -9.078 -28.75 13.898 1 98.62 419 VAL B CA 1
ATOM 7196 C C . VAL B 1 419 ? -8.883 -27.25 13.641 1 98.62 419 VAL B C 1
ATOM 7198 O O . VAL B 1 419 ? -7.758 -26.812 13.383 1 98.62 419 VAL B O 1
ATOM 7201 N N . LEU B 1 420 ? -9.953 -26.5 13.75 1 98.81 420 LEU B N 1
ATOM 7202 C CA . LEU B 1 420 ? -9.898 -25.062 13.547 1 98.81 420 LEU B CA 1
ATOM 7203 C C . LEU B 1 420 ? -8.93 -24.406 14.531 1 98.81 420 LEU B C 1
ATOM 7205 O O . LEU B 1 420 ? -8.094 -23.594 14.133 1 98.81 420 LEU B O 1
ATOM 7209 N N . THR B 1 421 ? -9.047 -24.766 15.766 1 98.69 421 THR B N 1
ATOM 7210 C CA . THR B 1 421 ? -8.203 -24.188 16.812 1 98.69 421 THR B CA 1
ATOM 7211 C C . THR B 1 421 ? -6.734 -24.516 16.562 1 98.69 421 THR B C 1
ATOM 7213 O O . THR B 1 421 ? -5.871 -23.641 16.688 1 98.69 421 THR B O 1
ATOM 7216 N N . ASP B 1 422 ? -6.508 -25.734 16.234 1 98.69 422 ASP B N 1
ATOM 7217 C CA . ASP B 1 422 ? -5.137 -26.172 15.969 1 98.69 422 ASP B CA 1
ATOM 7218 C C . ASP B 1 422 ? -4.535 -25.422 14.789 1 98.69 422 ASP B C 1
ATOM 7220 O O . ASP B 1 422 ? -3.398 -24.953 14.867 1 98.69 422 ASP B O 1
ATOM 7224 N N . LEU B 1 423 ? -5.242 -25.297 13.68 1 98.88 423 LEU B N 1
ATOM 7225 C CA . LEU B 1 423 ? -4.75 -24.609 12.492 1 98.88 423 LEU B CA 1
ATOM 7226 C C . LEU B 1 423 ? -4.562 -23.125 12.758 1 98.88 423 LEU B C 1
ATOM 7228 O O . LEU B 1 423 ? -3.6 -22.516 12.281 1 98.88 423 LEU B O 1
ATOM 7232 N N . LYS B 1 424 ? -5.469 -22.531 13.531 1 98.81 424 LYS B N 1
ATOM 7233 C CA . LYS B 1 424 ? -5.316 -21.141 13.914 1 98.81 424 LYS B CA 1
ATOM 7234 C C . LYS B 1 424 ? -4.023 -20.922 14.695 1 98.81 424 LYS B C 1
ATOM 7236 O O . LYS B 1 424 ? -3.312 -19.938 14.469 1 98.81 424 LYS B O 1
ATOM 7241 N N . GLN B 1 425 ? -3.789 -21.781 15.609 1 98.69 425 GLN B N 1
ATOM 7242 C CA . GLN B 1 425 ? -2.584 -21.672 16.422 1 98.69 425 GLN B CA 1
ATOM 7243 C C . GLN B 1 425 ? -1.327 -21.766 15.57 1 98.69 425 GLN B C 1
ATOM 7245 O O . GLN B 1 425 ? -0.395 -20.984 15.727 1 98.69 425 GLN B O 1
ATOM 7250 N N . GLN B 1 426 ? -1.297 -22.734 14.648 1 98.62 426 GLN B N 1
ATOM 7251 C CA . GLN B 1 426 ? -0.15 -22.891 13.758 1 98.62 426 GLN B CA 1
ATOM 7252 C C . GLN B 1 426 ? 0.032 -21.672 12.859 1 98.62 426 GLN B C 1
ATOM 7254 O O . GLN B 1 426 ? 1.157 -21.219 12.641 1 98.62 426 GLN B O 1
ATOM 7259 N N . LEU B 1 427 ? -1.045 -21.203 12.359 1 98.81 427 LEU B N 1
ATOM 7260 C CA . LEU B 1 427 ? -0.998 -20.016 11.508 1 98.81 427 LEU B CA 1
ATOM 7261 C C . LEU B 1 427 ? -0.45 -18.812 12.273 1 98.81 427 LEU B C 1
ATOM 7263 O O . LEU B 1 427 ? 0.395 -18.078 11.766 1 98.81 427 LEU B O 1
ATOM 726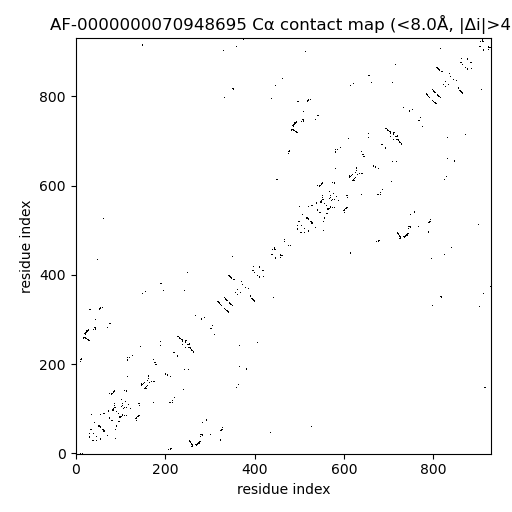7 N N . THR B 1 428 ? -0.908 -18.625 13.508 1 98.31 428 THR B N 1
ATOM 7268 C CA . THR B 1 428 ? -0.447 -17.516 14.344 1 98.31 428 THR B CA 1
ATOM 7269 C C . THR B 1 428 ? 1.046 -17.656 14.641 1 98.31 428 THR B C 1
ATOM 7271 O O . THR B 1 428 ? 1.776 -16.656 14.625 1 98.31 428 THR B O 1
ATOM 7274 N N . GLN B 1 429 ? 1.472 -18.828 14.922 1 98 429 GLN B N 1
ATOM 7275 C CA . GLN B 1 429 ? 2.891 -19.062 15.172 1 98 429 GLN B CA 1
ATOM 7276 C C . GLN B 1 429 ? 3.732 -18.672 13.961 1 98 429 GLN B C 1
ATOM 7278 O O . GLN B 1 429 ? 4.805 -18.078 14.109 1 98 429 GLN B O 1
ATOM 7283 N N . TRP B 1 430 ? 3.25 -19.031 12.773 1 98.19 430 TRP B N 1
ATOM 7284 C CA . TRP B 1 430 ? 3.945 -18.656 11.547 1 98.19 430 TRP B CA 1
ATOM 7285 C C . TRP B 1 430 ? 3.973 -17.141 11.375 1 98.19 430 TRP B C 1
ATOM 7287 O O . TRP B 1 430 ? 4.992 -16.578 10.969 1 98.19 430 TRP B O 1
ATOM 7297 N N . GLN B 1 431 ? 2.895 -16.516 11.68 1 98.06 431 GLN B N 1
ATOM 7298 C CA . GLN B 1 431 ? 2.816 -15.055 11.578 1 98.06 431 GLN B CA 1
ATOM 7299 C C . GLN B 1 431 ? 3.793 -14.383 12.539 1 98.06 431 GLN B C 1
ATOM 7301 O O . GLN B 1 431 ? 4.41 -13.375 12.195 1 98.06 431 GLN B O 1
ATOM 7306 N N . VAL B 1 432 ? 3.896 -14.898 13.727 1 96.69 432 VAL B N 1
ATOM 7307 C CA . VAL B 1 432 ? 4.848 -14.375 14.695 1 96.69 432 VAL B CA 1
ATOM 7308 C C . VAL B 1 432 ? 6.273 -14.547 14.172 1 96.69 432 VAL B C 1
ATOM 7310 O O . VAL B 1 432 ? 7.059 -13.602 14.18 1 96.69 432 VAL B O 1
ATOM 7313 N N . LYS B 1 433 ? 6.559 -15.742 13.68 1 95.69 433 LYS B N 1
ATOM 7314 C CA . LYS B 1 433 ? 7.895 -16.078 13.203 1 95.69 433 LYS B CA 1
ATOM 7315 C C . LYS B 1 433 ? 8.297 -15.188 12.031 1 95.69 433 LYS B C 1
ATOM 7317 O O . LYS B 1 433 ? 9.477 -14.836 11.891 1 95.69 433 LYS B O 1
ATOM 7322 N N . THR B 1 434 ? 7.332 -14.836 11.227 1 96.94 434 THR B N 1
ATOM 7323 C CA . THR B 1 434 ? 7.625 -14.086 10.008 1 96.94 434 THR B CA 1
ATOM 7324 C C . THR B 1 434 ? 7.344 -12.602 10.203 1 96.94 434 THR B C 1
ATOM 7326 O O . THR B 1 434 ? 7.316 -11.836 9.242 1 96.94 434 THR B O 1
ATOM 7329 N N . LEU B 1 435 ? 7.023 -12.172 11.453 1 94.81 435 LEU B N 1
ATOM 7330 C CA . LEU B 1 435 ? 6.836 -10.773 11.836 1 94.81 435 LEU B CA 1
ATOM 7331 C C . LEU B 1 435 ? 5.746 -10.125 10.992 1 94.81 435 LEU B C 1
ATOM 7333 O O . LEU B 1 435 ? 5.961 -9.07 10.391 1 94.81 435 LEU B O 1
ATOM 7337 N N . ASP B 1 436 ? 4.617 -10.703 10.984 1 97.75 436 ASP B N 1
ATOM 7338 C CA . ASP B 1 436 ? 3.473 -10.266 10.188 1 97.75 436 ASP B CA 1
ATOM 7339 C C . ASP B 1 436 ? 2.838 -9.008 10.781 1 97.75 436 ASP B C 1
ATOM 7341 O O . ASP B 1 436 ? 2.271 -9.047 11.875 1 97.75 436 ASP B O 1
ATOM 7345 N N . PRO B 1 437 ? 2.795 -7.914 10.031 1 97.75 437 PRO B N 1
ATOM 7346 C CA . PRO B 1 437 ? 2.197 -6.688 10.57 1 97.75 437 PRO B CA 1
ATOM 7347 C C . PRO B 1 437 ? 0.687 -6.801 10.75 1 97.75 437 PRO B C 1
ATOM 7349 O O . PRO B 1 437 ? 0.087 -6 11.477 1 97.75 437 PRO B O 1
ATOM 7352 N N . TRP B 1 438 ? 0.017 -7.738 10.125 1 98.56 438 TRP B N 1
ATOM 7353 C CA . TRP B 1 438 ? -1.436 -7.871 10.164 1 98.56 438 TRP B CA 1
ATOM 7354 C C . TRP B 1 438 ? -1.861 -8.867 11.234 1 98.56 438 TRP B C 1
ATOM 7356 O O . TRP B 1 438 ? -3.035 -9.234 11.32 1 98.56 438 TRP B O 1
ATOM 7366 N N . ILE B 1 439 ? -1 -9.305 12.07 1 98.25 439 ILE B N 1
ATOM 7367 C CA . ILE B 1 439 ? -1.238 -10.43 12.977 1 98.25 439 ILE B CA 1
ATOM 7368 C C . ILE B 1 439 ? -2.447 -10.133 13.859 1 98.25 439 ILE B C 1
ATOM 7370 O O . ILE B 1 439 ? -3.162 -11.047 14.273 1 98.25 439 ILE B O 1
ATOM 7374 N N . CYS B 1 440 ? -2.764 -8.828 14.148 1 98.38 440 CYS B N 1
ATOM 7375 C CA . CYS B 1 440 ? -3.848 -8.484 15.062 1 98.38 440 CYS B CA 1
ATOM 7376 C C . CYS B 1 440 ? -5.098 -8.078 14.289 1 98.38 440 CYS B C 1
ATOM 7378 O O . CYS B 1 440 ? -6.129 -7.766 14.891 1 98.38 440 CYS B O 1
ATOM 7380 N N . SER B 1 441 ? -5.059 -7.926 12.945 1 97.56 441 SER B N 1
ATOM 7381 C CA . SER B 1 441 ? -6.188 -7.527 12.109 1 97.56 441 SER B CA 1
ATOM 7382 C C . SER B 1 441 ? -7.227 -8.641 12.023 1 97.56 441 SER B C 1
ATOM 7384 O O . SER B 1 441 ? -6.883 -9.82 12.016 1 97.56 441 SER B O 1
ATOM 7386 N N . PRO B 1 442 ? -8.43 -8.375 11.961 1 97.62 442 PRO B N 1
ATOM 7387 C CA . PRO B 1 442 ? -8.977 -7.02 12.008 1 97.62 442 PRO B CA 1
ATOM 7388 C C . PRO B 1 442 ? -9.484 -6.629 13.391 1 97.62 442 PRO B C 1
ATOM 7390 O O . PRO B 1 442 ? -10.156 -5.609 13.547 1 97.62 442 PRO B O 1
ATOM 7393 N N . HIS B 1 443 ? -9.156 -7.371 14.438 1 97.88 443 HIS B N 1
ATOM 7394 C CA . HIS B 1 443 ? -9.852 -7.273 15.719 1 97.88 443 HIS B CA 1
ATOM 7395 C C . HIS B 1 443 ? -9.062 -6.418 16.703 1 97.88 443 HIS B C 1
ATOM 7397 O O . HIS B 1 443 ? -9.594 -6.031 17.75 1 97.88 443 HIS B O 1
ATOM 7403 N N . GLY B 1 444 ? -7.844 -6.121 16.359 1 97.81 444 GLY B N 1
ATOM 7404 C CA . GLY B 1 444 ? -7.008 -5.438 17.344 1 97.81 444 GLY B CA 1
ATOM 7405 C C . GLY B 1 444 ? -5.883 -4.645 16.703 1 97.81 444 GLY B C 1
ATOM 7406 O O . GLY B 1 444 ? -5.793 -4.547 15.484 1 97.81 444 GLY B O 1
ATOM 7407 N N . VAL B 1 445 ? -5.07 -4.027 17.531 1 97.69 445 VAL B N 1
ATOM 7408 C CA . VAL B 1 445 ? -3.898 -3.24 17.156 1 97.69 445 VAL B CA 1
ATOM 7409 C C . VAL B 1 445 ? -2.637 -3.887 17.734 1 97.69 445 VAL B C 1
ATOM 7411 O O . VAL B 1 445 ? -2.586 -4.23 18.906 1 97.69 445 VAL B O 1
ATOM 7414 N N . LEU B 1 446 ? -1.666 -4.098 16.875 1 97.12 446 LEU B N 1
ATOM 7415 C CA . LEU B 1 446 ? -0.386 -4.645 17.312 1 97.12 446 LEU B CA 1
ATOM 7416 C C . LEU B 1 446 ? 0.453 -3.574 18.016 1 97.12 446 LEU B C 1
ATOM 7418 O O . LEU B 1 446 ? 0.807 -2.564 17.391 1 97.12 446 LEU B O 1
ATOM 7422 N N . GLU B 1 447 ? 0.725 -3.688 19.281 1 95.62 447 GLU B N 1
ATOM 7423 C CA . GLU B 1 447 ? 1.69 -2.867 20 1 95.62 447 GLU B CA 1
ATOM 7424 C C . GLU B 1 447 ? 2.994 -3.625 20.234 1 95.62 447 GLU B C 1
ATOM 7426 O O . GLU B 1 447 ? 2.996 -4.699 20.844 1 95.62 447 GLU B O 1
ATOM 7431 N N . ASN B 1 448 ? 4.047 -3.133 19.672 1 94.31 448 ASN B N 1
ATOM 7432 C CA . ASN B 1 448 ? 5.305 -3.873 19.703 1 94.31 448 ASN B CA 1
ATOM 7433 C C . ASN B 1 448 ? 6.488 -2.951 19.984 1 94.31 448 ASN B C 1
ATOM 7435 O O . ASN B 1 448 ? 7.633 -3.289 19.672 1 94.31 448 ASN B O 1
ATOM 7439 N N . GLN B 1 449 ? 6.289 -1.789 20.484 1 91.94 449 GLN B N 1
ATOM 7440 C CA . GLN B 1 449 ? 7.332 -0.834 20.859 1 91.94 449 GLN B CA 1
ATOM 7441 C C . GLN B 1 449 ? 7.133 -0.314 22.266 1 91.94 449 GLN B C 1
ATOM 7443 O O . GLN B 1 449 ? 6.082 -0.526 22.875 1 91.94 449 GLN B O 1
ATOM 7448 N N . GLY B 1 450 ? 8.109 0.395 22.75 1 90.94 450 GLY B N 1
ATOM 7449 C CA . GLY B 1 450 ? 8 0.945 24.094 1 90.94 450 GLY B CA 1
ATOM 7450 C C . GLY B 1 450 ? 7.742 -0.112 25.156 1 90.94 450 GLY B C 1
ATOM 7451 O O . GLY B 1 450 ? 8.484 -1.089 25.25 1 90.94 450 GLY B O 1
ATOM 7452 N N . LEU B 1 451 ? 6.566 0.064 25.766 1 91.12 451 LEU B N 1
ATOM 7453 C CA . LEU B 1 451 ? 6.211 -0.84 26.859 1 91.12 451 LEU B CA 1
ATOM 7454 C C . LEU B 1 451 ? 5.988 -2.256 26.344 1 91.12 451 LEU B C 1
ATOM 7456 O O . LEU B 1 451 ? 6.012 -3.217 27.109 1 91.12 451 LEU B O 1
ATOM 7460 N N . PHE B 1 452 ? 5.832 -2.371 25.016 1 93.88 452 PHE B N 1
ATOM 7461 C CA . PHE B 1 452 ? 5.457 -3.654 24.438 1 93.88 452 PHE B CA 1
ATOM 7462 C C . PHE B 1 452 ? 6.602 -4.238 23.625 1 93.88 452 PHE B C 1
ATOM 7464 O O . PHE B 1 452 ? 6.422 -5.219 22.906 1 93.88 452 PHE B O 1
ATOM 7471 N N . LYS B 1 453 ? 7.777 -3.658 23.688 1 90.62 453 LYS B N 1
ATOM 7472 C CA . LYS B 1 453 ? 8.922 -4.051 22.859 1 90.62 453 LYS B CA 1
ATOM 7473 C C . LYS B 1 453 ? 9.297 -5.508 23.109 1 90.62 453 LYS B C 1
ATOM 7475 O O . LYS B 1 453 ? 9.594 -6.242 22.156 1 90.62 453 LYS B O 1
ATOM 7480 N N . ASP B 1 454 ? 9.242 -5.918 24.391 1 92.75 454 ASP B N 1
ATOM 7481 C CA . ASP B 1 454 ? 9.703 -7.258 24.75 1 92.75 454 ASP B CA 1
ATOM 7482 C C . ASP B 1 454 ? 8.578 -8.281 24.609 1 92.75 454 ASP B C 1
ATOM 7484 O O . ASP B 1 454 ? 8.836 -9.477 24.453 1 92.75 454 ASP B O 1
ATOM 7488 N N . HIS B 1 455 ? 7.363 -7.781 24.688 1 94.12 455 HIS B N 1
ATOM 7489 C CA . HIS B 1 455 ? 6.203 -8.656 24.562 1 94.12 455 HIS B CA 1
ATOM 7490 C C . HIS B 1 455 ? 5.133 -8.039 23.672 1 94.12 455 HIS B C 1
ATOM 7492 O O . HIS B 1 455 ? 4.082 -7.609 24.156 1 94.12 455 HIS B O 1
ATOM 7498 N N . PRO B 1 456 ? 5.395 -8.117 22.391 1 95.5 456 PRO B N 1
ATOM 7499 C CA . PRO B 1 456 ? 4.371 -7.586 21.5 1 95.5 456 PRO B CA 1
ATOM 7500 C C . PRO B 1 456 ? 2.988 -8.18 21.75 1 95.5 456 PRO B C 1
ATOM 7502 O O . PRO B 1 456 ? 2.871 -9.375 22.047 1 95.5 456 PRO B O 1
ATOM 7505 N N . SER B 1 457 ? 1.971 -7.316 21.656 1 96.5 457 SER B N 1
ATOM 7506 C CA . SER B 1 457 ? 0.625 -7.746 22.031 1 96.5 457 SER B CA 1
ATOM 7507 C C . SER B 1 457 ? -0.417 -7.191 21.062 1 96.5 457 SER B C 1
ATOM 7509 O O . SER B 1 457 ? -0.256 -6.09 20.531 1 96.5 457 SER B O 1
ATOM 7511 N N . CYS B 1 458 ? -1.367 -8.039 20.828 1 97.62 458 CYS B N 1
ATOM 7512 C CA . CYS B 1 458 ? -2.561 -7.566 20.141 1 97.62 458 CYS B CA 1
ATOM 7513 C C . CYS B 1 458 ? -3.58 -7.008 21.125 1 97.62 458 CYS B C 1
ATOM 7515 O O . CYS B 1 458 ? -4.215 -7.766 21.859 1 97.62 458 CYS B O 1
ATOM 7517 N N . LEU B 1 459 ? -3.754 -5.699 21.109 1 97.5 459 LEU B N 1
ATOM 7518 C CA . LEU B 1 459 ? -4.727 -5.066 22 1 97.5 459 LEU B CA 1
ATOM 7519 C C . LEU B 1 459 ? -6.078 -4.922 21.297 1 97.5 459 LEU B C 1
ATOM 7521 O O . LEU B 1 459 ? -6.148 -4.461 20.156 1 97.5 459 LEU B O 1
ATOM 7525 N N . PRO B 1 460 ? -7.18 -5.277 21.969 1 97.25 460 PRO B N 1
ATOM 7526 C CA . PRO B 1 460 ? -8.477 -5.41 21.297 1 97.25 460 PRO B CA 1
ATOM 7527 C C . PRO B 1 460 ? -9.125 -4.062 20.984 1 97.25 460 PRO B C 1
ATOM 7529 O O . PRO B 1 460 ? -9.031 -3.131 21.797 1 97.25 460 PRO B O 1
ATOM 7532 N N . LEU B 1 461 ? -9.781 -3.982 19.875 1 97.56 461 LEU B N 1
ATOM 7533 C CA . LEU B 1 461 ? -10.516 -2.795 19.453 1 97.56 461 LEU B CA 1
ATOM 7534 C C . LEU B 1 461 ? -11.961 -2.85 19.953 1 97.56 461 LEU B C 1
ATOM 7536 O O . LEU B 1 461 ? -12.656 -1.832 19.969 1 97.56 461 LEU B O 1
ATOM 7540 N N . HIS B 1 462 ? -12.422 -4.047 20.312 1 96.06 462 HIS B N 1
ATOM 7541 C CA . HIS B 1 462 ? -13.812 -4.266 20.688 1 96.06 462 HIS B CA 1
ATOM 7542 C C . HIS B 1 462 ? -14.75 -3.732 19.609 1 96.06 462 HIS B C 1
ATOM 7544 O O . HIS B 1 462 ? -15.719 -3.029 19.906 1 96.06 462 HIS B O 1
ATOM 7550 N N . ASN B 1 463 ? -14.422 -3.957 18.328 1 95.38 463 ASN B N 1
ATOM 7551 C CA . ASN B 1 463 ? -15.18 -3.428 17.203 1 95.38 463 ASN B CA 1
ATOM 7552 C C . ASN B 1 463 ? -16.328 -4.359 16.797 1 95.38 463 ASN B C 1
ATOM 7554 O O . ASN B 1 463 ? -16.984 -4.141 15.789 1 95.38 463 ASN B O 1
ATOM 7558 N N . GLU B 1 464 ? -16.562 -5.426 17.5 1 91.12 464 GLU B N 1
ATOM 7559 C CA . GLU B 1 464 ? -17.703 -6.328 17.406 1 91.12 464 GLU B CA 1
ATOM 7560 C C . GLU B 1 464 ? -17.75 -7.031 16.047 1 91.12 464 GLU B C 1
ATOM 7562 O O . GLU B 1 464 ? -18.828 -7.352 15.539 1 91.12 464 GLU B O 1
ATOM 7567 N N . LEU B 1 465 ? -16.594 -7.078 15.469 1 91 465 LEU B N 1
ATOM 7568 C CA . LEU B 1 465 ? -16.531 -7.934 14.289 1 91 465 LEU B CA 1
ATOM 7569 C C . LEU B 1 465 ? -16.703 -9.398 14.664 1 91 465 LEU B C 1
ATOM 7571 O O . LEU B 1 465 ? -16.344 -9.805 15.773 1 91 465 LEU B O 1
#

Foldseek 3Di:
DVLLPDPAQDQVLVVVLQQQWAWEPAEWAQAQFDQQLLQCLFQLAASLLQFQQAFCDDPQNTAGDPPGATLQNLVVVVQAAEEEWADDRHDDCNRDDGPYYHYVVPDPNCCRQQQLLSVLVSLLVVCVVDPPHHYHYHYHHCAQPFDCLPCVVCPGRSLQQQQPPPPRNHRPQDHFDFDDLVPDDDDQFFFDDSQRSVLVRSRSRSVNSVSSSSNSSLVSCVVSVCNLPDWDKDKDSWADLGGCDRRHPQCNTIPMIITIRHSDPQFDGSHYDHANHYSSQNSQQVCVVVVHDDDPDADNPHHHCRVVRNHHDPDHFDKDKHWHAAHGNVQGWIKIWIDTPFKIKIATQPQAFFHDDDDSSCPRSRNVLLVVCVVVVHDRSGLDHSVPNTHDDRMFMDGCVVPVPSSDGCLPPPVCVVVNVVRLVVRLVVCVSSVRCCSLGPFFHWDCDDVCVVPIDGHGPPPVD/DVLLPDPAQDQVLVVVLQQQWAWEPAEWAQAQFDQQLLQCLFQLAASLLQFQQAFCDDPQNTAGDPPGATLQNLVVVVQAAEEEWADDRHDDCNRDDGPYYHYVVPDPNCCRQQQLLSVLVSLLVVCVVDPPHHYHYHYHHCAQPFDCLPCVVCPGRSLQQQQPPPPRNHRPQDHWDFDDLVPDDDDQFFFDDSQRSVLVRSRSRSVNSVSSSSNSSLVSCVVSVCNLPDWDKDKDSWADLGGCGGRHPQCNTIPMIITIRHSDPQFDGSHYDHANHYSSQNSQQVCVVVVHDDDPDADNPHHHCRVVRNHHDPDHFDKDKHWHAAHGNVQGWIKIWIDTPFKIKIATQPQAFFHDDDDSSCPRSRNVLLVVCVVVVHDRSRLDHSVPNTHDDRMFMDGCVVPVPSSDGCLPPPVCVVVNVVRLVVRLVVCVSSVRCCSLGPFFHWDCDDVCVVPIDGHGPPPVD

Nearest PDB structures (foldseek):
  4miv-assembly1_B  TM=9.754E-01  e=3.796E-70  Homo sapiens
  4miv-assembly4_G  TM=9.732E-01  e=1.612E-69  Homo sapiens
  4miv-assembly3_F  TM=9.730E-01  e=3.623E-69  Homo sapiens
  3ed4-assembly1_A  TM=6.917E-01  e=1.503E-19  Escherichia coli
  3ed4-assembly2_C  TM=6.916E-01  e=7.594E-19  Escherichia coli

Sequence (930 aa):
MGAYLNKICQAPNLDKLAKKSLIFSNAFTSVSSCSPSRSAILTGLPAHQNGMYGLHQGVHHFNSFDKIHSLPKLLQKHNIRTGIIGKKHVGPKQVYSFDFEETEENNSILQVGRNITKIKLLVRKFLQQNQSQPFFLYVGFHDPHRCGHTHPEYGNFCEKFGNGEPGMGLIPDWEPIYYQPDQLKVPYFVQDTVAAHEDIAAQYTTISRLDQGVGLVLKELENAGVLENTLVMYTSDNGIPFPSGRTNFYDPGMAEPFLLSSPRKDDRHNEVTYSMTSLLDIVPTVLDWFNVSYPEGSELTGISLLPLLKQEPKEDKRAVFGSHNHHEVTMYYPMRVIRTKRYKLIHNMNYKMPFPIDQDFYLSQSFQDLLNRTQSKQPLFWYKTLQDYYYRSEWELYDLKYDPNESRNLAEKSSYKAVLTDLKQQLTQWQVKTLDPWICSPHGVLENQGLFKDHPSCLPLHNELMGAYLNKICQAPNLDKLAKKSLIFSNAFTSVSSCSPSRSAILTGLPAHQNGMYGLHQGVHHFNSFDKIHSLPKLLQKHNIRTGIIGKKHVGPKQVYSFDFEETEENNSILQVGRNITKIKLLVRKFLQQNQSQPFFLYVGFHDPHRCGHTHPEYGNFCEKFGNGEPGMGLIPDWEPIYYQPDQLKVPYFVQDTVAAHEDIAAQYTTISRLDQGVGLVLKELENAGVLENTLVMYTSDNGIPFPSGRTNFYDPGMAEPFLLSSPRKDDRHNEVTYSMTSLLDIVPTVLDWFNVSYPEGSELTGISLLPLLKQEPKEDKRAVFGSHNHHEVTMYYPMRVIRTKRYKLIHNMNYKMPFPIDQDFYLSQSFQDLLNRTQSKQPLFWYKTLQDYYYRSEWELYDLKYDPNESRNLAEKSSYKAVLTDLKQQLTQWQVKTLDPWICSPHGVLENQGLFKDHPSCLPLHNEL

InterPro domains:
  IPR000917 Sulfatase, N-terminal [PF00884] (1-292)
  IPR017850 Alkaline-phosphatase-like, core domain superfamily [G3DSA:3.40.720.10] (1-439)
  IPR017850 Alkaline-phosphatase-like, core domain superfamily [SSF53649] (1-444)
  IPR024607 Sulfatase, conserved site [PS00523] (32-44)
  IPR032506 N-sulphoglucosamine sulphohydrolase, C-terminal [PF16347] (383-432)

Organism: NCBI:txid2509291

Solvent-accessible surface area (backbone atoms only — not comparable to full-atom values): 48810 Å² total; per-residue (Å²): 73,49,82,76,72,30,88,74,53,64,25,68,44,51,36,54,49,38,54,47,3,32,32,38,77,34,24,26,34,35,22,19,31,71,20,22,17,49,45,16,41,40,43,15,36,52,19,68,60,40,36,21,42,20,29,32,61,79,88,40,53,29,36,30,51,84,82,53,70,24,46,49,46,57,36,47,77,67,68,28,47,26,32,39,39,8,56,66,68,55,36,44,63,88,37,69,45,53,81,37,78,47,26,49,89,82,37,56,51,65,44,40,13,59,29,44,47,56,40,35,52,51,51,46,50,57,56,68,72,50,83,78,59,56,70,48,78,46,76,29,64,42,51,55,44,75,25,38,43,68,42,46,90,25,34,60,28,36,49,40,58,24,64,57,50,92,92,31,48,67,32,88,74,57,79,87,54,84,60,61,35,89,76,58,80,68,57,78,65,39,39,70,44,72,48,31,30,47,49,50,27,36,34,44,26,20,43,33,49,44,21,49,29,52,41,43,47,55,47,45,33,48,74,67,70,43,43,72,75,36,78,46,73,47,69,54,57,44,20,53,84,51,66,61,6,43,74,28,86,44,60,56,1,21,47,29,63,36,33,44,25,59,47,51,83,87,43,48,49,56,41,76,42,75,58,69,39,43,42,27,17,47,35,44,26,55,29,55,74,71,72,47,80,79,66,86,92,64,81,69,83,39,49,57,56,65,64,58,34,74,44,77,71,92,73,83,86,53,64,41,60,33,38,42,42,32,41,51,70,81,33,73,50,37,32,40,37,38,38,44,91,45,40,35,41,38,38,35,53,47,28,68,38,65,57,72,72,56,62,55,51,53,71,30,53,45,46,44,48,50,52,51,26,56,76,68,70,44,85,63,60,42,83,66,49,74,64,59,63,25,49,46,62,46,60,38,26,29,54,37,81,86,34,74,79,65,77,61,71,40,60,84,39,75,92,39,45,67,59,51,52,52,52,50,51,54,46,49,52,50,33,60,75,49,59,39,84,56,70,26,56,75,55,30,39,63,41,56,42,44,93,18,50,91,55,61,41,65,46,75,62,81,74,78,120,73,50,81,77,71,31,87,74,53,64,25,69,44,53,37,55,48,40,53,47,2,31,32,38,75,34,25,26,35,34,22,21,31,71,23,22,17,50,46,16,42,39,43,14,35,53,20,66,57,41,37,22,41,20,28,33,61,80,88,40,53,28,34,30,50,83,82,55,70,22,47,49,47,57,36,46,76,68,68,26,46,28,33,38,40,8,57,64,68,56,36,44,62,89,37,69,46,53,81,36,77,45,26,51,87,82,37,56,52,66,45,41,14,58,29,43,48,57,40,35,52,50,51,46,52,58,57,67,72,50,84,78,60,57,71,46,79,47,75,27,66,43,51,57,44,73,24,38,46,68,43,46,89,24,34,58,30,36,49,41,56,25,64,59,50,90,91,31,47,69,32,88,74,56,78,87,56,86,59,61,35,89,77,56,81,69,56,76,65,40,38,71,44,70,48,31,29,46,47,50,26,36,35,44,28,19,42,34,49,45,21,50,29,52,41,44,45,54,46,45,34,48,74,68,68,42,44,72,75,36,78,46,74,48,69,54,56,48,20,54,83,49,66,61,7,45,74,30,85,44,61,55,1,21,46,28,63,36,32,43,24,59,47,51,82,85,43,48,50,56,40,76,43,76,59,70,38,42,41,27,16,48,34,43,27,54,30,55,74,69,73,47,80,78,67,86,92,64,80,68,83,39,51,58,56,64,63,58,35,73,45,77,70,92,72,81,87,54,65,40,59,34,36,43,42,32,41,51,72,82,33,72,51,36,32,40,35,37,37,44,90,46,40,34,41,37,39,36,54,48,28,68,39,64,57,73,71,55,63,58,51,54,72,30,52,45,48,44,46,50,54,52,26,57,76,67,73,42,84,62,60,43,82,67,50,72,65,58,64,24,49,46,62,45,60,38,24,29,53,37,79,85,34,75,78,64,78,60,71,40,61,84,38,75,92,39,45,67,58,51,53,52,51,50,50,53,45,50,51,50,32,60,76,50,58,38,84,56,72,27,56,73,54,28,39,64,41,56,42,44,94,18,50,91,55,61,39,65,46,75,63,81,75,79,121

Radius of gyration: 29.86 Å; Cα contacts (8 Å, |Δi|>4): 2032; chains: 2; bounding box: 68×89×78 Å

Secondary structure (DSSP, 8-state):
-GGGT-SSS--HHHHHHHHTSEEESSEE-S--SHHHHHHHHHHSS-HHHHS--S--STTT-----TTPPPHHHHHHTTT-EEEEEE------TTTS--SEEEETTTS-HHHHHH-HHHHHHHHHHHHHH-SSS-EEEEEE--TTS--TTT-GGG-TT-TTTTBSSTTT-B-TT-------GGGPPPPTTS--SHHHHHHHHHHHHHHHHHHHHHHHHHHHHHHTT-GGG--EEEE-SS--SSTTSTT--SHHHHB--EEEE-S-TTS--SEEE---EEGGGHHHHHHHHTT-PPPTT-------SGGGGT---S-----EEEEE--SSTT----EEEEE-SSEEEEEETTTTSPPP--HHHHTSHHHHHHHHHHHTT----SSS-HHHHHS--SEEEEETTT-TT--S--TT-GGGHHHHHHHHHHHHHHHHHTT-TTTTTTTEEEE-SGGGSSS-EEEE-----/-GGGT-SSS--HHHHHHHHTSEEESSEE-S--SHHHHHHHHHHSS-HHHHS--S--STTT-----TTPPPHHHHHHTTT-EEEEEE----S-TTTS--SEEEETTTS-HHHHHH-HHHHHHHHHHHHHH-SSS-EEEEEE--TTS--TTT-GGG-TT-TTTTBSSTTT-B-TT-------GGGPPPPTTS--SHHHHHHHHHHHHHHHHHHHHHHHHHHHHHHTT-GGG--EEEE-SS--SSTTSTT--SHHHHEE-EEEE-S-TTS--SEEE---EEGGGHHHHHHHHTT-PPPTT-------SGGGGT---S-----EEEEE--SSTT----EEEEE-SSEEEEEETTTTSPPP--HHHHTSHHHHHHHHHHHTT----SSS-HHHHHS--SEEEEETTT-TT--S--TT-GGGHHHHHHHHHHHHHHHHHTT-TTTTTTTEEEE-SGGGSSS-EEEE-----